Protein AF-A0A932TRL7-F1 (afdb_monomer)

pLDDT: mean 71.89, std 29.0, range [21.44, 98.94]

Structure (mmCIF, N/CA/C/O backbone):
data_AF-A0A932TRL7-F1
#
_entry.id   AF-A0A932TRL7-F1
#
loop_
_atom_site.group_PDB
_atom_site.id
_atom_site.type_symbol
_atom_site.label_atom_id
_atom_site.label_alt_id
_atom_site.label_comp_id
_atom_site.label_asym_id
_atom_site.label_entity_id
_atom_site.label_seq_id
_atom_site.pdbx_PDB_ins_code
_atom_site.Cartn_x
_atom_site.Cartn_y
_atom_site.Cartn_z
_atom_site.occupancy
_atom_site.B_iso_or_equiv
_atom_site.auth_seq_id
_atom_site.auth_comp_id
_atom_site.auth_asym_id
_atom_site.auth_atom_id
_atom_site.pdbx_PDB_model_num
ATOM 1 N N . MET A 1 1 ? -33.938 57.274 7.417 1.00 30.73 1 MET A N 1
ATOM 2 C CA . MET A 1 1 ? -33.473 57.434 8.813 1.00 30.73 1 MET A CA 1
ATOM 3 C C . MET A 1 1 ? -33.280 56.031 9.369 1.00 30.73 1 MET A C 1
ATOM 5 O O . MET A 1 1 ? -34.254 55.308 9.462 1.00 30.73 1 MET A O 1
ATOM 9 N N . GLN A 1 2 ? -32.063 55.503 9.238 1.00 30.30 2 GLN A N 1
ATOM 10 C CA . GLN A 1 2 ? -31.044 55.371 10.299 1.00 30.30 2 GLN A CA 1
ATOM 11 C C . GLN A 1 2 ? -31.230 54.108 11.165 1.00 30.30 2 GLN A C 1
ATOM 13 O O . GLN A 1 2 ? -32.074 54.063 12.046 1.00 30.30 2 GLN A O 1
ATOM 18 N N . THR A 1 3 ? -30.426 53.094 10.817 1.00 34.62 3 THR A N 1
ATOM 19 C CA . THR A 1 3 ? -29.593 52.228 11.679 1.00 34.62 3 THR A CA 1
ATOM 20 C C . THR A 1 3 ? -29.908 52.125 13.173 1.00 34.62 3 THR A C 1
ATOM 22 O O . THR A 1 3 ? -29.768 53.127 13.872 1.00 34.62 3 THR A O 1
ATOM 25 N N . THR A 1 4 ? -30.021 50.888 13.682 1.00 28.42 4 THR A N 1
ATOM 26 C CA . THR A 1 4 ? -29.417 50.544 14.983 1.00 28.42 4 THR A CA 1
ATOM 27 C C . THR A 1 4 ? -29.050 49.063 15.128 1.00 28.42 4 THR A C 1
ATOM 29 O O . THR A 1 4 ? -29.818 48.155 14.828 1.00 28.42 4 THR A O 1
ATOM 32 N N . THR A 1 5 ? -27.819 48.895 15.594 1.00 33.25 5 THR A N 1
ATOM 33 C CA . THR A 1 5 ? -27.057 47.745 16.085 1.00 33.25 5 THR A CA 1
ATOM 34 C C . THR A 1 5 ? -27.666 47.091 17.332 1.00 33.25 5 THR A C 1
ATOM 36 O O . THR A 1 5 ? -28.274 47.778 18.148 1.00 33.25 5 THR A O 1
ATOM 39 N N . VAL A 1 6 ? -27.403 45.792 17.548 1.00 26.81 6 VAL A N 1
ATOM 40 C CA . VAL A 1 6 ? -27.584 45.130 18.854 1.00 26.81 6 VAL A CA 1
ATOM 41 C C . VAL A 1 6 ? -26.344 44.305 19.214 1.00 26.81 6 VAL A C 1
ATOM 43 O O . VAL A 1 6 ? -25.974 43.371 18.510 1.00 26.81 6 VAL A O 1
ATOM 46 N N . LEU A 1 7 ? -25.737 44.674 20.342 1.00 28.42 7 LEU A N 1
ATOM 47 C CA . LEU A 1 7 ? -24.857 43.890 21.218 1.00 28.42 7 LEU A CA 1
ATOM 48 C C . LEU A 1 7 ? -25.116 44.427 22.641 1.00 28.42 7 LEU A C 1
ATOM 50 O O . LEU A 1 7 ? -25.249 45.645 22.793 1.00 28.42 7 LEU A O 1
ATOM 54 N N . PRO A 1 8 ? -25.311 43.559 23.650 1.00 35.09 8 PRO A N 1
ATOM 55 C CA . PRO A 1 8 ? -24.258 43.296 24.655 1.00 35.09 8 PRO A CA 1
ATOM 56 C C . PRO A 1 8 ? -24.202 41.793 25.046 1.00 35.09 8 PRO A C 1
ATOM 58 O O . PRO A 1 8 ? -25.208 41.100 24.970 1.00 35.09 8 PRO A O 1
ATOM 61 N N . ALA A 1 9 ? -23.056 41.138 25.269 1.00 24.73 9 ALA A N 1
ATOM 62 C CA . ALA A 1 9 ? -22.009 41.271 26.300 1.00 24.73 9 ALA A CA 1
ATOM 63 C C . ALA A 1 9 ? -22.390 40.759 27.716 1.00 24.73 9 ALA A C 1
ATOM 65 O O . ALA A 1 9 ? -23.182 41.374 28.420 1.00 24.73 9 ALA A O 1
ATOM 66 N N . LEU A 1 10 ? -21.758 39.625 28.067 1.00 26.05 10 LEU A N 1
ATOM 67 C CA . LEU A 1 10 ? -21.290 39.092 29.363 1.00 26.05 10 LEU A CA 1
ATOM 68 C C . LEU A 1 10 ? -21.799 39.703 30.691 1.00 26.05 10 LEU A C 1
ATOM 70 O O . LEU A 1 10 ? -21.555 40.874 30.954 1.00 26.05 10 LEU A O 1
ATOM 74 N N . ALA A 1 11 ? -22.271 38.836 31.606 1.00 25.22 11 ALA A N 1
ATOM 75 C CA . ALA A 1 11 ? -21.645 38.526 32.915 1.00 25.22 11 ALA A CA 1
ATOM 76 C C . ALA A 1 11 ? -22.672 38.026 33.957 1.00 25.22 11 ALA A C 1
ATOM 78 O O . ALA A 1 11 ? -23.485 38.806 34.439 1.00 25.22 11 ALA A O 1
ATOM 79 N N . ALA A 1 12 ? -22.576 36.752 34.357 1.00 24.92 12 ALA A N 1
ATOM 80 C CA . ALA A 1 12 ? -22.817 36.281 35.730 1.00 24.92 12 ALA A CA 1
ATOM 81 C C . ALA A 1 12 ? -22.413 34.801 35.831 1.00 24.92 12 ALA A C 1
ATOM 83 O O . ALA A 1 12 ? -23.185 33.894 35.531 1.00 24.92 12 ALA A O 1
ATOM 84 N N . ALA A 1 13 ? -21.163 34.578 36.224 1.00 27.69 13 ALA A N 1
ATOM 85 C CA . ALA A 1 13 ? -20.660 33.290 36.666 1.00 27.69 13 ALA A CA 1
ATOM 86 C C . ALA A 1 13 ? -20.788 33.172 38.197 1.00 27.69 13 ALA A C 1
ATOM 88 O O . ALA A 1 13 ? -20.785 34.178 38.903 1.00 27.69 13 ALA A O 1
ATOM 89 N N . VAL A 1 14 ? -20.739 31.921 38.664 1.00 29.89 14 VAL A N 1
ATOM 90 C CA . VAL A 1 14 ? -20.375 31.466 40.020 1.00 29.89 14 VAL A CA 1
ATOM 91 C C . VAL A 1 14 ? -21.495 31.435 41.068 1.00 29.89 14 VAL A C 1
ATOM 93 O O . VAL A 1 14 ? -21.736 32.408 41.769 1.00 29.89 14 VAL A O 1
ATOM 96 N N . ALA A 1 15 ? -22.076 30.245 41.262 1.00 26.02 15 ALA A N 1
ATOM 97 C CA . ALA A 1 15 ? -22.073 29.551 42.559 1.00 26.02 15 ALA A CA 1
ATOM 98 C C . ALA A 1 15 ? -22.788 28.193 42.449 1.00 26.02 15 ALA A C 1
ATOM 100 O O . ALA A 1 15 ? -23.992 28.118 42.658 1.00 26.02 15 ALA A O 1
ATOM 101 N N . TRP A 1 16 ? -22.043 27.123 42.156 1.00 26.50 16 TRP A N 1
ATOM 102 C CA . TRP A 1 16 ? -22.193 25.829 42.839 1.00 26.50 16 TRP A CA 1
ATOM 103 C C . TRP A 1 16 ? -21.044 24.899 42.436 1.00 26.50 16 TRP A C 1
ATOM 105 O O . TRP A 1 16 ? -21.096 24.179 41.445 1.00 26.50 16 TRP A O 1
ATOM 115 N N . ALA A 1 17 ? -19.974 24.951 43.224 1.00 28.16 17 ALA A N 1
ATOM 116 C CA . ALA A 1 17 ? -18.974 23.903 43.292 1.00 28.16 17 ALA A CA 1
ATOM 117 C C . ALA A 1 17 ? -18.887 23.465 44.754 1.00 28.16 17 ALA A C 1
ATOM 119 O O . ALA A 1 17 ? -18.582 24.294 45.609 1.00 28.16 17 ALA A O 1
ATOM 120 N N . ALA A 1 18 ? -19.194 22.186 44.994 1.00 29.36 18 ALA A N 1
ATOM 121 C CA . ALA A 1 18 ? -18.591 21.279 45.981 1.00 29.36 18 ALA A CA 1
ATOM 122 C C . ALA A 1 18 ? -19.631 20.343 46.623 1.00 29.36 18 ALA A C 1
ATOM 124 O O . ALA A 1 18 ? -20.198 20.662 47.662 1.00 29.36 18 ALA A O 1
ATOM 125 N N . ALA A 1 19 ? -19.832 19.170 46.010 1.00 26.98 19 ALA A N 1
ATOM 126 C CA . ALA A 1 19 ? -19.824 17.856 46.673 1.00 26.98 19 ALA A CA 1
ATOM 127 C C . ALA A 1 19 ? -20.256 16.771 45.667 1.00 26.98 19 ALA A C 1
ATOM 129 O O . ALA A 1 19 ? -21.414 16.730 45.265 1.00 26.98 19 ALA A O 1
ATOM 130 N N . GLY A 1 20 ? -19.331 15.891 45.264 1.00 25.39 20 GLY A N 1
ATOM 131 C CA . GLY A 1 20 ? -19.653 14.724 44.431 1.00 25.39 20 GLY A CA 1
ATOM 132 C C . GLY A 1 20 ? -18.555 14.309 43.454 1.00 25.39 20 GLY A C 1
ATOM 133 O O . GLY A 1 20 ? -18.782 14.241 42.253 1.00 25.39 20 GLY A O 1
ATOM 134 N N . SER A 1 21 ? -17.350 14.054 43.957 1.00 36.38 21 SER A N 1
ATOM 135 C CA . SER A 1 21 ? -16.234 13.470 43.211 1.00 36.38 21 SER A CA 1
ATOM 136 C C . SER A 1 21 ? -16.500 11.997 42.865 1.00 36.38 21 SER A C 1
ATOM 138 O O . SER A 1 21 ? -16.324 11.132 43.720 1.00 36.38 21 SER A O 1
ATOM 140 N N . ALA A 1 22 ? -16.907 11.734 41.621 1.00 31.02 22 ALA A N 1
ATOM 141 C CA . ALA A 1 22 ? -16.668 10.498 40.856 1.00 31.02 22 ALA A CA 1
ATOM 142 C C . ALA A 1 22 ? -17.102 10.704 39.386 1.00 31.02 22 ALA A C 1
ATOM 144 O O . ALA A 1 22 ? -17.832 9.898 38.817 1.00 31.02 22 ALA A O 1
ATOM 145 N N . GLY A 1 23 ? -16.719 11.829 38.778 1.00 25.33 23 GLY A N 1
ATOM 146 C CA . GLY A 1 23 ? -16.928 12.072 37.351 1.00 25.33 23 GLY A CA 1
ATOM 147 C C . GLY A 1 23 ? -15.676 11.652 36.600 1.00 25.33 23 GLY A C 1
ATOM 148 O O . GLY A 1 23 ? -14.663 12.342 36.692 1.00 25.33 23 GLY A O 1
ATOM 149 N N . GLY A 1 24 ? -15.726 10.505 35.918 1.00 27.38 24 GLY A N 1
ATOM 150 C CA . GLY A 1 24 ? -14.697 10.128 34.953 1.00 27.38 24 GLY A CA 1
ATOM 151 C C . GLY A 1 24 ? -14.478 11.269 33.962 1.00 27.38 24 GLY A C 1
ATOM 152 O O . GLY A 1 24 ? -15.427 11.973 33.615 1.00 27.38 24 GLY A O 1
ATOM 153 N N . ALA A 1 25 ? -13.223 11.476 33.566 1.00 26.30 25 ALA A N 1
ATOM 154 C CA . ALA A 1 25 ? -12.869 12.431 32.529 1.00 26.30 25 ALA A CA 1
ATOM 155 C C . ALA A 1 25 ? -13.834 12.298 31.338 1.00 26.30 25 ALA A C 1
ATOM 157 O O . ALA A 1 25 ? -14.188 11.181 30.948 1.00 26.30 25 ALA A O 1
ATOM 158 N N . VAL A 1 26 ? -14.264 13.437 30.788 1.00 29.66 26 VAL A N 1
ATOM 159 C CA . VAL A 1 26 ? -14.889 13.496 29.460 1.00 29.66 26 VAL A CA 1
ATOM 160 C C . VAL A 1 26 ? -14.015 12.640 28.535 1.00 29.66 26 VAL A C 1
ATOM 162 O O . VAL A 1 26 ? -12.804 12.864 28.543 1.00 29.66 26 VAL A O 1
ATOM 165 N N . PRO A 1 27 ? -14.547 11.628 27.824 1.00 39.59 27 PRO A N 1
ATOM 166 C CA . PRO A 1 27 ? -13.707 10.798 26.975 1.00 39.59 27 PRO A CA 1
ATOM 167 C C . PRO A 1 27 ? -13.008 11.707 25.966 1.00 39.59 27 PRO A C 1
ATOM 169 O O . PRO A 1 27 ? -13.685 12.464 25.267 1.00 39.59 27 PRO A O 1
ATOM 172 N N . ASP A 1 28 ? -11.676 11.655 25.913 1.00 54.72 28 ASP A N 1
ATOM 173 C CA . ASP A 1 28 ? -10.918 12.274 24.829 1.00 54.72 28 ASP A CA 1
ATOM 174 C C . ASP A 1 28 ? -11.554 11.864 23.493 1.00 54.72 28 ASP A C 1
ATOM 176 O O . ASP A 1 28 ? -11.983 10.714 23.330 1.00 54.72 28 ASP A O 1
ATOM 180 N N . ALA A 1 29 ? -11.650 12.804 22.547 1.00 62.97 29 ALA A N 1
ATOM 181 C CA . ALA A 1 29 ? -12.170 12.517 21.215 1.00 62.97 29 ALA A CA 1
ATOM 182 C C . ALA A 1 29 ? -11.501 11.240 20.658 1.00 62.97 29 ALA A C 1
ATOM 184 O O . ALA A 1 29 ? -10.281 11.084 20.785 1.00 62.97 29 ALA A O 1
ATOM 185 N N . PRO A 1 30 ? -12.263 10.297 20.075 1.00 78.62 30 PRO A N 1
ATOM 186 C CA . PRO A 1 30 ? -11.721 8.997 19.714 1.00 78.62 30 PRO A CA 1
ATOM 187 C C . PRO A 1 30 ? -10.586 9.142 18.696 1.00 78.62 30 PRO A C 1
ATOM 189 O O . PRO A 1 30 ? -10.756 9.712 17.619 1.00 78.62 30 PRO A O 1
ATOM 192 N N . ALA A 1 31 ? -9.417 8.596 19.035 1.00 90.25 31 ALA A N 1
ATOM 193 C CA . ALA A 1 31 ? -8.215 8.654 18.209 1.00 90.25 31 ALA A CA 1
ATOM 194 C C . ALA A 1 31 ? -8.301 7.681 17.018 1.00 90.25 31 ALA A C 1
ATOM 196 O O . ALA A 1 31 ? -7.695 6.603 17.020 1.00 90.25 31 ALA A O 1
ATOM 197 N N . ILE A 1 32 ? -9.108 8.037 16.020 1.00 95.75 32 ILE A N 1
ATOM 198 C CA . ILE A 1 32 ? -9.323 7.264 14.791 1.00 95.75 32 ILE A CA 1
ATOM 199 C C . ILE A 1 32 ? -8.395 7.796 13.691 1.00 95.75 32 ILE A C 1
ATOM 201 O O . ILE A 1 32 ? -8.345 9.000 13.461 1.00 95.75 32 ILE A O 1
ATOM 205 N N . ILE A 1 33 ? -7.685 6.902 13.002 1.00 96.94 33 ILE A N 1
ATOM 206 C CA . ILE A 1 33 ? -6.854 7.195 11.830 1.00 96.94 33 ILE A CA 1
ATOM 207 C C . ILE A 1 33 ? -7.262 6.273 10.665 1.00 96.94 33 ILE A C 1
ATOM 209 O O . ILE A 1 33 ? -7.223 5.052 10.816 1.00 96.94 33 ILE A O 1
ATOM 213 N N . PRO A 1 34 ? -7.599 6.809 9.482 1.00 97.75 34 PRO A N 1
ATOM 214 C CA . PRO A 1 34 ? -7.787 8.232 9.215 1.00 97.75 34 PRO A CA 1
ATOM 215 C C . PRO A 1 34 ? -8.975 8.802 10.001 1.00 97.75 34 PRO A C 1
ATOM 217 O O . PRO A 1 34 ? -9.942 8.073 10.248 1.00 97.75 34 PRO A O 1
ATOM 220 N N . ALA A 1 35 ? -8.898 10.079 10.389 1.00 96.44 35 ALA A N 1
ATOM 221 C CA . ALA A 1 35 ? -10.012 10.749 11.052 1.00 96.44 35 ALA A CA 1
ATOM 222 C C . ALA A 1 35 ? -11.270 10.724 10.155 1.00 96.44 35 ALA A C 1
ATOM 224 O O . ALA A 1 35 ? -11.157 10.961 8.947 1.00 96.44 35 ALA A O 1
ATOM 225 N N . PRO A 1 36 ? -12.460 10.417 10.706 1.00 95.62 36 PRO A N 1
ATOM 226 C CA . PRO A 1 36 ? -13.683 10.395 9.916 1.00 95.62 36 PRO A CA 1
ATOM 227 C C . PRO A 1 36 ? -14.066 11.783 9.404 1.00 95.62 36 PRO A C 1
ATOM 229 O O . PRO A 1 36 ? -13.836 12.778 10.088 1.00 95.62 36 PRO A O 1
ATOM 232 N N . VAL A 1 37 ? -14.740 11.843 8.250 1.00 94.50 37 VAL A N 1
ATOM 233 C CA . VAL A 1 37 ? -15.301 13.099 7.712 1.00 94.50 37 VAL A CA 1
ATOM 234 C C . VAL A 1 37 ? -16.244 13.773 8.712 1.00 94.50 37 VAL A C 1
ATOM 236 O O . VAL A 1 37 ? -16.227 14.994 8.856 1.00 94.50 37 VAL A O 1
ATOM 239 N N . HIS A 1 38 ? -17.074 12.986 9.395 1.00 94.12 38 HIS A N 1
ATOM 240 C CA . HIS A 1 38 ? -17.946 13.474 10.451 1.00 94.12 38 HIS A CA 1
ATOM 241 C C . HIS A 1 38 ? -18.111 12.430 11.554 1.00 94.12 38 HIS A C 1
ATOM 243 O O . HIS A 1 38 ? -18.336 11.246 11.281 1.00 94.12 38 HIS A O 1
ATOM 249 N N . SER A 1 39 ? -18.043 12.882 12.804 1.00 94.75 39 SER A N 1
ATOM 250 C CA . SER A 1 39 ? -18.351 12.079 13.979 1.00 94.75 39 SER A CA 1
ATOM 251 C C . SER A 1 39 ? -19.042 12.912 15.058 1.00 94.75 39 SER A C 1
ATOM 253 O O . SER A 1 39 ? -18.732 14.086 15.253 1.00 94.75 39 SER A O 1
ATOM 255 N N . GLU A 1 40 ? -19.983 12.289 15.763 1.00 95.62 40 GLU A N 1
ATOM 256 C CA . GLU A 1 40 ? -20.735 12.887 16.864 1.00 95.62 40 GLU A CA 1
ATOM 257 C C . GLU A 1 40 ? -20.808 11.891 18.023 1.00 95.62 40 GLU A C 1
ATOM 259 O O . GLU A 1 40 ? -21.257 10.754 17.854 1.00 95.62 40 GLU A O 1
ATOM 264 N N . ALA A 1 41 ? -20.340 12.302 19.203 1.00 94.56 41 ALA A N 1
ATOM 265 C CA . ALA A 1 41 ? -20.396 11.470 20.399 1.00 94.56 41 ALA A CA 1
ATOM 266 C C . ALA A 1 41 ? -21.850 11.271 20.855 1.00 94.56 41 ALA A C 1
ATOM 268 O O . ALA A 1 41 ? -22.627 12.221 20.915 1.00 94.56 41 ALA A O 1
ATOM 269 N N . GLY A 1 42 ? -22.199 10.036 21.204 1.00 93.62 42 GLY A N 1
ATOM 270 C CA . GLY A 1 42 ? -23.476 9.683 21.816 1.00 93.62 42 GLY A CA 1
ATOM 271 C C . GLY A 1 42 ? -23.335 9.377 23.307 1.00 93.62 42 GLY A C 1
ATOM 272 O O . GLY A 1 42 ? -22.242 9.401 23.875 1.00 93.62 42 GLY A O 1
ATOM 273 N N . GLU A 1 43 ? -24.452 9.035 23.947 1.00 94.12 43 GLU A N 1
ATOM 274 C CA . GLU A 1 43 ? -24.473 8.655 25.361 1.00 94.12 43 GLU A CA 1
ATOM 275 C C . GLU A 1 43 ? -24.425 7.135 25.567 1.00 94.12 43 GLU A C 1
ATOM 277 O O . GLU A 1 43 ? -25.142 6.358 24.931 1.00 94.12 43 GLU A O 1
ATOM 282 N N . GLY A 1 44 ? -23.604 6.714 26.530 1.00 96.25 44 GLY A N 1
ATOM 283 C CA . GLY A 1 44 ? -23.481 5.323 26.950 1.00 96.25 44 GLY A CA 1
ATOM 284 C C . GLY A 1 44 ? -22.439 4.522 26.167 1.00 96.25 44 GLY A C 1
ATOM 285 O O . GLY A 1 44 ? -21.569 5.065 25.488 1.00 96.25 44 GLY A O 1
ATOM 286 N N . VAL A 1 45 ? -22.472 3.203 26.352 1.00 96.81 45 VAL A N 1
ATOM 287 C CA . VAL A 1 45 ? -21.428 2.280 25.894 1.00 96.81 45 VAL A CA 1
ATOM 288 C C . VAL A 1 45 ? -22.069 0.968 25.458 1.00 96.81 45 VAL A C 1
ATOM 290 O O . VAL A 1 45 ? -22.900 0.422 26.181 1.00 96.81 45 VAL A O 1
ATOM 293 N N . PHE A 1 46 ? -21.644 0.444 24.311 1.00 98.25 46 PHE A N 1
ATOM 294 C CA . PHE A 1 46 ? -21.903 -0.936 23.911 1.00 98.25 46 PHE A CA 1
ATOM 295 C C . PHE A 1 46 ? -20.817 -1.854 24.483 1.00 98.25 46 PHE A C 1
ATOM 297 O O . PHE A 1 46 ? -19.628 -1.560 24.340 1.00 98.25 46 PHE A O 1
ATOM 304 N N . GLU A 1 47 ? -21.191 -2.978 25.098 1.00 97.75 47 GLU A N 1
ATOM 305 C CA . GLU A 1 47 ? -20.240 -3.970 25.618 1.00 97.75 47 GLU A CA 1
ATOM 306 C C . GLU A 1 47 ? -20.407 -5.319 24.908 1.00 97.75 47 GLU A C 1
ATOM 308 O O . GLU A 1 47 ? -21.435 -5.989 25.045 1.00 97.75 47 GLU A O 1
ATOM 313 N N . PHE A 1 48 ? -19.368 -5.739 24.180 1.00 98.19 48 PHE A N 1
ATOM 314 C CA . PHE A 1 48 ? -19.319 -7.067 23.573 1.00 98.19 48 PHE A CA 1
ATOM 315 C C . PHE A 1 48 ? -19.263 -8.148 24.655 1.00 98.19 48 PHE A C 1
ATOM 317 O O . PHE A 1 48 ? -18.428 -8.113 25.559 1.00 98.19 48 PHE A O 1
ATOM 324 N N . ASN A 1 49 ? -20.122 -9.155 24.523 1.00 96.44 49 ASN A N 1
ATOM 325 C CA . ASN A 1 49 ? -20.245 -10.267 25.456 1.00 96.44 49 ASN A CA 1
ATOM 326 C C . ASN A 1 49 ? -20.529 -11.587 24.715 1.00 96.44 49 ASN A C 1
ATOM 328 O O . ASN A 1 49 ? -20.610 -11.641 23.489 1.00 96.44 49 ASN A O 1
ATOM 332 N N . ALA A 1 50 ? -20.668 -12.684 25.463 1.00 95.69 50 ALA A N 1
ATOM 333 C CA . ALA A 1 50 ? -20.835 -14.020 24.886 1.00 95.69 50 ALA A CA 1
ATOM 334 C C . ALA A 1 50 ? -22.146 -14.208 24.097 1.00 95.69 50 ALA A C 1
ATOM 336 O O . ALA A 1 50 ? -22.225 -15.122 23.279 1.00 95.69 50 ALA A O 1
ATOM 337 N N . ALA A 1 51 ? -23.154 -13.363 24.331 1.00 96.44 51 ALA A N 1
ATOM 338 C CA . ALA A 1 51 ? -24.417 -13.377 23.599 1.00 96.44 51 ALA A CA 1
ATOM 339 C C . ALA A 1 51 ? -24.420 -12.426 22.389 1.00 96.44 51 ALA A C 1
ATOM 341 O O . ALA A 1 51 ? -25.396 -12.419 21.639 1.00 96.44 51 ALA A O 1
ATOM 342 N N . THR A 1 52 ? -23.360 -11.632 22.188 1.00 98.12 52 THR A N 1
ATOM 343 C CA . THR A 1 52 ? -23.285 -10.708 21.056 1.00 98.12 52 THR A CA 1
ATOM 344 C C . THR A 1 52 ? -23.233 -11.477 19.736 1.00 98.12 52 THR A C 1
ATOM 346 O O . THR A 1 52 ? -22.487 -12.449 19.599 1.00 98.12 52 THR A O 1
ATOM 349 N N . ARG A 1 53 ? -24.021 -11.039 18.751 1.00 97.69 53 ARG A N 1
ATOM 350 C CA . ARG A 1 53 ? -24.094 -11.649 17.411 1.00 97.69 53 ARG A CA 1
ATOM 351 C C . ARG A 1 53 ? -23.564 -10.700 16.341 1.00 97.69 53 ARG A C 1
ATOM 353 O O . ARG A 1 53 ? -23.611 -9.486 16.512 1.00 97.69 53 ARG A O 1
ATOM 360 N N . ILE A 1 54 ? -23.115 -11.254 15.220 1.00 98.38 54 ILE A N 1
ATOM 361 C CA . ILE A 1 54 ? -22.820 -10.503 13.998 1.00 98.38 54 ILE A CA 1
ATOM 362 C C . ILE A 1 54 ? -23.894 -10.856 12.976 1.00 98.38 54 ILE A C 1
ATOM 364 O O . ILE A 1 54 ? -24.041 -12.012 12.587 1.00 98.38 54 ILE A O 1
ATOM 368 N N . VAL A 1 55 ? -24.671 -9.867 12.561 1.00 98.06 55 VAL A N 1
ATOM 369 C CA . VAL A 1 55 ? -25.803 -10.030 11.651 1.00 98.06 55 VAL A CA 1
ATOM 370 C C . VAL A 1 55 ? -25.468 -9.355 10.329 1.00 98.06 55 VAL A C 1
ATOM 372 O O . VAL A 1 55 ? -25.024 -8.213 10.332 1.00 98.06 55 VAL A O 1
ATOM 375 N N . TYR A 1 56 ? -25.696 -10.021 9.199 1.00 97.44 56 TYR A N 1
ATOM 376 C CA . TYR A 1 56 ? -25.479 -9.425 7.878 1.00 97.44 56 TYR A CA 1
ATOM 377 C C . TYR A 1 56 ? -26.715 -9.507 6.984 1.00 97.44 56 TYR A C 1
ATOM 379 O O . TYR A 1 56 ? -27.477 -10.478 7.014 1.00 97.44 56 TYR A O 1
ATOM 387 N N . ASN A 1 57 ? -26.897 -8.478 6.158 1.00 95.56 57 ASN A N 1
ATOM 388 C CA . ASN A 1 57 ? -27.928 -8.452 5.130 1.00 95.56 57 ASN A CA 1
ATOM 389 C C . ASN A 1 57 ? -27.591 -9.430 3.989 1.00 95.56 57 ASN A C 1
ATOM 391 O O . ASN A 1 57 ? -26.571 -9.272 3.321 1.00 95.56 57 ASN A O 1
ATOM 395 N N . VAL A 1 58 ? -28.475 -10.392 3.703 1.00 95.88 58 VAL A N 1
ATOM 396 C CA . VAL A 1 58 ? -28.290 -11.376 2.615 1.00 95.88 58 VAL A CA 1
ATOM 397 C C . VAL A 1 58 ? -28.261 -10.768 1.212 1.00 95.88 58 VAL A C 1
ATOM 399 O O . VAL A 1 58 ? -27.772 -11.409 0.288 1.00 95.88 58 VAL A O 1
ATOM 402 N N . ALA A 1 59 ? -28.788 -9.555 1.032 1.00 95.00 59 ALA A N 1
ATOM 403 C CA . ALA A 1 59 ? -28.728 -8.842 -0.241 1.00 95.00 59 ALA A CA 1
ATOM 404 C C . ALA A 1 59 ? -27.341 -8.230 -0.513 1.00 95.00 59 ALA A C 1
ATOM 406 O O . ALA A 1 59 ? -27.043 -7.858 -1.647 1.00 95.00 59 ALA A O 1
ATOM 407 N N . MET A 1 60 ? -26.483 -8.119 0.507 1.00 95.25 60 MET A N 1
ATOM 408 C CA . MET A 1 60 ? -25.128 -7.603 0.351 1.00 95.25 60 MET A CA 1
ATOM 409 C C . MET A 1 60 ? -24.238 -8.664 -0.300 1.00 95.25 60 MET A C 1
ATOM 411 O O . MET A 1 60 ? -23.978 -9.722 0.277 1.00 95.25 60 MET A O 1
ATOM 415 N N . LYS A 1 61 ? -23.722 -8.367 -1.495 1.00 94.44 61 LYS A N 1
ATOM 416 C CA . LYS A 1 61 ? -22.724 -9.216 -2.155 1.00 94.44 61 LYS A CA 1
ATOM 417 C C . LYS A 1 61 ? -21.487 -9.345 -1.258 1.00 94.44 61 LYS A C 1
ATOM 419 O O . LYS A 1 61 ? -20.908 -8.333 -0.878 1.00 94.44 61 LYS A O 1
ATOM 424 N N . GLY A 1 62 ? -21.089 -10.577 -0.941 1.00 95.31 62 GLY A N 1
ATOM 425 C CA . GLY A 1 62 ? -19.967 -10.843 -0.034 1.00 95.31 62 GLY A CA 1
ATOM 426 C C . GLY A 1 62 ? -20.278 -10.611 1.455 1.00 95.31 62 GLY A C 1
ATOM 427 O O . GLY A 1 62 ? -19.361 -10.562 2.273 1.00 95.31 62 GLY A O 1
ATOM 428 N N . GLY A 1 63 ? -21.550 -10.401 1.826 1.00 96.31 63 GLY A N 1
ATOM 429 C CA . GLY A 1 63 ? -21.931 -10.033 3.194 1.00 96.31 63 GLY A CA 1
ATOM 430 C C . GLY A 1 63 ? -21.614 -11.111 4.233 1.00 96.31 63 GLY A C 1
ATOM 431 O O . GLY A 1 63 ? -21.262 -10.782 5.365 1.00 96.31 63 GLY A O 1
ATOM 432 N N . ARG A 1 64 ? -21.681 -12.391 3.846 1.00 97.38 64 ARG A N 1
ATOM 433 C CA . ARG A 1 64 ? -21.326 -13.511 4.725 1.00 97.38 64 ARG A CA 1
ATOM 434 C C . ARG A 1 64 ? -19.829 -13.531 5.006 1.00 97.38 64 ARG A C 1
ATOM 436 O O . ARG A 1 64 ? -19.430 -13.607 6.161 1.00 97.38 64 ARG A O 1
ATOM 443 N N . GLU A 1 65 ? -19.028 -13.433 3.956 1.00 98.00 65 GLU A N 1
ATOM 444 C CA . GLU A 1 65 ? -17.571 -13.440 4.008 1.00 98.00 65 GLU A CA 1
ATOM 445 C C . GLU A 1 65 ? -17.057 -12.261 4.845 1.00 98.00 65 GLU A C 1
ATOM 447 O O . GLU A 1 65 ? -16.164 -12.429 5.673 1.00 98.00 65 GLU A O 1
ATOM 452 N N . LEU A 1 66 ? -17.674 -11.081 4.702 1.00 98.50 66 LEU A N 1
ATOM 453 C CA . LEU A 1 66 ? -17.371 -9.927 5.548 1.00 98.50 66 LEU A CA 1
ATOM 454 C C . LEU A 1 66 ? -17.756 -10.167 7.017 1.00 98.50 66 LEU A C 1
ATOM 456 O O . LEU A 1 66 ? -16.975 -9.846 7.908 1.00 98.50 66 LEU A O 1
ATOM 460 N N . ALA A 1 67 ? -18.928 -10.745 7.295 1.00 98.38 67 ALA A N 1
ATOM 461 C CA . ALA A 1 67 ? -19.343 -11.052 8.664 1.00 98.38 67 ALA A CA 1
ATOM 462 C C . ALA A 1 67 ? -18.425 -12.085 9.340 1.00 98.38 67 ALA A C 1
ATOM 464 O O . ALA A 1 67 ? -18.090 -11.933 10.515 1.00 98.38 67 ALA A O 1
ATOM 465 N N . GLU A 1 68 ? -17.984 -13.103 8.598 1.00 98.31 68 GLU A N 1
ATOM 466 C CA . GLU A 1 68 ? -17.012 -14.105 9.051 1.00 98.31 68 GLU A CA 1
ATOM 467 C C . GLU A 1 68 ? -15.621 -13.479 9.270 1.00 98.31 68 GLU A C 1
ATOM 469 O O . GLU A 1 68 ? -14.964 -13.783 10.266 1.00 98.31 68 GLU A O 1
ATOM 474 N N . TYR A 1 69 ? -15.199 -12.528 8.426 1.00 98.12 69 TYR A N 1
ATOM 475 C CA . TYR A 1 69 ? -13.996 -11.724 8.673 1.00 98.12 69 TYR A CA 1
ATOM 476 C C . TYR A 1 69 ? -14.114 -10.909 9.971 1.00 98.12 69 TYR A C 1
ATOM 478 O O . TYR A 1 69 ? -13.222 -10.966 10.821 1.00 98.12 69 TYR A O 1
ATOM 486 N N . CYS A 1 70 ? -15.229 -10.197 10.173 1.00 98.56 70 CYS A N 1
ATOM 487 C CA . CYS A 1 70 ? -15.480 -9.443 11.403 1.00 98.56 70 CYS A CA 1
ATOM 488 C C . CYS A 1 70 ? -15.467 -10.355 12.636 1.00 98.56 70 CYS A C 1
ATOM 490 O O . CYS A 1 70 ? -14.864 -10.009 13.654 1.00 98.56 70 CYS A O 1
ATOM 492 N N . GLN A 1 71 ? -16.093 -11.532 12.536 1.00 98.50 71 GLN A N 1
ATOM 493 C CA . GLN A 1 71 ? -16.070 -12.544 13.586 1.00 98.50 71 GLN A CA 1
ATOM 494 C C . GLN A 1 71 ? -14.636 -12.952 13.913 1.00 98.50 71 GLN A C 1
ATOM 496 O O . GLN A 1 71 ? -14.263 -12.921 15.085 1.00 98.50 71 GLN A O 1
ATOM 501 N N . ALA A 1 72 ? -13.839 -13.325 12.911 1.00 97.62 72 ALA A N 1
ATOM 502 C CA . ALA A 1 72 ? -12.474 -13.794 13.112 1.00 97.62 72 ALA A CA 1
ATOM 503 C C . ALA A 1 72 ? -11.598 -12.723 13.780 1.00 97.62 72 ALA A C 1
ATOM 505 O O . ALA A 1 72 ? -10.904 -13.016 14.756 1.00 97.62 72 ALA A O 1
ATOM 506 N N . GLU A 1 73 ? -11.673 -11.474 13.313 1.00 96.88 73 GLU A N 1
ATOM 507 C CA . GLU A 1 73 ? -10.882 -10.369 13.861 1.00 96.88 73 GLU A CA 1
ATOM 508 C C . GLU A 1 73 ? -11.272 -10.018 15.302 1.00 96.88 73 GLU A C 1
ATOM 510 O O . GLU A 1 73 ? -10.395 -9.822 16.143 1.00 96.88 73 GLU A O 1
ATOM 515 N N . LEU A 1 74 ? -12.570 -9.984 15.623 1.00 98.06 74 LEU A N 1
ATOM 516 C CA . LEU A 1 74 ? -13.027 -9.703 16.986 1.00 98.06 74 LEU A CA 1
ATOM 517 C C . LEU A 1 74 ? -12.759 -10.883 17.933 1.00 98.06 74 LEU A C 1
ATOM 519 O O . LEU A 1 74 ? -12.285 -10.696 19.057 1.00 98.06 74 LEU A O 1
ATOM 523 N N . SER A 1 75 ? -13.035 -12.113 17.498 1.00 97.69 75 SER A N 1
ATOM 524 C CA . SER A 1 75 ? -12.920 -13.316 18.338 1.00 97.69 75 SER A CA 1
ATOM 525 C C . SER A 1 75 ? -11.470 -13.636 18.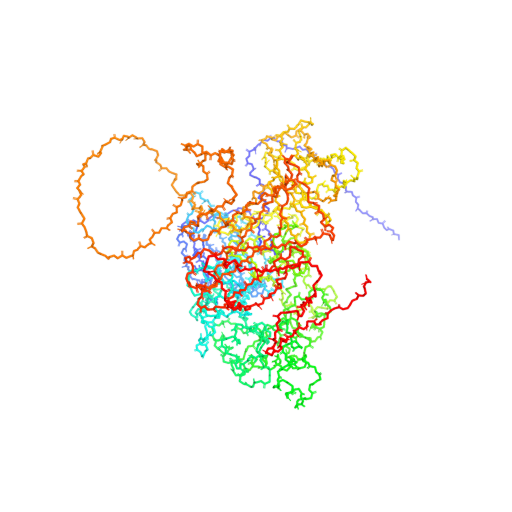694 1.00 97.69 75 SER A C 1
ATOM 527 O O . SER A 1 75 ? -11.216 -14.145 19.785 1.00 97.69 75 SER A O 1
ATOM 529 N N . ARG A 1 76 ? -10.508 -13.293 17.823 1.00 96.56 76 ARG A N 1
ATOM 530 C CA . ARG A 1 76 ? -9.069 -13.533 18.034 1.00 96.56 76 ARG A CA 1
ATOM 531 C C . ARG A 1 76 ? -8.572 -12.988 19.375 1.00 96.56 76 ARG A C 1
ATOM 533 O O . ARG A 1 76 ? -7.940 -13.721 20.136 1.00 96.56 76 ARG A O 1
ATOM 540 N N . SER A 1 77 ? -8.888 -11.730 19.673 1.00 95.69 77 SER A N 1
ATOM 541 C CA . SER A 1 77 ? -8.435 -11.043 20.891 1.00 95.69 77 SER A CA 1
ATOM 542 C C . SER A 1 77 ? -9.437 -11.159 22.036 1.00 95.69 77 SER A C 1
ATOM 544 O O . SER A 1 77 ? -9.039 -11.263 23.196 1.00 95.69 77 SER A O 1
ATOM 546 N N . THR A 1 78 ? -10.737 -11.180 21.730 1.00 97.56 78 THR A N 1
ATOM 547 C CA . THR A 1 78 ? -11.788 -11.211 22.760 1.00 97.56 78 THR A CA 1
ATOM 548 C C . THR A 1 78 ? -12.020 -12.613 23.327 1.00 97.56 78 THR A C 1
ATOM 550 O O . THR A 1 78 ? -12.370 -12.769 24.498 1.00 97.56 78 THR A O 1
ATOM 553 N N . GLY A 1 79 ? -11.825 -13.653 22.510 1.00 96.75 79 GLY A N 1
ATOM 554 C CA . GLY A 1 79 ? -12.228 -15.025 22.813 1.00 96.75 79 GLY A CA 1
ATOM 555 C C . GLY A 1 79 ? -13.746 -15.232 22.885 1.00 96.75 79 GLY A C 1
ATOM 556 O O . GLY A 1 79 ? -14.178 -16.247 23.431 1.00 96.75 79 GLY A O 1
ATOM 557 N N . LEU A 1 80 ? -14.548 -14.278 22.400 1.00 97.00 80 LEU A N 1
ATOM 558 C CA . LEU A 1 80 ? -16.006 -14.384 22.354 1.00 97.00 80 LEU A CA 1
ATOM 559 C C . LEU A 1 80 ? -16.444 -15.226 21.141 1.00 97.00 80 LEU A C 1
ATOM 561 O O . LEU A 1 80 ? -15.819 -15.129 20.091 1.00 97.00 80 LEU A O 1
ATOM 565 N N . PRO A 1 81 ? -17.520 -16.028 21.244 1.00 94.19 81 PRO A N 1
ATOM 566 C CA . PRO A 1 81 ? -17.956 -16.925 20.168 1.00 94.19 81 PRO A CA 1
ATOM 567 C C . PRO A 1 81 ? -18.731 -16.228 19.030 1.00 94.19 81 PRO A C 1
ATOM 569 O O . PRO A 1 81 ? -19.062 -16.892 18.051 1.00 94.19 81 PRO A O 1
ATOM 572 N N . LEU A 1 82 ? -19.045 -14.930 19.186 1.00 97.44 82 LEU A N 1
ATOM 573 C CA . LEU A 1 82 ? -19.706 -14.003 18.246 1.00 97.44 82 LEU A CA 1
ATOM 574 C C . LEU A 1 82 ? -20.408 -14.680 17.057 1.00 97.44 82 LEU A C 1
ATOM 576 O O . LEU A 1 82 ? -19.871 -14.736 15.952 1.00 97.44 82 LEU A O 1
ATOM 580 N N . ALA A 1 83 ? -21.604 -15.228 17.276 1.00 97.00 83 ALA A N 1
ATOM 581 C CA . ALA A 1 83 ? -22.290 -16.019 16.254 1.00 97.00 83 ALA A CA 1
ATOM 582 C C . ALA A 1 83 ? -22.659 -15.171 15.023 1.00 97.00 83 ALA A C 1
ATOM 584 O O . ALA A 1 83 ? -23.226 -14.087 15.167 1.00 97.00 83 ALA A O 1
ATOM 585 N N . VAL A 1 84 ? -22.386 -15.693 13.822 1.00 98.06 84 VAL A N 1
ATOM 586 C CA . VAL A 1 84 ? -22.749 -15.057 12.546 1.00 98.06 84 VAL A CA 1
ATOM 587 C C . VAL A 1 84 ? -24.152 -15.495 12.120 1.00 98.06 84 VAL A C 1
ATOM 589 O O . VAL A 1 84 ? -24.448 -16.689 12.073 1.00 98.06 84 VAL A O 1
ATOM 592 N N . ALA A 1 85 ? -25.015 -14.537 11.785 1.00 96.69 85 ALA A N 1
ATOM 593 C CA . ALA A 1 85 ? -26.388 -14.777 11.357 1.00 96.69 85 ALA A CA 1
ATOM 594 C C . ALA A 1 85 ? -26.765 -13.937 10.129 1.00 96.69 85 ALA A C 1
ATOM 596 O O . ALA A 1 85 ? -26.339 -12.797 9.963 1.00 96.69 85 ALA A O 1
ATOM 597 N N . ALA A 1 86 ? -27.604 -14.509 9.272 1.00 96.25 86 ALA A N 1
ATOM 598 C CA . ALA A 1 86 ? -28.112 -13.866 8.069 1.00 96.25 86 ALA A CA 1
ATOM 599 C C . ALA A 1 86 ? -29.497 -13.248 8.319 1.00 96.25 86 ALA A C 1
ATOM 601 O O . ALA A 1 86 ? -30.328 -13.858 8.993 1.00 96.25 86 ALA A O 1
ATOM 602 N N . THR A 1 87 ? -29.785 -12.088 7.726 1.00 94.69 87 THR A N 1
ATOM 603 C CA . THR A 1 87 ? -31.125 -11.477 7.748 1.00 94.69 87 THR A CA 1
ATOM 604 C C . THR A 1 87 ? -31.515 -10.888 6.394 1.00 94.69 87 THR A C 1
ATOM 606 O O . THR A 1 87 ? -30.668 -10.433 5.628 1.00 94.69 87 THR A O 1
ATOM 609 N N . LYS A 1 88 ? -32.820 -10.890 6.099 1.00 91.12 88 LYS A N 1
ATOM 610 C CA . LYS A 1 88 ? -33.416 -10.169 4.959 1.00 91.12 88 LYS A CA 1
ATOM 611 C C . LYS A 1 88 ? -33.838 -8.743 5.316 1.00 91.12 88 LYS A C 1
ATOM 613 O O . LYS A 1 88 ? -33.994 -7.925 4.421 1.00 91.12 88 LYS A O 1
ATOM 618 N N . ASP A 1 89 ? -34.036 -8.472 6.602 1.00 87.62 89 ASP A N 1
ATOM 619 C CA . ASP A 1 89 ? -34.517 -7.196 7.130 1.00 87.62 89 ASP A CA 1
ATOM 620 C C . ASP A 1 89 ? -33.590 -6.773 8.284 1.00 87.62 89 ASP A C 1
ATOM 622 O O . ASP A 1 89 ? -33.838 -7.129 9.440 1.00 87.62 89 ASP A O 1
ATOM 626 N N . PRO A 1 90 ? -32.436 -6.149 7.980 1.00 82.81 90 PRO A N 1
ATOM 627 C CA . PRO A 1 90 ? -31.461 -5.754 8.990 1.00 82.81 90 PRO A CA 1
ATOM 628 C C . PRO A 1 90 ? -31.980 -4.574 9.818 1.00 82.81 90 PRO A C 1
ATOM 630 O O . PRO A 1 90 ? -32.037 -3.435 9.345 1.00 82.81 90 PRO A O 1
ATOM 633 N N . ARG A 1 91 ? -32.309 -4.852 11.080 1.00 83.25 91 ARG A N 1
ATOM 634 C CA . ARG A 1 91 ? -32.724 -3.870 12.089 1.00 83.25 91 ARG A CA 1
ATOM 635 C C . ARG A 1 91 ? -31.640 -3.712 13.146 1.00 83.25 91 ARG A C 1
ATOM 637 O O . ARG A 1 91 ? -30.678 -4.476 13.160 1.00 83.25 91 ARG A O 1
ATOM 644 N N . ASP A 1 92 ? -31.818 -2.746 14.039 1.00 79.38 92 ASP A N 1
ATOM 645 C CA . ASP A 1 92 ? -30.985 -2.582 15.232 1.00 79.38 92 ASP A CA 1
ATOM 646 C C . ASP A 1 92 ? -31.292 -3.690 16.248 1.00 79.38 92 ASP A C 1
ATOM 648 O O . ASP A 1 92 ? -31.956 -3.489 17.269 1.00 79.38 92 ASP A O 1
ATOM 652 N N . ASP A 1 93 ? -30.841 -4.896 15.910 1.00 80.00 93 ASP A N 1
ATOM 653 C CA . ASP A 1 93 ? -30.965 -6.091 16.726 1.00 80.00 93 ASP A CA 1
ATOM 654 C C . ASP A 1 93 ? -30.256 -5.884 18.067 1.00 80.00 93 ASP A C 1
ATOM 656 O O . ASP A 1 93 ? -29.110 -5.436 18.136 1.00 80.00 93 ASP A O 1
ATOM 660 N N . GLU A 1 94 ? -30.936 -6.249 19.150 1.00 88.81 94 GLU A N 1
ATOM 661 C CA . GLU A 1 94 ? -30.369 -6.156 20.489 1.00 88.81 94 GLU A CA 1
ATOM 662 C C . GLU A 1 94 ? -29.125 -7.042 20.623 1.00 88.81 94 GLU A C 1
ATOM 664 O O . GLU A 1 94 ? -29.124 -8.208 20.212 1.00 88.81 94 GLU A O 1
ATOM 669 N N . ASN A 1 95 ? -28.070 -6.469 21.207 1.00 95.81 95 ASN A N 1
ATOM 670 C CA . ASN A 1 95 ? -26.775 -7.110 21.404 1.00 95.81 95 ASN A CA 1
ATOM 671 C C . ASN A 1 95 ? -26.184 -7.663 20.092 1.00 95.81 95 ASN A C 1
ATOM 673 O O . ASN A 1 95 ? -25.752 -8.817 20.017 1.00 95.81 95 ASN A O 1
ATOM 677 N N . ALA A 1 96 ? -26.189 -6.853 19.031 1.00 97.50 96 ALA A N 1
ATOM 678 C CA . ALA A 1 96 ? -25.656 -7.245 17.733 1.00 97.50 96 ALA A CA 1
ATOM 679 C C . ALA A 1 96 ? -24.776 -6.169 17.084 1.00 97.50 96 ALA A C 1
ATOM 681 O O . ALA A 1 96 ? -25.013 -4.972 17.239 1.00 97.50 96 ALA A O 1
ATOM 682 N N . LEU A 1 97 ? -23.792 -6.636 16.310 1.00 98.50 97 LEU A N 1
ATOM 683 C CA . LEU A 1 97 ? -23.148 -5.892 15.231 1.00 98.50 97 LEU A CA 1
ATOM 684 C C . LEU A 1 97 ? -23.891 -6.202 13.929 1.00 98.50 97 LEU A C 1
ATOM 686 O O . LEU A 1 97 ? -23.889 -7.344 13.477 1.00 98.50 97 LEU A O 1
ATOM 690 N N . VAL A 1 98 ? -24.509 -5.197 13.322 1.00 98.25 98 VAL A N 1
ATOM 691 C CA . VAL A 1 98 ? -25.362 -5.341 12.140 1.00 98.25 98 VAL A CA 1
ATOM 692 C C . VAL A 1 98 ? -24.676 -4.719 10.929 1.00 98.25 98 VAL A C 1
ATOM 694 O O . VAL A 1 98 ? -24.463 -3.511 10.881 1.00 98.25 98 VAL A O 1
ATOM 697 N N . LEU A 1 99 ? -24.358 -5.542 9.933 1.00 98.12 99 LEU A N 1
ATOM 698 C CA . LEU A 1 99 ? -23.828 -5.139 8.633 1.00 98.12 99 LEU A CA 1
ATOM 699 C C . LEU A 1 99 ? -24.979 -5.058 7.628 1.00 98.12 99 LEU A C 1
ATOM 701 O O . LEU A 1 99 ? -25.635 -6.058 7.319 1.00 98.12 99 LEU A O 1
ATOM 705 N N . SER A 1 100 ? -25.247 -3.862 7.117 1.00 95.44 100 SER A N 1
ATOM 706 C CA . SER A 1 100 ? -26.444 -3.585 6.325 1.00 95.44 100 SER A CA 1
ATOM 707 C C . SER A 1 100 ? -26.140 -2.794 5.059 1.00 95.44 100 SER A C 1
ATOM 709 O O . SER A 1 100 ? -25.145 -2.079 4.972 1.00 95.44 100 SER A O 1
ATOM 711 N N . LEU A 1 101 ? -27.015 -2.939 4.062 1.00 93.69 101 LEU A N 1
ATOM 712 C CA . LEU A 1 101 ? -27.026 -2.021 2.929 1.00 93.69 101 LEU A CA 1
ATOM 713 C C . LEU A 1 101 ? -27.606 -0.679 3.388 1.00 93.69 101 LEU A C 1
ATOM 715 O O . LEU A 1 101 ? -28.586 -0.667 4.137 1.00 93.69 101 LEU A O 1
ATOM 719 N N . ALA A 1 102 ? -26.997 0.417 2.942 1.00 87.88 102 ALA A N 1
ATOM 720 C CA . ALA A 1 102 ? -27.438 1.776 3.240 1.00 87.88 102 ALA A CA 1
ATOM 721 C C . ALA A 1 102 ? -28.874 2.016 2.757 1.00 87.88 102 ALA A C 1
ATOM 723 O O . ALA A 1 102 ? -29.253 1.601 1.656 1.00 87.88 102 ALA A O 1
ATOM 724 N N . ALA A 1 103 ? -29.672 2.699 3.579 1.00 83.25 103 ALA A N 1
ATOM 725 C CA . ALA A 1 103 ? -30.974 3.196 3.154 1.00 83.25 103 ALA A CA 1
ATOM 726 C C . ALA A 1 103 ? -30.822 4.400 2.203 1.00 83.25 103 ALA A C 1
ATOM 728 O O . ALA A 1 103 ? -29.759 5.019 2.104 1.00 83.25 103 ALA A O 1
ATOM 729 N N . ALA A 1 104 ? -31.903 4.771 1.510 1.00 71.25 104 ALA A N 1
ATOM 730 C CA . ALA A 1 104 ? -31.925 6.000 0.720 1.00 71.25 104 ALA A CA 1
ATOM 731 C C . ALA A 1 104 ? -31.629 7.215 1.625 1.00 71.25 104 ALA A C 1
ATOM 733 O O . ALA A 1 104 ? -32.344 7.441 2.598 1.00 71.25 104 ALA A O 1
ATOM 734 N N . GLY A 1 105 ? -30.577 7.978 1.305 1.00 69.25 105 GLY A N 1
ATOM 735 C CA . GLY A 1 105 ? -30.086 9.104 2.118 1.00 69.25 105 GLY A CA 1
ATOM 736 C C . GLY A 1 105 ? -28.874 8.790 3.008 1.00 69.25 105 GLY A C 1
ATOM 737 O O . GLY A 1 105 ? -28.217 9.720 3.462 1.00 69.25 105 GLY A O 1
ATOM 738 N N . GLU A 1 106 ? -28.528 7.512 3.199 1.00 76.19 106 GLU A N 1
ATOM 739 C CA . GLU A 1 106 ? -27.311 7.068 3.907 1.00 76.19 106 GLU A CA 1
ATOM 740 C C . GLU A 1 106 ? -26.163 6.699 2.945 1.00 76.19 106 GLU A C 1
ATOM 742 O O . GLU A 1 106 ? -25.067 6.363 3.388 1.00 76.19 106 GLU A O 1
ATOM 747 N N . ASP A 1 107 ? -26.394 6.740 1.627 1.00 82.94 107 ASP A N 1
ATOM 748 C CA . ASP A 1 107 ? -25.391 6.372 0.623 1.00 82.94 107 ASP A CA 1
ATOM 749 C C . ASP A 1 107 ? -24.278 7.424 0.529 1.00 82.94 107 ASP A C 1
ATOM 751 O O . ASP A 1 107 ? -24.498 8.570 0.134 1.00 82.94 107 ASP A O 1
ATOM 755 N N . GLN A 1 108 ? -23.068 7.003 0.886 1.00 87.06 108 GLN A N 1
ATOM 756 C CA . GLN A 1 108 ? -21.846 7.805 0.849 1.00 87.06 108 GLN A CA 1
ATOM 757 C C . GLN A 1 108 ? -20.911 7.372 -0.298 1.00 87.06 108 GLN A C 1
ATOM 759 O O . GLN A 1 108 ? -19.729 7.726 -0.318 1.00 87.06 108 GLN A O 1
ATOM 764 N N . GLY A 1 109 ? -21.433 6.602 -1.259 1.00 91.50 109 GLY A N 1
ATOM 765 C CA . GLY A 1 109 ? -20.664 5.942 -2.307 1.00 91.50 109 GLY A CA 1
ATOM 766 C C . GLY A 1 109 ? -20.180 4.544 -1.896 1.00 91.50 109 GLY A C 1
ATOM 767 O O . GLY A 1 109 ? -20.312 4.149 -0.738 1.00 91.50 109 GLY A O 1
ATOM 768 N N . PRO A 1 110 ? -19.583 3.783 -2.832 1.00 92.88 110 PRO A N 1
ATOM 769 C CA . PRO A 1 110 ? -19.308 2.349 -2.664 1.00 92.88 110 PRO A CA 1
ATOM 770 C C . PRO A 1 110 ? -18.338 2.007 -1.519 1.00 92.88 110 PRO A C 1
ATOM 772 O O . PRO A 1 110 ? -18.369 0.897 -0.988 1.00 92.88 110 PRO A O 1
ATOM 775 N N . GLU A 1 111 ? -17.478 2.951 -1.137 1.00 97.31 111 GLU A N 1
ATOM 776 C CA . GLU A 1 111 ? -16.521 2.823 -0.029 1.00 97.31 111 GLU A CA 1
ATOM 777 C C . GLU A 1 111 ? -16.904 3.682 1.191 1.00 97.31 111 GLU A C 1
ATOM 779 O O . GLU A 1 111 ? -16.205 3.667 2.202 1.00 97.31 111 GLU A O 1
ATOM 784 N N . GLY A 1 112 ? -17.998 4.443 1.111 1.00 97.31 112 GLY A N 1
ATOM 785 C CA . GLY A 1 112 ? -18.494 5.248 2.220 1.00 97.31 112 GLY A CA 1
ATOM 786 C C . GLY A 1 112 ? -19.425 4.454 3.137 1.00 97.31 112 GLY A C 1
ATOM 787 O O . GLY A 1 112 ? -20.023 3.457 2.727 1.00 97.31 112 GLY A O 1
ATOM 788 N N . TYR A 1 113 ? -19.540 4.881 4.393 1.00 98.12 113 TYR A N 1
ATOM 789 C CA . TYR A 1 113 ? -20.339 4.190 5.402 1.00 98.12 113 TYR A CA 1
ATOM 790 C C . TYR A 1 113 ? -20.929 5.132 6.453 1.00 98.12 113 TYR A C 1
ATOM 792 O O . TYR A 1 113 ? -20.415 6.221 6.716 1.00 98.12 113 TYR A O 1
ATOM 800 N N . SER A 1 114 ? -21.990 4.653 7.097 1.00 97.38 114 SER A N 1
ATOM 801 C CA . SER A 1 114 ? -22.478 5.142 8.381 1.00 97.38 114 SER A CA 1
ATOM 802 C C . SER A 1 114 ? -22.228 4.080 9.453 1.00 97.38 114 SER A C 1
ATOM 804 O O . SER A 1 114 ? -22.508 2.899 9.238 1.00 97.38 114 SER A O 1
ATOM 806 N N . LEU A 1 115 ? -21.671 4.485 10.592 1.00 97.94 115 LEU A N 1
ATOM 807 C CA . LEU A 1 115 ? -21.505 3.653 11.783 1.00 97.94 115 LEU A CA 1
ATOM 808 C C . LEU A 1 115 ? -22.269 4.313 12.931 1.00 97.94 115 LEU A C 1
ATOM 810 O O . LEU A 1 115 ? -21.965 5.441 13.303 1.00 97.94 115 LEU A O 1
ATOM 814 N N . VAL A 1 116 ? -23.221 3.590 13.511 1.00 97.50 116 VAL A N 1
ATOM 815 C CA . VAL A 1 116 ? -23.981 4.023 14.686 1.00 97.50 116 VAL A CA 1
ATOM 816 C C . VAL A 1 116 ? -23.741 3.024 15.807 1.00 97.50 116 VAL A C 1
ATOM 818 O O . VAL A 1 116 ? -24.056 1.841 15.679 1.00 97.50 116 VAL A O 1
ATOM 821 N N . VAL A 1 117 ? -23.179 3.500 16.912 1.00 98.25 117 VAL A N 1
ATOM 822 C CA . VAL A 1 117 ? -22.992 2.738 18.146 1.00 98.25 117 VAL A CA 1
ATOM 823 C C . VAL A 1 117 ? -23.954 3.281 19.191 1.00 98.25 117 VAL A C 1
ATOM 825 O O . VAL A 1 117 ? -23.911 4.462 19.530 1.00 98.25 117 VAL A O 1
ATOM 828 N N . SER A 1 118 ? -24.791 2.406 19.739 1.00 97.56 118 SER A N 1
ATOM 829 C CA . SER A 1 118 ? -25.652 2.686 20.888 1.00 97.56 118 SER A CA 1
ATOM 830 C C . SER A 1 118 ? -25.392 1.659 21.993 1.00 97.56 118 SER A C 1
ATOM 832 O O . SER A 1 118 ? -24.836 0.597 21.712 1.00 97.56 118 SER A O 1
ATOM 834 N N . PRO A 1 119 ? -25.859 1.875 23.235 1.00 97.19 119 PRO A N 1
ATOM 835 C CA . PRO A 1 119 ? -25.770 0.847 24.277 1.00 97.19 119 PRO A CA 1
ATOM 836 C C . PRO A 1 119 ? -26.466 -0.477 23.922 1.00 97.19 119 PRO A C 1
ATOM 838 O O . PRO A 1 119 ? -26.176 -1.508 24.523 1.00 97.19 119 PRO A O 1
ATOM 841 N N . ARG A 1 120 ? -27.393 -0.460 22.953 1.00 96.56 120 ARG A N 1
ATOM 842 C CA . ARG A 1 120 ? -28.194 -1.621 22.549 1.00 96.56 120 ARG A CA 1
ATOM 843 C C . ARG A 1 120 ? -27.561 -2.426 21.415 1.00 96.56 120 ARG A C 1
ATOM 845 O O . ARG A 1 120 ? -27.683 -3.651 21.407 1.00 96.56 120 ARG A O 1
ATOM 852 N N . SER A 1 121 ? -26.949 -1.756 20.445 1.00 97.44 121 SER A N 1
ATOM 853 C CA . SER A 1 121 ? -26.492 -2.356 19.186 1.00 97.44 121 SER A CA 1
ATOM 854 C C . SER A 1 121 ? -25.442 -1.492 18.489 1.00 97.44 121 SER A C 1
ATOM 856 O O . SER A 1 121 ? -25.311 -0.295 18.761 1.00 97.44 121 SER A O 1
ATOM 858 N N . ILE A 1 122 ? -24.727 -2.108 17.547 1.00 98.62 122 ILE A N 1
ATOM 859 C CA . ILE A 1 122 ? -23.854 -1.431 16.590 1.00 98.62 122 ILE A CA 1
ATOM 860 C C . ILE A 1 122 ? -24.394 -1.693 15.186 1.00 98.62 122 ILE A C 1
ATOM 862 O O . ILE A 1 122 ? -24.571 -2.848 14.803 1.00 98.62 122 ILE A O 1
ATOM 866 N N . ARG A 1 123 ? -24.596 -0.645 14.388 1.00 97.81 123 ARG A N 1
ATOM 867 C CA . ARG A 1 123 ? -24.986 -0.746 12.978 1.00 97.81 123 ARG A CA 1
ATOM 868 C C . ARG A 1 123 ? -23.912 -0.134 12.092 1.00 97.81 123 ARG A C 1
ATOM 870 O O . ARG A 1 123 ? -23.487 0.991 12.326 1.00 97.81 123 ARG A O 1
ATOM 877 N N . ILE A 1 124 ? -23.517 -0.864 11.054 1.00 98.12 124 ILE A N 1
ATOM 878 C CA . ILE A 1 124 ? -22.692 -0.368 9.954 1.00 98.12 124 ILE A CA 1
ATOM 879 C C . ILE A 1 124 ? -23.506 -0.494 8.667 1.00 98.12 124 ILE A C 1
ATOM 881 O O . ILE A 1 124 ? -23.922 -1.594 8.288 1.00 98.12 124 ILE A O 1
ATOM 885 N N . ALA A 1 125 ? -23.736 0.628 7.997 1.00 96.75 125 ALA A N 1
ATOM 886 C CA . ALA A 1 125 ? -24.518 0.713 6.772 1.00 96.75 125 ALA A CA 1
ATOM 887 C C . ALA A 1 125 ? -23.678 1.308 5.634 1.00 96.75 125 ALA A C 1
ATOM 889 O O . ALA A 1 125 ? -23.010 2.321 5.828 1.00 96.75 125 ALA A O 1
ATOM 890 N N . ALA A 1 126 ? -23.698 0.680 4.458 1.00 96.62 126 ALA A N 1
ATOM 891 C CA . ALA A 1 126 ? -22.993 1.157 3.263 1.00 96.62 126 ALA A CA 1
ATOM 892 C C . ALA A 1 126 ? -23.674 0.671 1.977 1.00 96.62 126 ALA A C 1
ATOM 894 O O . ALA A 1 126 ? -24.409 -0.315 1.996 1.00 96.62 126 ALA A O 1
ATOM 895 N N . SER A 1 127 ? -23.427 1.318 0.836 1.00 94.62 127 SER A N 1
ATOM 896 C CA . SER A 1 127 ? -23.991 0.869 -0.450 1.00 94.62 127 SER A CA 1
ATOM 897 C C . SER A 1 127 ? -23.318 -0.393 -1.004 1.00 94.62 127 SER A C 1
ATOM 899 O O . SER A 1 127 ? -23.912 -1.098 -1.821 1.00 94.62 127 SER A O 1
ATOM 901 N N . ALA A 1 128 ? -22.119 -0.733 -0.524 1.00 94.25 128 ALA A N 1
ATOM 902 C CA . ALA A 1 128 ? -21.420 -1.971 -0.852 1.00 94.25 128 ALA A CA 1
ATOM 903 C C . ALA A 1 128 ? -20.602 -2.505 0.337 1.00 94.25 128 ALA A C 1
ATOM 905 O O . ALA A 1 128 ? -20.357 -1.806 1.320 1.00 94.25 128 ALA A O 1
ATOM 906 N N . GLY A 1 129 ? -20.140 -3.755 0.224 1.00 96.12 129 GLY A N 1
ATOM 907 C CA . GLY A 1 129 ? -19.357 -4.416 1.273 1.00 96.12 129 GLY A CA 1
ATOM 908 C C . GLY A 1 129 ? -18.068 -3.676 1.657 1.00 96.12 129 GLY A C 1
ATOM 909 O O . GLY A 1 129 ? -17.684 -3.721 2.822 1.00 96.12 129 GLY A O 1
ATOM 910 N N . ALA A 1 130 ? -17.445 -2.939 0.727 1.00 97.19 130 ALA A N 1
ATOM 911 C CA . ALA A 1 130 ? -16.233 -2.159 0.995 1.00 97.19 130 ALA A CA 1
ATOM 912 C C . ALA A 1 130 ? -16.476 -1.053 2.036 1.00 97.19 130 ALA A C 1
ATOM 914 O O . ALA A 1 130 ? -15.708 -0.922 2.987 1.00 97.19 130 ALA A O 1
ATOM 915 N N . GLY A 1 131 ? -17.586 -0.315 1.925 1.00 98.06 131 GLY A N 1
ATOM 916 C CA . GLY A 1 131 ? -17.969 0.663 2.943 1.00 98.06 131 GLY A CA 1
ATOM 917 C C . GLY A 1 131 ? -18.204 0.013 4.310 1.00 98.06 131 GLY A C 1
ATOM 918 O O . GLY A 1 131 ? -17.657 0.473 5.311 1.00 98.06 131 GLY A O 1
ATOM 919 N N . CYS A 1 132 ? -18.916 -1.121 4.373 1.00 98.38 132 CYS A N 1
ATOM 920 C CA . CYS A 1 132 ? -19.094 -1.843 5.640 1.00 98.38 132 CYS A CA 1
ATOM 921 C C . CYS A 1 132 ? -17.765 -2.333 6.232 1.00 98.38 132 CYS A C 1
ATOM 923 O O . CYS A 1 132 ? -17.574 -2.281 7.447 1.00 98.38 132 CYS A O 1
ATOM 925 N N . PHE A 1 133 ? -16.834 -2.772 5.387 1.00 98.75 133 PHE A N 1
ATOM 926 C CA . PHE A 1 133 ? -15.490 -3.141 5.807 1.00 98.75 133 PHE A CA 1
ATOM 927 C C . PHE A 1 133 ? -14.735 -1.954 6.413 1.00 98.75 133 PHE A C 1
ATOM 929 O O . PHE A 1 133 ? -14.178 -2.086 7.502 1.00 98.75 133 PHE A O 1
ATOM 936 N N . TYR A 1 134 ? -14.761 -0.777 5.785 1.00 98.75 134 TYR A N 1
ATOM 937 C CA . TYR A 1 134 ? -14.116 0.416 6.340 1.00 98.75 134 TYR A CA 1
ATOM 938 C C . TYR A 1 134 ? -14.787 0.925 7.618 1.00 98.75 134 TYR A C 1
ATOM 940 O O . TYR A 1 134 ? -14.085 1.330 8.548 1.00 98.75 134 TYR A O 1
ATOM 948 N N . GLY A 1 135 ? -16.113 0.810 7.723 1.00 98.56 135 GLY A N 1
ATOM 949 C CA . GLY A 1 135 ? -16.827 1.055 8.975 1.00 98.56 135 GLY A CA 1
ATOM 950 C C . GLY A 1 135 ? -16.411 0.097 10.086 1.00 98.56 135 GLY A C 1
ATOM 951 O O . GLY A 1 135 ? -16.252 0.508 11.237 1.00 98.56 135 GLY A O 1
ATOM 952 N N . PHE A 1 136 ? -16.131 -1.162 9.745 1.00 98.81 136 PHE A N 1
ATOM 953 C CA . PHE A 1 136 ? -15.602 -2.131 10.698 1.00 98.81 136 PHE A CA 1
ATOM 954 C C . PHE A 1 136 ? -14.175 -1.782 11.146 1.00 98.81 136 PHE A C 1
ATOM 956 O O . PHE A 1 136 ? -13.870 -1.908 12.331 1.00 98.81 136 PHE A O 1
ATOM 963 N N . GLN A 1 137 ? -13.314 -1.271 10.258 1.00 98.75 137 GLN A N 1
ATOM 964 C CA . GLN A 1 137 ? -11.985 -0.786 10.662 1.00 98.75 137 GLN A CA 1
ATOM 965 C C . GLN A 1 137 ? -12.087 0.378 11.660 1.00 98.75 137 GLN A C 1
ATOM 967 O O . GLN A 1 137 ? -11.361 0.403 12.653 1.00 98.75 137 GLN A O 1
ATOM 972 N N . THR A 1 138 ? -13.039 1.297 11.470 1.00 98.75 138 THR A N 1
ATOM 973 C CA . THR A 1 138 ? -13.322 2.360 12.450 1.00 98.75 138 THR A CA 1
ATOM 974 C C . THR A 1 138 ? -13.819 1.795 13.780 1.00 98.75 138 THR A C 1
ATOM 976 O O . THR A 1 138 ? -13.299 2.169 14.831 1.00 98.75 138 THR A O 1
ATOM 979 N N . LEU A 1 139 ? -14.749 0.834 13.755 1.00 98.69 139 LEU A N 1
ATOM 980 C CA . LEU A 1 139 ? -15.224 0.152 14.964 1.00 98.69 139 LEU A CA 1
ATOM 981 C C . LEU A 1 139 ? -14.075 -0.494 15.754 1.00 98.69 139 LEU A C 1
ATOM 983 O O . LEU A 1 139 ? -14.017 -0.372 16.977 1.00 98.69 139 LEU A O 1
ATOM 987 N N . ARG A 1 140 ? -13.127 -1.146 15.073 1.00 97.88 140 ARG A N 1
ATOM 988 C CA . ARG A 1 140 ? -11.951 -1.737 15.728 1.00 97.88 140 ARG A CA 1
ATOM 989 C C . ARG A 1 140 ? -11.073 -0.698 16.415 1.00 97.88 140 ARG A C 1
ATOM 991 O O . ARG A 1 140 ? -10.502 -0.991 17.456 1.00 97.88 140 ARG A O 1
ATOM 998 N N . GLN A 1 141 ? -10.946 0.503 15.859 1.00 97.62 141 GLN A N 1
ATOM 999 C CA . GLN A 1 141 ? -10.170 1.578 16.484 1.00 97.62 141 GLN A CA 1
ATOM 1000 C C . GLN A 1 141 ? -10.871 2.207 17.696 1.00 97.62 141 GLN A C 1
ATOM 1002 O O . GLN A 1 141 ? -10.187 2.766 18.555 1.00 97.62 141 GLN A O 1
ATOM 1007 N N . LEU A 1 142 ? -12.200 2.089 17.788 1.00 97.38 142 LEU A N 1
ATOM 1008 C CA . LEU A 1 142 ? -12.988 2.513 18.950 1.00 97.38 142 LEU A CA 1
ATOM 1009 C C . LEU A 1 142 ? -12.939 1.514 20.120 1.00 97.38 142 LEU A C 1
ATOM 1011 O O . LEU A 1 142 ? -13.245 1.885 21.252 1.00 97.38 142 LEU A O 1
ATOM 1015 N N . LEU A 1 143 ? -12.561 0.259 19.864 1.00 97.06 143 LEU A N 1
ATOM 1016 C CA . LEU A 1 143 ? -12.314 -0.745 20.902 1.00 97.06 143 LEU A CA 1
ATOM 1017 C C . LEU A 1 143 ? -10.971 -0.494 21.621 1.00 97.06 143 LEU A C 1
ATOM 1019 O O . LEU A 1 143 ? -10.093 0.189 21.088 1.00 97.06 143 LEU A O 1
ATOM 1023 N N . PRO A 1 144 ? -10.756 -1.085 22.815 1.00 95.00 144 PRO A N 1
ATOM 1024 C CA . PRO A 1 144 ? -9.444 -1.076 23.460 1.00 95.00 144 PRO A CA 1
ATOM 1025 C C . PRO A 1 144 ? -8.353 -1.632 22.532 1.00 95.00 144 PRO A C 1
ATOM 1027 O O . PRO A 1 144 ? -8.576 -2.657 21.890 1.00 95.00 144 PRO A O 1
ATOM 1030 N N . ASP A 1 145 ? -7.150 -1.037 22.528 1.00 93.38 145 ASP A N 1
ATOM 1031 C CA . ASP A 1 145 ? -6.048 -1.416 21.612 1.00 93.38 145 ASP A CA 1
ATOM 1032 C C . ASP A 1 145 ? -5.703 -2.913 21.649 1.00 93.38 145 ASP A C 1
ATOM 1034 O O . ASP A 1 145 ? -5.233 -3.478 20.664 1.00 93.38 145 ASP A O 1
ATOM 1038 N N . ALA A 1 146 ? -5.983 -3.576 22.777 1.00 94.31 146 ALA A N 1
ATOM 1039 C CA . ALA A 1 146 ? -5.876 -5.021 22.946 1.00 94.31 146 ALA A CA 1
ATOM 1040 C C . ALA A 1 146 ? -6.619 -5.831 21.865 1.00 94.31 146 ALA A C 1
ATOM 1042 O O . ALA A 1 146 ? -6.278 -6.995 21.664 1.00 94.31 146 ALA A O 1
ATOM 1043 N N . ILE A 1 147 ? -7.582 -5.240 21.146 1.00 97.19 147 ILE A N 1
ATOM 1044 C CA . ILE A 1 147 ? -8.291 -5.875 20.029 1.00 97.19 147 ILE A CA 1
ATOM 1045 C C . ILE A 1 147 ? -7.354 -6.254 18.876 1.00 97.19 147 ILE A C 1
ATOM 1047 O O . ILE A 1 147 ? -7.641 -7.197 18.142 1.00 97.19 147 ILE A O 1
ATOM 1051 N N . TYR A 1 148 ? -6.216 -5.570 18.744 1.00 95.44 148 TYR A N 1
ATOM 1052 C CA . TYR A 1 148 ? -5.205 -5.836 17.720 1.00 95.44 148 TYR A CA 1
ATOM 1053 C C . TYR A 1 148 ? -4.191 -6.919 18.115 1.00 95.44 148 TYR A C 1
ATOM 1055 O O . TYR A 1 148 ? -3.275 -7.202 17.347 1.00 95.44 148 TYR A O 1
ATOM 1063 N N . SER A 1 149 ? -4.337 -7.536 19.291 1.00 92.12 149 SER A N 1
ATOM 1064 C CA . SER A 1 149 ? -3.439 -8.608 19.731 1.00 92.12 149 SER A CA 1
ATOM 1065 C C . SER A 1 149 ? -3.552 -9.846 18.837 1.00 92.12 149 SER A C 1
ATOM 1067 O O . SER A 1 149 ? -4.614 -10.195 18.325 1.00 92.12 149 SER A O 1
ATOM 1069 N N . SER A 1 150 ? -2.456 -10.587 18.701 1.00 88.69 150 SER A N 1
ATOM 1070 C CA . SER A 1 150 ? -2.431 -11.839 17.933 1.00 88.69 150 SER A CA 1
ATOM 1071 C C . SER A 1 150 ? -3.156 -13.014 18.611 1.00 88.69 150 SER A C 1
ATOM 1073 O O . SER A 1 150 ? -3.314 -14.068 17.996 1.00 88.69 150 SER A O 1
ATOM 1075 N N . GLY A 1 151 ? -3.630 -12.850 19.849 1.00 91.31 151 GLY A N 1
ATOM 1076 C CA . GLY A 1 151 ? -4.380 -13.867 20.582 1.00 91.31 151 GLY A CA 1
ATOM 1077 C C . GLY A 1 151 ? -5.190 -13.300 21.746 1.00 91.31 151 GLY A C 1
ATOM 1078 O O . GLY A 1 151 ? -5.149 -12.102 22.027 1.00 91.31 151 GLY A O 1
ATOM 1079 N N . LYS A 1 152 ? -5.921 -14.190 22.428 1.00 95.38 152 LYS A N 1
ATOM 1080 C CA . LYS A 1 152 ? -6.880 -13.839 23.482 1.00 95.38 152 LYS A CA 1
ATOM 1081 C C . LYS A 1 152 ? -6.238 -13.034 24.615 1.00 95.38 152 LYS A C 1
ATOM 1083 O O . LYS A 1 152 ? -5.239 -13.461 25.194 1.00 95.38 152 LYS A O 1
ATOM 1088 N N . VAL A 1 153 ? -6.888 -11.938 25.000 1.00 94.88 153 VAL A N 1
ATOM 1089 C CA . VAL A 1 153 ? -6.492 -11.082 26.126 1.00 94.88 153 VAL A CA 1
ATOM 1090 C C . VAL A 1 153 ? -7.535 -11.181 27.240 1.00 94.88 153 VAL A C 1
ATOM 1092 O O . VAL A 1 153 ? -8.725 -10.967 27.015 1.00 94.88 153 VAL A O 1
ATOM 1095 N N . ALA A 1 154 ? -7.102 -11.538 28.450 1.00 92.25 154 ALA A N 1
ATOM 1096 C CA . ALA A 1 154 ? -7.971 -11.645 29.622 1.00 92.25 154 ALA A CA 1
ATOM 1097 C C . ALA A 1 154 ? -8.092 -10.306 30.370 1.00 92.25 154 ALA A C 1
ATOM 1099 O O . ALA A 1 154 ? -7.197 -9.469 30.299 1.00 92.25 154 ALA A O 1
ATOM 1100 N N . GLY A 1 155 ? -9.187 -10.121 31.115 1.00 90.12 155 GLY A N 1
ATOM 1101 C CA . GLY A 1 155 ? -9.378 -8.955 31.991 1.00 90.12 155 GLY A CA 1
ATOM 1102 C C . GLY A 1 155 ? -9.687 -7.636 31.273 1.00 90.12 155 GLY A C 1
ATOM 1103 O O . GLY A 1 155 ? -9.664 -6.588 31.909 1.00 90.12 155 GLY A O 1
ATOM 1104 N N . VAL A 1 156 ? -9.984 -7.673 29.971 1.00 94.31 156 VAL A N 1
ATOM 1105 C CA . VAL A 1 156 ? -10.360 -6.494 29.179 1.00 94.31 156 VAL A CA 1
ATOM 1106 C C . VAL A 1 156 ? -11.876 -6.447 29.020 1.00 94.31 156 VAL A C 1
ATOM 1108 O O . VAL A 1 156 ? -12.481 -7.408 28.547 1.00 94.31 156 VAL A O 1
ATOM 1111 N N . ALA A 1 157 ? -12.485 -5.319 29.385 1.00 93.69 157 ALA A N 1
ATOM 1112 C CA . ALA A 1 157 ? -13.870 -5.025 29.033 1.00 93.69 157 ALA A CA 1
ATOM 1113 C C . ALA A 1 157 ? -13.922 -4.499 27.590 1.00 93.69 157 ALA A C 1
ATOM 1115 O O . ALA A 1 157 ? -13.363 -3.444 27.285 1.00 93.69 157 ALA A O 1
ATOM 1116 N N . TRP A 1 158 ? -14.583 -5.234 26.697 1.00 97.25 158 TRP A N 1
ATOM 1117 C CA . TRP A 1 158 ? -14.666 -4.915 25.269 1.00 97.25 158 TRP A CA 1
ATOM 1118 C C . TRP A 1 158 ? -15.779 -3.905 25.001 1.00 97.25 158 TRP A C 1
ATOM 1120 O O . TRP A 1 158 ? -16.882 -4.251 24.580 1.00 97.25 158 TRP A O 1
ATOM 1130 N N . ARG A 1 159 ? -15.476 -2.647 25.314 1.00 96.94 159 ARG A N 1
ATOM 1131 C CA . ARG A 1 159 ? -16.419 -1.530 25.312 1.00 96.94 159 ARG A CA 1
ATOM 1132 C C . ARG A 1 159 ? -16.186 -0.593 24.138 1.00 96.94 159 ARG A C 1
ATOM 1134 O O . ARG A 1 159 ? -15.041 -0.285 23.822 1.00 96.94 159 ARG A O 1
ATOM 1141 N N . VAL A 1 160 ? -17.277 -0.121 23.546 1.00 97.12 160 VAL A N 1
ATOM 1142 C CA . VAL A 1 160 ? -17.285 0.884 22.479 1.00 97.12 160 VAL A CA 1
ATOM 1143 C C . VAL A 1 160 ? -18.174 2.043 22.926 1.00 97.12 160 VAL A C 1
ATOM 1145 O O . VAL A 1 160 ? -19.337 1.798 23.258 1.00 97.12 160 VAL A O 1
ATOM 1148 N N . PRO A 1 161 ? -17.665 3.286 22.985 1.00 96.38 161 PRO A N 1
ATOM 1149 C CA . PRO A 1 161 ? -18.495 4.437 23.323 1.00 96.38 161 PRO A CA 1
ATOM 1150 C C . PRO A 1 161 ? -19.581 4.639 22.263 1.00 96.38 161 PRO A C 1
ATOM 1152 O O . PRO A 1 161 ? -19.350 4.379 21.081 1.00 96.38 161 PRO A O 1
ATOM 1155 N N . ALA A 1 162 ? -20.758 5.101 22.683 1.00 97.25 162 ALA A N 1
ATOM 1156 C CA . ALA A 1 162 ? -21.804 5.490 21.751 1.00 97.25 162 ALA A CA 1
ATOM 1157 C C . ALA A 1 162 ? -21.313 6.640 20.858 1.00 97.25 162 ALA A C 1
ATOM 1159 O O . ALA A 1 162 ? -20.721 7.608 21.337 1.00 97.25 162 ALA A O 1
ATOM 1160 N N . ILE A 1 163 ? -21.518 6.506 19.552 1.00 97.56 163 ILE A N 1
ATOM 1161 C CA . ILE A 1 163 ? -21.014 7.435 18.541 1.00 97.56 163 ILE A CA 1
ATOM 1162 C C . ILE A 1 163 ? -21.756 7.223 17.227 1.00 97.56 163 ILE A C 1
ATOM 1164 O O . ILE A 1 163 ? -22.069 6.089 16.858 1.00 97.56 163 ILE A O 1
ATOM 1168 N N . THR A 1 164 ? -21.977 8.310 16.502 1.00 97.38 164 THR A N 1
ATOM 1169 C CA . THR A 1 164 ? -22.404 8.289 15.105 1.00 97.38 164 THR A CA 1
ATOM 1170 C C . THR A 1 164 ? -21.249 8.764 14.236 1.00 97.38 164 THR A C 1
ATOM 1172 O O . THR A 1 164 ? -20.649 9.799 14.506 1.00 97.38 164 THR A O 1
ATOM 1175 N N . VAL A 1 165 ? -20.923 8.012 13.189 1.00 97.00 165 VAL A N 1
ATOM 1176 C CA . VAL A 1 165 ? -19.885 8.339 12.209 1.00 97.00 165 VAL A CA 1
ATOM 1177 C C . VAL A 1 165 ? -20.497 8.284 10.818 1.00 97.00 165 VAL A C 1
ATOM 1179 O O . VAL A 1 165 ? -21.161 7.310 10.473 1.00 97.00 165 VAL A O 1
ATOM 1182 N N . THR A 1 166 ? -20.254 9.315 10.013 1.00 96.44 166 THR A N 1
ATOM 1183 C CA . THR A 1 166 ? -20.552 9.324 8.573 1.00 96.44 166 THR A CA 1
ATOM 1184 C C . THR A 1 166 ? -19.266 9.630 7.835 1.00 96.44 166 THR A C 1
ATOM 1186 O O . THR A 1 166 ? -18.617 10.639 8.114 1.00 96.44 166 THR A O 1
ATOM 1189 N N . ASP A 1 167 ? -18.866 8.746 6.928 1.00 97.44 167 ASP A N 1
ATOM 1190 C CA . ASP A 1 167 ? -17.500 8.760 6.428 1.00 97.44 167 ASP A CA 1
ATOM 1191 C C . ASP A 1 167 ? -17.387 8.236 4.995 1.00 97.44 167 ASP A C 1
ATOM 1193 O O . ASP A 1 167 ? -18.176 7.396 4.557 1.00 97.44 167 ASP A O 1
ATOM 1197 N N . ARG A 1 168 ? -16.401 8.749 4.254 1.00 97.38 168 ARG A N 1
ATOM 1198 C CA . ARG A 1 168 ? -16.096 8.348 2.873 1.00 97.38 168 ARG A CA 1
ATOM 1199 C C . ARG A 1 168 ? -14.693 8.798 2.471 1.00 97.38 168 ARG A C 1
ATOM 1201 O O . ARG A 1 168 ? -14.264 9.860 2.919 1.00 97.38 168 ARG A O 1
ATOM 1208 N N . PRO A 1 169 ? -14.010 8.060 1.582 1.00 98.00 169 PRO A N 1
ATOM 1209 C CA . PRO A 1 169 ? -12.696 8.466 1.114 1.00 98.00 169 PRO A CA 1
ATOM 1210 C C . PRO A 1 169 ? -12.769 9.693 0.197 1.00 98.00 169 PRO A C 1
ATOM 1212 O O . PRO A 1 169 ? -13.678 9.835 -0.624 1.00 98.00 169 PRO A O 1
ATOM 1215 N N . ARG A 1 170 ? -11.749 10.548 0.286 1.00 97.25 170 ARG A N 1
ATOM 1216 C CA . ARG A 1 170 ? -11.476 11.630 -0.667 1.00 97.25 170 ARG A CA 1
ATOM 1217 C C . ARG A 1 170 ? -11.081 11.094 -2.043 1.00 97.25 170 ARG A C 1
ATOM 1219 O O . ARG A 1 170 ? -11.546 11.624 -3.049 1.00 97.25 170 ARG A O 1
ATOM 1226 N N . PHE A 1 171 ? -10.216 10.082 -2.083 1.00 98.44 171 PHE A N 1
ATOM 1227 C CA . PHE A 1 171 ? -9.674 9.516 -3.317 1.00 98.44 171 PHE A CA 1
ATOM 1228 C C . PHE A 1 171 ? -10.048 8.046 -3.494 1.00 98.44 171 PHE A C 1
ATOM 1230 O O . PHE A 1 171 ? -10.090 7.290 -2.524 1.00 98.44 171 PHE A O 1
ATOM 1237 N N . GLY A 1 172 ? -10.260 7.634 -4.746 1.00 97.94 172 GLY A N 1
ATOM 1238 C CA . GLY A 1 172 ? -10.535 6.238 -5.095 1.00 97.94 172 GLY A CA 1
ATOM 1239 C C . GLY A 1 172 ? -9.284 5.355 -5.101 1.00 97.94 172 GLY A C 1
ATOM 1240 O O . GLY A 1 172 ? -9.401 4.157 -4.870 1.00 97.94 172 GLY A O 1
ATOM 1241 N N . TRP A 1 173 ? -8.096 5.931 -5.324 1.00 98.75 173 TRP A N 1
ATOM 1242 C CA . TRP A 1 173 ? -6.809 5.236 -5.210 1.00 98.75 173 TRP A CA 1
ATOM 1243 C C . TRP A 1 173 ? -6.084 5.636 -3.925 1.00 98.75 173 TRP A C 1
ATOM 1245 O O . TRP A 1 173 ? -5.754 6.805 -3.723 1.00 98.75 173 TRP A O 1
ATOM 1255 N N . ARG A 1 174 ? -5.823 4.673 -3.043 1.00 98.81 174 ARG A N 1
ATOM 1256 C CA . ARG A 1 174 ? -5.135 4.903 -1.767 1.00 98.81 174 ARG A CA 1
ATOM 1257 C C . ARG A 1 174 ? -4.070 3.825 -1.616 1.00 98.81 174 ARG A C 1
ATOM 1259 O O . ARG A 1 174 ? -4.336 2.755 -1.065 1.00 98.81 174 ARG A O 1
ATOM 1266 N N . GLY A 1 175 ? -2.917 4.089 -2.222 1.00 98.56 175 GLY A N 1
ATOM 1267 C CA . GLY A 1 175 ? -1.930 3.077 -2.570 1.00 98.56 175 GLY A CA 1
ATOM 1268 C C . GLY A 1 175 ? -0.708 3.023 -1.667 1.00 98.56 175 GLY A C 1
ATOM 1269 O O . GLY A 1 175 ? -0.320 4.008 -1.039 1.00 98.56 175 GLY A O 1
ATOM 1270 N N . PHE A 1 176 ? -0.070 1.860 -1.651 1.00 98.81 176 PHE A N 1
ATOM 1271 C CA . PHE A 1 176 ? 1.265 1.657 -1.108 1.00 98.81 176 PHE A CA 1
ATOM 1272 C C . PHE A 1 176 ? 2.043 0.737 -2.049 1.00 98.81 176 PHE A C 1
ATOM 1274 O O . PHE A 1 176 ? 1.569 -0.360 -2.348 1.00 98.81 176 PHE A O 1
ATOM 1281 N N . MET A 1 177 ? 3.229 1.157 -2.484 1.00 98.81 177 MET A N 1
ATOM 1282 C CA . MET A 1 177 ? 4.124 0.342 -3.299 1.00 98.81 177 MET A CA 1
ATOM 1283 C C . MET A 1 177 ? 5.192 -0.330 -2.438 1.00 98.81 177 MET A C 1
ATOM 1285 O O . MET A 1 177 ? 5.885 0.330 -1.659 1.00 98.81 177 MET A O 1
ATOM 1289 N N . LEU A 1 178 ? 5.350 -1.642 -2.615 1.00 98.25 178 LEU A N 1
ATOM 1290 C CA . LEU A 1 178 ? 6.410 -2.441 -2.010 1.00 98.25 178 LEU A CA 1
ATOM 1291 C C . LEU A 1 178 ? 7.363 -2.976 -3.087 1.00 98.25 178 LEU A C 1
ATOM 1293 O O . LEU A 1 178 ? 6.972 -3.787 -3.926 1.00 98.25 178 LEU A O 1
ATOM 1297 N N . ASP A 1 179 ? 8.632 -2.579 -2.995 1.00 97.19 179 ASP A N 1
ATOM 1298 C CA . ASP A 1 179 ? 9.727 -3.156 -3.774 1.00 97.19 179 ASP A CA 1
ATOM 1299 C C . ASP A 1 179 ? 10.176 -4.492 -3.185 1.00 97.19 179 ASP A C 1
ATOM 1301 O O . ASP A 1 179 ? 10.853 -4.536 -2.153 1.00 97.19 179 ASP A O 1
ATOM 1305 N N . VAL A 1 180 ? 9.820 -5.581 -3.868 1.00 94.81 180 VAL A N 1
ATOM 1306 C CA . VAL A 1 180 ? 10.301 -6.934 -3.551 1.00 94.81 180 VAL A CA 1
ATOM 1307 C C . VAL A 1 180 ? 11.460 -7.371 -4.454 1.00 94.81 180 VAL A C 1
ATOM 1309 O O . VAL A 1 180 ? 12.076 -8.415 -4.216 1.00 94.81 180 VAL A O 1
ATOM 1312 N N . ALA A 1 181 ? 11.776 -6.595 -5.495 1.00 93.19 181 ALA A N 1
ATOM 1313 C CA . ALA A 1 181 ? 12.820 -6.908 -6.461 1.00 93.19 181 ALA A CA 1
ATOM 1314 C C . ALA A 1 181 ? 14.214 -6.704 -5.860 1.00 93.19 181 ALA A C 1
ATOM 1316 O O . ALA A 1 181 ? 15.026 -7.628 -5.884 1.00 93.19 181 ALA A O 1
ATOM 1317 N N . ARG A 1 182 ? 14.488 -5.556 -5.233 1.00 90.00 182 ARG A N 1
ATOM 1318 C CA . ARG A 1 182 ? 15.818 -5.249 -4.662 1.00 90.00 182 ARG A CA 1
ATOM 1319 C C . ARG A 1 182 ? 16.071 -6.018 -3.365 1.00 90.00 182 ARG A C 1
ATOM 1321 O O . ARG A 1 182 ? 17.186 -6.472 -3.090 1.00 90.00 182 ARG A O 1
ATOM 1328 N N . ARG A 1 183 ? 15.019 -6.208 -2.572 1.00 88.06 183 ARG A N 1
ATOM 1329 C CA . ARG A 1 183 ? 15.020 -7.045 -1.375 1.00 88.06 183 ARG A CA 1
ATOM 1330 C C . ARG A 1 183 ? 13.728 -7.844 -1.323 1.00 88.06 183 ARG A C 1
ATOM 1332 O O . ARG A 1 183 ? 12.652 -7.277 -1.195 1.00 88.06 183 ARG A O 1
ATOM 1339 N N . PHE A 1 184 ? 13.846 -9.165 -1.345 1.00 91.06 184 PHE A N 1
ATOM 1340 C CA . PHE A 1 184 ? 12.671 -10.018 -1.263 1.00 91.06 184 PHE A CA 1
ATOM 1341 C C . PHE A 1 184 ? 12.014 -9.942 0.124 1.00 91.06 184 PHE A C 1
ATOM 1343 O O . PHE A 1 184 ? 12.671 -10.162 1.146 1.00 91.06 184 PHE A O 1
ATOM 1350 N N . SER A 1 185 ? 10.714 -9.653 0.138 1.00 90.38 185 SER A N 1
ATOM 1351 C CA . SER A 1 185 ? 9.827 -9.842 1.284 1.00 90.38 185 SER A CA 1
ATOM 1352 C C . SER A 1 185 ? 8.928 -11.029 0.984 1.00 90.38 185 SER A C 1
ATOM 1354 O O . SER A 1 185 ? 8.274 -11.064 -0.057 1.00 90.38 185 SER A O 1
ATOM 1356 N N . ASP A 1 186 ? 8.912 -12.009 1.882 1.00 91.38 186 ASP A N 1
ATOM 1357 C CA . ASP A 1 186 ? 8.136 -13.223 1.668 1.00 91.38 186 ASP A CA 1
ATOM 1358 C C . ASP A 1 186 ? 6.619 -12.971 1.749 1.00 91.38 186 ASP A C 1
ATOM 1360 O O . ASP A 1 186 ? 6.135 -11.898 2.129 1.00 91.38 186 ASP A O 1
ATOM 1364 N N . LYS A 1 187 ? 5.845 -14.002 1.403 1.00 94.81 187 LYS A N 1
ATOM 1365 C CA . LYS A 1 187 ? 4.379 -13.966 1.433 1.00 94.81 187 LYS A CA 1
ATOM 1366 C C . LYS A 1 187 ? 3.821 -13.566 2.802 1.00 94.81 187 LYS A C 1
ATOM 1368 O O . LYS A 1 187 ? 2.800 -12.880 2.857 1.00 94.81 187 LYS A O 1
ATOM 1373 N N . ALA A 1 188 ? 4.440 -13.999 3.901 1.00 93.69 188 ALA A N 1
ATOM 1374 C CA . ALA A 1 188 ? 3.958 -13.683 5.241 1.00 93.69 188 ALA A CA 1
ATOM 1375 C C . ALA A 1 188 ? 4.149 -12.191 5.548 1.00 93.69 188 ALA A C 1
ATOM 1377 O O . ALA A 1 188 ? 3.223 -11.552 6.053 1.00 93.69 188 ALA A O 1
ATOM 1378 N N . THR A 1 189 ? 5.291 -11.619 5.167 1.00 92.88 189 THR A N 1
ATOM 1379 C CA . THR A 1 189 ? 5.562 -10.182 5.286 1.00 92.88 189 THR A CA 1
ATOM 1380 C C . THR A 1 189 ? 4.621 -9.357 4.403 1.00 92.88 189 THR A C 1
ATOM 1382 O O . THR A 1 189 ? 4.034 -8.388 4.886 1.00 92.88 189 THR A O 1
ATOM 1385 N N . VAL A 1 190 ? 4.365 -9.773 3.156 1.00 97.62 190 VAL A N 1
ATOM 1386 C CA . VAL A 1 190 ? 3.386 -9.099 2.277 1.00 97.62 190 VAL A CA 1
ATOM 1387 C C . VAL A 1 190 ? 1.977 -9.124 2.885 1.00 97.62 190 VAL A C 1
ATOM 1389 O O . VAL A 1 190 ? 1.292 -8.103 2.918 1.00 97.62 190 VAL A O 1
ATOM 1392 N N . LYS A 1 191 ? 1.540 -10.260 3.440 1.00 98.19 191 LYS A N 1
ATOM 1393 C CA . LYS A 1 191 ? 0.236 -10.369 4.118 1.00 98.19 191 LYS A CA 1
ATOM 1394 C C . LYS A 1 191 ? 0.138 -9.500 5.369 1.00 98.19 191 LYS A C 1
ATOM 1396 O O . LYS A 1 191 ? -0.895 -8.866 5.577 1.00 98.19 191 LYS A O 1
ATOM 1401 N N . ARG A 1 192 ? 1.208 -9.419 6.165 1.00 96.06 192 ARG A N 1
ATOM 1402 C CA . ARG A 1 192 ? 1.283 -8.499 7.311 1.00 96.06 192 ARG A CA 1
ATOM 1403 C C . ARG A 1 192 ? 1.147 -7.042 6.873 1.00 96.06 192 ARG A C 1
ATOM 1405 O O . ARG A 1 192 ? 0.423 -6.285 7.514 1.00 96.06 192 ARG A O 1
ATOM 1412 N N . LEU A 1 193 ? 1.782 -6.653 5.766 1.00 97.56 193 LEU A N 1
ATOM 1413 C CA . LEU A 1 193 ? 1.607 -5.317 5.196 1.00 97.56 193 LEU A CA 1
ATOM 1414 C C . LEU A 1 193 ? 0.152 -5.081 4.765 1.00 97.56 193 LEU A C 1
ATOM 1416 O O . LEU A 1 193 ? -0.410 -4.047 5.105 1.00 97.56 193 LEU A O 1
ATOM 1420 N N . ILE A 1 194 ? -0.495 -6.044 4.101 1.00 98.75 194 ILE A N 1
ATOM 1421 C CA . ILE A 1 194 ? -1.918 -5.954 3.723 1.00 98.75 194 ILE A CA 1
ATOM 1422 C C . ILE A 1 194 ? -2.817 -5.726 4.953 1.00 98.75 194 ILE A C 1
ATOM 1424 O O . ILE A 1 194 ? -3.743 -4.916 4.892 1.00 98.75 194 ILE A O 1
ATOM 1428 N N . ASP A 1 195 ? -2.549 -6.393 6.081 1.00 97.81 195 ASP A N 1
ATOM 1429 C CA . ASP A 1 195 ? -3.270 -6.135 7.336 1.00 97.81 195 ASP A CA 1
ATOM 1430 C C . ASP A 1 195 ? -3.072 -4.687 7.822 1.00 97.81 195 ASP A C 1
ATOM 1432 O O . ASP A 1 195 ? -4.026 -4.052 8.274 1.00 97.81 195 ASP A O 1
ATOM 1436 N N . ALA A 1 196 ? -1.867 -4.127 7.680 1.00 96.81 196 ALA A N 1
ATOM 1437 C CA . ALA A 1 196 ? -1.611 -2.724 7.995 1.00 96.81 196 ALA A CA 1
ATOM 1438 C C . ALA A 1 196 ? -2.346 -1.761 7.052 1.00 96.81 196 ALA A C 1
ATOM 1440 O O . ALA A 1 196 ? -2.939 -0.792 7.525 1.00 96.81 196 ALA A O 1
ATOM 1441 N N . LEU A 1 197 ? -2.347 -2.024 5.741 1.00 98.81 197 LEU A N 1
ATOM 1442 C CA . LEU A 1 197 ? -3.084 -1.226 4.753 1.00 98.81 197 LEU A CA 1
ATOM 1443 C C . LEU A 1 197 ? -4.584 -1.188 5.087 1.00 98.81 197 LEU A C 1
ATOM 1445 O O . LEU A 1 197 ? -5.194 -0.118 5.087 1.00 98.81 197 LEU A O 1
ATOM 1449 N N . ALA A 1 198 ? -5.151 -2.339 5.462 1.00 98.44 198 ALA A N 1
ATOM 1450 C CA . ALA A 1 198 ? -6.555 -2.478 5.829 1.00 98.44 198 ALA A CA 1
ATOM 1451 C C . ALA A 1 198 ? -6.938 -1.605 7.033 1.00 98.44 198 ALA A C 1
ATOM 1453 O O . ALA A 1 198 ? -7.935 -0.886 6.969 1.00 98.44 198 ALA A O 1
ATOM 1454 N N . VAL A 1 199 ? -6.132 -1.611 8.104 1.00 96.62 199 VAL A N 1
ATOM 1455 C CA . VAL A 1 199 ? -6.367 -0.773 9.301 1.00 96.62 199 VAL A CA 1
ATOM 1456 C C . VAL A 1 199 ? -6.424 0.716 8.948 1.00 96.62 199 VAL A C 1
ATOM 1458 O O . VAL A 1 199 ? -7.197 1.463 9.547 1.00 96.62 199 VAL A O 1
ATOM 1461 N N . HIS A 1 200 ? -5.657 1.127 7.940 1.00 98.62 200 HIS A N 1
ATOM 1462 C CA . HIS A 1 200 ? -5.570 2.502 7.450 1.00 98.62 200 HIS A CA 1
ATOM 1463 C C . HIS A 1 200 ? -6.535 2.826 6.308 1.00 98.62 200 HIS A C 1
ATOM 1465 O O . HIS A 1 200 ? -6.481 3.923 5.755 1.00 98.62 200 HIS A O 1
ATOM 1471 N N . LYS A 1 201 ? -7.423 1.894 5.948 1.00 98.75 201 LYS A N 1
ATOM 1472 C CA . LYS A 1 201 ? -8.374 2.042 4.838 1.00 98.75 201 LYS A CA 1
ATOM 1473 C C . LYS A 1 201 ? -7.709 2.315 3.474 1.00 98.75 201 LYS A C 1
ATOM 1475 O O . LYS A 1 201 ? -8.333 2.892 2.579 1.00 98.75 201 LYS A O 1
ATOM 1480 N N . LEU A 1 202 ? -6.456 1.892 3.301 1.00 98.88 202 LEU A N 1
ATOM 1481 C CA . LEU A 1 202 ? -5.766 1.878 2.009 1.00 98.88 202 LEU A CA 1
ATOM 1482 C C . LEU A 1 202 ? -6.283 0.694 1.182 1.00 98.88 202 LEU A C 1
ATOM 1484 O O . LEU A 1 202 ? -6.632 -0.342 1.747 1.00 98.88 202 LEU A O 1
ATOM 1488 N N . ASN A 1 203 ? -6.389 0.859 -0.136 1.00 98.75 203 ASN A N 1
ATOM 1489 C CA . ASN A 1 203 ? -7.105 -0.080 -1.011 1.00 98.75 203 ASN A CA 1
ATOM 1490 C C . ASN A 1 203 ? -6.296 -0.577 -2.213 1.00 98.75 203 ASN A C 1
ATOM 1492 O O . ASN A 1 203 ? -6.802 -1.408 -2.966 1.00 98.75 203 ASN A O 1
ATOM 1496 N N . SER A 1 204 ? -5.050 -0.132 -2.361 1.00 98.81 204 SER A N 1
ATOM 1497 C CA . SER A 1 204 ? -4.153 -0.599 -3.416 1.00 98.81 204 SER A CA 1
ATOM 1498 C C . SER A 1 204 ? -2.797 -0.989 -2.833 1.00 98.81 204 SER A C 1
ATOM 1500 O O . SER A 1 204 ? -2.176 -0.218 -2.103 1.00 98.81 204 SER A O 1
ATOM 1502 N N . LEU A 1 205 ? -2.335 -2.190 -3.168 1.00 98.88 205 LEU A N 1
ATOM 1503 C CA . LEU A 1 205 ? -0.962 -2.637 -2.963 1.00 98.88 205 LEU A CA 1
ATOM 1504 C C . LEU A 1 205 ? -0.304 -2.766 -4.334 1.00 98.88 205 LEU A C 1
ATOM 1506 O O . LEU A 1 205 ? -0.642 -3.665 -5.101 1.00 98.88 205 LEU A O 1
ATOM 1510 N N . HIS A 1 206 ? 0.637 -1.885 -4.626 1.00 98.88 206 HIS A N 1
ATOM 1511 C CA . HIS A 1 206 ? 1.456 -1.945 -5.825 1.00 98.88 206 HIS A CA 1
ATOM 1512 C C . HIS A 1 206 ? 2.686 -2.824 -5.535 1.00 98.88 206 HIS A C 1
ATOM 1514 O O . HIS A 1 206 ? 3.488 -2.526 -4.651 1.00 98.88 206 HIS A O 1
ATOM 1520 N N . LEU A 1 207 ? 2.803 -3.968 -6.214 1.00 98.75 207 LEU A N 1
ATOM 1521 C CA . LEU A 1 207 ? 3.938 -4.879 -6.062 1.00 98.75 207 LEU A CA 1
ATOM 1522 C C . LEU A 1 207 ? 4.928 -4.687 -7.205 1.00 98.75 207 LEU A C 1
ATOM 1524 O O . LEU A 1 207 ? 4.683 -5.144 -8.321 1.00 98.75 207 LEU A O 1
ATOM 1528 N N . HIS A 1 208 ? 6.072 -4.092 -6.877 1.00 98.69 208 HIS A N 1
ATOM 1529 C CA . HIS A 1 208 ? 7.210 -3.961 -7.777 1.00 98.69 208 HIS A CA 1
ATOM 1530 C C . HIS A 1 208 ? 7.994 -5.282 -7.814 1.00 98.69 208 HIS A C 1
ATOM 1532 O O . HIS A 1 208 ? 8.804 -5.576 -6.925 1.00 98.69 208 HIS A O 1
ATOM 1538 N N . LEU A 1 209 ? 7.664 -6.138 -8.793 1.00 98.19 209 LEU A N 1
ATOM 1539 C CA . LEU A 1 209 ? 8.064 -7.555 -8.839 1.00 98.19 209 LEU A CA 1
ATOM 1540 C C . LEU A 1 209 ? 9.384 -7.805 -9.574 1.00 98.19 209 LEU A C 1
ATOM 1542 O O . LEU A 1 209 ? 9.967 -8.884 -9.429 1.00 98.19 209 LEU A O 1
ATOM 1546 N N . THR A 1 210 ? 9.843 -6.863 -10.389 1.00 97.31 210 THR A N 1
ATOM 1547 C CA . THR A 1 210 ? 10.964 -7.079 -11.308 1.00 97.31 210 THR A CA 1
ATOM 1548 C C . THR A 1 210 ? 11.843 -5.846 -11.366 1.00 97.31 210 THR A C 1
ATOM 1550 O O . THR A 1 210 ? 11.313 -4.751 -11.451 1.00 97.31 210 THR A O 1
ATOM 1553 N N . ASP A 1 211 ? 13.160 -6.026 -11.370 1.00 95.25 211 ASP A N 1
ATOM 1554 C CA . ASP A 1 211 ? 14.123 -4.945 -11.573 1.00 95.25 211 ASP A CA 1
ATOM 1555 C C . ASP A 1 211 ? 15.465 -5.497 -12.090 1.00 95.25 211 ASP A C 1
ATOM 1557 O O . ASP A 1 211 ? 15.635 -6.697 -12.319 1.00 95.25 211 ASP A O 1
ATOM 1561 N N . ASN A 1 212 ? 16.484 -4.644 -12.185 1.00 92.75 212 ASN A N 1
ATOM 1562 C CA . ASN A 1 212 ? 17.857 -5.007 -12.473 1.00 92.75 212 ASN A CA 1
ATOM 1563 C C . ASN A 1 212 ? 18.431 -6.057 -11.518 1.00 92.75 212 ASN A C 1
ATOM 1565 O O . ASN A 1 212 ? 19.351 -6.790 -11.899 1.00 92.75 212 ASN A O 1
ATOM 1569 N N . ASP A 1 213 ? 17.981 -6.065 -10.265 1.00 90.31 213 ASP A N 1
ATOM 1570 C CA . ASP A 1 213 ? 18.500 -6.956 -9.230 1.00 90.31 213 ASP A CA 1
ATOM 1571 C C . ASP A 1 213 ? 17.818 -8.321 -9.218 1.00 90.31 213 ASP A C 1
ATOM 1573 O O . ASP A 1 213 ? 18.476 -9.297 -8.875 1.00 90.31 213 ASP A O 1
ATOM 1577 N N . ALA A 1 214 ? 16.545 -8.433 -9.606 1.00 93.00 214 ALA A N 1
ATOM 1578 C CA . ALA A 1 214 ? 15.876 -9.729 -9.662 1.00 93.00 214 ALA A CA 1
ATOM 1579 C C . ALA A 1 214 ? 14.521 -9.693 -10.365 1.00 93.00 214 ALA A C 1
ATOM 1581 O O . ALA A 1 214 ? 13.878 -8.655 -10.481 1.00 93.00 214 ALA A O 1
ATOM 1582 N N . TRP A 1 215 ? 14.047 -10.887 -10.710 1.00 95.81 215 TRP A N 1
ATOM 1583 C CA . TRP A 1 215 ? 12.677 -11.163 -11.116 1.00 95.81 215 TRP A CA 1
ATOM 1584 C C . TRP A 1 215 ? 12.005 -12.058 -10.065 1.00 95.81 215 TRP A C 1
ATOM 1586 O O . TRP A 1 215 ? 12.539 -13.110 -9.709 1.00 95.81 215 TRP A O 1
ATOM 1596 N N . ARG A 1 216 ? 10.856 -11.640 -9.519 1.00 95.81 216 ARG A N 1
ATOM 1597 C CA . ARG A 1 216 ? 10.281 -12.239 -8.298 1.00 95.81 216 ARG A CA 1
ATOM 1598 C C . ARG A 1 216 ? 8.989 -13.024 -8.508 1.00 95.81 216 ARG A C 1
ATOM 1600 O O . ARG A 1 216 ? 8.369 -13.387 -7.517 1.00 95.81 216 ARG A O 1
ATOM 1607 N N . VAL A 1 217 ? 8.571 -13.320 -9.736 1.00 97.38 217 VAL A N 1
ATOM 1608 C CA . VAL A 1 217 ? 7.341 -14.091 -9.999 1.00 97.38 217 VAL A CA 1
ATOM 1609 C C . VAL A 1 217 ? 7.587 -15.210 -11.007 1.00 97.38 217 VAL A C 1
ATOM 1611 O O . VAL A 1 217 ? 8.251 -15.009 -12.013 1.00 97.38 217 VAL A O 1
ATOM 1614 N N . VAL A 1 218 ? 7.079 -16.414 -10.758 1.00 97.56 218 VAL A N 1
ATOM 1615 C CA . VAL A 1 218 ? 7.235 -17.522 -11.716 1.00 97.56 218 VAL A CA 1
ATOM 1616 C C . VAL A 1 218 ? 6.447 -17.255 -13.001 1.00 97.56 218 VAL A C 1
ATOM 1618 O O . VAL A 1 218 ? 5.251 -16.975 -12.942 1.00 97.56 218 VAL A O 1
ATOM 1621 N N . ILE A 1 219 ? 7.120 -17.426 -14.141 1.00 98.44 219 ILE A N 1
ATOM 1622 C CA . ILE A 1 219 ? 6.530 -17.493 -15.483 1.00 98.44 219 ILE A CA 1
ATOM 1623 C C . ILE A 1 219 ? 6.844 -18.883 -16.037 1.00 98.44 219 ILE A C 1
ATOM 1625 O O . ILE A 1 219 ? 8.014 -19.218 -16.233 1.00 98.44 219 ILE A O 1
ATOM 1629 N N . ASP A 1 220 ? 5.822 -19.710 -16.250 1.00 98.25 220 ASP A N 1
ATOM 1630 C CA . ASP A 1 220 ? 5.983 -21.129 -16.592 1.00 98.25 220 ASP A CA 1
ATOM 1631 C C . ASP A 1 220 ? 6.693 -21.296 -17.939 1.00 98.25 220 ASP A C 1
ATOM 1633 O O . ASP A 1 220 ? 7.525 -22.192 -18.096 1.00 98.25 220 ASP A O 1
ATOM 1637 N N . LYS A 1 221 ? 6.409 -20.408 -18.902 1.00 98.19 221 LYS A N 1
ATOM 1638 C CA . LYS A 1 221 ? 7.079 -20.405 -20.208 1.00 98.19 221 LYS A CA 1
ATOM 1639 C C . LYS A 1 221 ? 8.560 -20.023 -20.120 1.00 98.19 221 LYS A C 1
ATOM 1641 O O . LYS A 1 221 ? 9.341 -20.431 -20.980 1.00 98.19 221 LYS A O 1
ATOM 1646 N N . TYR A 1 222 ? 8.950 -19.277 -19.084 1.00 98.25 222 TYR A N 1
ATOM 1647 C CA . TYR A 1 222 ? 10.289 -18.709 -18.927 1.00 98.25 222 TYR A CA 1
ATOM 1648 C C . TYR A 1 222 ? 10.904 -19.004 -17.547 1.00 98.25 222 TYR A C 1
ATOM 1650 O O . TYR A 1 222 ? 11.229 -18.079 -16.797 1.00 98.25 222 TYR A O 1
ATOM 1658 N N . PRO A 1 223 ? 11.167 -20.282 -17.214 1.00 96.44 223 PRO A N 1
ATOM 1659 C CA . PRO A 1 223 ? 11.574 -20.697 -15.868 1.00 96.44 223 PRO A CA 1
ATOM 1660 C C . PRO A 1 223 ? 12.901 -20.082 -15.393 1.00 96.44 223 PRO A C 1
ATOM 1662 O O . PRO A 1 223 ? 13.075 -19.847 -14.193 1.00 96.44 223 PRO A O 1
ATOM 1665 N N . GLU A 1 224 ? 13.822 -19.764 -16.314 1.00 95.69 224 GLU A N 1
ATOM 1666 C CA . GLU A 1 224 ? 15.111 -19.139 -15.978 1.00 95.69 224 GLU A CA 1
ATOM 1667 C C . GLU A 1 224 ? 14.978 -17.764 -15.304 1.00 95.69 224 GLU A C 1
ATOM 1669 O O . GLU A 1 224 ? 15.896 -17.373 -14.577 1.00 95.69 224 GLU A O 1
ATOM 1674 N N . LEU A 1 225 ? 13.839 -17.065 -15.452 1.00 96.50 225 LEU A N 1
ATOM 1675 C CA . LEU A 1 225 ? 13.571 -15.796 -14.756 1.00 96.50 225 LEU A CA 1
ATOM 1676 C C . LEU A 1 225 ? 13.617 -15.950 -13.231 1.00 96.50 225 LEU A C 1
ATOM 1678 O O . LEU A 1 225 ? 14.019 -15.033 -12.526 1.00 96.50 225 LEU A O 1
ATOM 1682 N N . THR A 1 226 ? 13.270 -17.128 -12.713 1.00 94.38 226 THR A N 1
ATOM 1683 C CA . THR A 1 226 ? 13.320 -17.441 -11.275 1.00 94.38 226 THR A CA 1
ATOM 1684 C C . THR A 1 226 ? 14.458 -18.398 -10.907 1.00 94.38 226 THR A C 1
ATOM 1686 O O . THR A 1 226 ? 14.433 -19.038 -9.855 1.00 94.38 226 THR A O 1
ATOM 1689 N N . SER A 1 227 ? 15.475 -18.521 -11.766 1.00 91.31 227 SER A N 1
ATOM 1690 C CA . SER A 1 227 ? 16.666 -19.319 -11.462 1.00 91.31 227 SER A CA 1
ATOM 1691 C C . SER A 1 227 ? 17.470 -18.702 -10.305 1.00 91.31 227 SER A C 1
ATOM 1693 O O . SER A 1 227 ? 17.500 -17.475 -10.156 1.00 91.31 227 SER A O 1
ATOM 1695 N N . PRO A 1 228 ? 18.227 -19.504 -9.528 1.00 86.62 228 PRO A N 1
ATOM 1696 C CA . PRO A 1 228 ? 19.094 -18.973 -8.477 1.00 86.62 228 PRO A CA 1
ATOM 1697 C C . PRO A 1 228 ? 20.060 -17.891 -8.971 1.00 86.62 228 PRO A C 1
ATOM 1699 O O . PRO A 1 228 ? 20.377 -16.974 -8.226 1.00 86.62 228 PRO A O 1
ATOM 1702 N N . ARG A 1 229 ? 20.504 -17.951 -10.235 1.00 84.44 229 ARG A N 1
ATOM 1703 C CA . ARG A 1 229 ? 21.381 -16.933 -10.830 1.00 84.44 229 ARG A CA 1
ATOM 1704 C C . ARG A 1 229 ? 20.704 -15.563 -10.920 1.00 84.44 229 ARG A C 1
ATOM 1706 O O . ARG A 1 229 ? 21.370 -14.559 -10.688 1.00 84.44 229 ARG A O 1
ATOM 1713 N N . VAL A 1 230 ? 19.424 -15.529 -11.280 1.00 86.00 230 VAL A N 1
ATOM 1714 C CA . VAL A 1 230 ? 18.658 -14.290 -11.483 1.00 86.00 230 VAL A CA 1
ATOM 1715 C C . VAL A 1 230 ? 18.145 -13.740 -10.158 1.00 86.00 230 VAL A C 1
ATOM 1717 O O . VAL A 1 230 ? 18.104 -12.530 -9.967 1.00 86.00 230 VAL A O 1
ATOM 1720 N N . THR A 1 231 ? 17.800 -14.613 -9.212 1.00 82.75 231 THR A N 1
ATOM 1721 C CA . THR A 1 231 ? 17.150 -14.198 -7.964 1.00 82.75 231 THR A CA 1
ATOM 1722 C C . THR A 1 231 ? 18.108 -14.044 -6.780 1.00 82.75 231 THR A C 1
ATOM 1724 O O . THR A 1 231 ? 17.674 -13.589 -5.721 1.00 82.75 231 THR A O 1
ATOM 1727 N N . ALA A 1 232 ? 19.385 -14.429 -6.922 1.00 68.25 232 ALA A N 1
ATOM 1728 C CA . ALA A 1 232 ? 20.403 -14.322 -5.867 1.00 68.25 232 ALA A CA 1
ATOM 1729 C C . ALA A 1 232 ? 20.892 -12.891 -5.603 1.00 68.25 232 ALA A C 1
ATOM 1731 O O . ALA A 1 232 ? 21.536 -12.659 -4.580 1.00 68.25 232 ALA A O 1
ATOM 1732 N N . ALA A 1 233 ? 20.629 -11.943 -6.506 1.00 57.94 233 ALA A N 1
ATOM 1733 C CA . ALA A 1 233 ? 20.954 -10.544 -6.267 1.00 57.94 233 ALA A CA 1
ATOM 1734 C C . ALA A 1 233 ? 19.938 -9.895 -5.298 1.00 57.94 233 ALA A C 1
ATOM 1736 O O . ALA A 1 233 ? 18.748 -10.234 -5.265 1.00 57.94 233 ALA A O 1
ATOM 1737 N N . GLY A 1 234 ? 20.459 -9.006 -4.443 1.00 53.94 234 GLY A N 1
ATOM 1738 C CA . GLY A 1 234 ? 19.739 -8.364 -3.337 1.00 53.94 234 GLY A CA 1
ATOM 1739 C C . GLY A 1 234 ? 20.244 -8.762 -1.941 1.00 53.94 234 GLY A C 1
ATOM 1740 O O . GLY A 1 234 ? 20.915 -9.774 -1.751 1.00 53.94 234 GLY A O 1
ATOM 1741 N N . SER A 1 235 ? 19.914 -7.961 -0.923 1.00 52.12 235 SER A N 1
ATOM 1742 C CA . SER A 1 235 ? 20.371 -8.150 0.473 1.00 52.12 235 SER A CA 1
ATOM 1743 C C . SER A 1 235 ? 19.648 -9.281 1.237 1.00 52.12 235 SER A C 1
ATOM 1745 O O . SER A 1 235 ? 19.687 -9.319 2.469 1.00 52.12 235 SER A O 1
ATOM 1747 N N . TYR A 1 236 ? 18.958 -10.194 0.546 1.00 56.25 236 TYR A N 1
ATOM 1748 C CA . TYR A 1 236 ? 18.140 -11.233 1.175 1.00 56.25 236 TYR A CA 1
ATOM 1749 C C . TYR A 1 236 ? 18.997 -12.407 1.674 1.00 56.25 236 TYR A C 1
ATOM 1751 O O . TYR A 1 236 ? 19.724 -13.034 0.910 1.00 56.25 236 TYR A O 1
ATOM 1759 N N . LYS A 1 237 ? 18.895 -12.712 2.973 1.00 54.22 237 LYS A N 1
ATOM 1760 C CA . LYS A 1 237 ? 19.561 -13.850 3.641 1.00 54.22 237 LYS A CA 1
ATOM 1761 C C . LYS A 1 237 ? 18.560 -14.865 4.219 1.00 54.22 237 LYS A C 1
ATOM 1763 O O . LYS A 1 237 ? 18.896 -15.572 5.165 1.00 54.22 237 LYS A O 1
ATOM 1768 N N . GLY A 1 238 ? 17.318 -14.874 3.729 1.00 56.03 238 GLY A N 1
ATOM 1769 C CA . GLY A 1 238 ? 16.283 -15.787 4.219 1.00 56.03 238 GLY A CA 1
ATOM 1770 C C . GLY A 1 238 ? 16.371 -17.187 3.592 1.00 56.03 238 GLY A C 1
ATOM 1771 O O . GLY A 1 238 ? 17.039 -17.359 2.568 1.00 56.03 238 GLY A O 1
ATOM 1772 N N . PRO A 1 239 ? 15.737 -18.191 4.222 1.00 48.47 239 PRO A N 1
ATOM 1773 C CA . PRO A 1 239 ? 15.813 -19.578 3.790 1.00 48.47 239 PRO A CA 1
ATOM 1774 C C . PRO A 1 239 ? 14.861 -19.818 2.609 1.00 48.47 239 PRO A C 1
ATOM 1776 O O . PRO A 1 239 ? 13.650 -19.728 2.755 1.00 48.47 239 PRO A O 1
ATOM 1779 N N . ASP A 1 240 ? 15.447 -20.148 1.460 1.00 65.44 240 ASP A N 1
ATOM 1780 C CA . ASP A 1 240 ? 14.816 -20.710 0.261 1.00 65.44 240 ASP A CA 1
ATOM 1781 C C . ASP A 1 240 ? 13.857 -19.819 -0.563 1.00 65.44 240 ASP A C 1
ATOM 1783 O O . ASP A 1 240 ? 12.834 -19.327 -0.105 1.00 65.44 240 ASP A O 1
ATOM 1787 N N . LYS A 1 241 ? 14.177 -19.713 -1.865 1.00 75.38 241 LYS A N 1
ATOM 1788 C CA . LYS A 1 241 ? 13.358 -19.161 -2.969 1.00 75.38 241 LYS A CA 1
ATOM 1789 C C . LYS A 1 241 ? 12.942 -17.687 -2.818 1.00 75.38 241 LYS A C 1
ATOM 1791 O O . LYS A 1 241 ? 11.810 -17.392 -2.446 1.00 75.38 241 LYS A O 1
ATOM 1796 N N . PRO A 1 242 ? 13.811 -16.735 -3.206 1.00 88.00 242 PRO A N 1
ATOM 1797 C CA . PRO A 1 242 ? 13.488 -15.314 -3.179 1.00 88.00 242 PRO A CA 1
ATOM 1798 C C . PRO A 1 242 ? 12.647 -14.890 -4.401 1.00 88.00 242 PRO A C 1
ATOM 1800 O O . PRO A 1 242 ? 13.068 -14.052 -5.199 1.00 88.00 242 PRO A O 1
ATOM 1803 N N . PHE A 1 243 ? 11.490 -15.529 -4.580 1.00 93.31 243 PHE A N 1
ATOM 1804 C CA . PHE A 1 243 ? 10.469 -15.253 -5.591 1.00 93.31 243 PHE A CA 1
ATOM 1805 C C . PHE A 1 243 ? 9.137 -15.897 -5.170 1.00 93.31 243 PHE A C 1
ATOM 1807 O O . PHE A 1 243 ? 9.108 -16.855 -4.399 1.00 93.31 243 PHE A O 1
ATOM 1814 N N . PHE A 1 244 ? 8.026 -15.400 -5.700 1.00 96.25 244 PHE A N 1
ATOM 1815 C CA . PHE A 1 244 ? 6.692 -15.948 -5.500 1.00 96.25 244 PHE A CA 1
ATOM 1816 C C . PHE A 1 244 ? 6.375 -17.016 -6.543 1.00 96.25 244 PHE A C 1
ATOM 1818 O O . PHE A 1 244 ? 6.507 -16.795 -7.751 1.00 96.25 244 PHE A O 1
ATOM 1825 N N . SER A 1 245 ? 5.893 -18.168 -6.081 1.00 97.06 245 SER A N 1
ATOM 1826 C CA . SER A 1 245 ? 5.195 -19.104 -6.959 1.00 97.06 245 SER A CA 1
ATOM 1827 C C . SER A 1 245 ? 3.836 -18.534 -7.386 1.00 97.06 245 SER A C 1
ATOM 1829 O O . SER A 1 245 ? 3.294 -17.630 -6.746 1.00 97.06 245 SER A O 1
ATOM 1831 N N . LYS A 1 246 ? 3.227 -19.108 -8.431 1.00 97.81 246 LYS A N 1
ATOM 1832 C CA . LYS A 1 246 ? 1.851 -18.762 -8.827 1.00 97.81 246 LYS A CA 1
ATOM 1833 C C . LYS A 1 246 ? 0.850 -18.943 -7.680 1.00 97.81 246 LYS A C 1
ATOM 1835 O O . LYS A 1 246 ? -0.083 -18.158 -7.556 1.00 97.81 246 LYS A O 1
ATOM 1840 N N . GLU A 1 247 ? 1.054 -19.953 -6.833 1.00 98.00 247 GLU A N 1
ATOM 1841 C CA . GLU A 1 247 ? 0.203 -20.187 -5.663 1.00 98.00 247 GLU A CA 1
ATOM 1842 C C . GLU A 1 247 ? 0.394 -19.110 -4.594 1.00 98.00 247 GLU A C 1
ATOM 1844 O O . GLU A 1 247 ? -0.588 -18.613 -4.049 1.00 98.00 247 GLU A O 1
ATOM 1849 N N . ASP A 1 248 ? 1.634 -18.671 -4.353 1.00 97.75 248 ASP A N 1
ATOM 1850 C CA . ASP A 1 248 ? 1.889 -17.561 -3.432 1.00 97.75 248 ASP A CA 1
ATOM 1851 C C . ASP A 1 248 ? 1.184 -16.285 -3.892 1.00 97.75 248 ASP A C 1
ATOM 1853 O O . ASP A 1 248 ? 0.541 -15.620 -3.080 1.00 97.75 248 ASP A O 1
ATOM 1857 N N . VAL A 1 249 ? 1.247 -15.969 -5.192 1.00 98.62 249 VAL A N 1
ATOM 1858 C CA . VAL A 1 249 ? 0.552 -14.807 -5.765 1.00 98.62 249 VAL A CA 1
ATOM 1859 C C . VAL A 1 249 ? -0.960 -14.932 -5.590 1.00 98.62 249 VAL A C 1
ATOM 1861 O O . VAL A 1 249 ? -1.582 -14.002 -5.078 1.00 98.62 249 VAL A O 1
ATOM 1864 N N . ARG A 1 250 ? -1.562 -16.080 -5.935 1.00 98.62 250 ARG A N 1
ATOM 1865 C CA . ARG A 1 250 ? -3.009 -16.301 -5.743 1.00 98.62 250 ARG A CA 1
ATOM 1866 C C . ARG A 1 250 ? -3.418 -16.148 -4.284 1.00 98.62 250 ARG A C 1
ATOM 1868 O O . ARG A 1 250 ? -4.444 -15.536 -3.993 1.00 98.62 250 ARG A O 1
ATOM 1875 N N . GLU A 1 251 ? -2.610 -16.659 -3.362 1.00 98.69 251 GLU A N 1
ATOM 1876 C CA . GLU A 1 251 ? -2.869 -16.556 -1.931 1.00 98.69 251 GLU A CA 1
ATOM 1877 C C . GLU A 1 251 ? -2.751 -15.106 -1.427 1.00 98.69 251 GLU A C 1
ATOM 1879 O O . GLU A 1 251 ? -3.555 -14.682 -0.594 1.00 98.69 251 GLU A O 1
ATOM 1884 N N . ILE A 1 252 ? -1.785 -14.329 -1.933 1.00 98.81 252 ILE A N 1
ATOM 1885 C CA . ILE A 1 252 ? -1.641 -12.890 -1.648 1.00 98.81 252 ILE A CA 1
ATOM 1886 C C . ILE A 1 252 ? -2.856 -12.119 -2.177 1.00 98.81 252 ILE A C 1
ATOM 1888 O O . ILE A 1 252 ? -3.483 -11.378 -1.418 1.00 98.81 252 ILE A O 1
ATOM 1892 N N . VAL A 1 253 ? -3.226 -12.329 -3.443 1.00 98.81 253 VAL A N 1
ATOM 1893 C CA . VAL A 1 253 ? -4.360 -11.663 -4.103 1.00 98.81 253 VAL A CA 1
ATOM 1894 C C . VAL A 1 253 ? -5.672 -11.981 -3.383 1.00 98.81 253 VAL A C 1
ATOM 1896 O O . VAL A 1 253 ? -6.431 -11.070 -3.056 1.00 98.81 253 VAL A O 1
ATOM 1899 N N . ALA A 1 254 ? -5.926 -13.249 -3.048 1.00 98.56 254 ALA A N 1
ATOM 1900 C CA . ALA A 1 254 ? -7.117 -13.644 -2.298 1.00 98.56 254 ALA A CA 1
ATOM 1901 C C . ALA A 1 254 ? -7.148 -13.026 -0.888 1.00 98.56 254 ALA A C 1
ATOM 1903 O O . ALA A 1 254 ? -8.198 -12.566 -0.429 1.00 98.56 254 ALA A O 1
ATOM 1904 N N . TYR A 1 255 ? -5.998 -12.968 -0.207 1.00 98.75 255 TYR A N 1
ATOM 1905 C CA . TYR A 1 255 ? -5.884 -12.373 1.126 1.00 98.75 255 TYR A CA 1
ATOM 1906 C C . TYR A 1 255 ? -6.134 -10.858 1.123 1.00 98.75 255 TYR A C 1
ATOM 1908 O O . TYR A 1 255 ? -6.806 -10.350 2.028 1.00 98.75 255 TYR A O 1
ATOM 1916 N N . ALA A 1 256 ? -5.630 -10.157 0.103 1.00 98.81 256 ALA A N 1
ATOM 1917 C CA . ALA A 1 256 ? -5.866 -8.734 -0.134 1.00 98.81 256 ALA A CA 1
ATOM 1918 C C . ALA A 1 256 ? -7.332 -8.453 -0.488 1.00 98.81 256 ALA A C 1
ATOM 1920 O O . ALA A 1 256 ? -7.957 -7.579 0.115 1.00 98.81 256 ALA A O 1
ATOM 1921 N N . LYS A 1 257 ? -7.929 -9.260 -1.373 1.00 98.25 257 LYS A N 1
ATOM 1922 C CA . LYS A 1 257 ? -9.336 -9.138 -1.774 1.00 98.25 257 LYS A CA 1
ATOM 1923 C C . LYS A 1 257 ? -10.301 -9.281 -0.600 1.00 98.25 257 LYS A C 1
ATOM 1925 O O . LYS A 1 257 ? -11.256 -8.515 -0.502 1.00 98.25 257 LYS A O 1
ATOM 1930 N N . ALA A 1 258 ? -10.029 -10.199 0.330 1.00 97.62 258 ALA A N 1
ATOM 1931 C CA . ALA A 1 258 ? -10.808 -10.342 1.566 1.00 97.62 258 ALA A CA 1
ATOM 1932 C C . ALA A 1 258 ? -10.776 -9.083 2.462 1.00 97.62 258 ALA A C 1
ATOM 1934 O O . ALA A 1 258 ? -11.592 -8.946 3.370 1.00 97.62 258 ALA A O 1
ATOM 1935 N N . ARG A 1 259 ? -9.842 -8.162 2.200 1.00 98.38 259 ARG A N 1
ATOM 1936 C CA . ARG A 1 259 ? -9.676 -6.864 2.867 1.00 98.38 259 ARG A CA 1
ATOM 1937 C C . ARG A 1 259 ? -9.959 -5.680 1.945 1.00 98.38 259 ARG A C 1
ATOM 1939 O O . ARG A 1 259 ? -9.581 -4.560 2.270 1.00 98.38 259 ARG A O 1
ATOM 1946 N N . TYR A 1 260 ? -10.612 -5.925 0.807 1.00 98.06 260 TYR A N 1
ATOM 1947 C CA . TYR A 1 260 ? -10.928 -4.903 -0.193 1.00 98.06 260 TYR A CA 1
ATOM 1948 C C . TYR A 1 260 ? -9.686 -4.134 -0.680 1.00 98.06 260 TYR A C 1
ATOM 1950 O O . TYR A 1 260 ? -9.761 -2.944 -0.975 1.00 98.06 260 TYR A O 1
ATOM 1958 N N . ILE A 1 261 ? -8.543 -4.823 -0.760 1.00 98.88 261 ILE A N 1
ATOM 1959 C CA . ILE A 1 261 ? -7.292 -4.297 -1.309 1.00 98.88 261 ILE A CA 1
ATOM 1960 C C . ILE A 1 261 ? -7.038 -4.949 -2.667 1.00 98.88 261 ILE A C 1
ATOM 1962 O O . ILE A 1 261 ? -7.030 -6.175 -2.791 1.00 98.88 261 ILE A O 1
ATOM 1966 N N . THR A 1 262 ? -6.813 -4.116 -3.676 1.00 98.81 262 THR A N 1
ATOM 1967 C CA . THR A 1 262 ? -6.406 -4.520 -5.023 1.00 98.81 262 THR A CA 1
ATOM 1968 C C . THR A 1 262 ? -4.890 -4.667 -5.058 1.00 98.81 262 THR A C 1
ATOM 1970 O O . THR A 1 262 ? -4.180 -3.767 -4.617 1.00 98.81 262 THR A O 1
ATOM 1973 N N . VAL A 1 263 ? -4.381 -5.781 -5.585 1.00 98.94 263 VAL A N 1
ATOM 1974 C CA . VAL A 1 263 ? -2.937 -5.968 -5.792 1.00 98.94 263 VAL A CA 1
ATOM 1975 C C . VAL A 1 263 ? -2.615 -5.662 -7.247 1.00 98.94 263 VAL A C 1
ATOM 1977 O O . VAL A 1 263 ? -3.153 -6.318 -8.134 1.00 98.94 263 VAL A O 1
ATOM 1980 N N . VAL A 1 264 ? -1.763 -4.669 -7.482 1.00 98.88 264 VAL A N 1
ATOM 1981 C CA . VAL A 1 264 ? -1.370 -4.192 -8.812 1.00 98.88 264 VAL A CA 1
ATOM 1982 C C . VAL A 1 264 ? 0.036 -4.714 -9.108 1.00 98.88 264 VAL A C 1
ATOM 1984 O O . VAL A 1 264 ? 0.966 -4.327 -8.396 1.00 98.88 264 VAL A O 1
ATOM 1987 N N . PRO A 1 265 ? 0.208 -5.617 -10.088 1.00 98.81 265 PRO A N 1
ATOM 1988 C CA . PRO A 1 265 ? 1.525 -6.106 -10.462 1.00 98.81 265 PRO A CA 1
ATOM 1989 C C . PRO A 1 265 ? 2.277 -5.073 -11.297 1.00 98.81 265 PRO A C 1
ATOM 1991 O O . PRO A 1 265 ? 1.694 -4.441 -12.181 1.00 98.81 265 PRO A O 1
ATOM 1994 N N . GLU A 1 266 ? 3.582 -4.985 -11.066 1.00 98.88 266 GLU A N 1
ATOM 1995 C CA . GLU A 1 266 ? 4.508 -4.278 -11.940 1.00 98.88 266 GLU A CA 1
ATOM 1996 C C . GLU A 1 266 ? 5.520 -5.227 -12.571 1.00 98.88 266 GLU A C 1
ATOM 1998 O O . GLU A 1 266 ? 6.212 -5.965 -11.863 1.00 98.88 266 GLU A O 1
ATOM 2003 N N . ILE A 1 267 ? 5.601 -5.175 -13.901 1.00 98.38 267 ILE A N 1
ATOM 2004 C CA . ILE A 1 267 ? 6.658 -5.792 -14.701 1.00 98.38 267 ILE A CA 1
ATOM 2005 C C . ILE A 1 267 ? 7.397 -4.659 -15.416 1.00 98.38 267 ILE A C 1
ATOM 2007 O O . ILE A 1 267 ? 6.887 -4.096 -16.381 1.00 98.38 267 ILE A O 1
ATOM 2011 N N . GLU A 1 268 ? 8.581 -4.330 -14.915 1.00 95.56 268 GLU A N 1
ATOM 2012 C CA . GLU A 1 268 ? 9.437 -3.241 -15.389 1.00 95.56 268 GLU A CA 1
ATOM 2013 C C . GLU A 1 268 ? 9.895 -3.446 -16.836 1.00 95.56 268 GLU A C 1
ATOM 2015 O O . GLU A 1 268 ? 10.418 -4.508 -17.201 1.00 95.56 268 GLU A O 1
ATOM 2020 N N . MET A 1 269 ? 9.699 -2.419 -17.664 1.00 95.44 269 MET A N 1
ATOM 2021 C CA . MET A 1 269 ? 10.124 -2.370 -19.063 1.00 95.44 269 MET A CA 1
ATOM 2022 C C . MET A 1 269 ? 10.107 -0.925 -19.606 1.00 95.44 269 MET A C 1
ATOM 2024 O O . MET A 1 269 ? 9.423 -0.075 -19.053 1.00 95.44 269 MET A O 1
ATOM 2028 N N . PRO A 1 270 ? 10.820 -0.617 -20.708 1.00 94.88 270 PRO A N 1
ATOM 2029 C CA . PRO A 1 270 ? 11.952 -1.366 -21.250 1.00 94.88 270 PRO A CA 1
ATOM 2030 C C . PRO A 1 270 ? 13.208 -1.246 -20.374 1.00 94.88 270 PRO A C 1
ATOM 2032 O O . PRO A 1 270 ? 14.151 -2.013 -20.575 1.00 94.88 270 PRO A O 1
ATOM 2035 N N . GLY A 1 271 ? 13.232 -0.274 -19.453 1.00 92.88 271 GLY A N 1
ATOM 2036 C CA . GLY A 1 271 ? 14.264 -0.080 -18.439 1.00 92.88 271 GLY A CA 1
ATOM 2037 C C . GLY A 1 271 ? 14.282 -1.194 -17.395 1.00 92.88 271 GLY A C 1
ATOM 2038 O O . GLY A 1 271 ? 13.507 -2.143 -17.470 1.00 92.88 271 GLY A O 1
ATOM 2039 N N . HIS A 1 272 ? 15.212 -1.093 -16.442 1.00 93.75 272 HIS A N 1
ATOM 2040 C CA . HIS A 1 272 ? 15.237 -1.952 -15.252 1.00 93.75 272 HIS A CA 1
ATOM 2041 C C . HIS A 1 272 ? 15.189 -3.473 -15.521 1.00 93.75 272 HIS A C 1
ATOM 2043 O O . HIS A 1 272 ? 14.788 -4.271 -14.679 1.00 93.75 272 HIS A O 1
ATOM 2049 N N . ALA A 1 273 ? 15.684 -3.909 -16.681 1.00 94.81 273 ALA A N 1
ATOM 2050 C CA . ALA A 1 273 ? 15.461 -5.256 -17.198 1.00 94.81 273 ALA A CA 1
ATOM 2051 C C . ALA A 1 273 ? 16.648 -6.211 -16.994 1.00 94.81 273 ALA A C 1
ATOM 2053 O O . ALA A 1 273 ? 16.606 -7.345 -17.479 1.00 94.81 273 ALA A O 1
ATOM 2054 N N . ARG A 1 274 ? 17.729 -5.799 -16.303 1.00 92.81 274 ARG A N 1
ATOM 2055 C CA . ARG A 1 274 ? 18.980 -6.592 -16.213 1.00 92.81 274 ARG A CA 1
ATOM 2056 C C . ARG A 1 274 ? 18.748 -8.031 -15.738 1.00 92.81 274 ARG A C 1
ATOM 2058 O O . ARG A 1 274 ? 19.408 -8.933 -16.253 1.00 92.81 274 ARG A O 1
ATOM 2065 N N . ALA A 1 275 ? 17.831 -8.267 -14.798 1.00 93.44 275 ALA A N 1
ATOM 2066 C CA . ALA A 1 275 ? 17.499 -9.617 -14.341 1.00 93.44 275 ALA A CA 1
ATOM 2067 C C . ALA A 1 275 ? 16.913 -10.476 -15.474 1.00 93.44 275 ALA A C 1
ATOM 2069 O O . ALA A 1 275 ? 17.416 -11.570 -15.741 1.00 93.44 275 ALA A O 1
ATOM 2070 N N . ALA A 1 276 ? 15.913 -9.950 -16.187 1.00 95.50 276 ALA A N 1
ATOM 2071 C CA . ALA A 1 276 ? 15.259 -10.638 -17.295 1.00 95.50 276 ALA A CA 1
ATOM 2072 C C . ALA A 1 276 ? 16.228 -10.913 -18.454 1.00 95.50 276 ALA A C 1
ATOM 2074 O O . ALA A 1 276 ? 16.343 -12.050 -18.909 1.00 95.50 276 ALA A O 1
ATOM 2075 N N . VAL A 1 277 ? 17.005 -9.912 -18.879 1.00 94.00 277 VAL A N 1
ATOM 2076 C CA . VAL A 1 277 ? 17.951 -10.073 -20.001 1.00 94.00 277 VAL A CA 1
ATOM 2077 C C . VAL A 1 277 ? 19.208 -10.860 -19.617 1.00 94.00 277 VAL A C 1
ATOM 2079 O O . VAL A 1 277 ? 19.924 -11.350 -20.481 1.00 94.00 277 VAL A O 1
ATOM 2082 N N . SER A 1 278 ? 19.491 -11.045 -18.324 1.00 92.69 278 SER A N 1
ATOM 2083 C CA . SER A 1 278 ? 20.518 -12.002 -17.882 1.00 92.69 278 SER A CA 1
ATOM 2084 C C . SER A 1 278 ? 20.046 -13.453 -17.992 1.00 92.69 278 SER A C 1
ATOM 2086 O O . SER A 1 278 ? 20.885 -14.346 -18.155 1.00 92.69 278 SER A O 1
ATOM 2088 N N . ALA A 1 279 ? 18.732 -13.677 -17.879 1.00 94.75 279 ALA A N 1
ATOM 2089 C CA . ALA A 1 279 ? 18.086 -14.973 -18.068 1.00 94.75 279 ALA A CA 1
ATOM 2090 C C . ALA A 1 279 ? 17.932 -15.306 -19.560 1.00 94.75 279 ALA A C 1
ATOM 2092 O O . ALA A 1 279 ? 18.302 -16.401 -19.974 1.00 94.75 279 ALA A O 1
ATOM 2093 N N . TYR A 1 280 ? 17.468 -14.334 -20.355 1.00 96.75 280 TYR A N 1
ATOM 2094 C CA . TYR A 1 280 ? 17.241 -14.449 -21.801 1.00 96.75 280 TYR A CA 1
ATOM 2095 C C . TYR A 1 280 ? 17.925 -13.296 -22.561 1.00 96.75 280 TYR A C 1
ATOM 2097 O O . TYR A 1 280 ? 17.281 -12.295 -22.900 1.00 96.75 280 TYR A O 1
ATOM 2105 N N . PRO A 1 281 ? 19.246 -13.389 -22.808 1.00 95.19 281 PRO A N 1
ATOM 2106 C CA . PRO A 1 281 ? 20.026 -12.323 -23.442 1.00 95.19 281 PRO A CA 1
ATOM 2107 C C . PRO A 1 281 ? 19.567 -11.935 -24.848 1.00 95.19 281 PRO A C 1
ATOM 2109 O O . PRO A 1 281 ? 19.810 -10.809 -25.275 1.00 95.19 281 PRO A O 1
ATOM 2112 N N . GLU A 1 282 ? 18.901 -12.837 -25.568 1.00 95.31 282 GLU A N 1
ATOM 2113 C CA . GLU A 1 282 ? 18.372 -12.607 -26.913 1.00 95.31 282 GLU A CA 1
ATOM 2114 C C . GLU A 1 282 ? 17.306 -11.501 -26.988 1.00 95.31 282 GLU A C 1
ATOM 2116 O O . GLU A 1 282 ? 17.104 -10.932 -28.061 1.00 95.31 282 GLU A O 1
ATOM 2121 N N . PHE A 1 283 ? 16.657 -11.166 -25.867 1.00 96.00 283 PHE A N 1
ATOM 2122 C CA . PHE A 1 283 ? 15.645 -10.104 -25.786 1.00 96.00 283 PHE A CA 1
ATOM 2123 C C . PHE A 1 283 ? 16.206 -8.772 -25.269 1.00 96.00 283 PHE A C 1
ATOM 2125 O O . PHE A 1 283 ? 15.475 -7.787 -25.175 1.00 96.00 283 PHE A O 1
ATOM 2132 N N . GLY A 1 284 ? 17.492 -8.723 -24.913 1.00 92.19 284 GLY A N 1
ATOM 2133 C CA . GLY A 1 284 ? 18.128 -7.558 -24.303 1.00 92.19 284 GLY A CA 1
ATOM 2134 C C . GLY A 1 284 ? 19.040 -6.758 -25.227 1.00 92.19 284 GLY A C 1
ATOM 2135 O O . GLY A 1 284 ? 19.429 -7.184 -26.315 1.00 92.19 284 GLY A O 1
ATOM 2136 N N . ASP A 1 285 ? 19.427 -5.580 -24.750 1.00 85.62 285 ASP A N 1
ATOM 2137 C CA . ASP A 1 285 ? 20.470 -4.724 -25.330 1.00 85.62 285 ASP A CA 1
ATOM 2138 C C . ASP A 1 285 ? 21.906 -5.170 -24.969 1.00 85.62 285 ASP A C 1
ATOM 2140 O O . ASP A 1 285 ? 22.887 -4.581 -25.426 1.00 85.62 285 ASP A O 1
ATOM 2144 N N . GLY A 1 286 ? 22.042 -6.200 -24.125 1.00 80.88 286 GLY A N 1
ATOM 2145 C CA . GLY A 1 286 ? 23.314 -6.654 -23.556 1.00 80.88 286 GLY A CA 1
ATOM 2146 C C . GLY A 1 286 ? 23.760 -5.895 -22.297 1.00 80.88 286 GLY A C 1
ATOM 2147 O O . GLY A 1 286 ? 24.896 -6.069 -21.851 1.00 80.88 286 GLY A O 1
ATOM 2148 N N . ARG A 1 287 ? 22.895 -5.053 -21.721 1.00 82.88 287 ARG A N 1
ATOM 2149 C CA . ARG A 1 287 ? 23.106 -4.297 -20.481 1.00 82.88 287 ARG A CA 1
ATOM 2150 C C . ARG A 1 287 ? 21.925 -4.477 -19.525 1.00 82.88 287 ARG A C 1
ATOM 2152 O O . ARG A 1 287 ? 21.931 -5.410 -18.727 1.00 82.88 287 ARG A O 1
ATOM 2159 N N . ASN A 1 288 ? 20.972 -3.552 -19.543 1.00 87.94 288 ASN A N 1
ATOM 2160 C CA . ASN A 1 288 ? 19.904 -3.435 -18.555 1.00 87.94 288 ASN A CA 1
ATOM 2161 C C . ASN A 1 288 ? 18.564 -3.016 -19.168 1.00 87.94 288 ASN A C 1
ATOM 2163 O O . ASN A 1 288 ? 17.660 -2.662 -18.416 1.00 87.94 288 ASN A O 1
ATOM 2167 N N . THR A 1 289 ? 18.430 -3.056 -20.497 1.00 93.50 289 THR A N 1
ATOM 2168 C CA . THR A 1 289 ? 17.161 -2.754 -21.163 1.00 93.50 289 THR A CA 1
ATOM 2169 C C . THR A 1 289 ? 16.748 -3.869 -22.112 1.00 93.50 289 THR A C 1
ATOM 2171 O O . THR A 1 289 ? 17.581 -4.602 -22.656 1.00 93.50 289 THR A O 1
ATOM 2174 N N . PHE A 1 290 ? 15.443 -3.998 -22.323 1.00 96.19 290 PHE A N 1
ATOM 2175 C CA . PHE A 1 290 ? 14.909 -4.801 -23.415 1.00 96.19 290 PHE A CA 1
ATOM 2176 C C . PHE A 1 290 ? 15.272 -4.183 -24.771 1.00 96.19 290 PHE A C 1
ATOM 2178 O O . PHE A 1 290 ? 15.405 -2.966 -24.899 1.00 96.19 290 PHE A O 1
ATOM 2185 N N . ASN A 1 291 ? 15.444 -5.021 -25.794 1.00 95.19 291 ASN A N 1
ATOM 2186 C CA . ASN A 1 291 ? 15.790 -4.573 -27.139 1.00 95.19 291 ASN A CA 1
ATOM 2187 C C . ASN A 1 291 ? 14.522 -4.287 -27.964 1.00 95.19 291 ASN A C 1
ATOM 2189 O O . ASN A 1 291 ? 13.851 -5.239 -28.380 1.00 95.19 291 ASN A O 1
ATOM 2193 N N . PRO A 1 292 ? 14.213 -3.010 -28.258 1.00 95.25 292 PRO A N 1
ATOM 2194 C CA . PRO A 1 292 ? 12.990 -2.617 -28.960 1.00 95.25 292 PRO A CA 1
ATOM 2195 C C . PRO A 1 292 ? 12.999 -2.975 -30.454 1.00 95.25 292 PRO A C 1
ATOM 2197 O O . PRO A 1 292 ? 11.957 -2.957 -31.102 1.00 95.25 292 PRO A O 1
ATOM 2200 N N . ALA A 1 293 ? 14.159 -3.317 -31.021 1.00 95.62 293 ALA A N 1
ATOM 2201 C CA . ALA A 1 293 ? 14.276 -3.698 -32.427 1.00 95.62 293 ALA A CA 1
ATOM 2202 C C . ALA A 1 293 ? 14.043 -5.197 -32.681 1.00 95.62 293 ALA A C 1
ATOM 2204 O O . ALA A 1 293 ? 14.085 -5.641 -33.829 1.00 95.62 293 ALA A O 1
ATOM 2205 N N . VAL A 1 294 ? 13.825 -5.993 -31.630 1.00 94.88 294 VAL A N 1
ATOM 2206 C CA . VAL A 1 294 ? 13.650 -7.446 -31.727 1.00 94.88 294 VAL A CA 1
ATOM 2207 C C . VAL A 1 294 ? 12.185 -7.799 -31.486 1.00 94.88 294 VAL A C 1
ATOM 2209 O O . VAL A 1 294 ? 11.674 -7.671 -30.381 1.00 94.88 294 VAL A O 1
ATOM 2212 N N . GLU A 1 295 ? 11.505 -8.313 -32.514 1.00 95.12 295 GLU A N 1
ATOM 2213 C CA . GLU A 1 295 ? 10.095 -8.737 -32.417 1.00 95.12 295 GLU A CA 1
ATOM 2214 C C . GLU A 1 295 ? 9.865 -9.807 -31.337 1.00 95.12 295 GLU A C 1
ATOM 2216 O O . GLU A 1 295 ? 8.845 -9.799 -30.649 1.00 95.12 295 GLU A O 1
ATOM 2221 N N . GLY A 1 296 ? 10.851 -10.689 -31.139 1.00 97.50 296 GLY A N 1
ATOM 2222 C CA . GLY A 1 296 ? 10.832 -11.695 -30.078 1.00 97.50 296 GLY A CA 1
ATOM 2223 C C . GLY A 1 296 ? 10.738 -11.104 -28.668 1.00 97.50 296 GLY A C 1
ATOM 2224 O O . GLY A 1 296 ? 10.134 -11.733 -27.809 1.00 97.50 296 GLY A O 1
ATOM 2225 N N . THR A 1 297 ? 11.250 -9.889 -28.441 1.00 97.69 297 THR A N 1
ATOM 2226 C CA . THR A 1 297 ? 11.140 -9.181 -27.156 1.00 97.69 297 THR A CA 1
ATOM 2227 C C . THR A 1 297 ? 9.682 -8.890 -26.813 1.00 97.69 297 THR A C 1
ATOM 2229 O O . THR A 1 297 ? 9.249 -9.136 -25.691 1.00 97.69 297 THR A O 1
ATOM 2232 N N . TYR A 1 298 ? 8.901 -8.418 -27.788 1.00 98.50 298 TYR A N 1
ATOM 2233 C CA . TYR A 1 298 ? 7.479 -8.143 -27.587 1.00 98.50 298 TYR A CA 1
ATOM 2234 C C . TYR A 1 298 ? 6.692 -9.427 -27.346 1.00 98.50 298 TYR A C 1
ATOM 2236 O O . TYR A 1 298 ? 5.833 -9.440 -26.478 1.00 98.50 298 TYR A O 1
ATOM 2244 N N . ALA A 1 299 ? 7.003 -10.512 -28.064 1.00 98.25 299 ALA A N 1
ATOM 2245 C CA . ALA A 1 299 ? 6.379 -11.812 -27.816 1.00 98.25 299 ALA A CA 1
ATOM 2246 C C . ALA A 1 299 ? 6.702 -12.340 -26.406 1.00 98.25 299 ALA A C 1
ATOM 2248 O O . ALA A 1 299 ? 5.797 -12.748 -25.688 1.00 98.25 299 ALA A O 1
ATOM 2249 N N . PHE A 1 300 ? 7.968 -12.250 -25.985 1.00 98.62 300 PHE A N 1
ATOM 2250 C CA . PHE A 1 300 ? 8.413 -12.629 -24.644 1.00 98.62 300 PHE A CA 1
ATOM 2251 C C . PHE A 1 300 ? 7.666 -11.860 -23.546 1.00 98.62 300 PHE A C 1
ATOM 2253 O O . PHE A 1 300 ? 7.165 -12.463 -22.596 1.00 98.62 300 PHE A O 1
ATOM 2260 N N . LEU A 1 301 ? 7.550 -10.537 -23.685 1.00 98.56 301 LEU A N 1
ATOM 2261 C CA . LEU A 1 301 ? 6.828 -9.709 -22.720 1.00 98.56 301 LEU A CA 1
ATOM 2262 C C . LEU A 1 301 ? 5.319 -9.947 -22.773 1.00 98.56 301 LEU A C 1
ATOM 2264 O O . LEU A 1 301 ? 4.684 -9.972 -21.725 1.00 98.56 301 LEU A O 1
ATOM 2268 N N . ASP A 1 302 ? 4.745 -10.168 -23.956 1.00 98.50 302 ASP A N 1
ATOM 2269 C CA . ASP A 1 302 ? 3.327 -10.499 -24.122 1.00 98.50 302 ASP A CA 1
ATOM 2270 C C . ASP A 1 302 ? 2.958 -11.810 -23.413 1.00 98.50 302 ASP A C 1
ATOM 2272 O O . ASP A 1 302 ? 1.938 -11.888 -22.725 1.00 98.50 302 ASP A O 1
ATOM 2276 N N . ASP A 1 303 ? 3.816 -12.823 -23.530 1.00 98.56 303 ASP A N 1
ATOM 2277 C CA . ASP A 1 303 ? 3.699 -14.092 -22.816 1.00 98.56 303 ASP A CA 1
ATOM 2278 C C . ASP A 1 303 ? 3.806 -13.891 -21.291 1.00 98.56 303 ASP A C 1
ATOM 2280 O O . ASP A 1 303 ? 2.944 -14.362 -20.547 1.00 98.56 303 ASP A O 1
ATOM 2284 N N . CYS A 1 304 ? 4.810 -13.137 -20.818 1.00 98.56 304 CYS A N 1
ATOM 2285 C CA . CYS A 1 304 ? 4.962 -12.814 -19.392 1.00 98.56 304 CYS A CA 1
ATOM 2286 C C . CYS A 1 304 ? 3.732 -12.082 -18.837 1.00 98.56 304 CYS A C 1
ATOM 2288 O O . CYS A 1 304 ? 3.196 -12.463 -17.797 1.00 98.56 304 CYS A O 1
ATOM 2290 N N . LEU A 1 305 ? 3.264 -11.048 -19.542 1.00 98.50 305 LEU A N 1
ATOM 2291 C CA . LEU A 1 305 ? 2.087 -10.270 -19.164 1.00 98.50 305 LEU A CA 1
ATOM 2292 C C . LEU A 1 305 ? 0.824 -11.127 -19.167 1.00 98.50 305 LEU A C 1
ATOM 2294 O O . LEU A 1 305 ? -0.005 -10.959 -18.282 1.00 98.50 305 LEU A O 1
ATOM 2298 N N . THR A 1 306 ? 0.685 -12.064 -20.107 1.00 98.44 306 THR A N 1
ATOM 2299 C CA . THR A 1 306 ? -0.455 -12.993 -20.136 1.00 98.44 306 THR A CA 1
ATOM 2300 C C . THR A 1 306 ? -0.507 -13.821 -18.854 1.00 98.44 306 THR A C 1
ATOM 2302 O O . THR A 1 306 ? -1.527 -13.817 -18.168 1.00 98.44 306 THR A O 1
ATOM 2305 N N . GLU A 1 307 ? 0.603 -14.460 -18.473 1.00 98.62 307 GLU A N 1
ATOM 2306 C CA . GLU A 1 307 ? 0.647 -15.266 -17.248 1.00 98.62 307 GLU A CA 1
ATOM 2307 C C . GLU A 1 307 ? 0.465 -14.418 -15.980 1.00 98.62 307 GLU A C 1
ATOM 2309 O O . GLU A 1 307 ? -0.199 -14.853 -15.042 1.00 98.62 307 GLU A O 1
ATOM 2314 N N . VAL A 1 308 ? 1.022 -13.203 -15.937 1.00 98.38 308 VAL A N 1
ATOM 2315 C CA . VAL A 1 308 ? 0.844 -12.282 -14.804 1.00 98.38 308 VAL A CA 1
ATOM 2316 C C . VAL A 1 308 ? -0.615 -11.837 -14.702 1.00 98.38 308 VAL A C 1
ATOM 2318 O O . VAL A 1 308 ? -1.218 -11.979 -13.645 1.00 98.38 308 VAL A O 1
ATOM 2321 N N . MET A 1 309 ? -1.230 -11.364 -15.783 1.00 98.19 309 MET A N 1
ATOM 2322 C CA . MET A 1 309 ? -2.620 -10.891 -15.775 1.00 98.19 309 MET A CA 1
ATOM 2323 C C . MET A 1 309 ? -3.623 -11.985 -15.381 1.00 98.19 309 MET A C 1
ATOM 2325 O O . MET A 1 309 ? -4.657 -11.677 -14.798 1.00 98.19 309 MET A O 1
ATOM 2329 N N . GLU A 1 310 ? -3.320 -13.262 -15.629 1.00 97.75 310 GLU A N 1
ATOM 2330 C CA . GLU A 1 310 ? -4.137 -14.387 -15.153 1.00 97.75 310 GLU A CA 1
ATOM 2331 C C . GLU A 1 310 ? -4.073 -14.602 -13.628 1.00 97.75 310 GLU A C 1
ATOM 2333 O O . GLU A 1 310 ? -4.986 -15.193 -13.045 1.00 97.75 310 GLU A O 1
ATOM 2338 N N . LEU A 1 311 ? -2.996 -14.165 -12.966 1.00 98.06 311 LEU A N 1
ATOM 2339 C CA . LEU A 1 311 ? -2.779 -14.368 -11.528 1.00 98.06 311 LEU A CA 1
ATOM 2340 C C . LEU A 1 311 ? -3.358 -13.248 -10.663 1.00 98.06 311 LEU A C 1
ATOM 2342 O O . LEU A 1 311 ? -3.728 -13.500 -9.513 1.00 98.06 311 LEU A O 1
ATOM 2346 N N . PHE A 1 312 ? -3.410 -12.025 -11.188 1.00 98.12 312 PHE A N 1
ATOM 2347 C CA . PHE A 1 312 ? -3.838 -10.847 -10.441 1.00 98.12 312 PHE A CA 1
ATOM 2348 C C . PHE A 1 312 ? -5.288 -10.482 -10.782 1.00 98.12 312 PHE A C 1
ATOM 2350 O O . PHE A 1 312 ? -5.632 -10.224 -11.929 1.00 98.12 312 PHE A O 1
ATOM 2357 N N . ASP A 1 313 ? -6.148 -10.419 -9.763 1.00 95.69 313 ASP A N 1
ATOM 2358 C CA . ASP A 1 313 ? -7.565 -10.043 -9.895 1.00 95.69 313 ASP A CA 1
ATOM 2359 C C . ASP A 1 313 ? -7.722 -8.514 -9.980 1.00 95.69 313 ASP A C 1
ATOM 2361 O O . ASP A 1 313 ? -8.258 -7.863 -9.083 1.00 95.69 313 ASP A O 1
ATOM 2365 N N . THR A 1 314 ? -7.162 -7.924 -11.035 1.00 98.19 314 THR A N 1
ATOM 2366 C CA . THR A 1 314 ? -7.170 -6.482 -11.295 1.00 98.19 314 THR A CA 1
ATOM 2367 C C . THR A 1 314 ? -7.069 -6.215 -12.796 1.00 98.19 314 THR A C 1
ATOM 2369 O O . THR A 1 314 ? -6.376 -6.945 -13.502 1.00 98.19 314 THR A O 1
ATOM 2372 N N . PRO A 1 315 ? -7.707 -5.154 -13.318 1.00 97.62 315 PRO A N 1
ATOM 2373 C CA . PRO A 1 315 ? -7.434 -4.712 -14.677 1.00 97.62 315 PRO A CA 1
ATOM 2374 C C . PRO A 1 315 ? -6.105 -3.949 -14.786 1.00 97.62 315 PRO A C 1
ATOM 2376 O O . PRO A 1 315 ? -5.600 -3.794 -15.889 1.00 97.62 315 PRO A O 1
ATOM 2379 N N . TYR A 1 316 ? -5.554 -3.424 -13.687 1.00 98.75 316 TYR A N 1
ATOM 2380 C CA . TYR A 1 316 ? -4.372 -2.558 -13.712 1.00 98.75 316 TYR A CA 1
ATOM 2381 C C . TYR A 1 316 ? -3.079 -3.366 -13.819 1.00 98.75 316 TYR A C 1
ATOM 2383 O O . TYR A 1 316 ? -2.855 -4.261 -13.008 1.00 98.75 316 TYR A O 1
ATOM 2391 N N . VAL A 1 317 ? -2.206 -3.001 -14.758 1.00 98.62 317 VAL A N 1
ATOM 2392 C CA . VAL A 1 317 ? -0.868 -3.591 -14.898 1.00 98.62 317 VAL A CA 1
ATOM 2393 C C . VAL A 1 317 ? 0.141 -2.467 -15.051 1.00 98.62 317 VAL A C 1
ATOM 2395 O O . VAL A 1 317 ? 0.048 -1.690 -16.002 1.00 98.62 317 VAL A O 1
ATOM 2398 N N . HIS A 1 318 ? 1.082 -2.366 -14.115 1.00 98.81 318 HIS A N 1
ATOM 2399 C CA . HIS A 1 318 ? 2.156 -1.387 -14.192 1.00 98.81 318 HIS A CA 1
ATOM 2400 C C . HIS A 1 318 ? 3.282 -1.938 -15.072 1.00 98.81 318 HIS A C 1
ATOM 2402 O O . HIS A 1 318 ? 3.745 -3.061 -14.876 1.00 98.81 318 HIS A O 1
ATOM 2408 N N . MET A 1 319 ? 3.675 -1.176 -16.086 1.00 97.75 319 MET A N 1
ATOM 2409 C CA . MET A 1 319 ? 4.730 -1.548 -17.033 1.00 97.75 319 MET A CA 1
ATOM 2410 C C . MET A 1 319 ? 6.035 -0.782 -16.790 1.00 97.75 319 MET A C 1
ATOM 2412 O O . MET A 1 319 ? 6.928 -0.840 -17.625 1.00 97.75 319 MET A O 1
ATOM 2416 N N . GLY A 1 320 ? 6.144 -0.046 -15.681 1.00 96.44 320 GLY A N 1
ATOM 2417 C CA . GLY A 1 320 ? 7.339 0.733 -15.370 1.00 96.44 320 GLY A CA 1
ATOM 2418 C C . GLY A 1 320 ? 7.462 1.968 -16.256 1.00 96.44 320 GLY A C 1
ATOM 2419 O O . GLY A 1 320 ? 6.677 2.908 -16.105 1.00 96.44 320 GLY A O 1
ATOM 2420 N N . ALA A 1 321 ? 8.396 1.921 -17.209 1.00 94.44 321 ALA A N 1
ATOM 2421 C CA . ALA A 1 321 ? 8.794 2.981 -18.141 1.00 94.44 321 ALA A CA 1
ATOM 2422 C C . ALA A 1 321 ? 9.617 4.134 -17.532 1.00 94.44 321 ALA A C 1
ATOM 2424 O O . ALA A 1 321 ? 9.745 5.191 -18.151 1.00 94.44 321 ALA A O 1
ATOM 2425 N N . ASP A 1 322 ? 10.209 3.954 -16.351 1.00 92.44 322 ASP A N 1
ATOM 2426 C CA . ASP A 1 322 ? 11.119 4.928 -15.744 1.00 92.44 322 ASP A CA 1
ATOM 2427 C C . ASP A 1 322 ? 12.585 4.731 -16.155 1.00 92.44 322 ASP A C 1
ATOM 2429 O O . ASP A 1 322 ? 13.021 3.678 -16.626 1.00 92.44 322 ASP A O 1
ATOM 2433 N N . GLU A 1 323 ? 13.352 5.816 -15.996 1.00 87.06 323 GLU A N 1
ATOM 2434 C CA . GLU A 1 323 ? 14.821 5.856 -16.058 1.00 87.06 323 GLU A CA 1
ATOM 2435 C C . GLU A 1 323 ? 15.468 5.129 -17.258 1.00 87.06 323 GLU A C 1
ATOM 2437 O O . GLU A 1 323 ? 16.618 4.672 -17.199 1.00 87.06 323 GLU A O 1
ATOM 2442 N N . VAL A 1 324 ? 14.768 5.065 -18.395 1.00 86.19 324 VAL A N 1
ATOM 2443 C CA . VAL A 1 324 ? 15.249 4.366 -19.587 1.00 86.19 324 VAL A CA 1
ATOM 2444 C C . VAL A 1 324 ? 16.500 5.060 -20.124 1.00 86.19 324 VAL A C 1
ATOM 2446 O O . VAL A 1 324 ? 16.487 6.154 -20.691 1.00 86.19 324 VAL A O 1
ATOM 2449 N N . GLN A 1 325 ? 17.645 4.390 -19.996 1.00 75.81 325 GLN A N 1
ATOM 2450 C CA . GLN A 1 325 ? 18.923 4.909 -20.479 1.00 75.81 325 GLN A CA 1
ATOM 2451 C C . GLN A 1 325 ? 19.120 4.632 -21.975 1.00 75.81 325 GLN A C 1
ATOM 2453 O O . GLN A 1 325 ? 20.226 4.291 -22.392 1.00 75.81 325 GLN A O 1
ATOM 2458 N N . GLY A 1 326 ? 18.083 4.808 -22.804 1.00 72.12 326 GLY A N 1
ATOM 2459 C CA . GLY A 1 326 ? 18.072 4.399 -24.216 1.00 72.12 326 GLY A CA 1
ATOM 2460 C C . GLY A 1 326 ? 19.274 4.919 -25.012 1.00 72.12 326 GLY A C 1
ATOM 2461 O O . GLY A 1 326 ? 19.893 4.186 -25.776 1.00 72.12 326 GLY A O 1
ATOM 2462 N N . ARG A 1 327 ? 19.723 6.152 -24.740 1.00 67.50 327 ARG A N 1
ATOM 2463 C CA . ARG A 1 327 ? 20.935 6.721 -25.358 1.00 67.50 327 ARG A CA 1
ATOM 2464 C C . ARG A 1 327 ? 22.239 6.008 -24.975 1.00 67.50 327 ARG A C 1
ATOM 2466 O O . ARG A 1 327 ? 23.178 6.018 -25.757 1.00 67.50 327 ARG A O 1
ATOM 2473 N N . HIS A 1 328 ? 22.342 5.436 -23.782 1.00 72.12 328 HIS A N 1
ATOM 2474 C CA . HIS A 1 328 ? 23.531 4.687 -23.353 1.00 72.12 328 HIS A CA 1
ATOM 2475 C C . HIS A 1 328 ? 23.432 3.202 -23.715 1.00 72.12 328 HIS A C 1
ATOM 2477 O O . HIS A 1 328 ? 24.453 2.555 -23.969 1.00 72.12 328 HIS A O 1
ATOM 2483 N N . SER A 1 329 ? 22.207 2.687 -23.731 1.00 78.19 329 SER A N 1
ATOM 2484 C CA . SER A 1 329 ? 21.865 1.292 -23.966 1.00 78.19 329 SER A CA 1
ATOM 2485 C C . SER A 1 329 ? 21.834 0.917 -25.441 1.00 78.19 329 SER A C 1
ATOM 2487 O O . SER A 1 329 ? 22.444 -0.077 -25.828 1.00 78.19 329 SER A O 1
ATOM 2489 N N . TRP A 1 330 ? 21.191 1.727 -26.283 1.00 88.12 330 TRP A N 1
ATOM 2490 C CA . TRP A 1 330 ? 20.869 1.356 -27.662 1.00 88.12 330 TRP A CA 1
ATOM 2491 C C . TRP A 1 330 ? 21.799 1.946 -28.723 1.00 88.12 330 TRP A C 1
ATOM 2493 O O . TRP A 1 330 ? 21.904 1.368 -29.798 1.00 88.12 330 TRP A O 1
ATOM 2503 N N . ASP A 1 331 ? 22.568 2.991 -28.397 1.00 80.06 331 ASP A N 1
ATOM 2504 C CA . ASP A 1 331 ? 23.516 3.680 -29.306 1.00 80.06 331 ASP A CA 1
ATOM 2505 C C . ASP A 1 331 ? 24.621 2.769 -29.878 1.00 80.06 331 ASP A C 1
ATOM 2507 O O . ASP A 1 331 ? 25.398 3.155 -30.746 1.00 80.06 331 ASP A O 1
ATOM 2511 N N . LYS A 1 332 ? 24.740 1.542 -29.360 1.00 79.69 332 LYS A N 1
ATOM 2512 C CA . LYS A 1 332 ? 25.696 0.528 -29.829 1.00 79.69 332 LYS A CA 1
ATOM 2513 C C . LYS A 1 332 ? 25.031 -0.795 -30.194 1.00 79.69 332 LYS A C 1
ATOM 2515 O O . LYS A 1 332 ? 25.724 -1.808 -30.279 1.00 79.69 332 LYS A O 1
ATOM 2520 N N . VAL A 1 333 ? 23.713 -0.803 -30.380 1.00 88.25 333 VAL A N 1
ATOM 2521 C CA . VAL A 1 333 ? 22.933 -1.994 -30.724 1.00 88.25 333 VAL A CA 1
ATOM 2522 C C . VAL A 1 333 ? 22.576 -1.917 -32.213 1.00 88.25 333 VAL A C 1
ATOM 2524 O O . VAL A 1 333 ? 21.645 -1.199 -32.575 1.00 88.25 333 VAL A O 1
ATOM 2527 N N . PRO A 1 334 ? 23.249 -2.682 -33.102 1.00 91.56 334 PRO A N 1
ATOM 2528 C CA . PRO A 1 334 ? 23.071 -2.544 -34.553 1.00 91.56 334 PRO A CA 1
ATOM 2529 C C . PRO A 1 334 ? 21.630 -2.741 -35.044 1.00 91.56 334 PRO A C 1
ATOM 2531 O O . PRO A 1 334 ? 21.237 -2.177 -36.065 1.00 91.56 334 PRO A O 1
ATOM 2534 N N . ALA A 1 335 ? 20.839 -3.545 -34.326 1.00 92.56 335 ALA A N 1
ATOM 2535 C CA . ALA A 1 335 ? 19.423 -3.741 -34.622 1.00 92.56 335 ALA A CA 1
ATOM 2536 C C . ALA A 1 335 ? 18.599 -2.465 -34.372 1.00 92.56 335 ALA A C 1
ATOM 2538 O O . ALA A 1 335 ? 17.729 -2.144 -35.179 1.00 92.56 335 ALA A O 1
ATOM 2539 N N . VAL A 1 336 ? 18.903 -1.703 -33.314 1.00 93.56 336 VAL A N 1
ATOM 2540 C CA . VAL A 1 336 ? 18.221 -0.432 -33.027 1.00 93.56 336 VAL A CA 1
ATOM 2541 C C . VAL A 1 336 ? 18.613 0.627 -34.054 1.00 93.56 336 VAL A C 1
ATOM 2543 O O . VAL A 1 336 ? 17.730 1.285 -34.593 1.00 93.56 336 VAL A O 1
ATOM 2546 N N . ASP A 1 337 ? 19.884 0.704 -34.456 1.00 92.69 337 ASP A N 1
ATOM 2547 C CA . ASP A 1 337 ? 20.309 1.588 -35.555 1.00 92.69 337 ASP A CA 1
ATOM 2548 C C . ASP A 1 337 ? 19.584 1.273 -36.877 1.00 92.69 337 ASP A C 1
ATOM 2550 O O . ASP A 1 337 ? 19.242 2.164 -37.662 1.00 92.69 337 ASP A O 1
ATOM 2554 N N . ALA A 1 338 ? 19.370 -0.014 -37.169 1.00 94.56 338 ALA A N 1
ATOM 2555 C CA . ALA A 1 338 ? 18.603 -0.442 -38.335 1.00 94.56 338 ALA A CA 1
ATOM 2556 C C . ALA A 1 338 ? 17.133 -0.013 -38.225 1.00 94.56 338 ALA A C 1
ATOM 2558 O O . ALA A 1 338 ? 16.622 0.604 -39.158 1.00 94.56 338 ALA A O 1
ATOM 2559 N N . MET A 1 339 ? 16.500 -0.251 -37.075 1.00 95.81 339 MET A N 1
ATOM 2560 C CA . MET A 1 339 ? 15.126 0.161 -36.787 1.00 95.81 339 MET A CA 1
ATOM 2561 C C . MET A 1 339 ? 14.944 1.679 -36.894 1.00 95.81 339 MET A C 1
ATOM 2563 O O . MET A 1 339 ? 13.983 2.133 -37.513 1.00 95.81 339 MET A O 1
ATOM 2567 N N . MET A 1 340 ? 15.867 2.470 -36.339 1.00 95.81 340 MET A N 1
ATOM 2568 C CA . MET A 1 340 ? 15.822 3.930 -36.428 1.00 95.81 340 MET A CA 1
ATOM 2569 C C . MET A 1 340 ? 15.879 4.400 -37.884 1.00 95.81 340 MET A C 1
ATOM 2571 O O . MET A 1 340 ? 15.084 5.251 -38.278 1.00 95.81 340 MET A O 1
ATOM 2575 N N . ARG A 1 341 ? 16.746 3.805 -38.719 1.00 96.19 341 ARG A N 1
ATOM 2576 C CA . ARG A 1 341 ? 16.809 4.117 -40.160 1.00 96.19 341 ARG A CA 1
ATOM 2577 C C . ARG A 1 341 ? 15.554 3.691 -40.916 1.00 96.19 341 ARG A C 1
ATOM 2579 O O . ARG A 1 341 ? 15.072 4.456 -41.743 1.00 96.19 341 ARG A O 1
ATOM 2586 N N . GLU A 1 342 ? 15.041 2.493 -40.650 1.00 96.81 342 GLU A N 1
ATOM 2587 C CA . GLU A 1 342 ? 13.849 1.951 -41.315 1.00 96.81 342 GLU A CA 1
ATOM 2588 C C . GLU A 1 342 ? 12.596 2.772 -40.994 1.00 96.81 342 GLU A C 1
ATOM 2590 O O . GLU A 1 342 ? 11.801 3.076 -41.881 1.00 96.81 342 GLU A O 1
ATOM 2595 N N . ARG A 1 343 ? 12.434 3.158 -39.724 1.00 95.81 343 ARG A N 1
ATOM 2596 C CA . ARG A 1 343 ? 11.255 3.878 -39.223 1.00 95.81 343 ARG A CA 1
ATOM 2597 C C . ARG A 1 343 ? 11.409 5.398 -39.251 1.00 95.81 343 ARG A C 1
ATOM 2599 O O . ARG A 1 343 ? 10.454 6.108 -38.956 1.00 95.81 343 ARG A O 1
ATOM 2606 N N . GLY A 1 344 ? 12.590 5.898 -39.614 1.00 96.88 344 GLY A N 1
ATOM 2607 C CA . GLY A 1 344 ? 12.888 7.327 -39.673 1.00 96.88 344 GLY A CA 1
ATOM 2608 C C . GLY A 1 344 ? 12.967 8.012 -38.305 1.00 96.88 344 GLY A C 1
ATOM 2609 O O . GLY A 1 344 ? 12.785 9.228 -38.240 1.00 96.88 344 GLY A O 1
ATOM 2610 N N . PHE A 1 345 ? 13.238 7.269 -37.227 1.00 95.81 345 PHE A N 1
ATOM 2611 C CA . PHE A 1 345 ? 13.427 7.849 -35.896 1.00 95.81 345 PHE A CA 1
ATOM 2612 C C . PHE A 1 345 ? 14.721 8.662 -35.839 1.00 95.81 345 PHE A C 1
ATOM 2614 O O . PHE A 1 345 ? 15.785 8.217 -36.270 1.00 95.81 345 PHE A O 1
ATOM 2621 N N . GLN A 1 346 ? 14.616 9.864 -35.291 1.00 93.88 346 GLN A N 1
ATOM 2622 C CA . GLN A 1 346 ? 15.706 10.813 -35.102 1.00 93.88 346 GLN A CA 1
ATOM 2623 C C . GLN A 1 346 ? 16.366 10.654 -33.730 1.00 93.88 346 GLN A C 1
ATOM 2625 O O . GLN A 1 346 ? 17.525 11.031 -33.557 1.00 93.88 346 GLN A O 1
ATOM 2630 N N . THR A 1 347 ? 15.640 10.118 -32.744 1.00 92.50 347 THR A N 1
ATOM 2631 C CA . THR A 1 347 ? 16.116 10.012 -31.358 1.00 92.50 347 THR A CA 1
ATOM 2632 C C . THR A 1 347 ? 15.797 8.658 -30.729 1.00 92.50 347 THR A C 1
ATOM 2634 O O . THR A 1 347 ? 14.835 7.994 -31.107 1.00 92.50 347 THR A O 1
ATOM 2637 N N . HIS A 1 348 ? 16.578 8.252 -29.724 1.00 91.62 348 HIS A N 1
ATOM 2638 C CA . HIS A 1 348 ? 16.278 7.050 -28.939 1.00 91.62 348 HIS A CA 1
ATOM 2639 C C . HIS A 1 348 ? 14.993 7.201 -28.110 1.00 91.62 348 HIS A C 1
ATOM 2641 O O . HIS A 1 348 ? 14.329 6.208 -27.852 1.00 91.62 348 HIS A O 1
ATOM 2647 N N . GLN A 1 349 ? 14.589 8.425 -27.760 1.00 91.31 349 GLN A N 1
ATOM 2648 C CA . GLN A 1 349 ? 13.298 8.683 -27.117 1.00 91.31 349 GLN A CA 1
ATOM 2649 C C . GLN A 1 349 ? 12.117 8.297 -28.019 1.00 91.31 349 GLN A C 1
ATOM 2651 O O . GLN A 1 349 ? 11.104 7.822 -27.529 1.00 91.31 349 GLN A O 1
ATOM 2656 N N . GLU A 1 350 ? 12.230 8.448 -29.342 1.00 93.62 350 GLU A N 1
ATOM 2657 C CA . GLU A 1 350 ? 11.190 7.966 -30.266 1.00 93.62 350 GLU A CA 1
ATOM 2658 C C . GLU A 1 350 ? 11.150 6.432 -30.343 1.00 93.62 350 GLU A C 1
ATOM 2660 O O . GLU A 1 350 ? 10.084 5.854 -30.551 1.00 93.62 350 GLU A O 1
ATOM 2665 N N . VAL A 1 351 ? 12.293 5.768 -30.132 1.00 95.06 351 VAL A N 1
ATOM 2666 C CA . VAL A 1 351 ? 12.369 4.304 -30.011 1.00 95.06 351 VAL A CA 1
ATOM 2667 C C . VAL A 1 351 ? 11.691 3.834 -28.719 1.00 95.06 351 VAL A C 1
ATOM 2669 O O . VAL A 1 351 ? 10.910 2.886 -28.750 1.00 95.06 351 VAL A O 1
ATOM 2672 N N . GLU A 1 352 ? 11.945 4.518 -27.604 1.00 94.62 352 GLU A N 1
ATOM 2673 C CA . GLU A 1 352 ? 11.285 4.278 -26.315 1.00 94.62 352 GLU A CA 1
ATOM 2674 C C . GLU A 1 352 ? 9.772 4.500 -26.419 1.00 94.62 352 GLU A C 1
ATOM 2676 O O . GLU A 1 352 ? 8.996 3.593 -26.140 1.00 94.62 352 GLU A O 1
ATOM 2681 N N . ALA A 1 353 ? 9.347 5.633 -26.988 1.00 94.56 353 ALA A N 1
ATOM 2682 C CA . ALA A 1 353 ? 7.942 5.939 -27.245 1.00 94.56 353 ALA A CA 1
ATOM 2683 C C . ALA A 1 353 ? 7.239 4.874 -28.102 1.00 94.56 353 ALA A C 1
ATOM 2685 O O . ALA A 1 353 ? 6.045 4.613 -27.932 1.00 94.56 353 ALA A O 1
ATOM 2686 N N . TYR A 1 354 ? 7.955 4.290 -29.069 1.00 96.31 354 TYR A N 1
ATOM 2687 C CA . TYR A 1 354 ? 7.445 3.187 -29.878 1.00 96.31 354 TYR A CA 1
ATOM 2688 C C . TYR A 1 354 ? 7.262 1.917 -29.042 1.00 96.31 354 TYR A C 1
ATOM 2690 O O . TYR A 1 354 ? 6.227 1.256 -29.160 1.00 96.31 354 TYR A O 1
ATOM 2698 N N . PHE A 1 355 ? 8.244 1.581 -28.204 1.00 96.81 355 PHE A N 1
ATOM 2699 C CA . PHE A 1 355 ? 8.170 0.431 -27.312 1.00 96.81 355 PHE A CA 1
ATOM 2700 C C . PHE A 1 355 ? 7.013 0.574 -26.320 1.00 96.81 355 PHE A C 1
ATOM 2702 O O . PHE A 1 355 ? 6.163 -0.316 -26.258 1.00 96.81 355 PHE A O 1
ATOM 2709 N N . ASP A 1 356 ? 6.926 1.709 -25.627 1.00 96.62 356 ASP A N 1
ATOM 2710 C CA . ASP A 1 356 ? 5.937 1.922 -24.572 1.00 96.62 356 ASP A CA 1
ATOM 2711 C C . ASP A 1 356 ? 4.513 1.890 -25.112 1.00 96.62 356 ASP A C 1
ATOM 2713 O O . ASP A 1 356 ? 3.636 1.235 -24.551 1.00 96.62 356 ASP A O 1
ATOM 2717 N N . ARG A 1 357 ? 4.289 2.531 -26.265 1.00 96.81 357 ARG A N 1
ATOM 2718 C CA . ARG A 1 357 ? 2.992 2.497 -26.948 1.00 96.81 357 ARG A CA 1
ATOM 2719 C C . ARG A 1 357 ? 2.588 1.081 -27.301 1.00 96.81 357 ARG A C 1
ATOM 2721 O O . ARG A 1 357 ? 1.457 0.684 -27.043 1.00 96.81 357 ARG A O 1
ATOM 2728 N N . ARG A 1 358 ? 3.521 0.307 -27.849 1.00 97.00 358 ARG A N 1
ATOM 2729 C CA . ARG A 1 358 ? 3.250 -1.070 -28.241 1.00 97.00 358 ARG A CA 1
ATOM 2730 C C . ARG A 1 358 ? 2.927 -1.950 -27.033 1.00 97.00 358 ARG A C 1
ATOM 2732 O O . ARG A 1 358 ? 1.999 -2.748 -27.118 1.00 97.00 358 ARG A O 1
ATOM 2739 N N . MET A 1 359 ? 3.633 -1.794 -25.915 1.00 97.88 359 MET A N 1
ATOM 2740 C CA . MET A 1 359 ? 3.342 -2.550 -24.691 1.00 97.88 359 MET A CA 1
ATOM 2741 C C . MET A 1 359 ? 2.016 -2.128 -24.046 1.00 97.88 359 MET A C 1
ATOM 2743 O O . MET A 1 359 ? 1.223 -2.992 -23.668 1.00 97.88 359 MET A O 1
ATOM 2747 N N . ALA A 1 360 ? 1.718 -0.827 -24.002 1.00 97.94 360 ALA A N 1
ATOM 2748 C CA . ALA A 1 360 ? 0.428 -0.324 -23.539 1.00 97.94 360 ALA A CA 1
ATOM 2749 C C . ALA A 1 360 ? -0.735 -0.861 -24.396 1.00 97.94 360 ALA A C 1
ATOM 2751 O O . ALA A 1 360 ? -1.741 -1.317 -23.847 1.00 97.94 360 ALA A O 1
ATOM 2752 N N . ASP A 1 361 ? -0.579 -0.877 -25.725 1.00 97.69 361 ASP A N 1
ATOM 2753 C CA . ASP A 1 361 ? -1.561 -1.425 -26.667 1.00 97.69 361 ASP A CA 1
ATOM 2754 C C . ASP A 1 361 ? -1.773 -2.936 -26.470 1.00 97.69 361 ASP A C 1
ATOM 2756 O O . ASP A 1 361 ? -2.907 -3.412 -26.558 1.00 97.69 361 ASP A O 1
ATOM 2760 N N . LEU A 1 362 ? -0.718 -3.697 -26.152 1.00 97.69 362 LEU A N 1
ATOM 2761 C CA . LEU A 1 362 ? -0.822 -5.127 -25.835 1.00 97.69 362 LEU A CA 1
ATOM 2762 C C . LEU A 1 362 ? -1.604 -5.371 -24.537 1.00 97.69 362 LEU A C 1
ATOM 2764 O O . LEU A 1 362 ? -2.517 -6.199 -24.523 1.00 97.69 362 LEU A O 1
ATOM 2768 N N . ILE A 1 363 ? -1.313 -4.616 -23.471 1.00 98.50 363 ILE A N 1
ATOM 2769 C CA . ILE A 1 363 ? -2.064 -4.688 -22.204 1.00 98.50 363 ILE A CA 1
ATOM 2770 C C . ILE A 1 363 ? -3.546 -4.383 -22.457 1.00 98.50 363 ILE A C 1
ATOM 2772 O O . ILE A 1 363 ? -4.432 -5.125 -22.027 1.00 98.50 363 ILE A O 1
ATOM 2776 N N . ILE A 1 364 ? -3.817 -3.328 -23.225 1.00 98.31 364 ILE A N 1
ATOM 2777 C CA . ILE A 1 364 ? -5.156 -2.931 -23.662 1.00 98.31 364 ILE A CA 1
ATOM 2778 C C . ILE A 1 364 ? -5.863 -4.045 -24.443 1.00 98.31 364 ILE A C 1
ATOM 2780 O O . ILE A 1 364 ? -7.042 -4.312 -24.200 1.00 98.31 364 ILE A O 1
ATOM 2784 N N . ALA A 1 365 ? -5.170 -4.687 -25.384 1.00 97.75 365 ALA A N 1
ATOM 2785 C CA . ALA A 1 365 ? -5.738 -5.733 -26.229 1.00 97.75 365 ALA A CA 1
ATOM 2786 C C . ALA A 1 365 ? -6.147 -6.972 -25.416 1.00 97.75 365 ALA A C 1
ATOM 2788 O O . ALA A 1 365 ? -7.094 -7.664 -25.789 1.00 97.75 365 ALA A O 1
ATOM 2789 N N . LYS A 1 366 ? -5.489 -7.208 -24.275 1.00 96.44 366 LYS A N 1
ATOM 2790 C CA . LYS A 1 366 ? -5.846 -8.249 -23.297 1.00 96.44 366 LYS A CA 1
ATOM 2791 C C . LYS A 1 366 ? -6.928 -7.815 -22.298 1.00 96.44 366 LYS A C 1
ATOM 2793 O O . LYS A 1 366 ? -7.271 -8.577 -21.401 1.00 96.44 366 LYS A O 1
ATOM 2798 N N . GLY A 1 367 ? -7.484 -6.610 -22.444 1.00 96.81 367 GLY A N 1
ATOM 2799 C CA . GLY A 1 367 ? -8.510 -6.061 -21.551 1.00 96.81 367 GLY A CA 1
ATOM 2800 C C . GLY A 1 367 ? -7.962 -5.403 -20.280 1.00 96.81 367 GLY A C 1
ATOM 2801 O O . GLY A 1 367 ? -8.747 -5.063 -19.395 1.00 96.81 367 GLY A O 1
ATOM 2802 N N . GLY A 1 368 ? -6.645 -5.212 -20.188 1.00 97.94 368 GLY A N 1
ATOM 2803 C CA . GLY A 1 368 ? -5.995 -4.508 -19.090 1.00 97.94 368 GLY A CA 1
ATOM 2804 C C . GLY A 1 368 ? -6.026 -2.983 -19.237 1.00 97.94 368 GLY A C 1
ATOM 2805 O O . GLY A 1 368 ? -6.369 -2.416 -20.277 1.00 97.94 368 GLY A O 1
ATOM 2806 N N . VAL A 1 369 ? -5.633 -2.312 -18.162 1.00 98.62 369 VAL A N 1
ATOM 2807 C CA . VAL A 1 369 ? -5.417 -0.872 -18.057 1.00 98.62 369 VAL A CA 1
ATOM 2808 C C . VAL A 1 369 ? -3.926 -0.665 -17.788 1.00 98.62 369 VAL A C 1
ATOM 2810 O O . VAL A 1 369 ? -3.469 -1.013 -16.697 1.00 98.62 369 VAL A O 1
ATOM 2813 N N . PRO A 1 370 ? -3.165 -0.131 -18.756 1.00 98.44 370 PRO A N 1
ATOM 2814 C CA . PRO A 1 370 ? -1.738 0.069 -18.577 1.00 98.44 370 PRO A CA 1
ATOM 2815 C C . PRO A 1 370 ? -1.490 1.214 -17.591 1.00 98.44 370 PRO A C 1
ATOM 2817 O O . PRO A 1 370 ? -2.124 2.270 -17.665 1.00 98.44 370 PRO A O 1
ATOM 2820 N N . CYS A 1 371 ? -0.566 0.985 -16.670 1.00 98.69 371 CYS A N 1
ATOM 2821 C CA . CYS A 1 371 ? -0.058 1.962 -15.719 1.00 98.69 371 CYS A CA 1
ATOM 2822 C C . CYS A 1 371 ? 1.455 2.115 -15.917 1.00 98.69 371 CYS A C 1
ATOM 2824 O O . CYS A 1 371 ? 2.107 1.167 -16.340 1.00 98.69 371 CYS A O 1
ATOM 2826 N N . GLY A 1 372 ? 2.027 3.268 -15.601 1.00 98.19 372 GLY A N 1
ATOM 2827 C CA . GLY A 1 372 ? 3.476 3.464 -15.674 1.00 98.19 372 GLY A CA 1
ATOM 2828 C C . GLY A 1 372 ? 3.912 4.765 -15.015 1.00 98.19 372 GLY A C 1
ATOM 2829 O O . GLY A 1 372 ? 3.079 5.641 -14.758 1.00 98.19 372 GLY A O 1
ATOM 2830 N N . TRP A 1 373 ? 5.210 4.907 -14.777 1.00 98.38 373 TRP A N 1
ATOM 2831 C CA . TRP A 1 373 ? 5.828 6.125 -14.263 1.00 98.38 373 TRP A CA 1
ATOM 2832 C C . TRP A 1 373 ? 5.652 7.296 -15.248 1.00 98.38 373 TRP A C 1
ATOM 2834 O O . TRP A 1 373 ? 5.352 7.116 -16.434 1.00 98.38 373 TRP A O 1
ATOM 2844 N N . ASP A 1 374 ? 5.738 8.538 -14.760 1.00 96.50 374 ASP A N 1
ATOM 2845 C CA . ASP A 1 374 ? 5.290 9.702 -15.532 1.00 96.50 374 ASP A CA 1
ATOM 2846 C C . ASP A 1 374 ? 6.162 10.059 -16.742 1.00 96.50 374 ASP A C 1
ATOM 2848 O O . ASP A 1 374 ? 5.724 10.850 -17.579 1.00 96.50 374 ASP A O 1
ATOM 2852 N N . GLU A 1 375 ? 7.347 9.473 -16.887 1.00 95.50 375 GLU A N 1
ATOM 2853 C CA . GLU A 1 375 ? 8.145 9.471 -18.118 1.00 95.50 375 GLU A CA 1
ATOM 2854 C C . GLU A 1 375 ? 7.302 9.103 -19.343 1.00 95.50 375 GLU A C 1
ATOM 2856 O O . GLU A 1 375 ? 7.299 9.834 -20.336 1.00 95.50 375 GLU A O 1
ATOM 2861 N N . ALA A 1 376 ? 6.492 8.049 -19.233 1.00 94.19 376 ALA A N 1
ATOM 2862 C CA . ALA A 1 376 ? 5.652 7.551 -20.317 1.00 94.19 376 ALA A CA 1
ATOM 2863 C C . ALA A 1 376 ? 4.632 8.596 -20.817 1.00 94.19 376 ALA A C 1
ATOM 2865 O O . ALA A 1 376 ? 4.211 8.577 -21.976 1.00 94.19 376 ALA A O 1
ATOM 2866 N N . THR A 1 377 ? 4.260 9.571 -19.975 1.00 93.38 377 THR A N 1
ATOM 2867 C CA . THR A 1 377 ? 3.335 10.658 -20.355 1.00 93.38 377 THR A CA 1
ATOM 2868 C C . THR A 1 377 ? 3.946 11.666 -21.320 1.00 93.38 377 THR A C 1
ATOM 2870 O O . THR A 1 377 ? 3.239 12.516 -21.869 1.00 93.38 377 THR A O 1
ATOM 2873 N N . GLU A 1 378 ? 5.258 11.616 -21.543 1.00 91.25 378 GLU A N 1
ATOM 2874 C CA . GLU A 1 378 ? 5.936 12.444 -22.537 1.00 91.25 378 GLU A CA 1
ATOM 2875 C C . GLU A 1 378 ? 5.570 12.003 -23.958 1.00 91.25 378 GLU A C 1
ATOM 2877 O O . GLU A 1 378 ? 5.505 12.837 -24.868 1.00 91.25 378 GLU A O 1
ATOM 2882 N N . TYR A 1 379 ? 5.186 10.737 -24.108 1.00 90.88 379 TYR A N 1
ATOM 2883 C CA . TYR A 1 379 ? 4.780 10.112 -25.356 1.00 90.88 379 TYR A CA 1
ATOM 2884 C C . TYR A 1 379 ? 3.272 10.257 -25.618 1.00 90.88 379 TYR A C 1
ATOM 2886 O O . TYR A 1 379 ? 2.522 10.834 -24.826 1.00 90.88 379 TYR A O 1
ATOM 2894 N N . ASP A 1 380 ? 2.840 9.812 -26.799 1.00 89.06 380 ASP A N 1
ATOM 2895 C CA . ASP A 1 380 ? 1.433 9.790 -27.213 1.00 89.06 380 ASP A CA 1
ATOM 2896 C C . ASP A 1 380 ? 0.871 8.380 -26.984 1.00 89.06 380 ASP A C 1
ATOM 2898 O O . ASP A 1 380 ? 0.934 7.520 -27.867 1.00 89.06 380 ASP A O 1
ATOM 2902 N N . LEU A 1 381 ? 0.428 8.132 -25.748 1.00 91.25 381 LEU A N 1
ATOM 2903 C CA . LEU A 1 381 ? -0.187 6.879 -25.302 1.00 91.25 381 LEU A CA 1
ATOM 2904 C C . LEU A 1 381 ? -1.711 7.013 -25.239 1.00 91.25 381 LEU A C 1
ATOM 2906 O O . LEU A 1 381 ? -2.253 8.100 -25.028 1.00 91.25 381 LEU A O 1
ATOM 2910 N N . ASP A 1 382 ? -2.413 5.885 -25.362 1.00 94.25 382 ASP A N 1
ATOM 2911 C CA . ASP A 1 382 ? -3.867 5.826 -25.195 1.00 94.25 382 ASP A CA 1
ATOM 2912 C C . ASP A 1 382 ? -4.297 6.432 -23.843 1.00 94.25 382 ASP A C 1
ATOM 2914 O O . ASP A 1 382 ? -3.671 6.216 -22.804 1.00 94.25 382 ASP A O 1
ATOM 2918 N N . ARG A 1 383 ? -5.411 7.174 -23.829 1.00 92.94 383 ARG A N 1
ATOM 2919 C CA . ARG A 1 383 ? -5.921 7.868 -22.628 1.00 92.94 383 ARG A CA 1
ATOM 2920 C C . ARG A 1 383 ? -6.344 6.926 -21.496 1.00 92.94 383 ARG A C 1
ATOM 2922 O O . ARG A 1 383 ? -6.579 7.382 -20.376 1.00 92.94 383 ARG A O 1
ATOM 2929 N N . ARG A 1 384 ? -6.464 5.622 -21.763 1.00 95.88 384 ARG A N 1
ATOM 2930 C CA . ARG A 1 384 ? -6.626 4.591 -20.731 1.00 95.88 384 ARG A CA 1
ATOM 2931 C C . ARG A 1 384 ? -5.385 4.455 -19.856 1.00 95.88 384 ARG A C 1
ATOM 2933 O O . ARG A 1 384 ? -5.558 4.042 -18.713 1.00 95.88 384 ARG A O 1
ATOM 2940 N N . PHE A 1 385 ? -4.202 4.839 -20.330 1.00 97.88 385 PHE A N 1
ATOM 2941 C CA . PHE A 1 385 ? -2.981 4.833 -19.534 1.00 97.88 385 PHE A CA 1
ATOM 2942 C C . PHE A 1 385 ? -3.126 5.679 -18.259 1.00 97.88 385 PHE A C 1
ATOM 2944 O O . PHE A 1 385 ? -3.620 6.815 -18.308 1.00 97.88 385 PHE A O 1
ATOM 2951 N N . ILE A 1 386 ? -2.715 5.115 -17.122 1.00 98.62 386 ILE A N 1
ATOM 2952 C CA . ILE A 1 386 ? -2.666 5.796 -15.823 1.00 98.62 386 ILE A CA 1
ATOM 2953 C C . ILE A 1 386 ? -1.208 6.081 -15.473 1.00 98.62 386 ILE A C 1
ATOM 2955 O O . ILE A 1 386 ? -0.404 5.160 -15.370 1.00 98.62 386 ILE A O 1
ATOM 2959 N N . ALA A 1 387 ? -0.880 7.349 -15.249 1.00 98.38 387 ALA A N 1
ATOM 2960 C CA . ALA A 1 387 ? 0.476 7.754 -14.908 1.00 98.38 387 ALA A CA 1
ATOM 2961 C C . ALA A 1 387 ? 0.693 7.821 -13.394 1.00 98.38 387 ALA A C 1
ATOM 2963 O O . ALA A 1 387 ? -0.143 8.361 -12.667 1.00 98.38 387 ALA A O 1
ATOM 2964 N N . PHE A 1 388 ? 1.842 7.343 -12.937 1.00 98.69 388 PHE A N 1
ATOM 2965 C CA . PHE A 1 388 ? 2.310 7.435 -11.561 1.00 98.69 388 PHE A CA 1
ATOM 2966 C C . PHE A 1 388 ? 3.318 8.582 -11.486 1.00 98.69 388 PHE A C 1
ATOM 2968 O O . PHE A 1 388 ? 4.459 8.479 -11.936 1.00 98.69 388 PHE A O 1
ATOM 2975 N N . TRP A 1 389 ? 2.861 9.736 -10.993 1.00 98.19 389 TRP A N 1
ATOM 2976 C CA . TRP A 1 389 ? 3.664 10.955 -10.980 1.00 98.19 389 TRP A CA 1
ATOM 2977 C C . TRP A 1 389 ? 4.588 11.002 -9.773 1.00 98.19 389 TRP A C 1
ATOM 2979 O O . TRP A 1 389 ? 4.147 11.258 -8.648 1.00 98.19 389 TRP A O 1
ATOM 2989 N N . TRP A 1 390 ? 5.879 10.800 -10.037 1.00 96.12 390 TRP A N 1
ATOM 2990 C CA . TRP A 1 390 ? 6.915 10.718 -9.014 1.00 96.12 390 TRP A CA 1
ATOM 2991 C C . TRP A 1 390 ? 7.929 11.874 -9.076 1.00 96.12 390 TRP A C 1
ATOM 2993 O O . TRP A 1 390 ? 8.464 12.291 -8.044 1.00 96.12 390 TRP A O 1
ATOM 3003 N N . ARG A 1 391 ? 8.153 12.470 -10.257 1.00 93.81 391 ARG A N 1
ATOM 3004 C CA . ARG A 1 391 ? 9.181 13.504 -10.497 1.00 93.81 391 ARG A CA 1
ATOM 3005 C C . ARG A 1 391 ? 8.764 14.890 -10.009 1.00 93.81 391 ARG A C 1
ATOM 3007 O O . ARG A 1 391 ? 8.576 15.829 -10.785 1.00 93.81 391 ARG A O 1
ATOM 3014 N N . ASN A 1 392 ? 8.662 15.060 -8.693 1.00 90.81 392 ASN A N 1
ATOM 3015 C CA . ASN A 1 392 ? 8.195 16.301 -8.066 1.00 90.81 392 ASN A CA 1
ATOM 3016 C C . ASN A 1 392 ? 9.103 17.523 -8.295 1.00 90.81 392 ASN A C 1
ATOM 3018 O O . ASN A 1 392 ? 8.654 18.655 -8.136 1.00 90.81 392 ASN A O 1
ATOM 3022 N N . TRP A 1 393 ? 10.360 17.317 -8.695 1.00 89.50 393 TRP A N 1
ATOM 3023 C CA . TRP A 1 393 ? 11.263 18.388 -9.141 1.00 89.50 393 TRP A CA 1
ATOM 3024 C C . TRP A 1 393 ? 10.917 18.925 -10.538 1.00 89.50 393 TRP A C 1
ATOM 3026 O O . TRP A 1 393 ? 11.441 19.960 -10.942 1.00 89.50 393 TRP A O 1
ATOM 3036 N N . SER A 1 394 ? 10.036 18.241 -11.272 1.00 90.69 394 SER A N 1
ATOM 3037 C CA . SER A 1 394 ? 9.538 18.636 -12.592 1.00 90.69 394 SER A CA 1
ATOM 3038 C C . SER A 1 394 ? 8.005 18.772 -12.582 1.00 90.69 394 SER A C 1
ATOM 3040 O O . SER A 1 394 ? 7.320 18.059 -13.316 1.00 90.69 394 SER A O 1
ATOM 3042 N N . PRO A 1 395 ? 7.424 19.696 -11.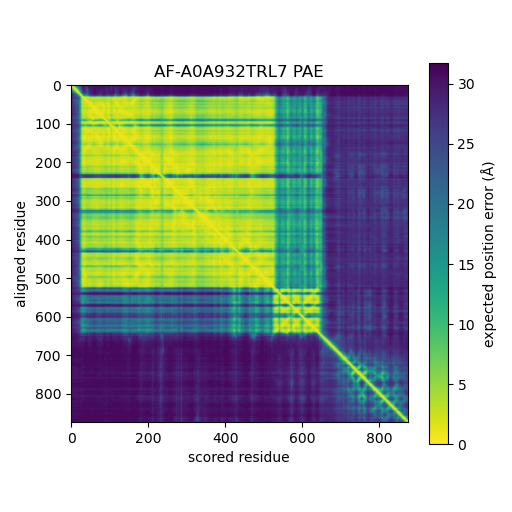790 1.00 88.50 395 PRO A N 1
ATOM 3043 C CA . PRO A 1 395 ? 5.969 19.812 -11.618 1.00 88.50 395 PRO A CA 1
ATOM 3044 C C . PRO A 1 395 ? 5.205 20.077 -12.924 1.00 88.50 395 PRO A C 1
ATOM 3046 O O . PRO A 1 395 ? 4.067 19.640 -13.068 1.00 88.50 395 PRO A O 1
ATOM 3049 N N . GLY A 1 396 ? 5.846 20.691 -13.924 1.00 93.81 396 GLY A N 1
ATOM 3050 C CA . GLY A 1 396 ? 5.255 20.867 -15.254 1.00 93.81 396 GLY A CA 1
ATOM 3051 C C . GLY A 1 396 ? 4.911 19.552 -15.972 1.00 93.81 396 GLY A C 1
ATOM 3052 O O . GLY A 1 396 ? 4.063 19.564 -16.861 1.00 93.81 396 GLY A O 1
ATOM 3053 N N . LYS A 1 397 ? 5.515 18.414 -15.586 1.00 94.06 397 LYS A N 1
ATOM 3054 C CA . LYS A 1 397 ? 5.180 17.085 -16.131 1.00 94.06 397 LYS A CA 1
ATOM 3055 C C . LYS A 1 397 ? 3.794 16.627 -15.681 1.00 94.06 397 LYS A C 1
ATOM 3057 O O . LYS A 1 397 ? 3.024 16.160 -16.515 1.00 94.06 397 LYS A O 1
ATOM 3062 N N . LEU A 1 398 ? 3.432 16.873 -14.418 1.00 96.25 398 LEU A N 1
ATOM 3063 C CA . LEU A 1 398 ? 2.079 16.625 -13.913 1.00 96.25 398 LEU A CA 1
ATOM 3064 C C . LEU A 1 398 ? 1.046 17.441 -14.694 1.00 96.25 398 LEU A C 1
ATOM 3066 O O . LEU A 1 398 ? 0.067 16.890 -15.195 1.00 96.25 398 LEU A O 1
ATOM 3070 N N . GLU A 1 399 ? 1.281 18.748 -14.842 1.00 95.50 399 GLU A N 1
ATOM 3071 C CA . GLU A 1 399 ? 0.368 19.623 -15.584 1.00 95.50 399 GLU A CA 1
ATOM 3072 C C . GLU A 1 399 ? 0.216 19.188 -17.045 1.00 95.50 399 GLU A C 1
ATOM 3074 O O . GLU A 1 399 ? -0.891 19.189 -17.584 1.00 95.50 399 GLU A O 1
ATOM 3079 N N . ALA A 1 400 ? 1.319 18.817 -17.699 1.00 95.31 400 ALA A N 1
ATOM 3080 C CA . ALA A 1 400 ? 1.304 18.356 -19.080 1.00 95.31 400 ALA A CA 1
ATOM 3081 C C . ALA A 1 400 ? 0.527 17.039 -19.233 1.00 95.31 400 ALA A C 1
ATOM 3083 O O . ALA A 1 400 ? -0.301 16.932 -20.139 1.00 95.31 400 ALA A O 1
ATOM 3084 N N . ALA A 1 401 ? 0.739 16.069 -18.339 1.00 95.88 401 ALA A N 1
ATOM 3085 C CA . ALA A 1 401 ? 0.028 14.791 -18.354 1.00 95.88 401 ALA A CA 1
ATOM 3086 C C . ALA A 1 401 ? -1.486 14.977 -18.156 1.00 95.88 401 ALA A C 1
ATOM 3088 O O . ALA A 1 401 ? -2.294 14.408 -18.896 1.00 95.88 401 ALA A O 1
ATOM 3089 N N . VAL A 1 402 ? -1.878 15.839 -17.214 1.00 96.38 402 VAL A N 1
ATOM 3090 C CA . VAL A 1 402 ? -3.284 16.192 -16.972 1.00 96.38 402 VAL A CA 1
ATOM 3091 C C . VAL A 1 402 ? -3.895 16.884 -18.194 1.00 96.38 402 VAL A C 1
ATOM 3093 O O . VAL A 1 402 ? -4.958 16.466 -18.652 1.00 96.38 402 VAL A O 1
ATOM 3096 N N . LYS A 1 403 ? -3.203 17.856 -18.806 1.00 94.50 403 LYS A N 1
ATOM 3097 C CA . LYS A 1 403 ? -3.660 18.543 -20.033 1.00 94.50 403 LYS A CA 1
ATOM 3098 C C . LYS A 1 403 ? -3.800 17.604 -21.235 1.00 94.50 403 LYS A C 1
ATOM 3100 O O . LYS A 1 403 ? -4.706 17.787 -22.045 1.00 94.50 403 LYS A O 1
ATOM 3105 N N . LYS A 1 404 ? -2.949 16.577 -21.337 1.00 94.00 404 LYS A N 1
ATOM 3106 C CA . LYS A 1 404 ? -3.078 15.487 -22.325 1.00 94.00 404 LYS A CA 1
ATOM 3107 C C . LYS A 1 404 ? -4.263 14.551 -22.037 1.00 94.00 404 LYS A C 1
ATOM 3109 O O . LYS A 1 404 ? -4.627 13.727 -22.871 1.00 94.00 404 LYS A O 1
ATOM 3114 N N . GLY A 1 405 ? -4.912 14.697 -20.883 1.00 94.50 405 GLY A N 1
ATOM 3115 C CA . GLY A 1 405 ? -6.103 13.944 -20.520 1.00 94.50 405 GLY A CA 1
ATOM 3116 C C . GLY A 1 405 ? -5.815 12.606 -19.842 1.00 94.50 405 GLY A C 1
ATOM 3117 O O . GLY A 1 405 ? -6.727 11.775 -19.819 1.00 94.50 405 GLY A O 1
ATOM 3118 N N . HIS A 1 406 ? -4.596 12.390 -19.328 1.00 96.38 406 HIS A N 1
ATOM 3119 C CA . HIS A 1 406 ? -4.243 11.198 -18.552 1.00 96.38 406 HIS A CA 1
ATOM 3120 C C . HIS A 1 406 ? -4.834 11.252 -17.145 1.00 96.38 406 HIS A C 1
ATOM 3122 O O . HIS A 1 406 ? -5.055 12.323 -16.576 1.00 96.38 406 HIS A O 1
ATOM 3128 N N . ARG A 1 407 ? -5.077 10.071 -16.579 1.00 98.19 407 ARG A N 1
ATOM 3129 C CA . ARG A 1 407 ? -5.408 9.902 -15.162 1.00 98.19 407 ARG A CA 1
ATOM 3130 C C . ARG A 1 407 ? -4.119 9.674 -14.386 1.00 98.19 407 ARG A C 1
ATOM 3132 O O . ARG A 1 407 ? -3.220 9.020 -14.905 1.00 98.19 407 ARG A O 1
ATOM 3139 N N . ILE A 1 408 ? -4.042 10.197 -13.169 1.00 98.56 408 ILE A N 1
ATOM 3140 C CA . ILE A 1 408 ? -2.803 10.270 -12.398 1.00 98.56 408 ILE A CA 1
ATOM 3141 C C . ILE A 1 408 ? -2.985 9.643 -11.015 1.00 98.56 408 ILE A C 1
ATOM 3143 O O . ILE A 1 408 ? -3.958 9.942 -10.319 1.00 98.56 408 ILE A O 1
ATOM 3147 N N . VAL A 1 409 ? -2.017 8.836 -10.594 1.00 98.81 409 VAL A N 1
ATOM 3148 C CA . VAL A 1 409 ? -1.747 8.516 -9.188 1.00 98.81 409 VAL A CA 1
ATOM 3149 C C . VAL A 1 409 ? -0.554 9.366 -8.754 1.00 98.81 409 VAL A C 1
ATOM 3151 O O . VAL A 1 409 ? 0.493 9.347 -9.394 1.00 98.81 409 VAL A O 1
ATOM 3154 N N . ALA A 1 410 ? -0.716 10.174 -7.707 1.00 98.62 410 ALA A N 1
ATOM 3155 C CA . ALA A 1 410 ? 0.340 11.064 -7.235 1.00 98.62 410 ALA A CA 1
ATOM 3156 C C . ALA A 1 410 ? 1.205 10.365 -6.173 1.00 98.62 410 ALA A C 1
ATOM 3158 O O . ALA A 1 410 ? 0.745 10.088 -5.064 1.00 98.62 410 ALA A O 1
ATOM 3159 N N . CYS A 1 411 ? 2.470 10.126 -6.503 1.00 97.81 411 CYS A N 1
ATOM 3160 C CA . CYS A 1 411 ? 3.453 9.448 -5.657 1.00 97.81 411 CYS A CA 1
ATOM 3161 C C . CYS A 1 411 ? 4.818 10.165 -5.701 1.00 97.81 411 CYS A C 1
ATOM 3163 O O . CYS A 1 411 ? 5.845 9.543 -5.979 1.00 97.81 411 CYS A O 1
ATOM 3165 N N . PRO A 1 412 ? 4.855 11.491 -5.464 1.00 96.12 412 PRO A N 1
ATOM 3166 C CA . PRO A 1 412 ? 6.062 12.289 -5.639 1.00 96.12 412 PRO A CA 1
ATOM 3167 C C . PRO A 1 412 ? 7.206 11.800 -4.747 1.00 96.12 412 PRO A C 1
ATOM 3169 O O . PRO A 1 412 ? 7.000 11.573 -3.555 1.00 96.12 412 PRO A O 1
ATOM 3172 N N . ALA A 1 413 ? 8.433 11.743 -5.273 1.00 93.06 413 ALA A N 1
ATOM 3173 C CA . ALA A 1 413 ? 9.605 11.316 -4.510 1.00 93.06 413 ALA A CA 1
ATOM 3174 C C . ALA A 1 413 ? 9.724 12.047 -3.162 1.00 93.06 413 ALA A C 1
ATOM 3176 O O . ALA A 1 413 ? 10.004 11.429 -2.137 1.00 93.06 413 ALA A O 1
ATOM 3177 N N . ASN A 1 414 ? 9.399 13.342 -3.129 1.00 90.12 414 ASN A N 1
ATOM 3178 C CA . ASN A 1 414 ? 9.126 14.073 -1.894 1.00 90.12 414 ASN A CA 1
ATOM 3179 C C . ASN A 1 414 ? 7.636 14.473 -1.806 1.00 90.12 414 ASN A C 1
ATOM 3181 O O . ASN A 1 414 ? 7.187 15.218 -2.678 1.00 90.12 414 ASN A O 1
ATOM 3185 N N . PRO A 1 415 ? 6.873 14.102 -0.758 1.00 92.75 415 PRO A N 1
ATOM 3186 C CA . PRO A 1 415 ? 7.294 13.377 0.441 1.00 92.75 415 PRO A CA 1
ATOM 3187 C C . PRO A 1 415 ? 7.007 11.859 0.425 1.00 92.75 415 PRO A C 1
ATOM 3189 O O . PRO A 1 415 ? 7.050 11.241 1.485 1.00 92.75 415 PRO A O 1
ATOM 3192 N N . MET A 1 416 ? 6.672 11.249 -0.720 1.00 95.50 416 MET A N 1
ATOM 3193 C CA . MET A 1 416 ? 6.087 9.900 -0.761 1.00 95.50 416 MET A CA 1
ATOM 3194 C C . MET A 1 416 ? 7.078 8.744 -0.940 1.00 95.50 416 MET A C 1
ATOM 3196 O O . MET A 1 416 ? 6.666 7.589 -0.836 1.00 95.50 416 MET A O 1
ATOM 3200 N N . TYR A 1 417 ? 8.381 8.990 -1.131 1.00 94.38 417 TYR A N 1
ATOM 3201 C CA . TYR A 1 417 ? 9.379 7.910 -1.087 1.00 94.38 417 TYR A CA 1
ATOM 3202 C C . TYR A 1 417 ? 9.835 7.683 0.350 1.00 94.38 417 TYR A C 1
ATOM 3204 O O . TYR A 1 417 ? 10.739 8.342 0.866 1.00 94.38 417 TYR A O 1
ATOM 3212 N N . ILE A 1 418 ? 9.200 6.736 1.027 1.00 92.06 418 ILE A N 1
ATOM 3213 C CA . ILE A 1 418 ? 9.351 6.559 2.478 1.00 92.06 418 ILE A CA 1
ATOM 3214 C C . ILE A 1 418 ? 10.619 5.790 2.877 1.00 92.06 418 ILE A C 1
ATOM 3216 O O . ILE A 1 418 ? 10.945 5.707 4.059 1.00 92.06 418 ILE A O 1
ATOM 3220 N N . ALA A 1 419 ? 11.379 5.292 1.894 1.00 88.62 419 ALA A N 1
ATOM 3221 C CA . ALA A 1 419 ? 12.741 4.786 2.077 1.00 88.62 419 ALA A CA 1
ATOM 3222 C C . ALA A 1 419 ? 13.755 5.897 2.423 1.00 88.62 419 ALA A C 1
ATOM 3224 O O . ALA A 1 419 ? 14.837 5.622 2.963 1.00 88.62 419 ALA A O 1
ATOM 3225 N N . SER A 1 420 ? 13.414 7.155 2.128 1.00 86.50 420 SER A N 1
ATOM 3226 C CA . SER A 1 420 ? 14.204 8.315 2.531 1.00 86.50 420 SER A CA 1
ATOM 3227 C C . SER A 1 420 ? 14.266 8.464 4.059 1.00 86.50 420 SER A C 1
ATOM 3229 O O . SER A 1 420 ? 13.497 7.838 4.797 1.00 86.50 420 SER A O 1
ATOM 3231 N N . PRO A 1 421 ? 15.234 9.226 4.592 1.00 81.12 421 PRO A N 1
ATOM 3232 C CA . PRO A 1 421 ? 15.232 9.611 6.003 1.00 81.12 421 PRO A CA 1
ATOM 3233 C C . PRO A 1 421 ? 13.891 10.241 6.392 1.00 81.12 421 PRO A C 1
ATOM 3235 O O . PRO A 1 421 ? 13.327 10.988 5.603 1.00 81.12 421 PRO A O 1
ATOM 3238 N N . GLN A 1 422 ? 13.393 9.982 7.595 1.00 81.19 422 GLN A N 1
ATOM 3239 C CA . GLN A 1 422 ? 12.166 10.575 8.147 1.00 81.19 422 GLN A CA 1
ATOM 3240 C C . GLN A 1 422 ? 12.450 11.511 9.322 1.00 81.19 422 GLN A C 1
ATOM 3242 O O . GLN A 1 422 ? 11.548 12.149 9.864 1.00 81.19 422 GLN A O 1
ATOM 3247 N N . GLU A 1 423 ? 13.718 11.636 9.691 1.00 73.75 423 GLU A N 1
ATOM 3248 C CA . GLU A 1 423 ? 14.263 12.725 10.479 1.00 73.75 423 GLU A CA 1
ATOM 3249 C C . GLU A 1 423 ? 15.646 13.124 9.962 1.00 73.75 423 GLU A C 1
ATOM 3251 O O . GLU A 1 423 ? 16.307 12.403 9.208 1.00 73.75 423 GLU A O 1
ATOM 3256 N N . ARG A 1 424 ? 16.104 14.306 10.378 1.00 62.56 424 ARG A N 1
ATOM 3257 C CA . ARG A 1 424 ? 17.457 14.768 10.069 1.00 62.56 424 ARG A CA 1
ATOM 3258 C C . ARG A 1 424 ? 18.479 13.785 10.656 1.00 62.56 424 ARG A C 1
ATOM 3260 O O . ARG A 1 424 ? 18.414 13.461 11.835 1.00 62.56 424 ARG A O 1
ATOM 3267 N N . GLY A 1 425 ? 19.427 13.337 9.832 1.00 58.12 425 GLY A N 1
ATOM 3268 C CA . GLY A 1 425 ? 20.513 12.426 10.224 1.00 58.12 425 GLY A CA 1
ATOM 3269 C C . GLY A 1 425 ? 20.138 10.954 10.386 1.00 58.12 425 GLY A C 1
ATOM 3270 O O . GLY A 1 425 ? 20.999 10.178 10.789 1.00 58.12 425 GLY A O 1
ATOM 3271 N N . GLU A 1 426 ? 18.902 10.565 10.077 1.00 68.00 426 GLU A N 1
ATOM 3272 C CA . GLU A 1 426 ? 18.527 9.155 9.986 1.00 68.00 426 GLU A CA 1
ATOM 3273 C C . GLU A 1 426 ? 19.155 8.507 8.748 1.00 68.00 426 GLU A C 1
ATOM 3275 O O . GLU A 1 426 ? 19.199 9.114 7.675 1.00 68.00 426 GLU A O 1
ATOM 3280 N N . HIS A 1 427 ? 19.587 7.250 8.874 1.00 62.91 427 HIS A N 1
ATOM 3281 C CA . HIS A 1 427 ? 19.992 6.460 7.717 1.00 62.91 427 HIS A CA 1
ATOM 3282 C C . HIS A 1 427 ? 18.793 6.224 6.782 1.00 62.91 427 HIS A C 1
ATOM 3284 O O . HIS A 1 427 ? 17.710 5.784 7.181 1.00 62.91 427 HIS A O 1
ATOM 3290 N N . GLY A 1 428 ? 18.980 6.479 5.497 1.00 63.69 428 GLY A N 1
ATOM 3291 C CA . GLY A 1 428 ? 17.948 6.320 4.485 1.00 63.69 428 GLY A CA 1
ATOM 3292 C C . GLY A 1 428 ? 18.502 6.673 3.120 1.00 63.69 428 GLY A C 1
ATOM 3293 O O . GLY A 1 428 ? 19.659 7.079 3.005 1.00 63.69 428 GLY A O 1
ATOM 3294 N N . SER A 1 429 ? 17.678 6.532 2.087 1.00 66.88 429 SER A N 1
ATOM 3295 C CA . SER A 1 429 ? 18.116 6.978 0.775 1.00 66.88 429 SER A CA 1
ATOM 3296 C C . SER A 1 429 ? 17.956 8.490 0.608 1.00 66.88 429 SER A C 1
ATOM 3298 O O . SER A 1 429 ? 16.854 9.029 0.722 1.00 66.88 429 SER A O 1
ATOM 3300 N N . HIS A 1 430 ? 19.059 9.171 0.308 1.00 63.38 430 HIS A N 1
ATOM 3301 C CA . HIS A 1 430 ? 19.109 10.622 0.123 1.00 63.38 430 HIS A CA 1
ATOM 3302 C C . HIS A 1 430 ? 18.927 11.063 -1.340 1.00 63.38 430 HIS A C 1
ATOM 3304 O O . HIS A 1 430 ? 19.165 12.233 -1.635 1.00 63.38 430 HIS A O 1
ATOM 3310 N N . TRP A 1 431 ? 18.503 10.163 -2.244 1.00 66.12 431 TRP A N 1
ATOM 3311 C CA . TRP A 1 431 ? 18.433 10.411 -3.697 1.00 66.12 431 TRP A CA 1
ATOM 3312 C C . TRP A 1 431 ? 17.769 11.747 -4.073 1.00 66.12 431 TRP A C 1
ATOM 3314 O O . TRP A 1 431 ? 18.236 12.422 -4.984 1.00 66.12 431 TRP A O 1
ATOM 3324 N N . TYR A 1 432 ? 16.722 12.154 -3.343 1.00 63.59 432 TYR A N 1
ATOM 3325 C CA . TYR A 1 432 ? 15.881 13.306 -3.692 1.00 63.59 432 TYR A CA 1
ATOM 3326 C C . TYR A 1 432 ? 15.845 14.417 -2.628 1.00 63.59 432 TYR A C 1
ATOM 3328 O O . TYR A 1 432 ? 14.955 15.266 -2.660 1.00 63.59 432 TYR A O 1
ATOM 3336 N N . GLY A 1 433 ? 16.829 14.458 -1.719 1.00 65.31 433 GLY A N 1
ATOM 3337 C CA . GLY A 1 433 ? 17.039 15.590 -0.808 1.00 65.31 433 GLY A CA 1
ATOM 3338 C C . GLY A 1 433 ? 16.559 15.382 0.635 1.00 65.31 433 GLY A C 1
ATOM 3339 O O . GLY A 1 433 ? 17.159 14.613 1.388 1.00 65.31 433 GLY A O 1
ATOM 3340 N N . GLU A 1 434 ? 15.576 16.182 1.060 1.00 67.81 434 GLU A N 1
ATOM 3341 C CA . GLU A 1 434 ? 15.143 16.333 2.460 1.00 67.81 434 GLU A CA 1
ATOM 3342 C C . GLU A 1 434 ? 14.481 15.077 3.057 1.00 67.81 434 GLU A C 1
ATOM 3344 O O . GLU A 1 434 ? 14.110 14.140 2.360 1.00 67.81 434 GLU A O 1
ATOM 3349 N N . ALA A 1 435 ? 14.294 15.072 4.381 1.00 79.75 435 ALA A N 1
ATOM 3350 C CA . ALA A 1 435 ? 13.624 13.974 5.067 1.00 79.75 435 ALA A CA 1
ATOM 3351 C C . ALA A 1 435 ? 12.126 13.908 4.713 1.00 79.75 435 ALA A C 1
ATOM 3353 O O . ALA A 1 435 ? 11.414 14.908 4.825 1.00 79.75 435 ALA A O 1
ATOM 3354 N N . ASN A 1 436 ? 11.626 12.730 4.354 1.00 88.75 436 ASN A N 1
ATOM 3355 C CA . ASN A 1 436 ? 10.220 12.440 4.078 1.00 88.75 436 ASN A CA 1
ATOM 3356 C C . ASN A 1 436 ? 9.502 12.039 5.367 1.00 88.75 436 ASN A C 1
ATOM 3358 O O . ASN A 1 436 ? 9.268 10.869 5.656 1.00 88.75 436 ASN A O 1
ATOM 3362 N N . THR A 1 437 ? 9.215 13.041 6.195 1.00 87.69 437 THR A N 1
ATOM 3363 C CA . THR A 1 437 ? 8.615 12.846 7.518 1.00 87.69 437 THR A CA 1
ATOM 3364 C C . THR A 1 437 ? 7.101 12.627 7.424 1.00 87.69 437 THR A C 1
ATOM 3366 O O . THR A 1 437 ? 6.449 13.117 6.498 1.00 87.69 437 THR A O 1
ATOM 3369 N N . ALA A 1 438 ? 6.508 11.985 8.439 1.00 90.75 438 ALA A N 1
ATOM 3370 C CA . ALA A 1 438 ? 5.049 11.880 8.559 1.00 90.75 438 ALA A CA 1
ATOM 3371 C C . ALA A 1 438 ? 4.361 13.258 8.522 1.00 90.75 438 ALA A C 1
ATOM 3373 O O . ALA A 1 438 ? 3.277 13.386 7.964 1.00 90.75 438 ALA A O 1
ATOM 3374 N N . ARG A 1 439 ? 5.020 14.304 9.043 1.00 91.69 439 ARG A N 1
ATOM 3375 C CA . ARG A 1 439 ? 4.550 15.690 8.961 1.00 91.69 439 ARG A CA 1
ATOM 3376 C C . ARG A 1 439 ? 4.460 16.204 7.535 1.00 91.69 439 ARG A C 1
ATOM 3378 O O . ARG A 1 439 ? 3.422 16.725 7.156 1.00 91.69 439 ARG A O 1
ATOM 3385 N N . ARG A 1 440 ? 5.518 16.039 6.738 1.00 91.94 440 ARG A N 1
ATOM 3386 C CA . ARG A 1 440 ? 5.515 16.508 5.343 1.00 91.94 440 ARG A CA 1
ATOM 3387 C C . ARG A 1 440 ? 4.471 15.772 4.517 1.00 91.94 440 ARG A C 1
ATOM 3389 O O . ARG A 1 440 ? 3.799 16.402 3.712 1.00 91.94 440 ARG A O 1
ATOM 3396 N N . VAL A 1 441 ? 4.310 14.468 4.749 1.00 95.25 441 VAL A N 1
ATOM 3397 C CA . VAL A 1 441 ? 3.223 13.692 4.143 1.00 95.25 441 VAL A CA 1
ATOM 3398 C C . VAL A 1 441 ? 1.868 14.264 4.561 1.00 95.25 441 VAL A C 1
ATOM 3400 O O . VAL A 1 441 ? 1.056 14.575 3.699 1.00 95.25 441 VAL A O 1
ATOM 3403 N N . TYR A 1 442 ? 1.648 14.475 5.861 1.00 96.31 442 TYR A N 1
ATOM 3404 C CA . TYR A 1 442 ? 0.387 14.991 6.394 1.00 96.31 442 TYR A CA 1
ATOM 3405 C C . TYR A 1 442 ? 0.042 16.403 5.904 1.00 96.31 442 TYR A C 1
ATOM 3407 O O . TYR A 1 442 ? -1.123 16.688 5.654 1.00 96.31 442 TYR A O 1
ATOM 3415 N N . GLU A 1 443 ? 1.027 17.289 5.764 1.00 94.44 443 GLU A N 1
ATOM 3416 C CA . GLU A 1 443 ? 0.832 18.680 5.333 1.00 94.44 443 GLU A CA 1
ATOM 3417 C C . GLU A 1 443 ? 0.736 18.820 3.802 1.00 94.44 443 GLU A C 1
ATOM 3419 O O . GLU A 1 443 ? 0.280 19.849 3.303 1.00 94.44 443 GLU A O 1
ATOM 3424 N N . TRP A 1 444 ? 1.126 17.795 3.038 1.00 95.31 444 TRP A N 1
ATOM 3425 C CA . TRP A 1 444 ? 1.081 17.839 1.580 1.00 95.31 444 TRP A CA 1
ATOM 3426 C C . TRP A 1 444 ? -0.357 17.839 1.043 1.00 95.31 444 TRP A C 1
ATOM 3428 O O . TRP A 1 444 ? -1.254 17.153 1.550 1.00 95.31 444 TRP A O 1
ATOM 3438 N N . GLU A 1 445 ? -0.583 18.634 -0.002 1.00 96.12 445 GLU A N 1
ATOM 3439 C CA . GLU A 1 445 ? -1.836 18.713 -0.746 1.00 96.12 445 GLU A CA 1
ATOM 3440 C C . GLU A 1 445 ? -1.624 18.128 -2.158 1.00 96.12 445 GLU A C 1
ATOM 3442 O O . GLU A 1 445 ? -0.914 18.741 -2.959 1.00 96.12 445 GLU A O 1
ATOM 3447 N N . PRO A 1 446 ? -2.208 16.951 -2.468 1.00 96.06 446 PRO A N 1
ATOM 3448 C CA . PRO A 1 446 ? -1.949 16.245 -3.725 1.00 96.06 446 PRO A CA 1
ATOM 3449 C C . PRO A 1 446 ? -2.513 16.910 -4.981 1.00 96.06 446 PRO A C 1
ATOM 3451 O O . PRO A 1 446 ? -2.052 16.612 -6.080 1.00 96.06 446 PRO A O 1
ATOM 3454 N N . VAL A 1 447 ? -3.536 17.759 -4.843 1.00 96.62 447 VAL A N 1
ATOM 3455 C CA . VAL A 1 447 ? -4.222 18.399 -5.971 1.00 96.62 447 VAL A CA 1
ATOM 3456 C C . VAL A 1 447 ? -3.843 19.882 -6.016 1.00 96.62 447 VAL A C 1
ATOM 3458 O O . VAL A 1 447 ? -4.300 20.647 -5.153 1.00 96.62 447 VAL A O 1
ATOM 3461 N N . PRO A 1 448 ? -3.049 20.309 -7.019 1.00 94.44 448 PRO A N 1
ATOM 3462 C CA . PRO A 1 448 ? -2.681 21.709 -7.200 1.00 94.44 448 PRO A CA 1
ATOM 3463 C C . PRO A 1 448 ? -3.901 22.634 -7.269 1.00 94.44 448 PRO A C 1
ATOM 3465 O O . PRO A 1 448 ? -4.871 22.338 -7.964 1.00 94.44 448 PRO A O 1
ATOM 3468 N N . ASP A 1 449 ? -3.831 23.795 -6.610 1.00 93.75 449 ASP A N 1
ATOM 3469 C CA . ASP A 1 449 ? -4.905 24.808 -6.639 1.00 93.75 449 ASP A CA 1
ATOM 3470 C C . ASP A 1 449 ? -5.176 25.365 -8.043 1.00 93.75 449 ASP A C 1
ATOM 3472 O O . ASP A 1 449 ? -6.263 25.865 -8.316 1.00 93.75 449 ASP A O 1
ATOM 3476 N N . ALA A 1 450 ? -4.189 25.274 -8.937 1.00 94.00 450 ALA A N 1
ATOM 3477 C CA . ALA A 1 450 ? -4.306 25.731 -10.316 1.00 94.00 450 ALA A CA 1
ATOM 3478 C C . ALA A 1 450 ? -5.214 24.839 -11.183 1.00 94.00 450 ALA A C 1
ATOM 3480 O O . ALA A 1 450 ? -5.582 25.252 -12.281 1.00 94.00 450 ALA A O 1
ATOM 3481 N N . PHE A 1 451 ? -5.558 23.630 -10.729 1.00 96.75 451 PHE A N 1
ATOM 3482 C CA . PHE A 1 451 ? -6.393 22.709 -11.497 1.00 96.75 451 PHE A CA 1
ATOM 3483 C C . PHE A 1 451 ? -7.871 23.079 -11.407 1.00 96.75 451 PHE A C 1
ATOM 3485 O O . PHE A 1 451 ? -8.424 23.302 -10.330 1.00 96.75 451 PHE A O 1
ATOM 3492 N N . SER A 1 452 ? -8.533 23.081 -12.561 1.00 96.75 452 SER A N 1
ATOM 3493 C CA . SER A 1 452 ? -9.991 23.101 -12.654 1.00 96.75 452 SER A CA 1
ATOM 3494 C C . SER A 1 452 ? -10.609 21.859 -12.003 1.00 96.75 452 SER A C 1
ATOM 3496 O O . SER A 1 452 ? -9.946 20.848 -11.773 1.00 96.75 452 SER A O 1
ATOM 3498 N N . GLU A 1 453 ? -11.920 21.881 -11.756 1.00 94.88 453 GLU A N 1
ATOM 3499 C CA . GLU A 1 453 ? -12.627 20.734 -11.171 1.00 94.88 453 GLU A CA 1
ATOM 3500 C C . GLU A 1 453 ? -12.492 19.456 -12.025 1.00 94.88 453 GLU A C 1
ATOM 3502 O O . GLU A 1 453 ? -12.371 18.354 -11.490 1.00 94.88 453 GLU A O 1
ATOM 3507 N N . SER A 1 454 ? -12.486 19.586 -13.356 1.00 95.69 454 SER A N 1
ATOM 3508 C CA . SER A 1 454 ? -12.267 18.456 -14.266 1.00 95.69 454 SER A CA 1
ATOM 3509 C C . SER A 1 454 ? -10.843 17.914 -14.197 1.00 95.69 454 SER A C 1
ATOM 3511 O O . SER A 1 454 ? -10.666 16.699 -14.172 1.00 95.69 454 SER A O 1
ATOM 3513 N N . GLU A 1 455 ? -9.844 18.794 -14.127 1.00 97.19 455 GLU A N 1
ATOM 3514 C CA . GLU A 1 455 ? -8.433 18.405 -14.017 1.00 97.19 455 GLU A CA 1
ATOM 3515 C C . GLU A 1 455 ? -8.153 17.753 -12.658 1.00 97.19 455 GLU A C 1
ATOM 3517 O O . GLU A 1 455 ? -7.487 16.724 -12.580 1.00 97.19 455 GLU A O 1
ATOM 3522 N N . ALA A 1 456 ? -8.754 18.271 -11.585 1.00 96.69 456 ALA A N 1
ATOM 3523 C CA . ALA A 1 456 ? -8.674 17.682 -10.253 1.00 96.69 456 ALA A CA 1
ATOM 3524 C C . ALA A 1 456 ? -9.225 16.244 -10.211 1.00 96.69 456 ALA A C 1
ATOM 3526 O O . ALA A 1 456 ? -8.642 15.388 -9.549 1.00 96.69 456 ALA A O 1
ATOM 3527 N N . LYS A 1 457 ? -10.302 15.945 -10.956 1.00 96.69 457 LYS A N 1
ATOM 3528 C CA . LYS A 1 457 ? -10.875 14.586 -11.067 1.00 96.69 457 LYS A CA 1
ATOM 3529 C C . LYS A 1 457 ? -9.967 13.596 -11.803 1.00 96.69 457 LYS A C 1
ATOM 3531 O O . LYS A 1 457 ? -10.192 12.392 -11.705 1.00 96.69 457 LYS A O 1
ATOM 3536 N N . GLN A 1 458 ? -8.960 14.073 -12.538 1.00 97.81 458 GLN A N 1
ATOM 3537 C CA . GLN A 1 458 ? -7.960 13.201 -13.156 1.00 97.81 458 GLN A CA 1
ATOM 3538 C C . GLN A 1 458 ? -6.948 12.670 -12.135 1.00 97.81 458 GLN A C 1
ATOM 3540 O O . GLN A 1 458 ? -6.313 11.655 -12.411 1.00 97.81 458 GLN A O 1
ATOM 3545 N N . ILE A 1 459 ? -6.823 13.296 -10.959 1.00 98.38 459 ILE A N 1
ATOM 3546 C CA . ILE A 1 459 ? -6.032 12.766 -9.846 1.00 98.38 459 ILE A CA 1
ATOM 3547 C C . ILE A 1 459 ? -6.859 11.690 -9.136 1.00 98.38 459 ILE A C 1
ATOM 3549 O O . ILE A 1 459 ? -7.751 11.985 -8.341 1.00 98.38 459 ILE A O 1
ATOM 3553 N N . LEU A 1 460 ? -6.572 10.425 -9.441 1.00 98.62 460 LEU A N 1
ATOM 3554 C CA . LEU A 1 460 ? -7.283 9.268 -8.888 1.00 98.62 460 LEU A CA 1
ATOM 3555 C C . LEU A 1 460 ? -7.010 9.088 -7.395 1.00 98.62 460 LEU A C 1
ATOM 3557 O O . LEU A 1 460 ? -7.867 8.577 -6.667 1.00 98.62 460 LEU A O 1
ATOM 3561 N N . GLY A 1 461 ? -5.822 9.508 -6.956 1.00 98.56 461 GLY A N 1
ATOM 3562 C CA . GLY A 1 461 ? -5.410 9.487 -5.566 1.00 98.56 461 GLY A CA 1
ATOM 3563 C C . GLY A 1 461 ? -3.907 9.514 -5.370 1.00 98.56 461 GLY A C 1
ATOM 3564 O O . GLY A 1 461 ? -3.184 10.091 -6.183 1.00 98.56 461 GLY A O 1
ATOM 3565 N N . VAL A 1 462 ? -3.460 8.930 -4.261 1.00 98.81 462 VAL A N 1
ATOM 3566 C CA . VAL A 1 462 ? -2.078 9.030 -3.778 1.00 98.81 462 VAL A CA 1
ATOM 3567 C C . VAL A 1 462 ? -1.489 7.669 -3.454 1.00 98.81 462 VAL A C 1
ATOM 3569 O O . VAL A 1 462 ? -2.222 6.738 -3.111 1.00 98.81 462 VAL A O 1
ATOM 3572 N N . GLU A 1 463 ? -0.166 7.576 -3.519 1.00 98.75 463 GLU A N 1
ATOM 3573 C CA . GLU A 1 463 ? 0.578 6.371 -3.169 1.00 98.75 463 GLU A CA 1
ATOM 3574 C C . GLU A 1 463 ? 1.919 6.709 -2.509 1.00 98.75 463 GLU A C 1
ATOM 3576 O O . GLU A 1 463 ? 2.599 7.647 -2.927 1.00 98.75 463 GLU A O 1
ATOM 3581 N N . ALA A 1 464 ? 2.287 5.955 -1.467 1.00 98.31 464 ALA A N 1
ATOM 3582 C CA . ALA A 1 464 ? 3.639 5.974 -0.908 1.00 98.31 464 ALA A CA 1
ATOM 3583 C C . ALA A 1 464 ? 4.468 4.824 -1.480 1.00 98.31 464 ALA A C 1
ATOM 3585 O O . ALA A 1 464 ? 3.992 3.690 -1.513 1.00 98.31 464 ALA A O 1
ATOM 3586 N N . CYS A 1 465 ? 5.718 5.099 -1.854 1.00 97.69 465 CYS A N 1
ATOM 3587 C CA . CYS A 1 465 ? 6.616 4.109 -2.438 1.00 97.69 465 CYS A CA 1
ATOM 3588 C C . CYS A 1 465 ? 7.744 3.738 -1.479 1.00 97.69 465 CYS A C 1
ATOM 3590 O O . CYS A 1 465 ? 8.505 4.592 -1.006 1.00 97.69 465 CYS A O 1
ATOM 3592 N N . LEU A 1 466 ? 7.877 2.441 -1.214 1.00 95.94 466 LEU A N 1
ATOM 3593 C CA . LEU A 1 466 ? 8.960 1.881 -0.424 1.00 95.94 466 LEU A CA 1
ATOM 3594 C C . LEU A 1 466 ? 9.924 1.094 -1.317 1.00 95.94 466 LEU A C 1
ATOM 3596 O O . LEU A 1 466 ? 9.775 -0.111 -1.506 1.00 95.94 466 LEU A O 1
ATOM 3600 N N . TRP A 1 467 ? 10.951 1.783 -1.809 1.00 94.25 467 TRP A N 1
ATOM 3601 C CA . TRP A 1 467 ? 12.104 1.179 -2.482 1.00 94.25 467 TRP A CA 1
ATOM 3602 C C . TRP A 1 467 ? 13.046 0.523 -1.467 1.00 94.25 467 TRP A C 1
ATOM 3604 O O . TRP A 1 467 ? 13.417 1.151 -0.470 1.00 94.25 467 TRP A O 1
ATOM 3614 N N . THR A 1 468 ? 13.475 -0.719 -1.694 1.00 90.88 468 THR A N 1
ATOM 3615 C CA . THR A 1 468 ? 14.118 -1.534 -0.643 1.00 90.88 468 THR A CA 1
ATOM 3616 C C . THR A 1 468 ? 15.618 -1.765 -0.836 1.00 90.88 468 THR A C 1
ATOM 3618 O O . THR A 1 468 ? 16.224 -2.491 -0.049 1.00 90.88 468 THR A O 1
ATOM 3621 N N . ALA A 1 469 ? 16.253 -1.082 -1.798 1.00 84.50 469 ALA A N 1
ATOM 3622 C CA . ALA A 1 469 ? 17.674 -1.229 -2.158 1.00 84.50 469 ALA A CA 1
ATOM 3623 C C . ALA A 1 469 ? 18.662 -1.249 -0.974 1.00 84.50 469 ALA A C 1
ATOM 3625 O O . ALA A 1 469 ? 19.614 -2.027 -0.966 1.00 84.50 469 ALA A O 1
ATOM 3626 N N . ILE A 1 470 ? 18.435 -0.413 0.044 1.00 77.19 470 ILE A N 1
ATOM 3627 C CA . ILE A 1 470 ? 19.322 -0.299 1.216 1.00 77.19 470 ILE A CA 1
ATOM 3628 C C . ILE A 1 470 ? 18.849 -1.108 2.431 1.00 77.19 470 ILE A C 1
ATOM 3630 O O . ILE A 1 470 ? 19.557 -1.187 3.435 1.00 77.19 470 ILE A O 1
ATOM 3634 N N . MET A 1 471 ? 17.646 -1.682 2.375 1.00 79.19 471 MET A N 1
ATOM 3635 C CA . MET A 1 471 ? 17.022 -2.334 3.522 1.00 79.19 471 MET A CA 1
ATOM 3636 C C . MET A 1 471 ? 17.508 -3.776 3.641 1.00 79.19 471 MET A C 1
ATOM 3638 O O . MET A 1 471 ? 17.511 -4.539 2.679 1.00 79.19 471 MET A O 1
ATOM 3642 N N . LYS A 1 472 ? 17.911 -4.169 4.851 1.00 75.12 472 LYS A N 1
ATOM 3643 C CA . LYS A 1 472 ? 18.434 -5.518 5.125 1.00 75.12 472 LYS A CA 1
ATOM 3644 C C . LYS A 1 472 ? 17.417 -6.426 5.826 1.00 75.12 472 LYS A C 1
ATOM 3646 O O . LYS A 1 472 ? 17.486 -7.641 5.663 1.00 75.12 472 LYS A O 1
ATOM 3651 N N . THR A 1 473 ? 16.470 -5.866 6.583 1.00 77.56 473 THR A N 1
ATOM 3652 C CA . THR A 1 473 ? 15.552 -6.620 7.460 1.00 77.56 473 THR A CA 1
ATOM 3653 C C . THR A 1 473 ? 14.116 -6.100 7.391 1.00 77.56 473 THR A C 1
ATOM 3655 O O . THR A 1 473 ? 13.892 -4.932 7.073 1.00 77.56 473 THR A O 1
ATOM 3658 N N . ASP A 1 474 ? 13.142 -6.965 7.704 1.00 81.81 474 ASP A N 1
ATOM 3659 C CA . ASP A 1 474 ? 11.716 -6.601 7.699 1.00 81.81 474 ASP A CA 1
ATOM 3660 C C . ASP A 1 474 ? 11.411 -5.572 8.780 1.00 81.81 474 ASP A C 1
ATOM 3662 O O . ASP A 1 474 ? 10.647 -4.649 8.540 1.00 81.81 474 ASP A O 1
ATOM 3666 N N . ALA A 1 475 ? 12.120 -5.637 9.909 1.00 79.50 475 ALA A N 1
ATOM 3667 C CA . ALA A 1 475 ? 12.074 -4.594 10.923 1.00 79.50 475 ALA A CA 1
ATOM 3668 C C . ALA A 1 475 ? 12.425 -3.215 10.338 1.00 79.50 475 ALA A C 1
ATOM 3670 O O . ALA A 1 475 ? 11.734 -2.244 10.611 1.00 79.50 475 ALA A O 1
ATOM 3671 N N . TRP A 1 476 ? 13.441 -3.099 9.475 1.00 81.25 476 TRP A N 1
ATOM 3672 C CA . TRP A 1 476 ? 13.758 -1.803 8.865 1.00 81.25 476 TRP A CA 1
ATOM 3673 C C . TRP A 1 476 ? 12.657 -1.318 7.913 1.00 81.25 476 TRP A C 1
ATOM 3675 O O . TRP A 1 476 ? 12.306 -0.139 7.905 1.00 81.25 476 TRP A O 1
ATOM 3685 N N . LEU A 1 477 ? 12.083 -2.232 7.133 1.00 87.81 477 LEU A N 1
ATOM 3686 C CA . LEU A 1 477 ? 10.932 -1.934 6.283 1.00 87.81 477 LEU A CA 1
ATOM 3687 C C . LEU A 1 477 ? 9.755 -1.403 7.111 1.00 87.81 477 LEU A C 1
ATOM 3689 O O . LEU A 1 477 ? 9.181 -0.363 6.781 1.00 87.81 477 LEU A O 1
ATOM 3693 N N . GLU A 1 478 ? 9.425 -2.079 8.211 1.00 86.50 478 GLU A N 1
ATOM 3694 C CA . GLU A 1 478 ? 8.345 -1.670 9.107 1.00 86.50 478 GLU A CA 1
ATOM 3695 C C . GLU A 1 478 ? 8.676 -0.316 9.767 1.00 86.50 478 GLU A C 1
ATOM 3697 O O . GLU A 1 478 ? 7.836 0.584 9.768 1.00 86.50 478 GLU A O 1
ATOM 3702 N N . TYR A 1 479 ? 9.929 -0.098 10.187 1.00 85.31 479 TYR A N 1
ATOM 3703 C CA . TYR A 1 479 ? 10.402 1.171 10.754 1.00 85.31 479 TYR A CA 1
ATOM 3704 C C . TYR A 1 479 ? 10.178 2.360 9.812 1.00 85.31 479 TYR A C 1
ATOM 3706 O O . TYR A 1 479 ? 9.788 3.438 10.252 1.00 85.31 479 TYR A O 1
ATOM 3714 N N . LYS A 1 480 ? 10.413 2.167 8.508 1.00 88.25 480 LYS A N 1
ATOM 3715 C CA . LYS A 1 480 ? 10.158 3.182 7.474 1.00 88.25 480 LYS A CA 1
ATOM 3716 C C . LYS A 1 480 ? 8.672 3.312 7.132 1.00 88.25 480 LYS A C 1
ATOM 3718 O O . LYS A 1 480 ? 8.229 4.353 6.663 1.00 88.25 480 LYS A O 1
ATOM 3723 N N . THR A 1 481 ? 7.874 2.285 7.370 1.00 93.50 481 THR A N 1
ATOM 3724 C CA . THR A 1 481 ? 6.440 2.315 7.056 1.00 93.50 481 THR A CA 1
ATOM 3725 C C . THR A 1 481 ? 5.641 3.030 8.146 1.00 93.50 481 THR A C 1
ATOM 3727 O O . THR A 1 481 ? 4.767 3.853 7.856 1.00 93.50 481 THR A O 1
ATOM 3730 N N . PHE A 1 482 ? 5.957 2.762 9.413 1.00 89.75 482 PHE A N 1
ATOM 3731 C CA . PHE A 1 482 ? 5.204 3.254 10.562 1.00 89.75 482 PHE A CA 1
ATOM 3732 C C . PHE A 1 482 ? 5.971 4.373 11.284 1.00 89.75 482 PHE A C 1
ATOM 3734 O O . PHE A 1 482 ? 7.095 4.133 11.721 1.00 89.75 482 PHE A O 1
ATOM 3741 N N . PRO A 1 483 ? 5.385 5.576 11.473 1.00 90.94 483 PRO A N 1
ATOM 3742 C CA . PRO A 1 483 ? 3.959 5.893 11.361 1.00 90.94 483 PRO A CA 1
ATOM 3743 C C . PRO A 1 483 ? 3.544 6.593 10.052 1.00 90.94 483 PRO A C 1
ATOM 3745 O O . PRO A 1 483 ? 2.413 7.058 9.971 1.00 90.94 483 PRO A O 1
ATOM 3748 N N . VAL A 1 484 ? 4.402 6.705 9.032 1.00 93.88 484 VAL A N 1
ATOM 3749 C CA . VAL A 1 484 ? 4.093 7.486 7.811 1.00 93.88 484 VAL A CA 1
ATOM 3750 C C . VAL A 1 484 ? 2.826 7.011 7.094 1.00 93.88 484 VAL A C 1
ATOM 3752 O O . VAL A 1 484 ? 2.063 7.836 6.595 1.00 93.88 484 VAL A O 1
ATOM 3755 N N . ILE A 1 485 ? 2.537 5.710 7.126 1.00 97.31 485 ILE A N 1
ATOM 3756 C CA . ILE A 1 485 ? 1.289 5.142 6.599 1.00 97.31 485 ILE A CA 1
ATOM 3757 C C . ILE A 1 485 ? 0.019 5.788 7.193 1.00 97.31 485 ILE A C 1
ATOM 3759 O O . ILE A 1 485 ? -0.979 5.930 6.491 1.00 97.31 485 ILE A O 1
ATOM 3763 N N . ALA A 1 486 ? 0.055 6.253 8.448 1.00 97.50 486 ALA A N 1
ATOM 3764 C CA . ALA A 1 486 ? -1.056 6.971 9.074 1.00 97.50 486 ALA A CA 1
ATOM 3765 C C . ALA A 1 486 ? -1.282 8.350 8.435 1.00 97.50 486 ALA A C 1
ATOM 3767 O O . ALA A 1 486 ? -2.421 8.759 8.221 1.00 97.50 486 ALA A O 1
ATOM 3768 N N . ALA A 1 487 ? -0.197 9.052 8.096 1.00 97.50 487 ALA A N 1
ATOM 3769 C CA . ALA A 1 487 ? -0.269 10.344 7.419 1.00 97.50 487 ALA A CA 1
ATOM 3770 C C . ALA A 1 487 ? -0.764 10.182 5.977 1.00 97.50 487 ALA A C 1
ATOM 3772 O O . ALA A 1 487 ? -1.637 10.930 5.541 1.00 97.50 487 ALA A O 1
ATOM 3773 N N . LEU A 1 488 ? -0.261 9.164 5.268 1.00 98.44 488 LEU A N 1
ATOM 3774 C CA . LEU A 1 488 ? -0.751 8.777 3.944 1.00 98.44 488 LEU A CA 1
ATOM 3775 C C . LEU A 1 488 ? -2.263 8.521 3.972 1.00 98.44 488 LEU A C 1
ATOM 3777 O O . LEU A 1 488 ? -2.984 9.035 3.121 1.00 98.44 488 LEU A O 1
ATOM 3781 N N . ALA A 1 489 ? -2.745 7.772 4.967 1.00 98.50 489 ALA A N 1
ATOM 3782 C CA . ALA A 1 489 ? -4.160 7.464 5.123 1.00 98.50 489 ALA A CA 1
ATOM 3783 C C . ALA A 1 489 ? -5.024 8.723 5.277 1.00 98.50 489 ALA A C 1
ATOM 3785 O O . ALA A 1 489 ? -6.048 8.838 4.609 1.00 98.50 489 ALA A O 1
ATOM 3786 N N . GLU A 1 490 ? -4.616 9.690 6.108 1.00 97.88 490 GLU A N 1
ATOM 3787 C CA . GLU A 1 490 ? -5.376 10.937 6.279 1.00 97.88 490 GLU A CA 1
ATOM 3788 C C . GLU A 1 490 ? -5.365 11.810 5.019 1.00 97.88 490 GLU A C 1
ATOM 3790 O O . GLU A 1 490 ? -6.416 12.317 4.632 1.00 97.88 490 GLU A O 1
ATOM 3795 N N . VAL A 1 491 ? -4.230 11.917 4.318 1.00 97.94 491 VAL A N 1
ATOM 3796 C CA . VAL A 1 491 ? -4.148 12.620 3.020 1.00 97.94 491 VAL A CA 1
ATOM 3797 C C . VAL A 1 491 ? -5.082 11.980 1.988 1.00 97.94 491 VAL A C 1
ATOM 3799 O O . VAL A 1 491 ? -5.744 12.677 1.215 1.00 97.94 491 VAL A O 1
ATOM 3802 N N . ALA A 1 492 ? -5.130 10.647 1.974 1.00 98.19 492 ALA A N 1
ATOM 3803 C CA . ALA A 1 492 ? -5.888 9.861 1.014 1.00 98.19 492 ALA A CA 1
ATOM 3804 C C . ALA A 1 492 ? -7.405 9.855 1.295 1.00 98.19 492 ALA A C 1
ATOM 3806 O O . ALA A 1 492 ? -8.218 9.665 0.384 1.00 98.19 492 ALA A O 1
ATOM 3807 N N . TRP A 1 493 ? -7.789 10.042 2.560 1.00 98.25 493 TRP A N 1
ATOM 3808 C CA . TRP A 1 493 ? -9.157 9.860 3.038 1.00 98.25 493 TRP A CA 1
ATOM 3809 C C . TRP A 1 493 ? -9.888 11.176 3.312 1.00 98.25 493 TRP A C 1
ATOM 3811 O O . TRP A 1 493 ? -11.045 11.313 2.926 1.00 98.25 493 TRP A O 1
ATOM 3821 N N . ILE A 1 494 ? -9.234 12.155 3.938 1.00 96.31 494 ILE A N 1
ATOM 3822 C CA . ILE A 1 494 ? -9.901 13.361 4.443 1.00 96.31 494 ILE A CA 1
ATOM 3823 C C . ILE A 1 494 ? -10.028 14.409 3.330 1.00 96.31 494 ILE A C 1
ATOM 3825 O O . ILE A 1 494 ? -9.041 14.691 2.641 1.00 96.31 494 ILE A O 1
ATOM 3829 N N . PRO A 1 495 ? -11.210 15.029 3.144 1.00 94.56 495 PRO A N 1
ATOM 3830 C CA . PRO A 1 495 ? -11.404 16.108 2.184 1.00 94.56 495 PRO A CA 1
ATOM 3831 C C . PRO A 1 495 ? -10.397 17.254 2.344 1.00 94.56 495 PRO A C 1
ATOM 3833 O O . PRO A 1 495 ? -9.962 17.601 3.446 1.00 94.56 495 PRO A O 1
ATOM 3836 N N . LYS A 1 496 ? -10.048 17.883 1.217 1.00 93.62 496 LYS A N 1
ATOM 3837 C CA . LYS A 1 496 ? -9.182 19.066 1.202 1.00 93.62 496 LYS A CA 1
ATOM 3838 C C . LYS A 1 496 ? -9.752 20.150 2.122 1.00 93.62 496 LYS A C 1
ATOM 3840 O O . LYS A 1 496 ? -10.921 20.502 2.012 1.00 93.62 496 LYS A O 1
ATOM 3845 N N . GLY A 1 497 ? -8.909 20.683 3.006 1.00 91.38 497 GLY A N 1
ATOM 3846 C CA . GLY A 1 497 ? -9.288 21.731 3.960 1.00 91.38 497 GLY A CA 1
ATOM 3847 C C . GLY A 1 497 ? -10.021 21.248 5.218 1.00 91.38 497 GLY A C 1
ATOM 3848 O O . GLY A 1 497 ? -10.349 22.081 6.053 1.00 91.38 497 GLY A O 1
ATOM 3849 N N . SER A 1 498 ? -10.258 19.940 5.379 1.00 93.69 498 SER A N 1
ATOM 3850 C CA . SER A 1 498 ? -10.939 19.364 6.555 1.00 93.69 498 SER A CA 1
ATOM 3851 C C . SER A 1 498 ? -10.014 18.586 7.498 1.00 93.69 498 SER A C 1
ATOM 3853 O O . SER A 1 498 ? -10.483 18.034 8.484 1.00 93.69 498 SER A O 1
ATOM 3855 N N . ARG A 1 499 ? -8.712 18.515 7.193 1.00 93.00 499 ARG A N 1
ATOM 3856 C CA . ARG A 1 499 ? -7.700 17.935 8.087 1.00 93.00 499 ARG A CA 1
ATOM 3857 C C . ARG A 1 499 ? -7.483 18.851 9.290 1.00 93.00 499 ARG A C 1
ATOM 3859 O O . ARG A 1 499 ? -7.415 20.068 9.121 1.00 93.00 499 ARG A O 1
ATOM 3866 N N . ASP A 1 500 ? -7.314 18.258 10.466 1.00 91.44 500 ASP A N 1
ATOM 3867 C CA . ASP A 1 500 ? -6.902 18.993 11.662 1.00 91.44 500 ASP A CA 1
ATOM 3868 C C . ASP A 1 500 ? -5.478 19.543 11.515 1.00 91.44 500 ASP A C 1
ATOM 3870 O O . ASP A 1 500 ? -4.738 19.199 10.584 1.00 91.44 500 ASP A O 1
ATOM 3874 N N . ASP A 1 501 ? -5.046 20.353 12.478 1.00 90.19 501 ASP A N 1
ATOM 3875 C CA . ASP A 1 501 ? -3.635 20.696 12.575 1.00 90.19 501 ASP A CA 1
ATOM 3876 C C . ASP A 1 501 ? -2.758 19.465 12.883 1.00 90.19 501 ASP A C 1
ATOM 3878 O O . ASP A 1 501 ? -3.203 18.409 13.348 1.00 90.19 501 ASP A O 1
ATOM 3882 N N . TYR A 1 502 ? -1.469 19.589 12.575 1.00 89.75 502 TYR A N 1
ATOM 3883 C CA . TYR A 1 502 ? -0.528 18.491 12.765 1.00 89.75 502 TYR A CA 1
ATOM 3884 C C . TYR A 1 502 ? -0.390 18.037 14.238 1.00 89.75 502 TYR A C 1
ATOM 3886 O O . TYR A 1 502 ? -0.302 16.829 14.466 1.00 89.75 502 TYR A O 1
ATOM 3894 N N . PRO A 1 503 ? -0.391 18.924 15.259 1.00 88.25 503 PRO A N 1
ATOM 3895 C CA . PRO A 1 503 ? -0.444 18.504 16.661 1.00 88.25 503 PRO A CA 1
ATOM 3896 C C . PRO A 1 503 ? -1.618 17.578 17.011 1.00 88.25 503 PRO A C 1
ATOM 3898 O O . PRO A 1 503 ? -1.396 16.584 17.707 1.00 88.25 503 PRO A O 1
ATOM 3901 N N . ALA A 1 504 ? -2.830 17.857 16.522 1.00 90.19 504 ALA A N 1
ATOM 3902 C CA . ALA A 1 504 ? -3.996 17.002 16.738 1.00 90.19 504 ALA A CA 1
ATOM 3903 C C . ALA A 1 504 ? -3.843 15.639 16.045 1.00 90.19 504 ALA A C 1
ATOM 3905 O O . ALA A 1 504 ? -4.087 14.596 16.659 1.00 90.19 504 ALA A O 1
ATOM 3906 N N . PHE A 1 505 ? -3.353 15.626 14.801 1.00 93.44 505 PHE A N 1
ATOM 3907 C CA . PHE A 1 505 ? -3.004 14.384 14.106 1.00 93.44 505 PHE A CA 1
ATOM 3908 C C . PHE A 1 505 ? -1.960 13.567 14.879 1.00 93.44 505 PHE A C 1
ATOM 3910 O O . PHE A 1 505 ? -2.137 12.368 15.096 1.00 93.44 505 PHE A O 1
ATOM 3917 N N . ARG A 1 506 ? -0.893 14.208 15.368 1.00 88.88 506 ARG A N 1
ATOM 3918 C CA . ARG A 1 506 ? 0.160 13.549 16.152 1.00 88.88 506 ARG A CA 1
ATOM 3919 C C . ARG A 1 506 ? -0.395 12.893 17.417 1.00 88.88 506 ARG A C 1
ATOM 3921 O O . ARG A 1 506 ? -0.029 11.756 17.698 1.00 88.88 506 ARG A O 1
ATOM 3928 N N . ALA A 1 507 ? -1.304 13.555 18.134 1.00 87.50 507 ALA A N 1
ATOM 3929 C CA . ALA A 1 507 ? -1.950 12.972 19.311 1.00 87.50 507 ALA A CA 1
ATOM 3930 C C . ALA A 1 507 ? -2.720 11.681 18.963 1.00 87.50 507 ALA A C 1
ATOM 3932 O O . ALA A 1 507 ? -2.656 10.691 19.695 1.00 87.50 507 ALA A O 1
ATOM 3933 N N . ARG A 1 508 ? -3.382 11.628 17.796 1.00 93.25 508 ARG A N 1
ATOM 3934 C CA . ARG A 1 508 ? -3.994 10.379 17.307 1.00 93.25 508 ARG A CA 1
ATOM 3935 C C . ARG A 1 508 ? -2.948 9.322 16.947 1.00 93.25 508 ARG A C 1
ATOM 3937 O O . ARG A 1 508 ? -3.155 8.140 17.225 1.00 93.25 508 ARG A O 1
ATOM 3944 N N . VAL A 1 509 ? -1.821 9.728 16.357 1.00 91.75 509 VAL A N 1
ATOM 3945 C CA . VAL A 1 509 ? -0.717 8.820 16.004 1.00 91.75 509 VAL A CA 1
ATOM 3946 C C . VAL A 1 509 ? -0.101 8.177 17.246 1.00 91.75 509 VAL A C 1
ATOM 3948 O O . VAL A 1 509 ? 0.226 6.995 17.200 1.00 91.75 509 VAL A O 1
ATOM 3951 N N . GLU A 1 510 ? 0.009 8.892 18.367 1.00 85.69 510 GLU A N 1
ATOM 3952 C CA . GLU A 1 510 ? 0.487 8.322 19.636 1.00 85.69 510 GLU A CA 1
ATOM 3953 C C . GLU A 1 510 ? -0.379 7.137 20.090 1.00 85.69 510 GLU A C 1
ATOM 3955 O O . GLU A 1 510 ? 0.145 6.090 20.479 1.00 85.69 510 GLU A O 1
ATOM 3960 N N . ARG A 1 511 ? -1.707 7.234 19.941 1.00 88.94 511 ARG A N 1
ATOM 3961 C CA . ARG A 1 511 ? -2.608 6.100 20.190 1.00 88.94 511 ARG A CA 1
ATOM 3962 C C . ARG A 1 511 ? -2.459 4.998 19.142 1.00 88.94 511 ARG A C 1
ATOM 3964 O O . ARG A 1 511 ? -2.479 3.817 19.481 1.00 88.94 511 ARG A O 1
ATOM 3971 N N . GLN A 1 512 ? -2.295 5.364 17.873 1.00 93.31 512 GLN A N 1
ATOM 3972 C CA . GLN A 1 512 ? -2.097 4.398 16.790 1.00 93.31 512 GLN A CA 1
ATOM 3973 C C . GLN A 1 512 ? -0.807 3.582 16.970 1.00 93.31 512 GLN A C 1
ATOM 3975 O O . GLN A 1 512 ? -0.782 2.391 16.667 1.00 93.31 512 GLN A O 1
ATOM 3980 N N . VAL A 1 513 ? 0.237 4.181 17.537 1.00 86.94 513 VAL A N 1
ATOM 3981 C CA . VAL A 1 513 ? 1.483 3.498 17.896 1.00 86.94 513 VAL A CA 1
ATOM 3982 C C . VAL A 1 513 ? 1.251 2.371 18.906 1.00 86.94 513 VAL A C 1
ATOM 3984 O O . VAL A 1 513 ? 1.775 1.274 18.717 1.00 86.94 513 VAL A O 1
ATOM 3987 N N . ALA A 1 514 ? 0.399 2.579 19.915 1.00 85.38 514 ALA A N 1
ATOM 3988 C CA . ALA A 1 514 ? 0.025 1.511 20.846 1.00 85.38 514 ALA A CA 1
ATOM 3989 C C . ALA A 1 514 ? -0.683 0.342 20.133 1.00 85.38 514 ALA A C 1
ATOM 3991 O O . ALA A 1 514 ? -0.526 -0.817 20.516 1.00 85.38 514 ALA A O 1
ATOM 3992 N N . ARG A 1 515 ? -1.430 0.614 19.054 1.00 92.75 515 ARG A N 1
ATOM 3993 C CA . ARG A 1 515 ? -2.035 -0.435 18.215 1.00 92.75 515 ARG A CA 1
ATOM 3994 C C . ARG A 1 515 ? -0.973 -1.173 17.400 1.00 92.75 515 ARG A C 1
ATOM 3996 O O . ARG A 1 515 ? -1.012 -2.397 17.366 1.00 92.75 515 ARG A O 1
ATOM 4003 N N . TYR A 1 516 ? 0.005 -0.475 16.819 1.00 90.31 516 TYR A N 1
ATOM 4004 C CA . TYR A 1 516 ? 1.132 -1.116 16.121 1.00 90.31 516 TYR A CA 1
ATOM 4005 C C . TYR A 1 516 ? 1.914 -2.068 17.020 1.00 90.31 516 TYR A C 1
ATOM 4007 O O . TYR A 1 516 ? 2.237 -3.178 16.597 1.00 90.31 516 TYR A O 1
ATOM 4015 N N . GLU A 1 517 ? 2.148 -1.676 18.272 1.00 85.38 517 GLU A N 1
ATOM 4016 C CA . GLU A 1 517 ? 2.785 -2.536 19.268 1.00 85.38 517 GLU A CA 1
ATOM 4017 C C . GLU A 1 517 ? 1.976 -3.824 19.500 1.00 85.38 517 GLU A C 1
ATOM 4019 O O . GLU A 1 517 ? 2.533 -4.921 19.502 1.00 85.38 517 GLU A O 1
ATOM 4024 N N . ARG A 1 518 ? 0.642 -3.726 19.605 1.00 88.38 518 ARG A N 1
ATOM 4025 C CA . ARG A 1 518 ? -0.248 -4.899 19.735 1.00 88.38 518 ARG A CA 1
ATOM 4026 C C . ARG A 1 518 ? -0.254 -5.790 18.495 1.00 88.38 518 ARG A C 1
ATOM 4028 O O . ARG A 1 518 ? -0.347 -7.008 18.637 1.00 88.38 518 ARG A O 1
ATOM 4035 N N . MET A 1 519 ? -0.122 -5.190 17.313 1.00 88.75 519 MET A N 1
ATOM 4036 C CA . MET A 1 519 ? 0.014 -5.896 16.034 1.00 88.75 519 MET A CA 1
ATOM 4037 C C . MET A 1 519 ? 1.402 -6.535 15.858 1.00 88.75 519 MET A C 1
ATOM 4039 O O . MET A 1 519 ? 1.575 -7.376 14.978 1.00 88.75 519 MET A O 1
ATOM 4043 N N . GLY A 1 520 ? 2.382 -6.174 16.694 1.00 83.19 520 GLY A N 1
ATOM 4044 C CA . GLY A 1 520 ? 3.751 -6.680 16.611 1.00 83.19 520 GLY A CA 1
ATOM 4045 C C . GLY A 1 520 ? 4.552 -6.085 15.451 1.00 83.19 520 GLY A C 1
ATOM 4046 O O . GLY A 1 520 ? 5.430 -6.767 14.916 1.00 83.19 520 GLY A O 1
ATOM 4047 N N . PHE A 1 521 ? 4.227 -4.857 15.035 1.00 83.62 521 PHE A N 1
ATOM 4048 C CA . PHE A 1 521 ? 5.033 -4.105 14.074 1.00 83.62 521 PHE A CA 1
ATOM 4049 C C . PHE A 1 521 ? 6.205 -3.421 14.764 1.00 83.62 521 PHE A C 1
ATOM 4051 O O . PHE A 1 521 ? 6.069 -2.876 15.860 1.00 83.62 521 PHE A O 1
ATOM 4058 N N . TYR A 1 522 ? 7.340 -3.391 14.080 1.00 80.25 522 TYR A N 1
ATOM 4059 C CA . TYR A 1 522 ? 8.464 -2.551 14.438 1.00 80.25 522 TYR A CA 1
ATOM 4060 C C . TYR A 1 522 ? 8.269 -1.161 13.821 1.00 80.25 522 TYR A C 1
ATOM 4062 O O . TYR A 1 522 ? 8.157 -1.023 12.610 1.00 80.25 522 TYR A O 1
ATOM 4070 N N . TYR A 1 523 ? 8.177 -0.114 14.636 1.00 79.75 523 TYR A N 1
ATOM 4071 C CA . TYR A 1 523 ? 7.802 1.224 14.168 1.00 79.75 523 TYR A CA 1
ATOM 4072 C C . TYR A 1 523 ? 8.805 2.285 14.610 1.00 79.75 523 TYR A C 1
ATOM 4074 O O . TYR A 1 523 ? 9.411 2.198 15.681 1.00 79.75 523 TYR A O 1
ATOM 4082 N N . ARG A 1 524 ? 8.928 3.355 13.819 1.00 77.62 524 ARG A N 1
ATOM 4083 C CA . ARG A 1 524 ? 9.608 4.567 14.267 1.00 77.62 524 ARG A CA 1
ATOM 4084 C C . ARG A 1 524 ? 8.764 5.214 15.359 1.00 77.62 524 ARG A C 1
ATOM 4086 O O . ARG A 1 524 ? 7.621 5.611 15.128 1.00 77.62 524 ARG A O 1
ATOM 4093 N N . ARG A 1 525 ? 9.324 5.366 16.563 1.00 69.75 525 ARG A N 1
ATOM 4094 C CA . ARG A 1 525 ? 8.666 6.166 17.607 1.00 69.75 525 ARG A CA 1
ATOM 4095 C C . ARG A 1 525 ? 8.451 7.588 17.072 1.00 69.75 525 ARG A C 1
ATOM 4097 O O . ARG A 1 525 ? 9.392 8.148 16.504 1.00 69.75 525 ARG A O 1
ATOM 4104 N N . PRO A 1 526 ? 7.262 8.189 17.240 1.00 62.97 526 PRO A N 1
ATOM 4105 C CA . PRO A 1 526 ? 6.979 9.557 16.820 1.00 62.97 526 PRO A CA 1
ATOM 4106 C C . PRO A 1 526 ? 7.677 10.545 17.765 1.00 62.97 526 PRO A C 1
ATOM 4108 O O . PRO A 1 526 ? 7.050 11.289 18.504 1.00 62.97 526 PRO A O 1
ATOM 4111 N N . VAL A 1 527 ? 9.007 10.526 17.777 1.00 58.72 527 VAL A N 1
ATOM 4112 C CA . VAL A 1 527 ? 9.828 11.529 18.443 1.00 58.72 527 VAL A CA 1
ATOM 4113 C C . VAL A 1 527 ? 10.145 12.612 17.426 1.00 58.72 527 VAL A C 1
ATOM 4115 O O . VAL A 1 527 ? 10.762 12.353 16.389 1.00 58.72 527 VAL A O 1
ATOM 4118 N N . GLU A 1 528 ? 9.669 13.825 17.694 1.00 57.91 528 GLU A N 1
ATOM 4119 C CA . GLU A 1 528 ? 10.154 15.014 17.008 1.00 57.91 528 GLU A CA 1
ATOM 4120 C C . GLU A 1 528 ? 11.397 15.516 17.735 1.00 57.91 528 GLU A C 1
ATOM 4122 O O . GLU A 1 528 ? 11.406 15.708 18.951 1.00 57.91 528 GLU A O 1
ATOM 4127 N N . ASN A 1 529 ? 12.454 15.737 16.963 1.00 65.31 529 ASN A N 1
ATOM 4128 C CA . ASN A 1 529 ? 13.584 16.522 17.415 1.00 65.31 529 ASN A CA 1
ATOM 4129 C C . ASN A 1 529 ? 13.090 17.973 17.553 1.00 65.31 529 ASN A C 1
ATOM 4131 O O . ASN A 1 529 ? 12.798 18.628 16.552 1.00 65.31 529 ASN A O 1
ATOM 4135 N N . VAL A 1 530 ? 12.989 18.484 18.776 1.00 72.94 530 VAL A N 1
ATOM 4136 C CA . VAL A 1 530 ? 12.676 19.889 19.056 1.00 72.94 530 VAL A CA 1
ATOM 4137 C C . VAL A 1 530 ? 13.962 20.685 18.915 1.00 72.94 530 VAL A C 1
ATOM 4139 O O . VAL A 1 530 ? 14.906 20.442 19.660 1.00 72.94 530 VAL A O 1
ATOM 4142 N N . GLN A 1 531 ? 14.041 21.617 17.965 1.00 82.75 531 GLN A N 1
ATOM 4143 C CA . GLN A 1 531 ? 15.209 22.493 17.875 1.00 82.75 531 GLN A CA 1
ATOM 4144 C C . GLN A 1 531 ? 15.225 23.412 19.095 1.00 82.75 531 GLN A C 1
ATOM 4146 O O . GLN A 1 531 ? 14.304 24.200 19.283 1.00 82.75 531 GLN A O 1
ATOM 4151 N N . VAL A 1 532 ? 16.276 23.319 19.905 1.00 85.94 532 VAL A N 1
ATOM 4152 C CA . VAL A 1 532 ? 16.413 24.107 21.137 1.00 85.94 532 VAL A CA 1
ATOM 4153 C C . VAL A 1 532 ? 17.485 25.188 21.019 1.00 85.94 532 VAL A C 1
ATOM 4155 O O . VAL A 1 532 ? 17.434 26.169 21.752 1.00 85.94 532 VAL A O 1
ATOM 4158 N N . ALA A 1 533 ? 18.434 25.056 20.082 1.00 88.12 533 ALA A N 1
ATOM 4159 C CA . ALA A 1 533 ? 19.425 26.099 19.814 1.00 88.12 533 ALA A CA 1
ATOM 4160 C C . ALA A 1 533 ? 20.081 25.983 18.427 1.00 88.12 533 ALA A C 1
ATOM 4162 O O . ALA A 1 533 ? 20.075 24.928 17.793 1.00 88.12 533 ALA A O 1
ATOM 4163 N N . GLN A 1 534 ? 20.712 27.075 17.993 1.00 88.00 534 GLN A N 1
ATOM 4164 C CA . GLN A 1 534 ? 21.807 27.078 17.020 1.00 88.00 534 GLN A CA 1
ATOM 4165 C C . GLN A 1 534 ? 23.081 27.509 17.751 1.00 88.00 534 GLN A C 1
ATOM 4167 O O . GLN A 1 534 ? 23.028 28.381 18.618 1.00 88.00 534 GLN A O 1
ATOM 4172 N N . TRP A 1 535 ? 24.212 26.883 17.442 1.00 87.88 535 TRP A N 1
ATOM 4173 C CA . TRP A 1 535 ? 25.462 27.084 18.161 1.00 87.88 535 TRP A CA 1
ATOM 4174 C C . TRP A 1 535 ? 26.649 27.197 17.211 1.00 87.88 535 TRP A C 1
ATOM 4176 O O . TRP A 1 535 ? 27.002 26.234 16.536 1.00 87.88 535 TRP A O 1
ATOM 4186 N N . SER A 1 536 ? 27.284 28.367 17.213 1.00 85.69 536 SER A N 1
ATOM 4187 C CA . SER A 1 536 ? 28.481 28.669 16.428 1.00 85.69 536 SER A CA 1
ATOM 4188 C C . SER A 1 536 ? 29.692 28.833 17.342 1.00 85.69 536 SER A C 1
ATOM 4190 O O . SER A 1 536 ? 29.654 29.580 18.322 1.00 85.69 536 SER A O 1
ATOM 4192 N N . VAL A 1 537 ? 30.786 28.151 17.010 1.00 80.81 537 VAL A N 1
ATOM 4193 C CA . VAL A 1 537 ? 32.045 28.147 17.769 1.00 80.81 537 VAL A CA 1
ATOM 4194 C C . VAL A 1 537 ? 33.180 28.628 16.857 1.00 80.81 537 VAL A C 1
ATOM 4196 O O . VAL A 1 537 ? 33.517 27.959 15.878 1.00 80.81 537 VAL A O 1
ATOM 4199 N N . GLY A 1 538 ? 33.755 29.796 17.178 1.00 71.06 538 GLY A N 1
ATOM 4200 C CA . GLY A 1 538 ? 34.851 30.449 16.439 1.00 71.06 538 GLY A CA 1
ATOM 4201 C C . GLY A 1 538 ? 36.255 30.229 17.034 1.00 71.06 538 GLY A C 1
ATOM 4202 O O . GLY A 1 538 ? 36.411 29.548 18.046 1.00 71.06 538 GLY A O 1
ATOM 4203 N N . GLU A 1 539 ? 37.289 30.809 16.408 1.00 52.31 539 GLU A N 1
ATOM 4204 C CA . GLU A 1 539 ? 38.691 30.686 16.851 1.00 52.31 539 GLU A CA 1
ATOM 4205 C C . GLU A 1 539 ? 38.985 31.453 18.155 1.00 52.31 539 GLU A C 1
ATOM 4207 O O . GLU A 1 539 ? 38.654 32.629 18.297 1.00 52.31 539 GLU A O 1
ATOM 4212 N N . GLY A 1 540 ? 39.671 30.792 19.095 1.00 52.56 540 GLY A N 1
ATOM 4213 C CA . GLY A 1 540 ? 40.206 31.399 20.316 1.00 52.56 540 GLY A CA 1
ATOM 4214 C C . GLY A 1 540 ? 40.894 30.375 21.229 1.00 52.56 540 GLY A C 1
ATOM 4215 O O . GLY A 1 540 ? 40.476 29.219 21.313 1.00 52.56 540 GLY A O 1
ATOM 4216 N N . ALA A 1 541 ? 41.945 30.796 21.942 1.00 43.09 541 ALA A N 1
ATOM 4217 C CA . ALA A 1 541 ? 42.779 29.942 22.804 1.00 43.09 541 ALA A CA 1
ATOM 4218 C C . ALA A 1 541 ? 42.052 29.340 24.034 1.00 43.09 541 ALA A C 1
ATOM 4220 O O . ALA A 1 541 ? 42.650 28.558 24.768 1.00 43.09 541 ALA A O 1
ATOM 4221 N N . GLY A 1 542 ? 40.775 29.678 24.256 1.00 51.88 542 GLY A N 1
ATOM 4222 C CA . GLY A 1 542 ? 39.962 29.202 25.383 1.00 51.88 542 GLY A CA 1
ATOM 4223 C C . GLY A 1 542 ? 38.943 28.103 25.058 1.00 51.88 542 GLY A C 1
ATOM 4224 O O . GLY A 1 542 ? 38.240 27.671 25.965 1.00 51.88 542 GLY A O 1
ATOM 4225 N N . GLY A 1 543 ? 38.828 27.664 23.794 1.00 55.47 543 GLY A N 1
ATOM 4226 C CA . GLY A 1 543 ? 37.607 26.986 23.333 1.00 55.47 543 GLY A CA 1
ATOM 4227 C C . GLY A 1 543 ? 36.438 27.979 23.295 1.00 55.47 543 GLY A C 1
ATOM 4228 O O . GLY A 1 543 ? 36.403 28.933 24.068 1.00 55.47 543 GLY A O 1
ATOM 4229 N N . GLY A 1 544 ? 35.511 27.856 22.344 1.00 65.31 544 GLY A N 1
ATOM 4230 C CA . GLY A 1 544 ? 34.380 28.793 22.303 1.00 65.31 544 GLY A CA 1
ATOM 4231 C C . GLY A 1 544 ? 33.525 28.741 23.576 1.00 65.31 544 GLY A C 1
ATOM 4232 O O . GLY A 1 544 ? 33.630 27.815 24.382 1.00 65.31 544 GLY A O 1
ATOM 4233 N N . ALA A 1 545 ? 32.669 29.748 23.763 1.00 77.62 545 ALA A N 1
ATOM 4234 C CA . ALA A 1 545 ? 31.781 29.809 24.919 1.00 77.62 545 ALA A CA 1
ATOM 4235 C C . ALA A 1 545 ? 30.891 28.547 25.004 1.00 77.62 545 ALA A C 1
ATOM 4237 O O . ALA A 1 545 ? 30.393 28.090 23.965 1.00 77.62 545 ALA A O 1
ATOM 4238 N N . PRO A 1 546 ? 30.669 27.988 26.212 1.00 87.12 546 PRO A N 1
ATOM 4239 C CA . PRO A 1 546 ? 29.694 26.926 26.402 1.00 87.12 546 PRO A CA 1
ATOM 4240 C C . PRO A 1 546 ? 28.317 27.352 25.898 1.00 87.12 546 PRO A C 1
ATOM 4242 O O . PRO A 1 546 ? 27.876 28.477 26.139 1.00 87.12 546 PRO A O 1
ATOM 4245 N N . LEU A 1 547 ? 27.619 26.432 25.245 1.00 90.81 547 LEU A N 1
ATOM 4246 C CA . LEU A 1 547 ? 26.209 26.597 24.946 1.00 90.81 547 LEU A CA 1
ATOM 4247 C C . LEU A 1 547 ? 25.404 26.395 26.230 1.00 90.81 547 LEU A C 1
ATOM 4249 O O . LEU A 1 547 ? 25.538 25.358 26.880 1.00 90.81 547 LEU A O 1
ATOM 4253 N N . LEU A 1 548 ? 24.549 27.363 26.560 1.00 92.44 548 LEU A N 1
ATOM 4254 C CA . LEU A 1 548 ? 23.554 27.261 27.623 1.00 92.44 548 LEU A CA 1
ATOM 4255 C C . LEU A 1 548 ? 22.158 27.403 27.017 1.00 92.44 548 LEU A C 1
ATOM 4257 O O . LEU A 1 548 ? 21.886 28.397 26.349 1.00 92.44 548 LEU A O 1
ATOM 4261 N N . VAL A 1 549 ? 21.283 26.423 27.250 1.00 92.81 549 VAL A N 1
ATOM 4262 C CA . VAL A 1 549 ? 19.909 26.420 26.717 1.00 92.81 549 VAL A CA 1
ATOM 4263 C C . VAL A 1 549 ? 18.924 26.126 27.835 1.00 92.81 549 VAL A C 1
ATOM 4265 O O . VAL A 1 549 ? 19.135 25.182 28.594 1.00 92.81 549 VAL A O 1
ATOM 4268 N N . ASP A 1 550 ? 17.854 26.912 27.939 1.00 92.12 550 ASP A N 1
ATOM 4269 C CA . ASP A 1 550 ? 16.753 26.621 28.858 1.00 92.12 550 ASP A CA 1
ATOM 4270 C C . ASP A 1 550 ? 15.909 25.459 28.322 1.00 92.12 550 ASP A C 1
ATOM 4272 O O . ASP A 1 550 ? 15.313 25.547 27.251 1.00 92.12 550 ASP A O 1
ATOM 4276 N N . LEU A 1 551 ? 15.897 24.355 29.066 1.00 91.62 551 LEU A N 1
ATOM 4277 C CA . LEU A 1 551 ? 15.100 23.165 28.776 1.00 91.62 551 LEU A CA 1
ATOM 4278 C C . LEU A 1 551 ? 13.889 23.032 29.709 1.00 91.62 551 LEU A C 1
ATOM 4280 O O . LEU A 1 551 ? 13.113 22.090 29.550 1.00 91.62 551 LEU A O 1
ATOM 4284 N N . THR A 1 552 ? 13.692 23.965 30.647 1.00 88.81 552 THR A N 1
ATOM 4285 C CA . THR A 1 552 ? 12.583 23.952 31.616 1.00 88.81 552 THR A CA 1
ATOM 4286 C C . THR A 1 552 ? 11.211 23.746 30.958 1.00 88.81 552 THR A C 1
ATOM 4288 O O . THR A 1 552 ? 10.443 22.923 31.454 1.00 88.81 552 THR A O 1
ATOM 4291 N N . PRO A 1 553 ? 10.881 24.374 29.807 1.00 83.56 553 PRO A N 1
ATOM 4292 C CA . PRO A 1 553 ? 9.579 24.165 29.165 1.00 83.56 553 PRO A CA 1
ATOM 4293 C C . PRO A 1 553 ? 9.317 22.722 28.699 1.00 83.56 553 PRO A C 1
ATOM 4295 O O . PRO A 1 553 ? 8.154 22.346 28.506 1.00 83.56 553 PRO A O 1
ATOM 4298 N N . HIS A 1 554 ? 10.383 21.933 28.512 1.00 80.38 554 HIS A N 1
ATOM 4299 C CA . HIS A 1 554 ? 10.369 20.623 27.860 1.00 80.38 554 HIS A CA 1
ATOM 4300 C C . HIS A 1 554 ? 10.521 19.434 28.820 1.00 80.38 554 HIS A C 1
ATOM 4302 O O . HIS A 1 554 ? 10.279 18.297 28.419 1.00 80.38 554 HIS A O 1
ATOM 4308 N N . ILE A 1 555 ? 10.905 19.668 30.076 1.00 82.06 555 ILE A N 1
ATOM 4309 C CA . ILE A 1 555 ? 11.020 18.621 31.095 1.00 82.06 555 ILE A CA 1
ATOM 4310 C C . ILE A 1 555 ? 9.807 18.733 32.016 1.00 82.06 555 ILE A C 1
ATOM 4312 O O . ILE A 1 555 ? 9.632 19.736 32.698 1.00 82.06 555 ILE A O 1
ATOM 4316 N N . ARG A 1 556 ? 8.939 17.717 31.986 1.00 80.75 556 ARG A N 1
ATOM 4317 C CA . ARG A 1 556 ? 7.657 17.689 32.721 1.00 80.75 556 ARG A CA 1
ATOM 4318 C C . ARG A 1 556 ? 7.525 16.494 33.667 1.00 80.75 556 ARG A C 1
ATOM 4320 O O . ARG A 1 556 ? 6.552 16.408 34.406 1.00 80.75 556 ARG A O 1
ATOM 4327 N N . GLU A 1 557 ? 8.476 15.571 33.604 1.00 77.62 557 GLU A N 1
ATOM 4328 C CA . GLU A 1 557 ? 8.481 14.308 34.330 1.00 77.62 557 GLU A CA 1
ATOM 4329 C C . GLU A 1 557 ? 9.899 13.732 34.382 1.00 77.62 557 GLU A C 1
ATOM 4331 O 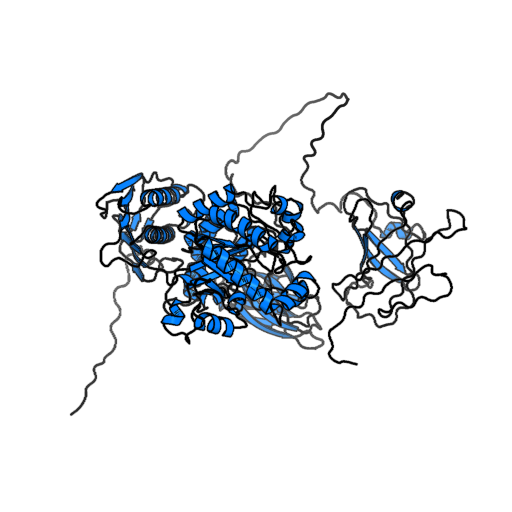O . GLU A 1 557 ? 10.814 14.239 33.720 1.00 77.62 557 GLU A O 1
ATOM 4336 N N . ALA A 1 558 ? 10.082 12.692 35.198 1.00 81.94 558 ALA A N 1
ATOM 4337 C CA . ALA A 1 558 ? 11.312 11.918 35.207 1.00 81.94 558 ALA A CA 1
ATOM 4338 C C . ALA A 1 558 ? 11.409 11.127 33.895 1.00 81.94 558 ALA A C 1
ATOM 4340 O O . ALA A 1 558 ? 10.511 10.357 33.560 1.00 81.94 558 ALA A O 1
ATOM 4341 N N . GLN A 1 559 ? 12.478 11.350 33.138 1.00 74.00 559 GLN A N 1
ATOM 4342 C CA . GLN A 1 559 ? 12.651 10.803 31.795 1.00 74.00 559 GLN A CA 1
ATOM 4343 C C . GLN A 1 559 ? 14.118 10.836 31.374 1.00 74.00 559 GLN A C 1
ATOM 4345 O O . GLN A 1 559 ? 14.903 11.661 31.841 1.00 74.00 559 GLN A O 1
ATOM 4350 N N . GLN A 1 560 ? 14.472 10.008 30.398 1.00 79.50 560 GLN A N 1
ATOM 4351 C CA . GLN A 1 560 ? 15.739 10.146 29.696 1.00 79.50 560 GLN A CA 1
ATOM 4352 C C . GLN A 1 560 ? 15.548 11.041 28.464 1.00 79.50 560 GLN A C 1
ATOM 4354 O O . GLN A 1 560 ? 14.647 10.820 27.654 1.00 79.50 560 GLN A O 1
ATOM 4359 N N . ILE A 1 561 ? 16.408 12.045 28.302 1.00 82.50 561 ILE A N 1
ATOM 4360 C CA . ILE A 1 561 ? 16.390 12.981 27.174 1.00 82.50 561 ILE A CA 1
ATOM 4361 C C . ILE A 1 561 ? 17.632 12.807 26.298 1.00 82.50 561 ILE A C 1
ATOM 4363 O O . ILE A 1 561 ? 18.738 12.569 26.780 1.00 82.50 561 ILE A O 1
ATOM 4367 N N . GLY A 1 562 ? 17.448 12.906 24.988 1.00 82.94 562 GLY A N 1
ATOM 4368 C CA . GLY A 1 562 ? 18.507 12.912 23.992 1.00 82.94 562 GLY A CA 1
ATOM 4369 C C . GLY A 1 562 ? 18.807 14.334 23.536 1.00 82.94 562 GLY A C 1
ATOM 4370 O O . GLY A 1 562 ? 17.894 15.066 23.160 1.00 82.94 562 GLY A O 1
ATOM 4371 N N . ILE A 1 563 ? 20.084 14.708 23.519 1.00 86.00 563 ILE A N 1
ATOM 4372 C CA . ILE A 1 563 ? 20.564 15.954 22.920 1.00 86.00 563 ILE A CA 1
ATOM 4373 C C . ILE A 1 563 ? 21.337 15.610 21.655 1.00 86.00 563 ILE A C 1
ATOM 4375 O O . ILE A 1 563 ? 22.313 14.856 21.696 1.00 86.00 563 ILE A O 1
ATOM 4379 N N . VAL A 1 564 ? 20.887 16.161 20.532 1.00 79.25 564 VAL A N 1
ATOM 4380 C CA . VAL A 1 564 ? 21.439 15.903 19.204 1.00 79.25 564 VAL A CA 1
ATOM 4381 C C . VAL A 1 564 ? 22.079 17.174 18.668 1.00 79.25 564 VAL A C 1
ATOM 4383 O O . VAL A 1 564 ? 21.418 18.203 18.560 1.00 79.25 564 VAL A O 1
ATOM 4386 N N . PHE A 1 565 ? 23.351 17.094 18.291 1.00 81.75 565 PHE A N 1
ATOM 4387 C CA . PHE A 1 565 ? 24.068 18.167 17.608 1.00 81.75 565 PHE A CA 1
ATOM 4388 C C . PHE A 1 565 ? 24.275 17.774 16.147 1.00 81.75 565 PHE A C 1
ATOM 4390 O O . PHE A 1 565 ? 24.973 16.79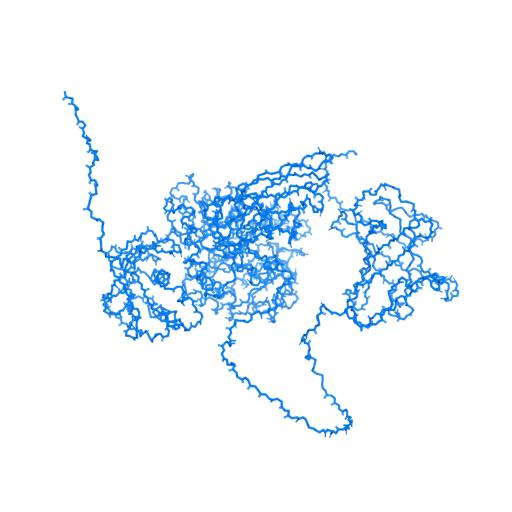6 15.862 1.00 81.75 565 PHE A O 1
ATOM 4397 N N . PHE A 1 566 ? 23.690 18.540 15.226 1.00 76.25 566 PHE A N 1
ATOM 4398 C CA . PHE A 1 566 ? 23.958 18.426 13.793 1.00 76.25 566 PHE A CA 1
ATOM 4399 C C . PHE A 1 566 ? 25.026 19.425 13.390 1.00 76.25 566 PHE A C 1
ATOM 4401 O O . PHE A 1 566 ? 24.753 20.621 13.377 1.00 76.25 566 PHE A O 1
ATOM 4408 N N . LEU A 1 567 ? 26.213 18.926 13.055 1.00 74.75 567 LEU A N 1
ATOM 4409 C CA . LEU A 1 567 ? 27.370 19.733 12.678 1.00 74.75 567 LEU A CA 1
ATOM 4410 C C . LEU A 1 567 ? 27.425 19.915 11.155 1.00 74.75 567 LEU A C 1
ATOM 4412 O O . LEU A 1 567 ? 27.255 18.945 10.410 1.00 74.75 567 LEU A O 1
ATOM 4416 N N . GLU A 1 568 ? 27.689 21.138 10.695 1.00 66.44 568 GLU A N 1
ATOM 4417 C CA . GLU A 1 568 ? 27.789 21.456 9.263 1.00 66.44 568 GLU A CA 1
ATOM 4418 C C . GLU A 1 568 ? 29.105 20.970 8.602 1.00 66.44 568 GLU A C 1
ATOM 4420 O O . GLU A 1 568 ? 30.076 20.594 9.269 1.00 66.44 568 GLU A O 1
ATOM 4425 N N . LYS A 1 569 ? 29.086 20.946 7.259 1.00 54.03 569 LYS A N 1
ATOM 4426 C CA . LYS A 1 569 ? 29.859 20.123 6.297 1.00 54.03 569 LYS A CA 1
ATOM 4427 C C . LYS A 1 569 ? 31.400 20.166 6.394 1.00 54.03 569 LYS A C 1
ATOM 4429 O O . LYS A 1 569 ? 32.050 19.244 5.909 1.00 54.03 569 LYS A O 1
ATOM 4434 N N . ASP A 1 570 ? 31.987 21.126 7.106 1.00 52.34 570 ASP A N 1
ATOM 4435 C CA . ASP A 1 570 ? 33.452 21.303 7.201 1.00 52.34 570 ASP A CA 1
ATOM 4436 C C . ASP A 1 570 ? 34.060 20.732 8.495 1.00 52.34 570 ASP A C 1
ATOM 4438 O O . ASP A 1 570 ? 35.223 20.960 8.848 1.00 52.34 570 ASP A O 1
ATOM 4442 N N . ALA A 1 571 ? 33.270 19.977 9.256 1.00 49.00 571 ALA A N 1
ATOM 4443 C CA . ALA A 1 571 ? 33.729 19.371 10.486 1.00 49.00 571 ALA A CA 1
ATOM 4444 C C . ALA A 1 571 ? 34.620 18.147 10.238 1.00 49.00 571 ALA A C 1
ATOM 4446 O O . ALA A 1 571 ? 34.130 17.088 9.868 1.00 49.00 571 ALA A O 1
ATOM 4447 N N . THR A 1 572 ? 35.925 18.237 10.517 1.00 50.44 572 THR A N 1
ATOM 4448 C CA . THR A 1 572 ? 36.823 17.073 10.671 1.00 50.44 572 THR A CA 1
ATOM 4449 C C . THR A 1 572 ? 36.231 16.013 11.627 1.00 50.44 572 THR A C 1
ATOM 4451 O O . THR A 1 572 ? 35.407 16.355 12.475 1.00 50.44 572 THR A O 1
ATOM 4454 N N . PRO A 1 573 ? 36.588 14.715 11.502 1.00 47.31 573 PRO A N 1
ATOM 4455 C CA . PRO A 1 573 ? 35.881 13.586 12.137 1.00 47.31 573 PRO A CA 1
ATOM 4456 C C . PRO A 1 573 ? 36.018 13.472 13.666 1.00 47.31 573 PRO A C 1
ATOM 4458 O O . PRO A 1 573 ? 35.654 12.451 14.244 1.00 47.31 573 PRO A O 1
ATOM 4461 N N . TYR A 1 574 ? 36.515 14.506 14.338 1.00 55.06 574 TYR A N 1
ATOM 4462 C CA . TYR A 1 574 ? 36.818 14.461 15.761 1.00 55.06 574 TYR A CA 1
ATOM 4463 C C . TYR A 1 574 ? 35.653 14.933 16.629 1.00 55.06 574 TYR A C 1
ATOM 4465 O O . TYR A 1 574 ? 34.798 15.717 16.222 1.00 55.06 574 TYR A O 1
ATOM 4473 N N . ASP A 1 575 ? 35.631 14.436 17.861 1.00 64.44 575 ASP A N 1
ATOM 4474 C CA . ASP A 1 575 ? 34.673 14.808 18.890 1.00 64.44 575 ASP A CA 1
ATOM 4475 C C . ASP A 1 575 ? 34.789 16.277 19.297 1.00 64.44 575 ASP A C 1
ATOM 4477 O O . ASP A 1 575 ? 35.614 16.630 20.130 1.00 64.44 575 ASP A O 1
ATOM 4481 N N . LYS A 1 576 ? 33.979 17.147 18.688 1.00 75.50 576 LYS A N 1
ATOM 4482 C CA . LYS A 1 576 ? 34.061 18.602 18.879 1.00 75.50 576 LYS A CA 1
ATOM 4483 C C . LYS A 1 576 ? 33.499 19.111 20.205 1.00 75.50 576 LYS A C 1
ATOM 4485 O O . LYS A 1 576 ? 33.766 20.253 20.569 1.00 75.50 576 LYS A O 1
ATOM 4490 N N . ILE A 1 577 ? 32.731 18.290 20.914 1.00 80.75 577 ILE A N 1
ATOM 4491 C CA . ILE A 1 577 ? 32.022 18.670 22.137 1.00 80.75 577 ILE A CA 1
ATOM 4492 C C . ILE A 1 577 ? 32.644 17.883 23.289 1.00 80.75 577 ILE A C 1
ATOM 4494 O O . ILE A 1 577 ? 32.707 16.660 23.252 1.00 80.75 577 ILE A O 1
ATOM 4498 N N . GLN A 1 578 ? 33.164 18.595 24.284 1.00 83.38 578 GLN A N 1
ATOM 4499 C CA . GLN A 1 578 ? 33.869 18.028 25.427 1.00 83.38 578 GLN A CA 1
ATOM 4500 C C . GLN A 1 578 ? 32.907 17.377 26.421 1.00 83.38 578 GLN A C 1
ATOM 4502 O O . GLN A 1 578 ? 33.141 16.251 26.853 1.00 83.38 578 GLN A O 1
ATOM 4507 N N . THR A 1 579 ? 31.846 18.093 26.790 1.00 86.44 579 THR A N 1
ATOM 4508 C CA . THR A 1 579 ? 30.833 17.632 27.742 1.00 86.44 579 THR A CA 1
ATOM 4509 C C . THR A 1 579 ? 29.461 18.146 27.348 1.00 86.44 579 THR A C 1
ATOM 4511 O O . THR A 1 579 ? 29.328 19.227 26.768 1.00 86.44 579 THR A O 1
ATOM 4514 N N . VAL A 1 580 ? 28.445 17.359 27.688 1.00 90.81 580 VAL A N 1
ATOM 4515 C CA . VAL A 1 580 ? 27.039 17.747 27.626 1.00 90.81 580 VAL A CA 1
ATOM 4516 C C . VAL A 1 580 ? 26.415 17.382 28.964 1.00 90.81 580 VAL A C 1
ATOM 4518 O O . VAL A 1 580 ? 26.516 16.239 29.416 1.00 90.81 580 VAL A O 1
ATOM 4521 N N . GLU A 1 581 ? 25.824 18.370 29.620 1.00 94.31 581 GLU A N 1
ATOM 4522 C CA . GLU A 1 581 ? 25.344 18.284 30.993 1.00 94.31 581 GLU A CA 1
ATOM 4523 C C . GLU A 1 581 ? 23.942 18.874 31.103 1.00 94.31 581 GLU A C 1
ATOM 4525 O O . GLU A 1 581 ? 23.617 19.864 30.446 1.00 94.31 581 GLU A O 1
ATOM 4530 N N . LEU A 1 582 ? 23.127 18.281 31.971 1.00 93.69 582 LEU A N 1
ATOM 4531 C CA . LEU A 1 582 ? 21.854 18.837 32.401 1.00 93.69 582 LEU A CA 1
ATOM 4532 C C . LEU A 1 582 ? 22.012 19.414 33.805 1.00 93.69 582 LEU A C 1
ATOM 4534 O O . LEU A 1 582 ? 22.500 18.735 34.713 1.00 93.69 582 LEU A O 1
ATOM 4538 N N . LEU A 1 583 ? 21.594 20.662 33.969 1.00 93.88 583 LEU A N 1
ATOM 4539 C CA . LEU A 1 583 ? 21.626 21.400 35.219 1.00 93.88 583 LEU A CA 1
ATOM 4540 C C . LEU A 1 583 ? 20.200 21.563 35.746 1.00 93.88 583 LEU A C 1
ATOM 4542 O O . LEU A 1 583 ? 19.303 21.868 34.970 1.00 93.88 583 LEU A O 1
ATOM 4546 N N . ASP A 1 584 ? 20.026 21.416 37.053 1.00 91.75 584 ASP A N 1
ATOM 4547 C CA . ASP A 1 584 ? 18.842 21.797 37.824 1.00 91.75 584 ASP A CA 1
ATOM 4548 C C . ASP A 1 584 ? 19.268 22.917 38.779 1.00 91.75 584 ASP A C 1
ATOM 4550 O O . ASP A 1 584 ? 20.135 22.701 39.631 1.00 91.75 584 ASP A O 1
ATOM 4554 N N . ASN A 1 585 ? 18.727 24.125 38.594 1.00 89.50 585 ASN A N 1
ATOM 4555 C CA . ASN A 1 585 ? 19.080 25.309 39.387 1.00 89.50 585 ASN A CA 1
ATOM 4556 C C . ASN A 1 585 ? 20.610 25.508 39.500 1.00 89.50 585 ASN A C 1
ATOM 4558 O O . ASN A 1 585 ? 21.163 25.646 40.589 1.00 89.50 585 ASN A O 1
ATOM 4562 N N . ASP A 1 586 ? 21.299 25.455 38.352 1.00 88.06 586 ASP A N 1
ATOM 4563 C CA . ASP A 1 586 ? 22.767 25.525 38.190 1.00 88.06 586 ASP A CA 1
ATOM 4564 C C . ASP A 1 586 ? 23.584 24.337 38.734 1.00 88.06 586 ASP A C 1
ATOM 4566 O O . ASP A 1 586 ? 24.806 24.291 38.561 1.00 88.06 586 ASP A O 1
ATOM 4570 N N . ARG A 1 587 ? 22.945 23.323 39.323 1.00 90.69 587 ARG A N 1
ATOM 4571 C CA . ARG A 1 587 ? 23.617 22.097 39.763 1.00 90.69 587 ARG A CA 1
ATOM 4572 C C . ARG A 1 587 ? 23.537 21.025 38.683 1.00 90.69 587 ARG A C 1
ATOM 4574 O O . ARG A 1 587 ? 22.450 20.656 38.263 1.00 90.69 587 ARG A O 1
ATOM 4581 N N . VAL A 1 588 ? 24.675 20.464 38.279 1.00 92.25 588 VAL A N 1
ATOM 4582 C CA . VAL A 1 588 ? 24.704 19.327 37.342 1.00 92.25 588 VAL A CA 1
ATOM 4583 C C . VAL A 1 588 ? 23.998 18.121 37.971 1.00 92.25 588 VAL A C 1
ATOM 4585 O O . VAL A 1 588 ? 24.402 17.652 39.037 1.00 92.25 588 VAL A O 1
ATOM 4588 N N . ILE A 1 589 ? 22.951 17.631 37.308 1.00 90.31 589 ILE A N 1
ATOM 4589 C CA . ILE A 1 589 ? 22.176 16.444 37.709 1.00 90.31 589 ILE A CA 1
ATOM 4590 C C . ILE A 1 589 ? 22.418 15.245 36.791 1.00 90.31 589 ILE A C 1
ATOM 4592 O O . ILE A 1 589 ? 22.287 14.104 37.228 1.00 90.31 589 ILE A O 1
ATOM 4596 N N . ALA A 1 590 ? 22.830 15.495 35.549 1.00 88.44 590 ALA A N 1
ATOM 4597 C CA . ALA A 1 590 ? 23.254 14.468 34.612 1.00 88.44 590 ALA A CA 1
ATOM 4598 C C . ALA A 1 590 ? 24.397 14.993 33.747 1.00 88.44 590 ALA A C 1
ATOM 4600 O O . ALA A 1 590 ? 24.408 16.155 33.342 1.00 88.44 590 ALA A O 1
ATOM 4601 N N . SER A 1 591 ? 25.340 14.119 33.428 1.00 85.69 591 SER A N 1
ATOM 4602 C CA . SER A 1 591 ? 26.375 14.356 32.432 1.00 85.69 591 SER A CA 1
ATOM 4603 C C . SER A 1 591 ? 26.465 13.130 31.539 1.00 85.69 591 SER A C 1
ATOM 4605 O O . SER A 1 591 ? 26.292 11.999 31.995 1.00 85.69 591 SER A O 1
ATOM 4607 N N . SER A 1 592 ? 26.681 13.354 30.249 1.00 75.56 592 SER A N 1
ATOM 4608 C CA . SER A 1 592 ? 26.767 12.281 29.266 1.00 75.56 592 SER A CA 1
ATOM 4609 C C . SER A 1 592 ? 28.100 12.342 28.549 1.00 75.56 592 SER A C 1
ATOM 4611 O O . SER A 1 592 ? 28.513 13.405 28.077 1.00 75.56 592 SER A O 1
ATOM 4613 N N . SER A 1 593 ? 28.755 11.193 28.423 1.00 59.84 593 SER A N 1
ATOM 4614 C CA . SER A 1 593 ? 29.746 10.985 27.376 1.00 59.84 593 SER A CA 1
ATOM 4615 C C . SER A 1 593 ? 29.029 10.604 26.080 1.00 59.84 593 SER A C 1
ATOM 4617 O O . SER A 1 593 ? 27.947 10.022 26.085 1.00 59.84 593 SER A O 1
ATOM 4619 N N . ARG A 1 594 ? 29.623 10.989 24.951 1.00 62.91 594 ARG A N 1
ATOM 4620 C CA . ARG A 1 594 ? 29.075 10.777 23.609 1.00 62.91 594 ARG A CA 1
ATOM 4621 C C . ARG A 1 594 ? 28.710 9.308 23.382 1.00 62.91 594 ARG A C 1
ATOM 4623 O O . ARG A 1 594 ? 29.560 8.438 23.546 1.00 62.91 594 ARG A O 1
ATOM 4630 N N . ILE A 1 595 ? 27.469 9.054 22.968 1.00 51.69 595 ILE A N 1
ATOM 4631 C CA . ILE A 1 595 ? 26.933 7.689 22.849 1.00 51.69 595 ILE A CA 1
ATOM 4632 C C . ILE A 1 595 ? 27.030 7.171 21.410 1.00 51.69 595 ILE A C 1
ATOM 4634 O O . ILE A 1 595 ? 27.168 5.969 21.204 1.00 51.69 595 ILE A O 1
ATOM 4638 N N . TYR A 1 596 ? 26.974 8.054 20.402 1.00 54.25 596 TYR A N 1
ATOM 4639 C CA . TYR A 1 596 ? 26.878 7.630 19.000 1.00 54.25 596 TYR A CA 1
ATOM 4640 C C . TYR A 1 596 ? 27.469 8.626 17.983 1.00 54.25 596 TYR A C 1
ATOM 4642 O O . TYR A 1 596 ? 27.435 9.845 18.202 1.00 54.25 596 TYR A O 1
ATOM 4650 N N . ASN A 1 597 ? 27.954 8.091 16.849 1.00 48.53 597 ASN A N 1
ATOM 4651 C CA . ASN A 1 597 ? 28.427 8.828 15.668 1.00 48.53 597 ASN A CA 1
ATOM 4652 C C . ASN A 1 597 ? 27.670 8.358 14.432 1.00 48.53 597 ASN A C 1
ATOM 4654 O O . ASN A 1 597 ? 27.757 7.183 14.087 1.00 48.53 597 ASN A O 1
ATOM 4658 N N . TYR A 1 598 ? 27.047 9.287 13.710 1.00 48.31 598 TYR A N 1
ATOM 4659 C CA . TYR A 1 598 ? 26.680 9.053 12.316 1.00 48.31 598 TYR A CA 1
ATOM 4660 C C . TYR A 1 598 ? 27.559 9.913 11.410 1.00 48.31 598 TYR A C 1
ATOM 4662 O O . TYR A 1 598 ? 27.565 11.141 11.537 1.00 48.31 598 TYR A O 1
ATOM 4670 N N . ASN A 1 599 ? 28.305 9.261 10.519 1.00 46.16 599 ASN A N 1
ATOM 4671 C CA . ASN A 1 599 ? 29.109 9.898 9.480 1.00 46.16 599 ASN A CA 1
ATOM 4672 C C . ASN A 1 599 ? 28.396 9.711 8.135 1.00 46.16 599 ASN A C 1
ATOM 4674 O O . ASN A 1 599 ? 28.781 8.854 7.346 1.00 46.16 599 ASN A O 1
ATOM 4678 N N . GLY A 1 600 ? 27.334 10.480 7.890 1.00 42.62 600 GLY A N 1
ATOM 4679 C CA . GLY A 1 600 ? 26.747 10.554 6.553 1.00 42.62 600 GLY A CA 1
ATOM 4680 C C . GLY A 1 600 ? 27.622 11.400 5.624 1.00 42.62 600 GLY A C 1
ATOM 4681 O O . GLY A 1 600 ? 28.360 12.268 6.091 1.00 42.62 600 GLY A O 1
ATOM 4682 N N . GLU A 1 601 ? 27.501 11.204 4.309 1.00 37.12 601 GLU A N 1
ATOM 4683 C CA . GLU A 1 601 ? 28.248 11.974 3.296 1.00 37.12 601 GLU A CA 1
ATOM 4684 C C . GLU A 1 601 ? 27.968 13.492 3.344 1.00 37.12 601 GLU A C 1
ATOM 4686 O O . GLU A 1 601 ? 28.766 14.287 2.851 1.00 37.12 601 GLU A O 1
ATOM 4691 N N . MET A 1 602 ? 26.856 13.917 3.966 1.00 36.09 602 MET A N 1
ATOM 4692 C CA . MET A 1 602 ? 26.424 15.323 4.009 1.00 36.09 602 MET A CA 1
ATOM 4693 C C . MET A 1 602 ? 26.369 15.967 5.410 1.00 36.09 602 MET A C 1
ATOM 4695 O O . MET A 1 602 ? 26.399 17.194 5.487 1.00 36.09 602 MET A O 1
ATOM 4699 N N . LEU A 1 603 ? 26.296 15.201 6.512 1.00 48.50 603 LEU A N 1
ATOM 4700 C CA . LEU A 1 603 ? 26.155 15.724 7.887 1.00 48.50 603 LEU A CA 1
ATOM 4701 C C . LEU A 1 603 ? 26.797 14.792 8.930 1.00 48.50 603 LEU A C 1
ATOM 4703 O O . LEU A 1 603 ? 26.700 13.568 8.818 1.00 48.50 603 LEU A O 1
ATOM 4707 N N . LYS A 1 604 ? 27.382 15.379 9.987 1.00 61.44 604 LYS A N 1
ATOM 4708 C CA . LYS A 1 604 ? 27.877 14.648 11.169 1.00 61.44 604 LYS A CA 1
ATOM 4709 C C . LYS A 1 604 ? 26.954 14.878 12.361 1.00 61.44 604 LYS A C 1
ATOM 4711 O O . LYS A 1 604 ? 26.709 16.024 12.741 1.00 61.44 604 LYS A O 1
ATOM 4716 N N . THR A 1 605 ? 26.477 13.793 12.967 1.00 66.94 605 THR A N 1
ATOM 4717 C CA . THR A 1 605 ? 25.508 13.838 14.076 1.00 66.94 605 THR A CA 1
ATOM 4718 C C . THR A 1 605 ? 26.133 13.298 15.356 1.00 66.94 605 THR A C 1
ATOM 4720 O O . THR A 1 605 ? 26.694 12.198 15.356 1.00 66.94 605 THR A O 1
ATOM 4723 N N . HIS A 1 606 ? 26.055 14.066 16.447 1.00 74.38 606 HIS A N 1
ATOM 4724 C CA . HIS A 1 606 ? 26.491 13.641 17.782 1.00 74.38 606 HIS A CA 1
ATOM 4725 C C . HIS A 1 606 ? 25.279 13.560 18.712 1.00 74.38 606 HIS A C 1
ATOM 4727 O O . HIS A 1 606 ? 24.527 14.529 18.817 1.00 74.38 606 HIS A O 1
ATOM 4733 N N . ILE A 1 607 ? 25.107 12.425 19.395 1.00 74.50 607 ILE A N 1
ATOM 4734 C CA . ILE A 1 607 ? 23.969 12.180 20.294 1.00 74.50 607 ILE A CA 1
ATOM 4735 C C . ILE A 1 607 ? 24.473 11.908 21.716 1.00 74.50 607 ILE A C 1
ATOM 4737 O O . ILE A 1 607 ? 25.388 11.104 21.921 1.00 74.50 607 ILE A O 1
ATOM 4741 N N . TYR A 1 608 ? 23.840 12.566 22.686 1.00 81.81 608 TYR A N 1
ATOM 4742 C CA . TYR A 1 608 ? 24.108 12.457 24.122 1.00 81.81 608 TYR A CA 1
ATOM 4743 C C . TYR A 1 608 ? 22.809 12.110 24.859 1.00 81.81 608 TYR A C 1
ATOM 4745 O O . TYR A 1 608 ? 21.775 12.696 24.548 1.00 81.81 608 TYR A O 1
ATOM 4753 N N . ALA A 1 609 ? 22.849 11.192 25.830 1.00 81.12 609 ALA A N 1
ATOM 4754 C CA . ALA A 1 609 ? 21.701 10.882 26.695 1.00 81.12 609 ALA A CA 1
ATOM 4755 C C . ALA A 1 609 ? 21.890 11.484 28.079 1.00 81.12 609 ALA A C 1
ATOM 4757 O O . ALA A 1 609 ? 22.893 11.207 28.737 1.00 81.12 609 ALA A O 1
ATOM 4758 N N . LEU A 1 610 ? 20.909 12.238 28.550 1.00 86.62 610 LEU A N 1
ATOM 4759 C CA . LEU A 1 610 ? 20.877 12.798 29.895 1.00 86.62 610 LEU A CA 1
ATOM 4760 C C . LEU A 1 610 ? 19.669 12.214 30.623 1.00 86.62 610 LEU A C 1
ATOM 4762 O O . LEU A 1 610 ? 18.591 12.106 30.050 1.00 86.62 610 LEU A O 1
ATOM 4766 N N . ASP A 1 611 ? 19.859 11.808 31.870 1.00 84.88 611 ASP A N 1
ATOM 4767 C CA . ASP A 1 611 ? 18.831 11.139 32.667 1.00 84.88 611 ASP A CA 1
ATOM 4768 C C . ASP A 1 611 ? 18.251 12.102 33.713 1.00 84.88 611 ASP A C 1
ATOM 4770 O O . ASP A 1 611 ? 18.965 12.557 34.610 1.00 84.88 611 ASP A O 1
ATOM 4774 N N . VAL A 1 612 ? 16.962 12.426 33.594 1.00 85.75 612 VAL A N 1
ATOM 4775 C CA . VAL A 1 612 ? 16.193 13.162 34.606 1.00 85.75 612 VAL A CA 1
ATOM 4776 C C . VAL A 1 612 ? 15.582 12.139 35.554 1.00 85.75 612 VAL A C 1
ATOM 4778 O O . VAL A 1 612 ? 14.446 11.710 35.379 1.00 85.75 612 VAL A O 1
ATOM 4781 N N . LYS A 1 613 ? 16.344 11.741 36.574 1.00 86.06 613 LYS A N 1
ATOM 4782 C CA . LYS A 1 613 ? 15.915 10.710 37.536 1.00 86.06 613 LYS A CA 1
ATOM 4783 C C . LYS A 1 613 ? 14.707 11.118 38.375 1.00 86.06 613 LYS A C 1
ATOM 4785 O O . LYS A 1 613 ? 13.897 10.274 38.742 1.00 86.06 613 LYS A O 1
ATOM 4790 N N . GLU A 1 614 ? 14.616 12.402 38.702 1.00 86.44 614 GLU A N 1
ATOM 4791 C CA . GLU A 1 614 ? 13.552 12.976 39.519 1.00 86.44 614 GLU A CA 1
ATOM 4792 C C . GLU A 1 614 ? 13.166 14.338 38.937 1.00 86.44 614 GLU A C 1
ATOM 4794 O O . GLU A 1 614 ? 14.027 15.191 38.705 1.00 86.44 614 GLU A O 1
ATOM 4799 N N . TYR A 1 615 ? 11.872 14.529 38.680 1.00 86.94 615 TYR A N 1
ATOM 4800 C CA . TYR A 1 615 ? 11.340 15.794 38.188 1.00 86.94 615 TYR A CA 1
ATOM 4801 C C . TYR A 1 615 ? 10.847 16.670 39.333 1.00 86.94 615 TYR A C 1
ATOM 4803 O O . TYR A 1 615 ? 10.094 16.218 40.196 1.00 86.94 615 TYR A O 1
ATOM 4811 N N . ARG A 1 616 ? 11.240 17.943 39.294 1.00 88.62 616 ARG A N 1
ATOM 4812 C CA . ARG A 1 616 ? 10.832 18.977 40.236 1.00 88.62 616 ARG A CA 1
ATOM 4813 C C . ARG A 1 616 ? 10.146 20.109 39.474 1.00 88.62 616 ARG A C 1
ATOM 4815 O O . ARG A 1 616 ? 10.795 20.761 38.659 1.00 88.62 616 ARG A O 1
ATOM 4822 N N . PRO A 1 617 ? 8.848 20.353 39.713 1.00 84.00 617 PRO A N 1
ATOM 4823 C CA . PRO A 1 617 ? 8.077 21.332 38.948 1.00 84.00 617 PRO A CA 1
ATOM 4824 C C . PRO A 1 617 ? 8.506 22.789 39.179 1.00 84.00 617 PRO A C 1
ATOM 4826 O O . PRO A 1 617 ? 8.142 23.657 38.392 1.00 84.00 617 PRO A O 1
ATOM 4829 N N . ASP A 1 618 ? 9.260 23.063 40.242 1.00 88.81 618 ASP A N 1
ATOM 4830 C CA . ASP A 1 618 ? 9.808 24.370 40.610 1.00 88.81 618 ASP A CA 1
ATOM 4831 C C . ASP A 1 618 ? 11.281 24.564 40.196 1.00 88.81 618 ASP A C 1
ATOM 4833 O O . ASP A 1 618 ? 11.851 25.633 40.421 1.00 88.81 618 ASP A O 1
ATOM 4837 N N . ALA A 1 619 ? 11.912 23.555 39.584 1.00 89.12 619 ALA A N 1
ATOM 4838 C CA . ALA A 1 619 ? 13.297 23.629 39.132 1.00 89.12 619 ALA A CA 1
ATOM 4839 C C . ALA A 1 619 ? 13.444 24.296 37.756 1.00 89.12 619 ALA A C 1
ATOM 4841 O O . ALA A 1 619 ? 12.622 24.111 36.860 1.00 89.12 619 ALA A O 1
ATOM 4842 N N . SER A 1 620 ? 14.552 25.020 37.558 1.00 91.75 620 SER A N 1
ATOM 4843 C CA . SER A 1 620 ? 15.010 25.442 36.231 1.00 91.75 620 SER A CA 1
ATOM 4844 C C . SER A 1 620 ? 15.973 24.407 35.662 1.00 91.75 620 SER A C 1
ATOM 4846 O O . SER A 1 620 ? 17.055 24.188 36.217 1.00 91.75 620 SER A O 1
ATOM 4848 N N . TYR A 1 621 ? 15.598 23.805 34.535 1.00 93.00 621 TYR A N 1
ATOM 4849 C CA . TYR A 1 621 ? 16.428 22.845 33.823 1.00 93.00 621 TYR A CA 1
ATOM 4850 C C . TYR A 1 621 ? 17.187 23.519 32.681 1.00 93.00 621 TYR A C 1
ATOM 4852 O O . TYR A 1 621 ? 16.577 24.083 31.775 1.00 93.00 621 TYR A O 1
ATOM 4860 N N . ARG A 1 622 ? 18.521 23.429 32.672 1.00 94.62 622 ARG A N 1
ATOM 4861 C CA . ARG A 1 622 ? 19.366 23.988 31.603 1.00 94.62 622 ARG A CA 1
ATOM 4862 C C . ARG A 1 622 ? 20.324 22.965 31.018 1.00 94.62 622 ARG A C 1
ATOM 4864 O O . ARG A 1 622 ? 20.993 22.240 31.745 1.00 94.62 622 ARG A O 1
ATOM 4871 N N . LEU A 1 623 ? 20.444 22.959 29.698 1.00 94.56 623 LEU A N 1
ATOM 4872 C CA . LEU A 1 623 ? 21.521 22.279 28.991 1.00 94.56 623 LEU A CA 1
ATOM 4873 C C . LEU A 1 623 ? 22.798 23.110 29.090 1.00 94.56 623 LEU A C 1
ATOM 4875 O O . LEU A 1 623 ? 22.760 24.307 28.806 1.00 94.56 623 LEU A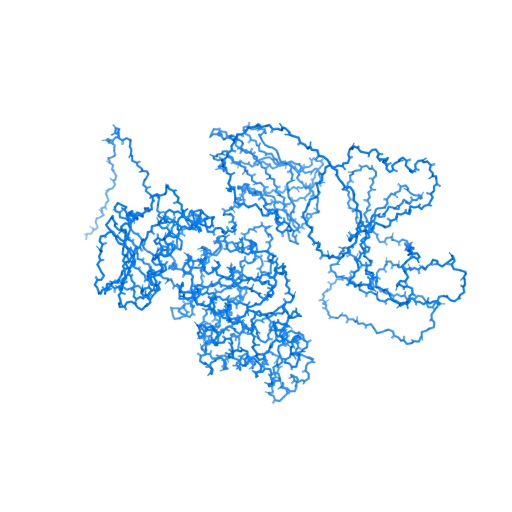 O 1
ATOM 4879 N N . ARG A 1 624 ? 23.928 22.471 29.393 1.00 93.81 624 ARG A N 1
ATOM 4880 C CA . ARG A 1 624 ? 25.268 23.031 29.200 1.00 93.81 624 ARG A CA 1
ATOM 4881 C C . ARG A 1 624 ? 26.079 22.123 28.288 1.00 93.81 624 ARG A C 1
ATOM 4883 O O . ARG A 1 624 ? 26.311 20.968 28.630 1.00 93.81 624 ARG A O 1
ATOM 4890 N N . ALA A 1 625 ? 26.538 22.642 27.153 1.00 91.38 625 ALA A N 1
ATOM 4891 C CA . ALA A 1 625 ? 27.450 21.928 26.263 1.00 91.38 625 ALA A CA 1
ATOM 4892 C C . ALA A 1 625 ? 28.749 22.714 26.079 1.00 91.38 625 ALA A C 1
ATOM 4894 O O . ALA A 1 625 ? 28.726 23.894 25.738 1.00 91.38 625 ALA A O 1
ATOM 4895 N N . VAL A 1 626 ? 29.888 22.067 26.320 1.00 89.19 626 VAL A N 1
ATOM 4896 C CA . VAL A 1 626 ? 31.211 22.706 26.275 1.00 89.19 626 VAL A CA 1
ATOM 4897 C C . VAL A 1 626 ? 31.940 22.243 25.016 1.00 89.19 626 VAL A C 1
ATOM 4899 O O . VAL A 1 626 ? 32.050 21.034 24.806 1.00 89.19 626 VAL A O 1
ATOM 4902 N N . PRO A 1 627 ? 32.444 23.144 24.156 1.00 86.31 627 PRO A N 1
ATOM 4903 C CA . PRO A 1 627 ? 33.202 22.741 22.980 1.00 86.31 627 PRO A CA 1
ATOM 4904 C C . PRO A 1 627 ? 34.619 22.346 23.400 1.00 86.31 627 PRO A C 1
ATOM 4906 O O . PRO A 1 627 ? 35.172 22.894 24.352 1.00 86.31 627 PRO A O 1
ATOM 4909 N N . ARG A 1 628 ? 35.251 21.417 22.678 1.00 81.19 628 ARG A N 1
ATOM 4910 C CA . ARG A 1 628 ? 36.675 21.152 22.912 1.00 81.19 628 ARG A CA 1
ATOM 4911 C C . ARG A 1 628 ? 37.514 22.376 22.515 1.00 81.19 628 ARG A C 1
ATOM 4913 O O . ARG A 1 628 ? 37.190 23.042 21.526 1.00 81.19 628 ARG A O 1
ATOM 4920 N N . PRO A 1 629 ? 38.618 22.654 23.231 1.00 78.44 629 PRO A N 1
ATOM 4921 C CA . PRO A 1 629 ? 39.519 23.748 22.887 1.00 78.44 629 PRO A CA 1
ATOM 4922 C C . PRO A 1 629 ? 40.004 23.676 21.432 1.00 78.44 629 PRO A C 1
ATOM 4924 O O . PRO A 1 629 ? 40.378 22.610 20.944 1.00 78.44 629 PRO A O 1
ATOM 4927 N N . GLY A 1 630 ? 40.000 24.817 20.738 1.00 73.12 630 GLY A N 1
ATOM 4928 C CA . GLY A 1 630 ? 40.485 24.933 19.357 1.00 73.12 630 GLY A CA 1
ATOM 4929 C C . GLY A 1 630 ? 39.579 24.324 18.279 1.00 73.12 630 GLY A C 1
ATOM 4930 O O . GLY A 1 630 ? 40.007 24.213 17.132 1.00 73.12 630 GLY A O 1
ATOM 4931 N N . MET A 1 631 ? 38.352 23.912 18.613 1.00 75.06 631 MET A N 1
ATOM 4932 C CA . MET A 1 631 ? 37.378 23.445 17.622 1.00 75.06 631 MET A CA 1
ATOM 4933 C C . MET A 1 631 ? 36.633 24.611 16.971 1.00 75.06 631 MET A C 1
ATOM 4935 O O . MET A 1 631 ? 36.257 25.560 17.648 1.00 75.06 631 MET A O 1
ATOM 4939 N N . ARG A 1 632 ? 36.347 24.483 15.671 1.00 77.44 632 ARG A N 1
ATOM 4940 C CA . ARG A 1 632 ? 35.463 25.380 14.912 1.00 77.44 632 ARG A CA 1
ATOM 4941 C C . ARG A 1 632 ? 34.291 24.594 14.352 1.00 77.44 632 ARG A C 1
ATOM 4943 O O . ARG A 1 632 ? 34.524 23.558 13.724 1.00 77.44 632 ARG A O 1
ATOM 4950 N N . PHE A 1 633 ? 33.063 25.047 14.570 1.00 79.31 633 PHE A N 1
ATOM 4951 C CA . PHE A 1 633 ? 31.874 24.435 13.976 1.00 79.31 633 PHE A CA 1
ATOM 4952 C C . PHE A 1 633 ? 30.628 25.297 14.140 1.00 79.31 633 PHE A C 1
ATOM 4954 O O . PHE A 1 633 ? 30.522 26.057 15.098 1.00 79.31 633 PHE A O 1
ATOM 4961 N N . ASP A 1 634 ? 29.673 25.057 13.251 1.00 81.94 634 ASP A N 1
ATOM 4962 C CA . ASP A 1 634 ? 28.279 25.438 13.411 1.00 81.94 634 ASP A CA 1
ATOM 4963 C C . ASP A 1 634 ? 27.455 24.176 13.680 1.00 81.94 634 ASP A C 1
ATOM 4965 O O . ASP A 1 634 ? 27.684 23.124 13.068 1.00 81.94 634 ASP A O 1
ATOM 4969 N N . ALA A 1 635 ? 26.545 24.265 14.649 1.00 81.88 635 ALA A N 1
ATOM 4970 C CA . ALA A 1 635 ? 25.670 23.184 15.062 1.00 81.88 635 ALA A CA 1
ATOM 4971 C C . ALA A 1 635 ? 24.219 23.645 15.187 1.00 81.88 635 ALA A C 1
ATOM 4973 O O . ALA A 1 635 ? 23.933 24.678 15.789 1.00 81.88 635 ALA A O 1
ATOM 4974 N N . VAL A 1 636 ? 23.285 22.817 14.725 1.00 81.94 636 VAL A N 1
ATOM 4975 C CA . VAL A 1 636 ? 21.880 22.918 15.136 1.00 81.94 636 VAL A CA 1
ATOM 4976 C C . VAL A 1 636 ? 21.624 21.882 16.225 1.00 81.94 636 VAL A C 1
ATOM 4978 O O . VAL A 1 636 ? 21.945 20.705 16.048 1.00 81.94 636 VAL A O 1
ATOM 4981 N N . VAL A 1 637 ? 21.079 22.325 17.356 1.00 85.19 637 VAL A N 1
ATOM 4982 C CA . VAL A 1 637 ? 20.907 21.514 18.564 1.00 85.19 637 VAL A CA 1
ATOM 4983 C C . VAL A 1 637 ? 19.443 21.180 18.761 1.00 85.19 637 VAL A C 1
ATOM 4985 O O . VAL A 1 637 ? 18.590 22.070 18.786 1.00 85.19 637 VAL A O 1
ATOM 4988 N N . TYR A 1 638 ? 19.169 19.894 18.940 1.00 81.88 638 TYR A N 1
ATOM 4989 C CA . TYR A 1 638 ? 17.830 19.383 19.161 1.00 81.88 638 TYR A CA 1
ATOM 4990 C C . TYR A 1 638 ? 17.727 18.609 20.471 1.00 81.88 638 TYR A C 1
ATOM 4992 O O . TYR A 1 638 ? 18.641 17.875 20.849 1.00 81.88 638 TYR A O 1
ATOM 5000 N N . LEU A 1 639 ? 16.580 18.749 21.124 1.00 81.94 639 LEU A N 1
ATOM 5001 C CA . LEU A 1 639 ? 16.107 17.910 22.212 1.00 81.94 639 LEU A CA 1
ATOM 5002 C C . LEU A 1 639 ? 15.155 16.851 21.646 1.00 81.94 639 LEU A C 1
ATOM 5004 O O . LEU A 1 639 ? 14.288 17.166 20.835 1.00 81.94 639 LEU A O 1
ATOM 5008 N N . ARG A 1 640 ? 15.274 15.609 22.103 1.00 73.44 640 ARG A N 1
ATOM 5009 C CA . ARG A 1 640 ? 14.316 14.529 21.824 1.00 73.44 640 ARG A CA 1
ATOM 5010 C C . ARG A 1 640 ? 14.107 13.678 23.074 1.00 73.44 640 ARG A C 1
ATOM 5012 O O . ARG A 1 640 ? 15.030 13.592 23.883 1.00 73.44 640 ARG A O 1
ATOM 5019 N N . PRO A 1 641 ? 12.975 12.980 23.230 1.00 65.50 641 PRO A N 1
ATOM 5020 C CA . PRO A 1 641 ? 12.905 11.853 24.154 1.00 65.50 641 PRO A CA 1
ATOM 5021 C C . PRO A 1 641 ? 14.005 10.845 23.803 1.00 65.50 641 PRO A C 1
ATOM 5023 O O . PRO A 1 641 ? 14.218 10.530 22.621 1.00 65.50 641 PRO A O 1
ATOM 5026 N N . PHE A 1 642 ? 14.763 10.388 24.802 1.00 55.44 642 PHE A N 1
ATOM 5027 C CA . PHE A 1 642 ? 15.825 9.430 24.540 1.00 55.44 642 PHE A CA 1
ATOM 5028 C C . PHE A 1 642 ? 15.208 8.070 24.248 1.00 55.44 642 PHE A C 1
ATOM 5030 O O . PHE A 1 642 ? 14.600 7.423 25.095 1.00 55.44 642 PHE A O 1
ATOM 5037 N N . VAL A 1 643 ? 15.402 7.637 23.016 1.00 48.41 643 VAL A N 1
ATOM 5038 C CA . VAL A 1 643 ? 15.235 6.253 22.612 1.00 48.41 643 VAL A CA 1
ATOM 5039 C C . VAL A 1 643 ? 16.666 5.797 22.396 1.00 48.41 643 VAL A C 1
ATOM 5041 O O . VAL A 1 643 ? 17.376 6.456 21.627 1.00 48.41 643 VAL A O 1
ATOM 5044 N N . GLN A 1 644 ? 17.123 4.742 23.087 1.00 42.88 644 GLN A N 1
ATOM 5045 C CA . GLN A 1 644 ? 18.370 4.102 22.665 1.00 42.88 644 GLN A CA 1
ATOM 5046 C C . GLN A 1 644 ? 18.228 3.877 21.161 1.00 42.88 644 GLN A C 1
ATOM 5048 O O . GLN A 1 644 ? 17.189 3.356 20.753 1.00 42.88 644 GLN A O 1
ATOM 5053 N N . PRO A 1 645 ? 19.182 4.316 20.322 1.00 42.97 645 PRO A N 1
ATOM 5054 C CA . PRO A 1 645 ? 19.203 3.868 18.948 1.00 42.97 645 PRO A CA 1
ATOM 5055 C C . PRO A 1 645 ? 19.341 2.357 19.064 1.00 42.97 645 PRO A C 1
ATOM 5057 O O . PRO A 1 645 ? 20.423 1.864 19.373 1.00 42.97 645 PRO A O 1
ATOM 5060 N N . GLU A 1 646 ? 18.225 1.640 18.968 1.00 37.72 646 GLU A N 1
ATOM 5061 C CA . GLU A 1 646 ? 18.199 0.201 18.810 1.00 37.72 646 GLU A CA 1
ATOM 5062 C C . GLU A 1 646 ? 19.097 -0.018 17.611 1.00 37.72 646 GLU A C 1
ATOM 5064 O O . GLU A 1 646 ? 18.724 0.391 16.515 1.00 37.72 646 GLU A O 1
ATOM 5069 N N . THR A 1 647 ? 20.334 -0.447 17.889 1.00 37.47 647 THR A N 1
ATOM 5070 C CA . THR A 1 647 ? 21.419 -0.737 16.947 1.00 37.47 647 THR A CA 1
ATOM 5071 C C . THR A 1 647 ? 20.975 -0.480 15.519 1.00 37.47 647 THR A C 1
ATOM 5073 O O . THR A 1 647 ? 20.354 -1.370 14.936 1.00 37.47 647 THR A O 1
ATOM 5076 N N . TYR A 1 648 ? 21.208 0.739 14.995 1.00 41.31 648 TYR A N 1
ATOM 5077 C CA . TYR A 1 648 ? 21.007 1.037 13.573 1.00 41.31 648 TYR A CA 1
ATOM 5078 C C . TYR A 1 648 ? 21.534 -0.179 12.818 1.00 41.31 648 TYR A C 1
ATOM 5080 O O . TYR A 1 648 ? 22.695 -0.533 13.005 1.00 41.31 648 TYR A O 1
ATOM 5088 N N . LEU A 1 649 ? 20.617 -0.877 12.145 1.00 41.09 649 LEU A N 1
ATOM 5089 C CA . LEU A 1 649 ? 20.603 -2.318 11.869 1.00 41.09 649 LEU A CA 1
ATOM 5090 C C . LEU A 1 649 ? 21.806 -2.827 11.055 1.00 41.09 649 LEU A C 1
ATOM 5092 O O . LEU A 1 649 ? 21.671 -3.297 9.925 1.00 41.09 649 LEU A O 1
ATOM 5096 N N . GLU A 1 650 ? 22.993 -2.778 11.646 1.00 33.66 650 GLU A N 1
ATOM 5097 C CA . GLU A 1 650 ? 24.178 -3.496 11.192 1.00 33.66 650 GLU A CA 1
ATOM 5098 C C . GLU A 1 650 ? 24.353 -4.813 11.954 1.00 33.66 650 GLU A C 1
ATOM 5100 O O . GLU A 1 650 ? 24.927 -5.742 11.397 1.00 33.66 650 GLU A O 1
ATOM 5105 N N . ASN A 1 651 ? 23.771 -4.938 13.154 1.00 28.41 651 ASN A N 1
ATOM 5106 C CA . ASN A 1 651 ? 23.569 -6.199 13.874 1.00 28.41 651 ASN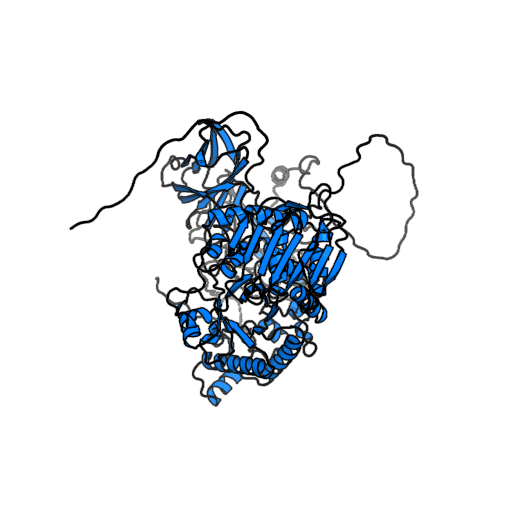 A CA 1
ATOM 5107 C C . ASN A 1 651 ? 22.406 -6.046 14.873 1.00 28.41 651 ASN A C 1
ATOM 5109 O O . ASN A 1 651 ? 22.580 -5.336 15.864 1.00 28.41 651 ASN A O 1
ATOM 5113 N N . PRO A 1 652 ? 21.234 -6.676 14.668 1.00 26.44 652 PRO A N 1
ATOM 5114 C CA . PRO A 1 652 ? 20.236 -6.749 15.728 1.00 26.44 652 PRO A CA 1
ATOM 5115 C C . PRO A 1 652 ? 20.778 -7.612 16.885 1.00 26.44 652 PRO A C 1
ATOM 5117 O O . PRO A 1 652 ? 21.438 -8.625 16.622 1.00 26.44 652 PRO A O 1
ATOM 5120 N N . PRO A 1 653 ? 20.504 -7.277 18.160 1.00 24.19 653 PRO A N 1
ATOM 5121 C CA . PRO A 1 653 ? 20.587 -8.273 19.215 1.00 24.19 653 PRO A CA 1
ATOM 5122 C C . PRO A 1 653 ? 19.662 -9.440 18.844 1.00 24.19 653 PRO A C 1
ATOM 5124 O O . PRO A 1 653 ? 18.567 -9.248 18.312 1.00 24.19 653 PRO A O 1
ATOM 5127 N N . TRP A 1 654 ? 20.150 -10.654 19.081 1.00 23.19 654 TRP A N 1
ATOM 5128 C CA . TRP A 1 654 ? 19.427 -11.915 18.930 1.00 23.19 654 TRP A CA 1
ATOM 5129 C C . TRP A 1 654 ? 17.991 -11.826 19.478 1.00 23.19 654 TRP A C 1
ATOM 5131 O O . TRP A 1 654 ? 17.760 -11.071 20.425 1.00 23.19 654 TRP A O 1
ATOM 5141 N N . PRO A 1 655 ? 17.029 -12.582 18.910 1.00 24.67 655 PRO A N 1
ATOM 5142 C CA . PRO A 1 655 ? 15.607 -12.411 19.184 1.00 24.67 655 PRO A CA 1
ATOM 5143 C C . PRO A 1 655 ? 15.336 -12.470 20.687 1.00 24.67 655 PRO A C 1
ATOM 5145 O O . PRO A 1 655 ? 15.424 -13.530 21.307 1.00 24.67 655 PRO A O 1
ATOM 5148 N N . CYS A 1 656 ? 14.969 -11.333 21.277 1.00 21.98 656 CYS A N 1
ATOM 5149 C CA . CYS A 1 656 ? 14.274 -11.323 22.548 1.00 21.98 656 CYS A CA 1
ATOM 5150 C C . CYS A 1 656 ? 12.878 -11.895 22.287 1.00 21.98 656 CYS A C 1
ATOM 5152 O O . CYS A 1 656 ? 11.969 -11.240 21.781 1.00 21.98 656 CYS A O 1
ATOM 5154 N N . TRP A 1 657 ? 12.739 -13.182 22.588 1.00 21.97 657 TRP A N 1
ATOM 5155 C CA . TRP A 1 657 ? 11.445 -13.820 22.749 1.00 21.97 657 TRP A CA 1
ATOM 5156 C C . TRP A 1 657 ? 10.606 -12.995 23.739 1.00 21.97 657 TRP A C 1
ATOM 5158 O O . TRP A 1 657 ? 11.155 -12.502 24.730 1.00 21.97 657 TRP A O 1
ATOM 5168 N N . PRO A 1 658 ? 9.286 -12.842 23.522 1.00 24.42 658 PRO A N 1
ATOM 5169 C CA . PRO A 1 658 ? 8.425 -12.238 24.526 1.00 24.42 658 PRO A CA 1
ATOM 5170 C C . PRO A 1 658 ? 8.583 -13.013 25.833 1.00 24.42 658 PRO A C 1
ATOM 5172 O O . PRO A 1 658 ? 8.556 -14.245 25.828 1.00 24.42 658 PRO A O 1
ATOM 5175 N N . ALA A 1 659 ? 8.733 -12.283 26.938 1.00 23.70 659 ALA A N 1
ATOM 5176 C CA . ALA A 1 659 ? 8.707 -12.815 28.291 1.00 23.70 659 ALA A CA 1
ATOM 5177 C C . ALA A 1 659 ? 7.402 -13.601 28.524 1.00 23.70 659 ALA A C 1
ATOM 5179 O O . ALA A 1 659 ? 6.386 -13.072 28.969 1.00 23.70 659 ALA A O 1
ATOM 5180 N N . ARG A 1 660 ? 7.420 -14.890 28.187 1.00 26.55 660 ARG A N 1
ATOM 5181 C CA . ARG A 1 660 ? 6.546 -15.921 28.738 1.00 26.55 660 ARG A CA 1
ATOM 5182 C C . ARG A 1 660 ? 7.402 -16.702 29.729 1.00 26.55 660 ARG A C 1
ATOM 5184 O O . ARG A 1 660 ? 8.558 -16.974 29.438 1.00 26.55 660 ARG A O 1
ATOM 5191 N N . TYR A 1 661 ? 6.805 -17.048 30.866 1.00 22.89 661 TYR A N 1
ATOM 5192 C CA . TYR A 1 661 ? 7.412 -17.617 32.080 1.00 22.89 661 TYR A CA 1
ATOM 5193 C C . TYR A 1 661 ? 7.920 -16.600 33.107 1.00 22.89 661 TYR A C 1
ATOM 5195 O O . TYR A 1 661 ? 9.086 -16.566 33.481 1.00 22.89 661 TYR A O 1
ATOM 5203 N N . GLY A 1 662 ? 6.980 -15.841 33.667 1.00 21.44 662 GLY A N 1
ATOM 5204 C CA . GLY A 1 662 ? 7.047 -15.468 35.075 1.00 21.44 662 GLY A CA 1
ATOM 5205 C C . GLY A 1 662 ? 6.017 -16.284 35.850 1.00 21.44 662 GLY A C 1
ATOM 5206 O O . GLY A 1 662 ? 4.849 -15.927 35.809 1.00 21.44 662 GLY A O 1
ATOM 5207 N N . SER A 1 663 ? 6.445 -17.376 36.495 1.00 23.91 663 SER A N 1
ATOM 5208 C CA . SER A 1 663 ? 5.945 -17.868 37.795 1.00 23.91 663 SER A CA 1
ATOM 5209 C C . SER A 1 663 ? 6.337 -19.335 38.003 1.00 23.91 663 SER A C 1
ATOM 5211 O O . SER A 1 663 ? 5.695 -20.220 37.444 1.00 23.91 663 SER A O 1
ATOM 5213 N N . LEU A 1 664 ? 7.375 -19.578 38.808 1.00 22.59 664 LEU A N 1
ATOM 5214 C CA . LEU A 1 664 ? 7.431 -20.606 39.862 1.00 22.59 664 LEU A CA 1
ATOM 5215 C C . LEU A 1 664 ? 8.837 -20.593 40.484 1.00 22.59 664 LEU A C 1
ATOM 5217 O O . LEU A 1 664 ? 9.758 -21.273 40.044 1.00 22.59 664 LEU A O 1
ATOM 5221 N N . LEU A 1 665 ? 8.986 -19.774 41.523 1.00 22.06 665 LEU A N 1
ATOM 5222 C CA . LEU A 1 665 ? 10.004 -19.951 42.553 1.00 22.06 665 LEU A CA 1
ATOM 5223 C C . LEU A 1 665 ? 9.576 -21.128 43.441 1.00 22.06 665 LEU A C 1
ATOM 5225 O O . LEU A 1 665 ? 8.485 -21.074 44.002 1.00 22.06 665 LEU A O 1
ATOM 5229 N N . ASN A 1 666 ? 10.430 -22.148 43.584 1.00 23.05 666 ASN A N 1
ATOM 5230 C CA . ASN A 1 666 ? 10.675 -22.837 44.861 1.00 23.05 666 ASN A CA 1
ATOM 5231 C C . ASN A 1 666 ? 11.901 -23.777 44.792 1.00 23.05 666 ASN A C 1
ATOM 5233 O O . ASN A 1 666 ? 11.835 -24.881 44.272 1.00 23.05 666 ASN A O 1
ATOM 5237 N N . VAL A 1 667 ? 13.028 -23.258 45.290 1.00 22.83 667 VAL A N 1
ATOM 5238 C CA . VAL A 1 667 ? 13.920 -23.786 46.347 1.00 22.83 667 VAL A CA 1
ATOM 5239 C C . VAL A 1 667 ? 14.204 -25.311 46.457 1.00 22.83 667 VAL A C 1
ATOM 5241 O O . VAL A 1 667 ? 13.318 -26.116 46.720 1.00 22.83 667 VAL A O 1
ATOM 5244 N N . THR A 1 668 ? 15.521 -25.599 46.493 1.00 22.66 668 THR A N 1
ATOM 5245 C CA . THR A 1 668 ? 16.318 -26.664 47.175 1.00 22.66 668 THR A CA 1
ATOM 5246 C C . THR A 1 668 ? 16.728 -27.990 46.502 1.00 22.66 668 THR A C 1
ATOM 5248 O O . THR A 1 668 ? 15.897 -28.820 46.163 1.00 22.66 668 THR A O 1
ATOM 5251 N N . ALA A 1 669 ? 18.063 -28.191 46.566 1.00 22.06 669 ALA A N 1
ATOM 5252 C CA . ALA A 1 669 ? 18.851 -29.410 46.842 1.00 22.06 669 ALA A CA 1
ATOM 5253 C C . ALA A 1 669 ? 19.469 -30.218 45.669 1.00 22.06 669 ALA A C 1
ATOM 5255 O O . ALA A 1 669 ? 18.795 -30.967 44.974 1.00 22.06 669 ALA A O 1
ATOM 5256 N N . ASP A 1 670 ? 20.802 -30.112 45.554 1.00 22.39 670 ASP A N 1
ATOM 5257 C CA . ASP A 1 670 ? 21.765 -31.152 45.104 1.00 22.39 670 ASP A CA 1
ATOM 5258 C C . ASP A 1 670 ? 21.749 -32.381 46.057 1.00 22.39 670 ASP A C 1
ATOM 5260 O O . ASP A 1 670 ? 21.242 -32.199 47.173 1.00 22.39 670 ASP A O 1
ATOM 5264 N N . PRO A 1 671 ? 22.376 -33.571 45.793 1.00 33.84 671 PRO A N 1
ATOM 5265 C CA . PRO A 1 671 ? 23.209 -34.099 44.667 1.00 33.84 671 PRO A CA 1
ATOM 5266 C C . PRO A 1 671 ? 22.803 -35.591 44.313 1.00 33.84 671 PRO A C 1
ATOM 5268 O O . PRO A 1 671 ? 21.635 -35.903 44.545 1.00 33.84 671 PRO A O 1
ATOM 5271 N N . PRO A 1 672 ? 23.637 -36.604 43.895 1.00 28.92 672 PRO A N 1
ATOM 5272 C CA . PRO A 1 672 ? 24.969 -36.700 43.244 1.00 28.92 672 PRO A CA 1
ATOM 5273 C C . PRO A 1 672 ? 25.058 -37.641 41.987 1.00 28.92 672 PRO A C 1
ATOM 5275 O O . PRO A 1 672 ? 24.198 -38.480 41.729 1.00 28.92 672 PRO A O 1
ATOM 5278 N N . GLN A 1 673 ? 26.177 -37.561 41.245 1.00 32.12 673 GLN A N 1
ATOM 5279 C CA . GLN A 1 673 ? 26.685 -38.550 40.251 1.00 32.12 673 GLN A CA 1
ATOM 5280 C C . GLN A 1 673 ? 27.136 -39.881 40.902 1.00 32.12 673 GLN A C 1
ATOM 5282 O O . GLN A 1 673 ? 27.437 -39.853 42.100 1.00 32.12 673 GLN A O 1
ATOM 5287 N N . PRO A 1 674 ? 27.236 -41.023 40.161 1.00 26.86 674 PRO A N 1
ATOM 5288 C CA . PRO A 1 674 ? 28.561 -41.649 39.875 1.00 26.86 674 PRO A CA 1
ATOM 5289 C C . PRO A 1 674 ? 28.592 -42.520 38.543 1.00 26.86 674 PRO A C 1
ATOM 5291 O O . PRO A 1 674 ? 27.691 -42.356 37.726 1.00 26.86 674 PRO A O 1
ATOM 5294 N N . PRO A 1 675 ? 29.586 -43.406 38.225 1.00 27.11 675 PRO A N 1
ATOM 5295 C CA . PRO A 1 675 ? 30.589 -43.184 37.157 1.00 27.11 675 PRO A CA 1
ATOM 5296 C C . PRO A 1 675 ? 30.849 -44.357 36.146 1.00 27.11 675 PRO A C 1
ATOM 5298 O O . PRO A 1 675 ? 30.707 -45.530 36.469 1.00 27.11 675 PRO A O 1
ATOM 5301 N N . GLY A 1 676 ? 31.414 -44.044 34.965 1.00 22.92 676 GLY A N 1
ATOM 5302 C CA . GLY A 1 676 ? 32.419 -44.881 34.266 1.00 22.92 676 GLY A CA 1
ATOM 5303 C C . GLY A 1 676 ? 31.988 -45.894 33.180 1.00 22.92 676 GLY A C 1
ATOM 5304 O O . GLY A 1 676 ? 31.386 -46.913 33.486 1.00 22.92 676 GLY A O 1
ATOM 5305 N N . ALA A 1 677 ? 32.454 -45.686 31.934 1.00 24.70 677 ALA A N 1
ATOM 5306 C CA . ALA A 1 677 ? 33.002 -46.723 31.033 1.00 24.70 677 ALA A CA 1
ATOM 5307 C C . ALA A 1 677 ? 33.626 -46.093 29.765 1.00 24.70 677 ALA A C 1
ATOM 5309 O O . ALA A 1 677 ? 32.952 -45.420 28.991 1.00 24.70 677 ALA A O 1
ATOM 5310 N N . ASN A 1 678 ? 34.920 -46.347 29.544 1.00 25.09 678 ASN A N 1
ATOM 5311 C CA . ASN A 1 678 ? 35.619 -46.152 28.268 1.00 25.09 678 ASN A CA 1
ATOM 5312 C C . ASN A 1 678 ? 35.379 -47.369 27.356 1.00 25.09 678 ASN A C 1
ATOM 5314 O O . ASN A 1 678 ? 35.485 -48.485 27.860 1.00 25.09 678 ASN A O 1
ATOM 5318 N N . LEU A 1 679 ? 35.194 -47.174 26.039 1.00 24.06 679 LEU A N 1
ATOM 5319 C CA . LEU A 1 679 ? 35.938 -47.871 24.965 1.00 24.06 679 LEU A CA 1
ATOM 5320 C C . LEU A 1 679 ? 35.520 -47.419 23.544 1.00 24.06 679 LEU A C 1
ATOM 5322 O O . LEU A 1 679 ? 34.353 -47.237 23.223 1.00 24.06 679 LEU A O 1
ATOM 5326 N N . LEU A 1 680 ? 36.553 -47.248 22.720 1.00 22.58 680 LEU A N 1
ATOM 5327 C CA . LEU A 1 680 ? 36.648 -46.782 21.329 1.00 22.58 680 LEU A CA 1
ATOM 5328 C C . LEU A 1 680 ? 36.022 -47.723 20.265 1.00 22.58 680 LEU A C 1
ATOM 5330 O O . LEU A 1 680 ? 36.250 -48.925 20.355 1.00 22.58 680 LEU A O 1
ATOM 5334 N N . ARG A 1 681 ? 35.405 -47.188 19.185 1.00 22.22 681 ARG A N 1
ATOM 5335 C CA . ARG A 1 681 ? 35.935 -47.043 17.785 1.00 22.22 681 ARG A CA 1
ATOM 5336 C C . ARG A 1 681 ? 34.829 -46.977 16.693 1.00 22.22 681 ARG A C 1
ATOM 5338 O O . ARG A 1 681 ? 34.073 -47.920 16.529 1.00 22.22 681 ARG A O 1
ATOM 5345 N N . ASN A 1 682 ? 34.877 -45.893 15.901 1.00 22.20 682 ASN A N 1
ATOM 5346 C CA . ASN A 1 682 ? 34.486 -45.676 14.488 1.00 22.20 682 ASN A CA 1
ATOM 5347 C C . ASN A 1 682 ? 33.211 -46.319 13.896 1.00 22.20 682 ASN A C 1
ATOM 5349 O O . ASN A 1 682 ? 33.196 -47.509 13.602 1.00 22.20 682 ASN A O 1
ATOM 5353 N N . SER A 1 683 ? 32.276 -45.501 13.394 1.00 21.78 683 SER A N 1
ATOM 5354 C CA . SER A 1 683 ? 32.283 -44.975 12.007 1.00 21.78 683 SER A CA 1
ATOM 5355 C C . SER A 1 683 ? 31.006 -44.177 11.681 1.00 21.78 683 SER A C 1
ATOM 5357 O O . SER A 1 683 ? 29.921 -44.554 12.104 1.00 21.78 683 SER A O 1
ATOM 5359 N N . SER A 1 684 ? 31.188 -43.099 10.901 1.00 23.34 684 SER A N 1
ATOM 5360 C CA . SER A 1 684 ? 30.211 -42.366 10.068 1.00 23.34 684 SER A CA 1
ATOM 5361 C C . SER A 1 684 ? 28.918 -41.849 10.716 1.00 23.34 684 SER A C 1
ATOM 5363 O O . SER A 1 684 ? 28.013 -42.628 10.979 1.00 23.34 684 SER A O 1
ATOM 5365 N N . PHE A 1 685 ? 28.796 -40.528 10.860 1.00 23.31 685 PHE A N 1
ATOM 5366 C CA . PHE A 1 685 ? 27.904 -39.666 10.061 1.00 23.31 685 PHE A CA 1
ATOM 5367 C C . PHE A 1 685 ? 28.059 -38.214 10.552 1.00 23.31 685 PHE A C 1
ATOM 5369 O O . PHE A 1 685 ? 28.084 -37.959 11.753 1.00 23.31 685 PHE A O 1
ATOM 5376 N N . GLU A 1 686 ? 28.259 -37.294 9.609 1.00 22.95 686 GLU A N 1
ATOM 5377 C CA . GLU A 1 686 ? 28.408 -35.852 9.825 1.00 22.95 686 GLU A CA 1
ATOM 5378 C C . GLU A 1 686 ? 27.040 -35.214 10.117 1.00 22.95 686 GLU A C 1
ATOM 5380 O O . GLU A 1 686 ? 26.161 -35.213 9.259 1.00 22.95 686 GLU A O 1
ATOM 5385 N N . GLU A 1 68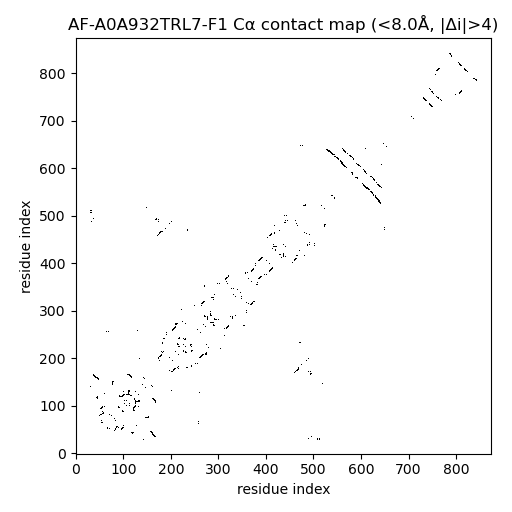7 ? 26.889 -34.633 11.306 1.00 23.36 687 GLU A N 1
ATOM 5386 C CA . GLU A 1 687 ? 25.907 -33.590 11.615 1.00 23.36 687 GLU A CA 1
ATOM 5387 C C . GLU A 1 687 ? 26.646 -32.481 12.375 1.00 23.36 687 GLU A C 1
ATOM 5389 O O . GLU A 1 687 ? 26.876 -32.583 13.580 1.00 23.36 687 GLU A O 1
ATOM 5394 N N . ASP A 1 688 ? 27.044 -31.420 11.668 1.00 23.34 688 ASP A N 1
ATOM 5395 C CA . ASP A 1 688 ? 27.537 -30.187 12.287 1.00 23.34 688 ASP A CA 1
ATOM 5396 C C . ASP A 1 688 ? 26.351 -29.261 12.590 1.00 23.34 688 ASP A C 1
ATOM 5398 O O . ASP A 1 688 ? 25.966 -28.379 11.821 1.00 23.34 688 ASP A O 1
ATOM 5402 N N . LEU A 1 689 ? 25.765 -29.484 13.764 1.00 23.33 689 LEU A N 1
ATOM 5403 C CA . LEU A 1 689 ? 25.054 -28.475 14.538 1.00 23.33 689 LEU A CA 1
ATOM 5404 C C . LEU A 1 689 ? 26.085 -27.727 15.385 1.00 23.33 689 LEU A C 1
ATOM 5406 O O . LEU A 1 689 ? 26.505 -28.268 16.400 1.00 23.33 689 LEU A O 1
ATOM 5410 N N . THR A 1 690 ? 26.448 -26.482 15.063 1.00 23.20 690 THR A N 1
ATOM 5411 C CA . THR A 1 690 ? 26.968 -25.568 16.100 1.00 23.20 690 THR A CA 1
ATOM 5412 C C . THR A 1 690 ? 26.695 -24.087 15.819 1.00 23.20 690 THR A C 1
ATOM 5414 O O . THR A 1 690 ? 27.249 -23.456 14.926 1.00 23.20 690 THR A O 1
ATOM 5417 N N . ALA A 1 691 ? 25.883 -23.507 16.695 1.00 22.06 691 ALA A N 1
ATOM 5418 C CA . ALA A 1 691 ? 26.082 -22.197 17.315 1.00 22.06 691 ALA A CA 1
ATOM 5419 C C . ALA A 1 691 ? 25.477 -22.299 18.740 1.00 22.06 691 ALA A C 1
ATOM 5421 O O . ALA A 1 691 ? 24.649 -23.196 18.931 1.00 22.06 691 ALA A O 1
ATOM 5422 N N . PRO A 1 692 ? 25.752 -21.409 19.726 1.00 32.69 692 PRO A N 1
ATOM 5423 C CA . PRO A 1 692 ? 26.641 -20.230 19.745 1.00 32.69 692 PRO A CA 1
ATOM 5424 C C . PRO A 1 692 ? 27.438 -20.046 21.084 1.00 32.69 692 PRO A C 1
ATOM 5426 O O . PRO A 1 692 ? 27.371 -20.891 21.968 1.00 32.69 692 PRO A O 1
ATOM 5429 N N . TYR A 1 693 ? 28.095 -18.876 21.228 1.00 21.56 693 TYR A N 1
ATOM 5430 C CA . TYR A 1 693 ? 28.677 -18.195 22.421 1.00 21.56 693 TYR A CA 1
ATOM 5431 C C . TYR A 1 693 ? 30.184 -18.319 22.695 1.00 21.56 693 TYR A C 1
ATOM 5433 O O . TYR A 1 693 ? 30.636 -19.382 23.097 1.00 21.56 693 TYR A O 1
ATOM 5441 N N . ILE A 1 694 ? 30.905 -17.178 22.637 1.00 23.72 694 ILE A N 1
ATOM 5442 C CA . ILE A 1 694 ? 31.949 -16.774 23.610 1.00 23.72 694 ILE A CA 1
ATOM 5443 C C . ILE A 1 694 ? 31.946 -15.239 23.794 1.00 23.72 694 ILE A C 1
ATOM 5445 O O . ILE A 1 694 ? 31.946 -14.478 22.827 1.00 23.72 694 ILE A O 1
ATOM 5449 N N . ASP A 1 695 ? 31.973 -14.846 25.070 1.00 23.03 695 ASP A N 1
ATOM 5450 C CA . ASP A 1 695 ? 32.045 -13.512 25.667 1.00 23.03 695 ASP A CA 1
ATOM 5451 C C . ASP A 1 695 ? 33.382 -12.768 25.488 1.00 23.03 695 ASP A C 1
ATOM 5453 O O . ASP A 1 695 ? 34.474 -13.337 25.524 1.00 23.03 695 ASP A O 1
ATOM 5457 N N . TYR A 1 696 ? 33.289 -11.438 25.454 1.00 23.48 696 TYR A N 1
ATOM 5458 C CA . TYR A 1 696 ? 34.387 -10.505 25.717 1.00 23.48 696 TYR A CA 1
ATOM 5459 C C . TYR A 1 696 ? 34.602 -10.371 27.239 1.00 23.48 696 TYR A C 1
ATOM 5461 O O . TYR A 1 696 ? 34.087 -9.421 27.804 1.00 23.48 696 TYR A O 1
ATOM 5469 N N . TRP A 1 697 ? 35.314 -11.278 27.934 1.00 22.92 697 TRP A N 1
ATOM 5470 C CA . TRP A 1 697 ? 35.772 -11.031 29.332 1.00 22.92 697 TRP A CA 1
ATOM 5471 C C . TRP A 1 697 ? 36.904 -11.950 29.869 1.00 22.92 697 TRP A C 1
ATOM 5473 O O . TRP A 1 697 ? 36.942 -12.256 31.055 1.00 22.92 697 TRP A O 1
ATOM 5483 N N . PHE A 1 698 ? 37.892 -12.362 29.061 1.00 23.69 698 PHE A N 1
ATOM 5484 C CA . PHE A 1 698 ? 39.077 -13.082 29.584 1.00 23.69 698 PHE A CA 1
ATOM 5485 C C . PHE A 1 698 ? 40.400 -12.546 29.016 1.00 23.69 698 PHE A C 1
ATOM 5487 O O . PHE A 1 698 ? 40.934 -13.069 28.045 1.00 23.69 698 PHE A O 1
ATOM 5494 N N . MET A 1 699 ? 40.954 -11.509 29.650 1.00 26.55 699 MET A N 1
ATOM 5495 C CA . MET A 1 699 ? 42.328 -11.022 29.407 1.00 26.55 699 MET A CA 1
ATOM 5496 C C . MET A 1 699 ? 43.108 -10.761 30.714 1.00 26.55 699 MET A C 1
ATOM 5498 O O . MET A 1 699 ? 44.083 -10.021 30.699 1.00 26.55 699 MET A O 1
ATOM 5502 N N . ALA A 1 700 ? 42.724 -11.361 31.851 1.00 26.94 700 ALA A N 1
ATOM 5503 C CA . ALA A 1 700 ? 43.399 -11.085 33.130 1.00 26.94 700 ALA A CA 1
ATOM 5504 C C . ALA A 1 700 ? 43.931 -12.296 33.924 1.00 26.94 700 ALA A C 1
ATOM 5506 O O . ALA A 1 700 ? 44.656 -12.073 34.885 1.00 26.94 700 ALA A O 1
ATOM 5507 N N . GLU A 1 701 ? 43.664 -13.559 33.561 1.00 27.83 701 GLU A N 1
ATOM 5508 C CA . GLU A 1 701 ? 43.951 -14.673 34.500 1.00 27.83 701 GLU A CA 1
ATOM 5509 C C . GLU A 1 701 ? 44.790 -15.852 33.986 1.00 27.83 701 GLU A C 1
ATOM 5511 O O . GLU A 1 701 ? 44.915 -16.866 34.671 1.00 27.83 701 GLU A O 1
ATOM 5516 N N . ARG A 1 702 ? 45.469 -15.748 32.840 1.00 26.00 702 ARG A N 1
ATOM 5517 C CA . ARG A 1 702 ? 46.525 -16.720 32.495 1.00 26.00 702 ARG A CA 1
ATOM 5518 C C . ARG A 1 702 ? 47.738 -15.980 31.965 1.00 26.00 702 ARG A C 1
ATOM 5520 O O . ARG A 1 702 ? 47.663 -15.394 30.897 1.00 26.00 702 ARG A O 1
ATOM 5527 N N . GLY A 1 703 ? 48.810 -15.967 32.757 1.00 33.75 703 GLY A N 1
ATOM 5528 C CA . GLY A 1 703 ? 50.021 -15.173 32.545 1.00 33.75 703 GLY A CA 1
ATOM 5529 C C . GLY A 1 703 ? 50.680 -15.372 31.179 1.00 33.75 703 GLY A C 1
ATOM 5530 O O . GLY A 1 703 ? 51.573 -16.203 31.032 1.00 33.75 703 GLY A O 1
ATOM 5531 N N . TYR A 1 704 ? 50.275 -14.553 30.212 1.00 27.08 704 TYR A N 1
ATOM 5532 C CA . TYR A 1 704 ? 50.988 -14.329 28.964 1.00 27.08 704 TYR A CA 1
ATOM 5533 C C . TYR A 1 704 ? 51.722 -12.994 29.078 1.00 27.08 704 TYR A C 1
ATOM 5535 O O . TYR A 1 704 ? 51.113 -11.967 29.370 1.00 27.08 704 TYR A O 1
ATOM 5543 N N . ALA A 1 705 ? 53.043 -13.036 28.903 1.00 27.20 705 ALA A N 1
ATOM 5544 C CA . ALA A 1 705 ? 53.896 -11.857 28.916 1.00 27.20 705 ALA A CA 1
ATOM 5545 C C . ALA A 1 705 ? 53.426 -10.852 27.852 1.00 27.20 705 ALA A C 1
ATOM 5547 O O . ALA A 1 705 ? 53.157 -11.221 26.707 1.00 27.20 705 ALA A O 1
ATOM 5548 N N . THR A 1 706 ? 53.319 -9.586 28.241 1.00 28.02 706 THR A N 1
ATOM 5549 C CA . THR A 1 706 ? 53.099 -8.467 27.325 1.00 28.02 706 THR A CA 1
ATOM 5550 C C . THR A 1 706 ? 54.262 -8.361 26.338 1.00 28.02 706 THR A C 1
ATOM 5552 O O . THR A 1 706 ? 55.408 -8.644 26.684 1.00 28.02 706 THR A O 1
ATOM 5555 N N . LEU A 1 707 ? 53.958 -7.940 25.107 1.00 34.62 707 LEU A N 1
ATOM 5556 C CA . LEU A 1 707 ? 54.885 -7.826 23.970 1.00 34.62 707 LEU A CA 1
ATOM 5557 C C . LEU A 1 707 ? 56.172 -7.028 24.289 1.00 34.62 707 LEU A C 1
ATOM 5559 O O . LEU A 1 707 ? 57.208 -7.272 23.674 1.00 34.62 707 LEU A O 1
ATOM 5563 N N . ASP A 1 708 ? 56.132 -6.151 25.296 1.00 35.69 708 ASP A N 1
ATOM 5564 C CA . ASP A 1 708 ? 57.291 -5.396 25.788 1.00 35.69 708 ASP A CA 1
ATOM 5565 C C . ASP A 1 708 ? 58.413 -6.287 26.363 1.00 35.69 708 ASP A C 1
ATOM 5567 O O . ASP A 1 708 ? 59.591 -5.952 26.236 1.00 35.69 708 ASP A O 1
ATOM 5571 N N . ASP A 1 709 ? 58.095 -7.463 26.920 1.00 31.11 709 ASP A N 1
ATOM 5572 C CA . ASP A 1 709 ? 59.094 -8.336 27.561 1.00 31.11 709 ASP A CA 1
ATOM 5573 C C . ASP A 1 709 ? 59.882 -9.212 26.569 1.00 31.11 709 ASP A C 1
ATOM 5575 O O . ASP A 1 709 ? 60.992 -9.657 26.883 1.00 31.11 709 ASP A O 1
ATOM 5579 N N . GLN A 1 710 ? 59.356 -9.458 25.361 1.00 32.69 710 GLN A N 1
ATOM 5580 C CA . GLN A 1 710 ? 60.065 -10.233 24.330 1.00 32.69 710 GLN A CA 1
ATOM 5581 C C . GLN A 1 710 ? 60.996 -9.377 23.466 1.00 32.69 710 GLN A C 1
ATOM 5583 O O . GLN A 1 710 ? 62.024 -9.875 23.011 1.00 32.69 710 GLN A O 1
ATOM 5588 N N . VAL A 1 711 ? 60.699 -8.088 23.291 1.00 36.22 711 VAL A N 1
ATOM 5589 C CA . VAL A 1 711 ? 61.554 -7.176 22.511 1.00 36.22 711 VAL A CA 1
ATOM 5590 C C . VAL A 1 711 ? 62.835 -6.808 23.276 1.00 36.22 711 VAL A C 1
ATOM 5592 O O . VAL A 1 711 ? 63.864 -6.525 22.666 1.00 36.22 711 VAL A O 1
ATOM 5595 N N . ALA A 1 712 ? 62.829 -6.885 24.611 1.00 34.19 712 ALA A N 1
ATOM 5596 C CA . ALA A 1 712 ? 63.983 -6.521 25.434 1.00 34.19 712 ALA A CA 1
ATOM 5597 C C . ALA A 1 712 ? 65.071 -7.611 25.558 1.00 34.19 712 ALA A C 1
ATOM 5599 O O . ALA A 1 712 ? 66.180 -7.300 25.998 1.00 34.19 712 ALA A O 1
ATOM 5600 N N . LYS A 1 713 ? 64.797 -8.878 25.208 1.00 32.44 713 LYS A N 1
ATOM 5601 C CA . LYS A 1 713 ? 65.717 -9.999 25.508 1.00 32.44 713 LYS A CA 1
ATOM 5602 C C . LYS A 1 713 ? 66.450 -10.609 24.321 1.00 32.44 713 LYS A C 1
ATOM 5604 O O . LYS A 1 713 ? 67.503 -11.205 24.530 1.00 32.44 713 LYS A O 1
ATOM 5609 N N . GLU A 1 714 ? 65.980 -10.421 23.097 1.00 32.03 714 GLU A N 1
ATOM 5610 C CA . GLU A 1 714 ? 66.665 -10.934 21.913 1.00 32.03 714 GLU A CA 1
ATOM 5611 C C . GLU A 1 714 ? 66.711 -9.830 20.863 1.00 32.03 714 GLU A C 1
ATOM 5613 O O . GLU A 1 714 ? 65.691 -9.458 20.295 1.00 32.03 714 GLU A O 1
ATOM 5618 N N . GLY A 1 715 ? 67.900 -9.276 20.612 1.00 33.47 715 GLY A N 1
ATOM 5619 C CA . GLY A 1 715 ? 68.147 -8.285 19.559 1.00 33.47 715 GLY A CA 1
ATOM 5620 C C . GLY A 1 715 ? 68.007 -8.871 18.148 1.00 33.47 715 GLY A C 1
ATOM 5621 O O . GLY A 1 715 ? 68.938 -8.787 17.347 1.00 33.47 715 GLY A O 1
ATOM 5622 N N . ALA A 1 716 ? 66.869 -9.493 17.848 1.00 28.19 716 ALA A N 1
ATOM 5623 C CA . ALA A 1 716 ? 66.570 -10.183 16.610 1.00 28.19 716 ALA A CA 1
ATOM 5624 C C . ALA A 1 716 ? 65.682 -9.316 15.708 1.00 28.19 716 ALA A C 1
ATOM 5626 O O . ALA A 1 716 ? 64.598 -8.859 16.064 1.00 28.19 716 ALA A O 1
ATOM 5627 N N . ARG A 1 717 ? 66.195 -9.094 14.499 1.00 36.34 717 ARG A N 1
ATOM 5628 C CA . ARG A 1 717 ? 65.526 -8.462 13.365 1.00 36.34 717 ARG A CA 1
ATOM 5629 C C . ARG A 1 717 ? 64.600 -9.508 12.732 1.00 36.34 717 ARG A C 1
ATOM 5631 O O . ARG A 1 717 ? 65.080 -10.592 12.416 1.00 36.34 717 ARG A O 1
ATOM 5638 N N . SER A 1 718 ? 63.337 -9.149 12.493 1.00 27.41 718 SER A N 1
ATOM 5639 C CA . SER A 1 718 ? 62.219 -9.943 11.929 1.00 27.41 718 SER A CA 1
ATOM 5640 C C . SER A 1 718 ? 61.254 -10.560 12.954 1.00 27.41 718 SER A C 1
ATOM 5642 O O . SER A 1 718 ? 61.623 -11.378 13.789 1.00 27.41 718 SER A O 1
ATOM 5644 N N . VAL A 1 719 ? 59.981 -10.164 12.853 1.00 27.53 719 VAL A N 1
ATOM 5645 C CA . VAL A 1 719 ? 58.850 -10.778 13.560 1.00 27.53 719 VAL A CA 1
ATOM 5646 C C . VAL A 1 719 ? 58.158 -11.712 12.569 1.00 27.53 719 VAL A C 1
ATOM 5648 O O . VAL A 1 719 ? 57.602 -11.259 11.571 1.00 27.53 719 VAL A O 1
ATOM 5651 N N . CYS A 1 720 ? 58.211 -13.019 12.822 1.00 26.70 720 CYS A N 1
ATOM 5652 C CA . CYS A 1 720 ? 57.486 -14.022 12.045 1.00 26.70 720 CYS A CA 1
ATOM 5653 C C . CYS A 1 720 ? 56.245 -14.453 12.837 1.00 26.70 720 CYS A C 1
ATOM 5655 O O . CYS A 1 720 ? 56.367 -15.117 13.866 1.00 26.70 720 CYS A O 1
ATOM 5657 N N . LEU A 1 721 ? 55.051 -14.067 12.382 1.00 26.67 721 LEU A N 1
ATOM 5658 C CA . LEU A 1 721 ? 53.791 -14.535 12.964 1.00 26.67 721 LEU A CA 1
ATOM 5659 C C . LEU A 1 721 ? 53.282 -15.743 12.170 1.00 26.67 721 LEU A C 1
ATOM 5661 O O . LEU A 1 721 ? 53.141 -15.682 10.949 1.00 26.67 721 LEU A O 1
ATOM 5665 N N . LYS A 1 722 ? 53.003 -16.850 12.868 1.00 23.89 722 LYS A N 1
ATOM 5666 C CA . LYS A 1 722 ? 52.377 -18.040 12.275 1.00 23.89 722 LYS A CA 1
ATOM 5667 C C . LYS A 1 722 ? 50.904 -17.754 11.942 1.00 23.89 722 LYS A C 1
ATOM 5669 O O . LYS A 1 722 ? 50.202 -17.219 12.801 1.00 23.89 722 LYS A O 1
ATOM 5674 N N . PRO A 1 723 ? 50.401 -18.152 10.760 1.00 28.95 723 PRO A N 1
ATOM 5675 C CA . PRO A 1 723 ? 48.982 -18.038 10.445 1.00 28.95 723 PRO A CA 1
ATOM 5676 C C . PRO A 1 723 ? 48.175 -19.008 11.314 1.00 28.95 723 PRO A C 1
ATOM 5678 O O . PRO A 1 723 ? 48.529 -20.182 11.445 1.00 28.95 723 PRO A O 1
ATOM 5681 N N . ASN A 1 724 ? 47.083 -18.526 11.907 1.00 27.38 724 ASN A N 1
ATOM 5682 C CA . ASN A 1 724 ? 46.153 -19.371 12.648 1.00 27.38 724 ASN A CA 1
ATOM 5683 C C . ASN A 1 724 ? 45.143 -19.977 11.659 1.00 27.38 724 ASN A C 1
ATOM 5685 O O . ASN A 1 724 ? 44.530 -19.251 10.878 1.00 27.38 724 ASN A O 1
ATOM 5689 N N . ARG A 1 725 ? 44.986 -21.306 11.658 1.00 30.50 725 ARG A N 1
ATOM 5690 C CA . ARG A 1 725 ? 44.010 -22.017 10.813 1.00 30.50 725 ARG A CA 1
ATOM 5691 C C . ARG A 1 725 ? 42.609 -21.887 11.410 1.00 30.50 725 ARG A C 1
ATOM 5693 O O . ARG A 1 725 ? 42.163 -22.831 12.036 1.00 30.50 725 ARG A O 1
ATOM 5700 N N . TYR A 1 726 ? 41.933 -20.760 11.222 1.00 27.50 726 TYR A N 1
ATOM 5701 C CA . TYR A 1 726 ? 40.466 -20.684 11.215 1.00 27.50 726 TYR A CA 1
ATOM 5702 C C . TYR A 1 726 ? 40.035 -19.487 10.359 1.00 27.50 726 TYR A C 1
ATOM 5704 O O . TYR A 1 726 ? 40.764 -18.505 10.227 1.00 27.50 726 TYR A O 1
ATOM 5712 N N . ASP A 1 727 ? 38.886 -19.641 9.711 1.00 37.19 727 ASP A N 1
ATOM 5713 C CA . ASP A 1 727 ? 38.351 -18.787 8.655 1.00 37.19 727 ASP A CA 1
ATOM 5714 C C . ASP A 1 727 ? 38.356 -17.280 9.002 1.00 37.19 727 ASP A C 1
ATOM 5716 O O . ASP A 1 727 ? 37.926 -16.876 10.080 1.00 37.19 727 ASP A O 1
ATOM 5720 N N . ARG A 1 728 ? 38.792 -16.456 8.033 1.00 39.53 728 ARG A N 1
ATOM 5721 C CA . ARG A 1 728 ? 38.832 -14.971 8.029 1.00 39.53 728 ARG A CA 1
ATOM 5722 C C . ARG A 1 728 ? 39.721 -14.307 9.101 1.00 39.53 728 ARG A C 1
ATOM 5724 O O . ARG A 1 728 ? 39.237 -13.789 10.102 1.00 39.53 728 ARG A O 1
ATOM 5731 N N . GLY A 1 729 ? 41.026 -14.209 8.833 1.00 33.56 729 GLY A N 1
ATOM 5732 C CA . GLY A 1 729 ? 41.981 -13.475 9.677 1.00 33.56 729 GLY A CA 1
ATOM 5733 C C . GLY A 1 729 ? 42.341 -12.076 9.154 1.00 33.56 729 GLY A C 1
ATOM 5734 O O . GLY A 1 729 ? 42.861 -11.939 8.049 1.00 33.56 729 GLY A O 1
ATOM 5735 N N . ILE A 1 730 ? 42.138 -11.043 9.978 1.00 34.12 730 ILE A N 1
ATOM 5736 C CA . ILE A 1 730 ? 42.839 -9.751 9.871 1.00 34.12 730 ILE A CA 1
ATOM 5737 C C . ILE A 1 730 ? 44.262 -9.969 10.400 1.00 34.12 730 ILE A C 1
ATOM 5739 O O . ILE A 1 730 ? 44.426 -10.526 11.484 1.00 34.12 730 ILE A O 1
ATOM 5743 N N . THR A 1 731 ? 45.290 -9.538 9.662 1.00 36.44 731 THR A N 1
ATOM 5744 C CA . THR A 1 731 ? 46.682 -9.589 10.145 1.00 36.44 731 THR A CA 1
ATOM 5745 C C . THR A 1 731 ? 47.201 -8.172 10.357 1.00 36.44 731 THR A C 1
ATOM 5747 O O . THR A 1 731 ? 47.240 -7.375 9.420 1.00 36.44 731 THR A O 1
ATOM 5750 N N . TYR A 1 732 ? 47.617 -7.865 11.585 1.00 32.69 732 TYR A N 1
ATOM 5751 C CA . TYR A 1 732 ? 48.308 -6.620 11.915 1.00 32.69 732 TYR A CA 1
ATOM 5752 C C . TYR A 1 732 ? 49.816 -6.838 11.781 1.00 32.69 732 TYR A C 1
ATOM 5754 O O . TYR A 1 732 ? 50.358 -7.777 12.365 1.00 32.69 732 TYR A O 1
ATOM 5762 N N . GLN A 1 733 ? 50.493 -5.988 11.010 1.00 37.28 733 GLN A N 1
ATOM 5763 C CA . GLN A 1 733 ? 51.955 -5.954 10.958 1.00 37.28 733 GLN A CA 1
ATOM 5764 C C . GLN A 1 733 ? 52.448 -4.618 11.507 1.00 37.28 733 GLN A C 1
ATOM 5766 O O . GLN A 1 733 ? 51.985 -3.550 11.100 1.00 37.28 733 GLN A O 1
ATOM 5771 N N . TYR A 1 734 ? 53.412 -4.697 12.420 1.00 34.22 734 TYR A N 1
ATOM 5772 C CA . TYR A 1 734 ? 54.107 -3.548 12.984 1.00 34.22 734 TYR A CA 1
ATOM 5773 C C . TYR A 1 734 ? 55.530 -3.535 12.433 1.00 34.22 734 TYR A C 1
ATOM 5775 O O . TYR A 1 734 ? 56.235 -4.543 12.502 1.00 34.22 734 TYR A O 1
ATOM 5783 N N . LEU A 1 735 ? 55.947 -2.403 11.869 1.00 35.00 735 LEU A N 1
ATOM 5784 C CA . LEU A 1 735 ? 57.318 -2.190 11.416 1.00 35.00 735 LEU A CA 1
ATOM 5785 C C . LEU A 1 735 ? 57.874 -0.939 12.090 1.00 35.00 735 LEU A C 1
ATOM 5787 O O . LEU A 1 735 ? 57.349 0.166 11.939 1.00 35.00 735 LEU A O 1
ATOM 5791 N N . THR A 1 736 ? 58.969 -1.117 12.820 1.00 33.84 736 THR A N 1
ATOM 5792 C CA . THR A 1 736 ? 59.710 -0.026 13.453 1.00 33.84 736 THR A CA 1
ATOM 5793 C C . THR A 1 736 ? 60.771 0.481 12.479 1.00 33.84 736 THR A C 1
ATOM 5795 O O . THR A 1 736 ? 61.642 -0.279 12.052 1.00 33.84 736 THR A O 1
ATOM 5798 N N . ASN A 1 737 ? 60.731 1.767 12.117 1.00 33.06 737 ASN A N 1
ATOM 5799 C CA . ASN A 1 737 ? 61.812 2.373 11.338 1.00 33.06 737 ASN A CA 1
ATOM 5800 C C . ASN A 1 737 ? 62.964 2.758 12.280 1.00 33.06 737 ASN A C 1
ATOM 5802 O O . ASN A 1 737 ? 62.842 3.682 13.090 1.00 33.06 737 ASN A O 1
ATOM 5806 N N . LEU A 1 738 ? 64.082 2.043 12.152 1.00 34.88 738 LEU A N 1
ATOM 5807 C CA . LEU A 1 738 ? 65.230 2.133 13.055 1.00 34.88 738 LEU A CA 1
ATOM 5808 C C . LEU A 1 738 ? 66.062 3.421 12.915 1.00 34.88 738 LEU A C 1
ATOM 5810 O O . LEU A 1 738 ? 66.869 3.690 13.797 1.00 34.88 738 LEU A O 1
ATOM 5814 N N . GLU A 1 739 ? 65.865 4.249 11.883 1.00 32.41 739 GLU A N 1
ATOM 5815 C CA . GLU A 1 739 ? 66.633 5.500 11.740 1.00 32.41 739 GLU A CA 1
ATOM 5816 C C . GLU A 1 739 ? 65.980 6.720 12.410 1.00 32.41 739 GLU A C 1
ATOM 5818 O O . GLU A 1 739 ? 66.648 7.733 12.611 1.00 32.41 739 GLU A O 1
ATOM 5823 N N . LYS A 1 740 ? 64.686 6.664 12.769 1.00 35.69 740 LYS A N 1
ATOM 5824 C CA . LYS A 1 740 ? 63.955 7.841 13.296 1.00 35.69 740 LYS A CA 1
ATOM 5825 C C . LYS A 1 740 ? 63.070 7.583 14.523 1.00 35.69 740 LYS A C 1
ATOM 5827 O O . LYS A 1 740 ? 62.351 8.493 14.926 1.00 35.69 740 LYS A O 1
ATOM 5832 N N . GLY A 1 741 ? 63.096 6.383 15.113 1.00 34.56 741 GLY A N 1
ATOM 5833 C CA . GLY A 1 741 ? 62.342 6.072 16.339 1.00 34.56 741 GLY A CA 1
ATOM 5834 C C . GLY A 1 741 ? 60.817 6.182 16.192 1.00 34.56 741 GLY A C 1
ATOM 5835 O O . GLY A 1 741 ? 60.131 6.520 17.152 1.00 34.56 741 GLY A O 1
ATOM 5836 N N . ARG A 1 742 ? 60.284 5.950 14.984 1.00 37.88 742 ARG A N 1
ATOM 5837 C CA . ARG A 1 742 ? 58.843 6.010 14.681 1.00 37.88 742 ARG A CA 1
ATOM 5838 C C . ARG A 1 742 ? 58.305 4.609 14.402 1.00 37.88 742 ARG A C 1
ATOM 5840 O O . ARG A 1 742 ? 58.878 3.882 13.584 1.00 37.88 742 ARG A O 1
ATOM 5847 N N . GLU A 1 743 ? 57.201 4.261 15.055 1.00 37.91 743 GLU A N 1
ATOM 5848 C CA . GLU A 1 743 ? 56.432 3.045 14.788 1.00 37.91 743 GLU A CA 1
ATOM 5849 C C . GLU A 1 743 ? 55.374 3.310 13.719 1.00 37.91 743 GLU A C 1
ATOM 5851 O O . GLU A 1 743 ? 54.671 4.322 13.757 1.00 37.91 743 GLU A O 1
ATOM 5856 N N . TYR A 1 744 ? 55.265 2.392 12.762 1.00 39.41 744 TYR A N 1
ATOM 5857 C CA . TYR A 1 744 ? 54.221 2.416 11.746 1.00 39.41 744 TYR A CA 1
ATOM 5858 C C . TYR A 1 744 ? 53.361 1.162 11.899 1.00 39.41 744 TYR A C 1
ATOM 5860 O O . TYR A 1 744 ? 53.882 0.042 11.931 1.00 39.41 744 TYR A O 1
ATOM 5868 N N . ALA A 1 745 ? 52.048 1.361 12.004 1.00 37.72 745 ALA A N 1
ATOM 5869 C CA . ALA A 1 745 ? 51.072 0.283 12.056 1.00 37.72 745 ALA A CA 1
ATOM 5870 C C . ALA A 1 745 ? 50.362 0.188 10.704 1.00 37.72 745 ALA A C 1
ATOM 5872 O O . ALA A 1 745 ? 49.879 1.192 10.176 1.00 37.72 745 ALA A O 1
ATOM 5873 N N . PHE A 1 746 ? 50.291 -1.022 10.152 1.00 38.78 746 PHE A N 1
ATOM 5874 C CA . PHE A 1 746 ? 49.585 -1.277 8.902 1.00 38.78 746 PHE A CA 1
ATOM 5875 C C . PHE A 1 746 ? 48.564 -2.395 9.086 1.00 38.78 746 PHE A C 1
ATOM 5877 O O . PHE A 1 746 ? 48.807 -3.381 9.789 1.00 38.78 746 PHE A O 1
ATOM 5884 N N . SER A 1 747 ? 47.429 -2.240 8.407 1.00 36.88 747 SER A N 1
ATOM 5885 C CA . SER A 1 747 ? 46.390 -3.263 8.316 1.00 36.88 747 SER A CA 1
ATOM 5886 C C . SER A 1 747 ? 46.395 -3.829 6.903 1.00 36.88 747 SER A C 1
ATOM 5888 O O . SER A 1 747 ? 46.113 -3.107 5.946 1.00 36.88 747 SER A O 1
ATOM 5890 N N . VAL A 1 748 ? 46.717 -5.114 6.767 1.00 37.38 748 VAL A N 1
ATOM 5891 C CA . VAL A 1 748 ? 46.647 -5.807 5.479 1.00 37.38 748 VAL A CA 1
ATOM 5892 C C . VAL A 1 748 ? 45.398 -6.670 5.470 1.00 37.38 748 VAL A C 1
ATOM 5894 O O . VAL A 1 748 ? 45.220 -7.543 6.321 1.00 37.38 748 VAL A O 1
ATOM 5897 N N . TRP A 1 749 ? 44.537 -6.428 4.488 1.00 36.75 749 TRP A N 1
ATOM 5898 C CA . TRP A 1 749 ? 43.360 -7.248 4.253 1.00 36.75 749 TRP A CA 1
ATOM 5899 C C . TRP A 1 749 ? 43.694 -8.266 3.174 1.00 36.75 749 TRP A C 1
ATOM 5901 O O . TRP A 1 749 ? 43.994 -7.902 2.037 1.00 36.75 749 TRP A O 1
ATOM 5911 N N . ALA A 1 750 ? 43.642 -9.544 3.536 1.00 36.81 750 ALA A N 1
ATOM 5912 C CA . ALA A 1 750 ? 43.727 -10.633 2.581 1.00 36.81 750 ALA A CA 1
ATOM 5913 C C . ALA A 1 750 ? 42.356 -11.304 2.478 1.00 36.81 750 ALA A C 1
ATOM 5915 O O . ALA A 1 750 ? 41.837 -11.813 3.471 1.00 36.81 750 ALA A O 1
ATOM 5916 N N . ARG A 1 751 ? 41.757 -11.310 1.284 1.00 35.88 751 ARG A N 1
ATOM 5917 C CA . ARG A 1 751 ? 40.521 -12.060 1.024 1.00 35.88 751 ARG A CA 1
ATOM 5918 C C . ARG A 1 751 ? 40.742 -13.014 -0.137 1.00 35.88 751 ARG A C 1
ATOM 5920 O O . ARG A 1 751 ? 41.158 -12.599 -1.215 1.00 35.88 751 ARG A O 1
ATOM 5927 N N . ALA A 1 752 ? 40.433 -14.288 0.070 1.00 35.84 752 ALA A N 1
ATOM 5928 C CA . ALA A 1 752 ? 40.289 -15.215 -1.038 1.00 35.84 752 ALA A CA 1
ATOM 5929 C C . ALA A 1 752 ? 38.908 -14.993 -1.667 1.00 35.84 752 ALA A C 1
ATOM 5931 O O . ALA A 1 752 ? 37.887 -15.237 -1.025 1.00 35.84 752 ALA A O 1
ATOM 5932 N N . GLU A 1 753 ? 38.854 -14.454 -2.885 1.00 32.53 753 GLU A N 1
ATOM 5933 C CA . GLU A 1 753 ? 37.578 -14.305 -3.607 1.00 32.53 753 GLU A CA 1
ATOM 5934 C C . GLU A 1 753 ? 37.171 -15.597 -4.329 1.00 32.53 753 GLU A C 1
ATOM 5936 O O . GLU A 1 753 ? 35.999 -15.781 -4.653 1.00 32.53 753 GLU A O 1
ATOM 5941 N N . LYS A 1 754 ? 38.127 -16.508 -4.552 1.00 34.12 754 LYS A N 1
ATOM 5942 C CA . LYS A 1 754 ? 37.954 -17.868 -5.087 1.00 34.12 754 LYS A CA 1
ATOM 5943 C C . LYS A 1 754 ? 38.973 -18.805 -4.413 1.00 34.12 754 LYS A C 1
ATOM 5945 O O . LYS A 1 754 ? 39.944 -18.295 -3.854 1.00 34.12 754 LYS A O 1
ATOM 5950 N N . PRO A 1 755 ? 38.826 -20.144 -4.509 1.00 31.31 755 PRO A N 1
ATOM 5951 C CA . PRO A 1 755 ? 39.809 -21.098 -3.970 1.00 31.31 755 PRO A CA 1
ATOM 5952 C C . PRO A 1 755 ? 41.249 -20.851 -4.458 1.00 31.31 755 PRO A C 1
ATOM 5954 O O . PRO A 1 755 ? 42.202 -21.190 -3.763 1.00 31.31 755 PRO A O 1
ATOM 5957 N N . ASP A 1 756 ? 41.387 -20.188 -5.615 1.00 33.66 756 ASP A N 1
ATOM 5958 C CA . ASP A 1 756 ? 42.646 -19.985 -6.337 1.00 33.66 756 ASP A CA 1
ATOM 5959 C C . ASP A 1 756 ? 43.014 -18.495 -6.550 1.00 33.66 756 ASP A C 1
ATOM 5961 O O . ASP A 1 756 ? 43.738 -18.164 -7.492 1.00 33.66 756 ASP A O 1
ATOM 5965 N N . SER A 1 757 ? 42.510 -17.561 -5.730 1.00 32.69 757 SER A N 1
ATOM 5966 C CA . SER A 1 757 ? 42.921 -16.145 -5.787 1.00 32.69 757 SER A CA 1
ATOM 5967 C C . SER A 1 757 ? 43.155 -15.549 -4.400 1.00 32.69 757 SER A C 1
ATOM 5969 O O . SER A 1 757 ? 42.399 -15.807 -3.471 1.00 32.69 757 SER A O 1
ATOM 5971 N N . LEU A 1 758 ? 44.193 -14.715 -4.268 1.00 33.56 758 LEU A N 1
ATOM 5972 C CA . LEU A 1 758 ? 44.469 -13.930 -3.064 1.00 33.56 758 LEU A CA 1
ATOM 5973 C C . LEU A 1 758 ? 44.374 -12.443 -3.422 1.00 33.56 758 LEU A C 1
ATOM 5975 O O . LEU A 1 758 ? 45.187 -11.943 -4.200 1.00 33.56 758 LEU A O 1
ATOM 5979 N N . LEU A 1 759 ? 43.379 -11.745 -2.878 1.00 34.12 759 LEU A N 1
ATOM 5980 C CA . LEU A 1 759 ? 43.294 -10.290 -2.937 1.00 34.12 759 LEU A CA 1
ATOM 5981 C C . LEU A 1 759 ? 44.065 -9.728 -1.742 1.00 34.12 759 LEU A C 1
ATOM 5983 O O . LEU A 1 759 ? 43.658 -9.955 -0.606 1.00 34.12 759 LEU A O 1
ATOM 5987 N N . LEU A 1 760 ? 45.158 -9.010 -1.995 1.00 35.22 760 LEU A N 1
ATOM 5988 C CA . LEU A 1 760 ? 45.888 -8.238 -0.988 1.00 35.22 760 LEU A CA 1
ATOM 5989 C C . LEU A 1 760 ? 45.500 -6.768 -1.135 1.00 35.22 760 LEU A C 1
ATOM 5991 O O . LEU A 1 760 ? 45.833 -6.142 -2.140 1.00 35.22 760 LEU A O 1
ATOM 5995 N N . VAL A 1 761 ? 44.804 -6.232 -0.136 1.00 33.81 761 VAL A N 1
ATOM 5996 C CA . VAL A 1 761 ? 44.478 -4.808 -0.035 1.00 33.81 761 VAL A CA 1
ATOM 5997 C C . VAL A 1 761 ? 45.344 -4.214 1.069 1.00 33.81 761 VAL A C 1
ATOM 5999 O O . VAL A 1 761 ? 45.225 -4.580 2.241 1.00 33.81 761 VAL A O 1
ATOM 6002 N N . SER A 1 762 ? 46.240 -3.309 0.683 1.00 36.47 762 SER A N 1
ATOM 6003 C CA . SER A 1 762 ? 46.970 -2.458 1.623 1.00 36.47 762 SER A CA 1
ATOM 6004 C C . SER A 1 762 ? 46.175 -1.173 1.823 1.00 36.47 762 SER A C 1
ATOM 6006 O O . SER A 1 762 ? 45.853 -0.492 0.847 1.00 36.47 762 SER A O 1
ATOM 6008 N N . VAL A 1 763 ? 45.849 -0.851 3.073 1.00 34.75 763 VAL A N 1
ATOM 6009 C CA . VAL A 1 763 ? 45.312 0.461 3.447 1.00 34.75 763 VAL A CA 1
ATOM 6010 C C . VAL A 1 763 ? 46.494 1.308 3.926 1.00 34.75 763 VAL A C 1
ATOM 6012 O O . VAL A 1 763 ? 47.325 0.833 4.700 1.00 34.75 763 VAL A O 1
ATOM 6015 N N . ALA A 1 764 ? 46.605 2.530 3.399 1.00 36.09 764 ALA A N 1
ATOM 6016 C CA . ALA A 1 764 ? 47.713 3.461 3.629 1.00 36.09 764 ALA A CA 1
ATOM 6017 C C . ALA A 1 764 ? 48.063 3.659 5.130 1.00 36.09 764 ALA A C 1
ATOM 6019 O O . ALA A 1 764 ? 47.183 3.514 5.978 1.00 36.09 764 ALA A O 1
ATOM 6020 N N . PRO A 1 765 ? 49.328 4.001 5.469 1.00 35.28 765 PRO A N 1
ATOM 6021 C CA . PRO A 1 765 ? 49.815 4.074 6.851 1.00 35.28 765 PRO A CA 1
ATOM 6022 C C . PRO A 1 765 ? 48.988 4.990 7.758 1.00 35.28 765 PRO A C 1
ATOM 6024 O O . PRO A 1 765 ? 48.763 6.155 7.428 1.00 35.28 765 PRO A O 1
ATOM 6027 N N . GLU A 1 766 ? 48.677 4.504 8.961 1.00 37.16 766 GLU A N 1
ATOM 6028 C CA . GLU A 1 766 ? 48.354 5.358 10.103 1.00 37.16 766 GLU A CA 1
ATOM 6029 C C . GLU A 1 766 ? 49.629 5.645 10.906 1.00 37.16 766 GLU A C 1
ATOM 6031 O O . GLU A 1 766 ? 50.450 4.760 11.161 1.00 37.16 766 GLU A O 1
ATOM 6036 N N . TRP A 1 767 ? 49.802 6.899 11.320 1.00 36.03 767 TRP A N 1
ATOM 6037 C CA . TRP A 1 767 ? 50.908 7.320 12.175 1.00 36.03 767 TRP A CA 1
ATOM 6038 C C . TRP A 1 767 ? 50.417 7.577 13.603 1.00 36.03 767 TRP A C 1
ATOM 6040 O O . TRP A 1 767 ? 49.374 8.204 13.800 1.00 36.03 767 TRP A O 1
ATOM 6050 N N . ARG A 1 768 ? 51.189 7.140 14.605 1.00 33.72 768 ARG A N 1
ATOM 6051 C CA . ARG A 1 768 ? 51.020 7.521 16.016 1.00 33.72 768 ARG A CA 1
ATOM 6052 C C . ARG A 1 768 ? 52.336 8.066 16.561 1.00 33.72 768 ARG A C 1
ATOM 6054 O O . ARG A 1 768 ? 53.378 7.445 16.372 1.00 33.72 768 ARG A O 1
ATOM 6061 N N . GLU A 1 769 ? 52.284 9.191 17.275 1.00 32.06 769 GLU A N 1
ATOM 6062 C CA . GLU A 1 769 ? 53.385 9.580 18.166 1.00 32.06 769 GLU A CA 1
ATOM 6063 C C . GLU A 1 769 ? 53.221 8.966 19.564 1.00 32.06 769 GLU A C 1
ATOM 6065 O O . GLU A 1 769 ? 52.089 8.684 19.979 1.00 32.06 769 GLU A O 1
ATOM 6070 N N . PRO A 1 770 ? 54.324 8.805 20.324 1.00 33.47 770 PRO A N 1
ATOM 6071 C CA . PRO A 1 770 ? 54.331 8.127 21.626 1.00 33.47 770 PRO A CA 1
ATOM 6072 C C . PRO A 1 770 ? 53.512 8.808 22.741 1.00 33.47 770 PRO A C 1
ATOM 6074 O O . PRO A 1 770 ? 53.389 8.270 23.835 1.00 33.47 770 PRO A O 1
ATOM 6077 N N . ASN A 1 771 ? 52.962 9.997 22.506 1.00 33.88 771 ASN A N 1
ATOM 6078 C CA . ASN A 1 771 ? 52.350 10.880 23.505 1.00 33.88 771 ASN A CA 1
ATOM 6079 C C . ASN A 1 771 ? 50.826 11.078 23.335 1.00 33.88 771 ASN A C 1
ATOM 6081 O O . ASN A 1 771 ? 50.246 11.989 23.920 1.00 33.88 771 ASN A O 1
ATOM 6085 N N . GLY A 1 772 ? 50.145 10.189 22.604 1.00 37.66 772 GLY A N 1
ATOM 6086 C CA . GLY A 1 772 ? 48.703 9.941 22.787 1.00 37.66 772 GLY A CA 1
ATOM 6087 C C . GLY A 1 772 ? 47.721 11.025 22.308 1.00 37.66 772 GLY A C 1
ATOM 6088 O O . GLY A 1 772 ? 46.525 10.903 22.562 1.00 37.66 772 GLY A O 1
ATOM 6089 N N . LEU A 1 773 ? 48.169 12.055 21.584 1.00 28.64 773 LEU A N 1
ATOM 6090 C CA . LEU A 1 773 ? 47.306 13.087 20.991 1.00 28.64 773 LEU A CA 1
ATOM 6091 C C . LEU A 1 773 ? 47.216 12.901 19.468 1.00 28.64 773 LEU A C 1
ATOM 6093 O O . LEU A 1 773 ? 48.121 13.269 18.725 1.00 28.64 773 LEU A O 1
ATOM 6097 N N . GLY A 1 774 ? 46.111 12.325 18.989 1.00 31.50 774 GLY A N 1
ATOM 6098 C CA . GLY A 1 774 ? 45.866 12.107 17.562 1.00 31.50 774 GLY A CA 1
ATOM 6099 C C . GLY A 1 774 ? 45.570 13.405 16.801 1.00 31.50 774 GLY A C 1
ATOM 6100 O O . GLY A 1 774 ? 44.487 13.972 16.937 1.00 31.50 774 GLY A O 1
ATOM 6101 N N . LYS A 1 775 ? 46.501 13.842 15.947 1.00 25.19 775 LYS A N 1
ATOM 6102 C CA . LYS A 1 775 ? 46.243 14.767 14.830 1.00 25.19 775 LYS A CA 1
ATOM 6103 C C . LYS A 1 775 ? 46.586 14.066 13.514 1.00 25.19 775 LYS A C 1
ATOM 6105 O O . LYS A 1 775 ? 47.725 13.656 13.323 1.00 25.19 775 LYS A O 1
ATOM 6110 N N . MET A 1 776 ? 45.625 13.972 12.593 1.00 28.00 776 MET A N 1
ATOM 6111 C CA . MET A 1 776 ? 45.909 13.683 11.183 1.00 28.00 776 MET A CA 1
ATOM 6112 C C . MET A 1 776 ? 46.560 14.914 10.540 1.00 28.00 776 MET A C 1
ATOM 6114 O O . MET A 1 776 ? 45.958 15.988 10.523 1.00 28.00 776 MET A O 1
ATOM 6118 N N . PHE A 1 777 ? 47.763 14.767 9.989 1.00 26.64 777 PHE A N 1
ATOM 6119 C CA . PHE A 1 777 ? 48.363 15.773 9.112 1.00 26.64 777 PHE A CA 1
ATOM 6120 C C . PHE A 1 777 ? 48.144 15.394 7.644 1.00 26.64 777 PHE A C 1
ATOM 6122 O O . PHE A 1 777 ? 48.216 14.222 7.278 1.00 26.64 777 PHE A O 1
ATOM 6129 N N . ARG A 1 778 ? 47.919 16.403 6.794 1.00 27.94 778 ARG A N 1
ATOM 6130 C CA . ARG A 1 778 ? 47.983 16.276 5.332 1.00 27.94 778 ARG A CA 1
ATOM 6131 C C . ARG A 1 778 ? 49.451 16.061 4.958 1.00 27.94 778 ARG A C 1
ATOM 6133 O O . ARG A 1 778 ? 50.283 16.917 5.254 1.00 27.94 778 ARG A O 1
ATOM 6140 N N . VAL A 1 779 ? 49.782 14.921 4.361 1.00 28.69 779 VAL A N 1
ATOM 6141 C CA . VAL A 1 779 ? 51.159 14.639 3.938 1.00 28.69 779 VAL A CA 1
ATOM 6142 C C . VAL A 1 779 ? 51.435 15.432 2.659 1.00 28.69 779 VAL A C 1
ATOM 6144 O O . VAL A 1 779 ? 50.760 15.248 1.649 1.00 28.69 779 VAL A O 1
ATOM 6147 N N . GLY A 1 780 ? 52.391 16.362 2.730 1.00 26.83 780 GLY A N 1
ATOM 6148 C CA . GLY A 1 780 ? 52.911 17.086 1.570 1.00 26.83 780 GLY A CA 1
ATOM 6149 C C . GLY A 1 780 ? 53.612 16.155 0.576 1.00 26.83 780 GLY A C 1
ATOM 6150 O O . GLY A 1 780 ? 53.954 15.020 0.890 1.00 26.83 780 GLY A O 1
ATOM 6151 N N . THR A 1 781 ? 53.827 16.654 -0.636 1.00 28.31 781 THR A N 1
ATOM 6152 C CA . THR A 1 781 ? 54.237 15.941 -1.858 1.00 28.31 781 THR A CA 1
ATOM 6153 C C . THR A 1 781 ? 55.629 15.291 -1.862 1.00 28.31 781 THR A C 1
ATOM 6155 O O . THR A 1 781 ? 56.138 15.003 -2.941 1.00 28.31 781 THR A O 1
ATOM 6158 N N . ASP A 1 782 ? 56.254 14.990 -0.728 1.00 28.84 782 ASP A N 1
ATOM 6159 C CA . ASP A 1 782 ? 57.625 14.465 -0.682 1.00 28.84 782 ASP A CA 1
ATOM 6160 C C . ASP A 1 782 ? 57.684 13.045 -0.121 1.00 28.84 782 ASP A C 1
ATOM 6162 O O . ASP A 1 782 ? 58.081 12.799 1.014 1.00 28.84 782 ASP A O 1
ATOM 6166 N N . TRP A 1 783 ? 57.309 12.086 -0.968 1.00 31.22 783 TRP A N 1
ATOM 6167 C CA . TRP A 1 783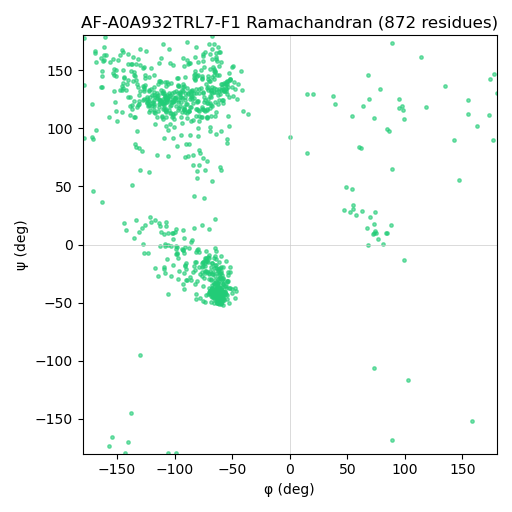 ? 57.721 10.697 -0.805 1.00 31.22 783 TRP A CA 1
ATOM 6168 C C . TRP A 1 783 ? 58.989 10.444 -1.625 1.00 31.22 783 TRP A C 1
ATOM 6170 O O . TRP A 1 783 ? 58.962 10.485 -2.858 1.00 31.22 783 TRP A O 1
ATOM 6180 N N . GLU A 1 784 ? 60.094 10.161 -0.937 1.00 29.62 784 GLU A N 1
ATOM 6181 C CA . GLU A 1 784 ? 61.208 9.395 -1.496 1.00 29.62 784 GLU A CA 1
ATOM 6182 C C . GLU A 1 784 ? 60.861 7.895 -1.438 1.00 29.62 784 GLU A C 1
ATOM 6184 O O . GLU A 1 784 ? 60.135 7.443 -0.553 1.00 29.62 784 GLU A O 1
ATOM 6189 N N . ARG A 1 785 ? 61.322 7.145 -2.447 1.00 30.41 785 ARG A N 1
ATOM 6190 C CA . ARG A 1 785 ? 60.961 5.751 -2.776 1.00 30.41 785 ARG A CA 1
ATOM 6191 C C . ARG A 1 785 ? 60.716 4.844 -1.554 1.00 30.41 785 ARG A C 1
ATOM 6193 O O . ARG A 1 785 ? 61.657 4.436 -0.884 1.00 30.41 785 ARG A O 1
ATOM 6200 N N . LEU A 1 786 ? 59.469 4.413 -1.364 1.00 31.91 786 LEU A N 1
ATOM 6201 C CA . LEU A 1 786 ? 59.139 3.232 -0.561 1.00 31.91 786 LEU A CA 1
ATOM 6202 C C . LEU A 1 786 ? 59.221 1.987 -1.452 1.00 31.91 786 LEU A C 1
ATOM 6204 O O . LEU A 1 786 ? 58.490 1.876 -2.434 1.00 31.91 786 LEU A O 1
ATOM 6208 N N . VAL A 1 787 ? 60.120 1.061 -1.119 1.00 30.72 787 VAL A N 1
ATOM 6209 C CA . VAL A 1 787 ? 60.218 -0.259 -1.760 1.00 30.72 787 VAL A CA 1
ATOM 6210 C C . VAL A 1 787 ? 59.520 -1.272 -0.857 1.00 30.72 787 VAL A C 1
ATOM 6212 O O . VAL A 1 787 ? 59.835 -1.356 0.328 1.00 30.72 787 VAL A O 1
ATOM 6215 N N . TRP A 1 788 ? 58.572 -2.027 -1.410 1.00 32.84 788 TRP A N 1
ATOM 6216 C CA . TRP A 1 788 ? 57.807 -3.041 -0.684 1.00 32.84 788 TRP A CA 1
ATOM 6217 C C . TRP A 1 788 ? 58.351 -4.430 -1.023 1.00 32.84 788 TRP A C 1
ATOM 6219 O O . TRP A 1 788 ? 58.498 -4.771 -2.197 1.00 32.84 788 TRP A O 1
ATOM 6229 N N . THR A 1 789 ? 58.621 -5.246 -0.006 1.00 30.12 789 THR A N 1
ATOM 6230 C CA . THR A 1 789 ? 59.086 -6.629 -0.180 1.00 30.12 789 THR A CA 1
ATOM 6231 C C . THR A 1 789 ? 58.105 -7.554 0.526 1.00 30.12 789 THR A C 1
ATOM 6233 O O . THR A 1 789 ? 57.901 -7.426 1.731 1.00 30.12 789 THR A O 1
ATOM 6236 N N . PHE A 1 790 ? 57.487 -8.476 -0.210 1.00 33.50 790 PHE A N 1
ATOM 6237 C CA . PHE A 1 790 ? 56.560 -9.458 0.349 1.00 33.50 790 PHE A CA 1
ATOM 6238 C C . PHE A 1 790 ? 57.233 -10.830 0.383 1.00 33.50 790 PHE A C 1
ATOM 6240 O O . PHE A 1 790 ? 57.736 -11.297 -0.637 1.00 33.50 790 PHE A O 1
ATOM 6247 N N . THR A 1 791 ? 57.210 -11.497 1.537 1.00 31.30 791 THR A N 1
ATOM 6248 C CA . THR A 1 791 ? 57.678 -12.883 1.665 1.00 31.30 791 THR A CA 1
ATOM 6249 C C . THR A 1 791 ? 56.464 -13.802 1.696 1.00 31.30 791 THR A C 1
ATOM 6251 O O . THR A 1 791 ? 55.698 -13.790 2.657 1.00 31.30 791 THR A O 1
ATOM 6254 N N . VAL A 1 792 ? 56.265 -14.592 0.640 1.00 32.53 792 VAL A N 1
ATOM 6255 C CA . VAL A 1 792 ? 55.197 -15.601 0.594 1.00 32.53 792 VAL A CA 1
ATOM 6256 C C . VAL A 1 792 ? 55.706 -16.884 1.269 1.00 32.53 792 VAL A C 1
ATOM 6258 O O . VAL A 1 792 ? 56.783 -17.360 0.897 1.00 32.53 792 VAL A O 1
ATOM 6261 N N . PRO A 1 793 ? 54.980 -17.462 2.245 1.00 31.06 793 PRO A N 1
ATOM 6262 C CA . PRO A 1 793 ? 55.351 -18.732 2.863 1.00 31.06 793 PRO A CA 1
ATOM 6263 C C . PRO A 1 793 ? 55.514 -19.851 1.823 1.00 31.06 793 PRO A C 1
ATOM 6265 O O . PRO A 1 793 ? 54.723 -19.975 0.886 1.00 31.06 793 PRO A O 1
ATOM 6268 N N . ALA A 1 794 ? 56.554 -20.674 1.976 1.00 31.09 794 ALA A N 1
ATOM 6269 C CA . ALA A 1 794 ? 56.921 -21.707 1.003 1.00 31.09 794 ALA A CA 1
ATOM 6270 C C . ALA A 1 794 ? 55.881 -22.840 0.845 1.00 31.09 794 ALA A C 1
ATOM 6272 O O . ALA A 1 794 ? 55.990 -23.630 -0.094 1.00 31.09 794 ALA A O 1
ATOM 6273 N N . ASP A 1 795 ? 54.890 -22.927 1.735 1.00 34.09 795 ASP A N 1
ATOM 6274 C CA . ASP A 1 795 ? 53.870 -23.977 1.792 1.00 34.09 795 ASP A CA 1
ATOM 6275 C C . ASP A 1 795 ? 52.589 -23.667 0.997 1.00 34.09 795 ASP A C 1
ATOM 6277 O O . ASP A 1 795 ? 51.735 -24.542 0.850 1.00 34.09 795 ASP A O 1
ATOM 6281 N N . VAL A 1 796 ? 52.476 -22.490 0.369 1.00 36.03 796 VAL A N 1
ATOM 6282 C CA . VAL A 1 796 ? 51.386 -22.197 -0.581 1.00 36.03 796 VAL A CA 1
ATOM 6283 C C . VAL A 1 796 ? 51.741 -22.734 -1.977 1.00 36.03 796 VAL A C 1
ATOM 6285 O O . VAL A 1 796 ? 52.000 -21.990 -2.924 1.00 36.03 796 VAL A O 1
ATOM 6288 N N . GLN A 1 797 ? 51.790 -24.063 -2.112 1.00 33.78 797 GLN A N 1
ATOM 6289 C CA . GLN A 1 797 ? 52.117 -24.756 -3.371 1.00 33.78 797 GLN A CA 1
ATOM 6290 C C . GLN A 1 797 ? 51.149 -24.432 -4.526 1.00 33.78 797 GLN A C 1
ATOM 6292 O O . GLN A 1 797 ? 51.541 -24.514 -5.687 1.00 33.78 797 GLN A O 1
ATOM 6297 N N . THR A 1 798 ? 49.924 -23.988 -4.243 1.00 38.56 798 THR A N 1
ATOM 6298 C CA . THR A 1 798 ? 48.907 -23.655 -5.256 1.00 38.56 798 THR A CA 1
ATOM 6299 C C . THR A 1 798 ? 49.184 -22.366 -6.036 1.00 38.56 798 THR A C 1
ATOM 6301 O O . THR A 1 798 ? 48.725 -22.238 -7.170 1.00 38.56 798 THR A O 1
ATOM 6304 N N . LEU A 1 799 ? 49.984 -21.431 -5.504 1.00 36.50 799 LEU A N 1
ATOM 6305 C CA . LEU A 1 799 ? 50.328 -20.185 -6.212 1.00 36.50 799 LEU A CA 1
ATOM 6306 C C . LEU A 1 799 ? 51.512 -20.347 -7.184 1.00 36.50 799 LEU A C 1
ATOM 6308 O O . LEU A 1 799 ? 51.615 -19.598 -8.158 1.00 36.50 799 LEU A O 1
ATOM 6312 N N . ARG A 1 800 ? 52.386 -21.342 -6.967 1.00 38.00 800 ARG A N 1
ATOM 6313 C CA . ARG A 1 800 ? 53.619 -21.547 -7.757 1.00 38.00 800 ARG A CA 1
ATOM 6314 C C . ARG A 1 800 ? 53.382 -22.050 -9.184 1.00 38.00 800 ARG A C 1
ATOM 6316 O O . ARG A 1 800 ? 54.217 -21.794 -10.052 1.00 38.00 800 ARG A O 1
ATOM 6323 N N . ASP A 1 801 ? 52.251 -22.699 -9.452 1.00 37.88 801 ASP A N 1
ATOM 6324 C CA . ASP A 1 801 ? 52.045 -23.402 -10.724 1.00 37.88 801 ASP A CA 1
ATOM 6325 C C . ASP A 1 801 ? 51.275 -22.606 -11.790 1.00 37.88 801 ASP A C 1
ATOM 6327 O O . ASP A 1 801 ? 51.246 -23.028 -12.948 1.00 37.88 801 ASP A O 1
ATOM 6331 N N . ARG A 1 802 ? 50.649 -21.459 -11.467 1.00 40.38 802 ARG A N 1
ATOM 6332 C CA . ARG A 1 802 ? 49.702 -20.802 -12.406 1.00 40.38 802 ARG A CA 1
ATOM 6333 C C . ARG A 1 802 ? 49.883 -19.299 -12.671 1.00 40.38 802 ARG A C 1
ATOM 6335 O O . ARG A 1 802 ? 49.089 -18.713 -13.403 1.00 40.38 802 ARG A O 1
ATOM 6342 N N . ASN A 1 803 ? 50.994 -18.709 -12.222 1.00 36.00 803 ASN A N 1
ATOM 6343 C CA . ASN A 1 803 ? 51.605 -17.498 -12.802 1.00 36.00 803 ASN A CA 1
ATOM 6344 C C . ASN A 1 803 ? 50.698 -16.240 -12.943 1.00 36.00 803 ASN A C 1
ATOM 6346 O O . ASN A 1 803 ? 50.900 -15.431 -13.856 1.00 36.00 803 ASN A O 1
ATOM 6350 N N . ARG A 1 804 ? 49.701 -16.047 -12.063 1.00 36.72 804 ARG A N 1
ATOM 6351 C CA . ARG A 1 804 ? 48.823 -14.858 -12.035 1.00 36.72 804 ARG A CA 1
ATOM 6352 C C . ARG A 1 804 ? 48.493 -14.423 -10.604 1.00 36.72 804 ARG A C 1
ATOM 6354 O O . ARG A 1 804 ? 48.056 -15.241 -9.805 1.00 36.72 804 ARG A O 1
ATOM 6361 N N . PHE A 1 805 ? 48.623 -13.125 -10.334 1.00 35.50 805 PHE A N 1
ATOM 6362 C CA . PHE A 1 805 ? 48.070 -12.451 -9.156 1.00 35.50 805 PHE A CA 1
ATOM 6363 C C . PHE A 1 805 ? 47.434 -11.114 -9.572 1.00 35.50 805 PHE A C 1
ATOM 6365 O O . PHE A 1 805 ? 47.717 -10.589 -10.652 1.00 35.50 805 PHE A O 1
ATOM 6372 N N . THR A 1 806 ? 46.561 -10.558 -8.732 1.00 34.78 806 THR A N 1
ATOM 6373 C CA . THR A 1 806 ? 45.961 -9.227 -8.923 1.00 34.78 806 THR A CA 1
ATOM 6374 C C . THR A 1 806 ? 46.187 -8.417 -7.654 1.00 34.78 806 THR A C 1
ATOM 6376 O O . THR A 1 806 ? 45.843 -8.876 -6.569 1.00 34.78 806 THR A O 1
ATOM 6379 N N . LEU A 1 807 ? 46.800 -7.241 -7.787 1.00 35.38 807 LEU A N 1
ATOM 6380 C CA . LEU A 1 807 ? 47.075 -6.335 -6.673 1.00 35.38 807 LEU A CA 1
ATOM 6381 C C . LEU A 1 807 ? 46.182 -5.101 -6.831 1.00 35.38 807 LEU A C 1
ATOM 6383 O O . LEU A 1 807 ? 46.239 -4.437 -7.865 1.00 35.38 807 LEU A O 1
ATOM 6387 N N . GLY A 1 808 ? 45.356 -4.814 -5.827 1.00 34.50 808 GLY A N 1
ATOM 6388 C CA . GLY A 1 808 ? 44.542 -3.601 -5.767 1.00 34.50 808 GLY A CA 1
ATOM 6389 C C . GLY A 1 808 ? 45.116 -2.646 -4.726 1.00 34.50 808 GLY A C 1
ATOM 6390 O O . GLY A 1 808 ? 45.312 -3.035 -3.576 1.00 34.50 808 GLY A O 1
ATOM 6391 N N . LEU A 1 809 ? 45.395 -1.402 -5.114 1.00 34.91 809 LEU A N 1
ATOM 6392 C CA . LEU A 1 809 ? 45.781 -0.342 -4.181 1.00 34.91 809 LEU A CA 1
ATOM 6393 C C . LEU A 1 809 ? 44.577 0.573 -3.970 1.00 34.91 809 LEU A C 1
ATOM 6395 O O . LEU A 1 809 ? 44.075 1.166 -4.921 1.00 34.91 809 LEU A O 1
ATOM 6399 N N . MET A 1 810 ? 44.109 0.684 -2.727 1.00 32.16 810 MET A N 1
ATOM 6400 C CA . MET A 1 810 ? 43.028 1.603 -2.373 1.00 32.16 810 MET A CA 1
ATOM 6401 C C . MET A 1 810 ? 43.636 2.936 -1.937 1.00 32.16 810 MET A C 1
ATOM 6403 O O . MET A 1 810 ? 44.346 3.001 -0.933 1.00 32.16 810 MET A O 1
ATOM 6407 N N . ASN A 1 811 ? 43.366 4.003 -2.690 1.00 32.97 811 ASN A N 1
ATOM 6408 C CA . ASN A 1 811 ? 43.657 5.360 -2.244 1.00 32.97 811 ASN A CA 1
ATOM 6409 C C . ASN A 1 811 ? 42.483 5.846 -1.372 1.00 32.97 811 ASN A C 1
ATOM 6411 O O . ASN A 1 811 ? 41.358 5.878 -1.869 1.00 32.97 811 ASN A O 1
ATOM 6415 N N . PRO A 1 812 ? 42.695 6.228 -0.100 1.00 31.53 812 PRO A N 1
ATOM 6416 C CA . PRO A 1 812 ? 41.604 6.623 0.792 1.00 31.53 812 PRO A CA 1
ATOM 6417 C C . PRO A 1 812 ? 40.853 7.902 0.372 1.00 31.53 812 PRO A C 1
ATOM 6419 O O . PRO A 1 812 ? 39.802 8.176 0.944 1.00 31.53 812 PRO A O 1
ATOM 6422 N N . GLU A 1 813 ? 41.336 8.672 -0.613 1.00 29.45 813 GLU A N 1
ATOM 6423 C CA . GLU A 1 813 ? 40.640 9.880 -1.099 1.00 29.45 813 GLU A CA 1
ATOM 6424 C C . GLU A 1 813 ? 39.685 9.653 -2.293 1.00 29.45 813 GLU A C 1
ATOM 6426 O O . GLU A 1 813 ? 38.926 10.559 -2.626 1.00 29.45 813 GLU A O 1
ATOM 6431 N N . PHE A 1 814 ? 39.638 8.461 -2.906 1.00 29.36 814 PHE A N 1
ATOM 6432 C CA . PHE A 1 814 ? 38.693 8.158 -3.994 1.00 29.36 814 PHE A CA 1
ATOM 6433 C C . PHE A 1 814 ? 38.079 6.762 -3.823 1.00 29.36 814 PHE A C 1
ATOM 6435 O O . PHE A 1 814 ? 38.778 5.755 -3.853 1.00 29.36 814 PHE A O 1
ATOM 6442 N N . TYR A 1 815 ? 36.751 6.684 -3.704 1.00 28.28 815 TYR A N 1
ATOM 6443 C CA . TYR A 1 815 ? 35.978 5.431 -3.626 1.00 28.28 815 TYR A CA 1
ATOM 6444 C C . TYR A 1 815 ? 35.858 4.698 -4.984 1.00 28.28 815 TYR A C 1
ATOM 6446 O O . TYR A 1 815 ? 34.813 4.149 -5.318 1.00 28.28 815 TYR A O 1
ATOM 6454 N N . TYR A 1 816 ? 36.930 4.662 -5.780 1.00 26.08 816 TYR A N 1
ATOM 6455 C CA . TYR A 1 816 ? 37.017 3.822 -6.976 1.00 26.08 816 TYR A CA 1
ATOM 6456 C C . TYR A 1 816 ? 38.342 3.047 -6.969 1.00 26.08 816 TYR A C 1
ATOM 6458 O O . TYR A 1 816 ? 39.403 3.669 -6.940 1.00 26.08 816 TYR A O 1
ATOM 6466 N N . PRO A 1 817 ? 38.321 1.701 -6.992 1.00 30.16 817 PRO A N 1
ATOM 6467 C CA . PRO A 1 817 ? 39.541 0.918 -7.133 1.00 30.16 817 PRO A CA 1
ATOM 6468 C C . PRO A 1 817 ? 40.092 1.048 -8.560 1.00 30.16 817 PRO A C 1
ATOM 6470 O O . PRO A 1 817 ? 39.396 0.738 -9.528 1.00 30.16 817 PRO A O 1
ATOM 6473 N N . GLU A 1 818 ? 41.353 1.462 -8.701 1.00 33.28 818 GLU A N 1
ATOM 6474 C CA . GLU A 1 818 ? 42.106 1.270 -9.944 1.00 33.28 818 GLU A CA 1
ATOM 6475 C C . GLU A 1 818 ? 42.771 -0.113 -9.918 1.00 33.28 818 GLU A C 1
ATOM 6477 O O . GLU A 1 818 ? 43.484 -0.468 -8.976 1.00 33.28 818 GLU A O 1
ATOM 6482 N N . TRP A 1 819 ? 42.510 -0.921 -10.947 1.00 32.06 819 TRP A N 1
ATOM 6483 C CA . TRP A 1 819 ? 42.973 -2.305 -11.034 1.00 32.06 819 TRP A CA 1
ATOM 6484 C C . TRP A 1 819 ? 44.141 -2.423 -12.007 1.00 32.06 819 TRP A C 1
ATOM 6486 O O . TRP A 1 819 ? 43.997 -2.109 -13.189 1.00 32.06 819 TRP A O 1
ATOM 6496 N N . THR A 1 820 ? 45.265 -2.975 -11.550 1.00 33.03 820 THR A N 1
ATOM 6497 C CA . THR A 1 820 ? 46.409 -3.277 -12.421 1.00 33.03 820 THR A CA 1
ATOM 6498 C C . THR A 1 820 ? 46.674 -4.781 -12.418 1.00 33.03 820 THR A C 1
ATOM 6500 O O . THR A 1 820 ? 46.964 -5.379 -11.383 1.00 33.03 820 THR A O 1
ATOM 6503 N N . THR A 1 821 ? 46.587 -5.427 -13.583 1.00 29.80 821 THR A N 1
ATOM 6504 C CA . THR A 1 821 ? 46.946 -6.847 -13.746 1.00 29.80 821 THR A CA 1
ATOM 6505 C C . THR A 1 821 ? 48.388 -6.992 -14.231 1.00 29.80 821 THR A C 1
ATOM 6507 O O . THR A 1 821 ? 48.715 -6.497 -15.308 1.00 29.80 821 THR A O 1
ATOM 6510 N N . GLY A 1 822 ? 49.234 -7.711 -13.486 1.00 33.00 822 GLY A N 1
ATOM 6511 C CA . GLY A 1 822 ? 50.603 -8.071 -13.888 1.00 33.00 822 GLY A CA 1
ATOM 6512 C C . GLY A 1 822 ? 50.777 -9.575 -14.156 1.00 33.00 822 GLY A C 1
ATOM 6513 O O . GLY A 1 822 ? 49.977 -10.393 -13.702 1.00 33.00 822 GLY A O 1
ATOM 6514 N N . ARG A 1 823 ? 51.830 -9.960 -14.895 1.00 30.09 823 ARG A N 1
ATOM 6515 C CA . ARG A 1 823 ? 52.315 -11.355 -15.012 1.00 30.09 823 ARG A CA 1
ATOM 6516 C C . ARG A 1 823 ? 53.710 -11.469 -14.392 1.00 30.09 823 ARG A C 1
ATOM 6518 O O . ARG A 1 823 ? 54.557 -10.623 -14.658 1.00 30.09 823 ARG A O 1
ATOM 6525 N N . LEU A 1 824 ? 53.958 -12.542 -13.639 1.00 31.14 824 LEU A N 1
ATOM 6526 C CA . LEU A 1 824 ? 55.296 -12.912 -13.161 1.00 31.14 824 LEU A CA 1
ATOM 6527 C C . LEU A 1 824 ? 56.123 -13.498 -14.309 1.00 31.14 824 LEU A C 1
ATOM 6529 O O . LEU A 1 824 ? 55.737 -14.508 -14.905 1.00 31.14 824 LEU A O 1
ATOM 6533 N N . ASN A 1 825 ? 57.278 -12.898 -14.600 1.00 31.39 825 ASN A N 1
ATOM 6534 C CA . ASN A 1 825 ? 58.283 -13.516 -15.462 1.00 31.39 825 ASN A CA 1
ATOM 6535 C C . ASN A 1 825 ? 59.324 -14.246 -14.606 1.00 31.39 825 ASN A C 1
ATOM 6537 O O . ASN A 1 825 ? 59.899 -13.679 -13.681 1.00 31.39 825 ASN A O 1
ATOM 6541 N N . ARG A 1 826 ? 59.595 -15.513 -14.945 1.00 33.16 826 ARG A N 1
ATOM 6542 C CA . ARG A 1 826 ? 60.649 -16.315 -14.309 1.00 33.16 826 ARG A CA 1
ATOM 6543 C C . ARG A 1 826 ? 62.020 -15.700 -14.597 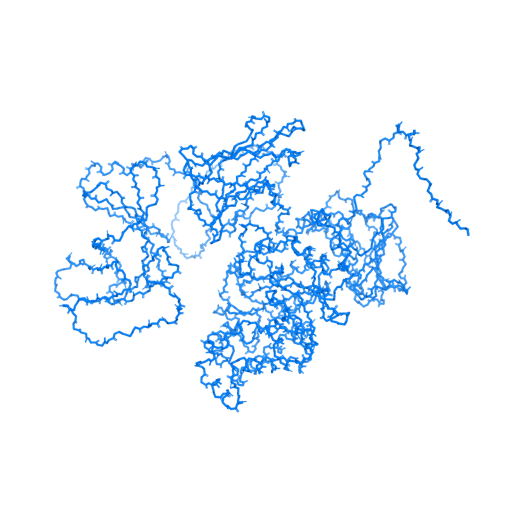1.00 33.16 826 ARG A C 1
ATOM 6545 O O . ARG A 1 826 ? 62.494 -15.791 -15.728 1.00 33.16 826 ARG A O 1
ATOM 6552 N N . ALA A 1 827 ? 62.712 -15.203 -13.576 1.00 32.38 827 ALA A N 1
ATOM 6553 C CA . ALA A 1 827 ? 64.155 -15.004 -13.667 1.00 32.38 827 ALA A CA 1
ATOM 6554 C C . ALA A 1 827 ? 64.850 -16.376 -13.816 1.00 32.38 827 ALA A C 1
ATOM 6556 O O . ALA A 1 827 ? 64.663 -17.287 -12.993 1.00 32.38 827 ALA A O 1
ATOM 6557 N N . ARG A 1 828 ? 65.619 -16.562 -14.897 1.00 31.20 828 ARG A N 1
ATOM 6558 C CA . ARG A 1 828 ? 66.491 -17.732 -15.086 1.00 31.20 828 ARG A CA 1
ATOM 6559 C C . ARG A 1 828 ? 67.866 -17.425 -14.486 1.00 31.20 828 ARG A C 1
ATOM 6561 O O . ARG A 1 828 ? 68.589 -16.604 -15.031 1.00 31.20 828 ARG A O 1
ATOM 6568 N N . GLY A 1 829 ? 68.221 -18.141 -13.419 1.00 33.31 829 GLY A N 1
ATOM 6569 C CA . GLY A 1 829 ? 69.566 -18.157 -12.828 1.00 33.31 829 GLY A CA 1
ATOM 6570 C C . GLY A 1 829 ? 69.592 -17.643 -11.386 1.00 33.31 829 GLY A C 1
ATOM 6571 O O . GLY A 1 829 ? 69.214 -16.508 -11.140 1.00 33.31 829 GLY A O 1
ATOM 6572 N N . GLY A 1 830 ? 70.003 -18.500 -10.443 1.00 34.81 830 GLY A N 1
ATOM 6573 C CA . GLY A 1 830 ? 70.098 -18.215 -9.001 1.00 34.81 830 GLY A CA 1
ATOM 6574 C C . GLY A 1 830 ? 69.525 -19.356 -8.150 1.00 34.81 830 GLY A C 1
ATOM 6575 O O . GLY A 1 830 ? 68.477 -19.910 -8.520 1.00 34.81 830 GLY A O 1
ATOM 6576 N N . SER A 1 831 ? 70.231 -19.726 -7.070 1.00 35.62 831 SER A N 1
ATOM 6577 C CA . SER A 1 831 ? 69.872 -20.801 -6.129 1.00 35.62 831 SER A CA 1
ATOM 6578 C C . SER A 1 831 ? 68.503 -20.545 -5.466 1.00 35.62 831 SER A C 1
ATOM 6580 O O . SER A 1 831 ? 68.036 -19.404 -5.437 1.00 35.62 831 SER A O 1
ATOM 6582 N N . PRO A 1 832 ? 67.809 -21.589 -4.969 1.00 33.09 832 PRO A N 1
ATOM 6583 C CA . PRO A 1 832 ? 66.425 -21.478 -4.491 1.00 33.09 832 PRO A CA 1
ATOM 6584 C C . PRO A 1 832 ? 66.216 -20.562 -3.275 1.00 33.09 832 PRO A C 1
ATOM 6586 O O . PRO A 1 832 ? 65.082 -20.166 -3.021 1.00 33.09 832 PRO A O 1
ATOM 6589 N N . GLU A 1 833 ? 67.278 -20.236 -2.539 1.00 31.69 833 GLU A N 1
ATOM 6590 C CA . GLU A 1 833 ? 67.212 -19.515 -1.260 1.00 31.69 833 GLU A CA 1
ATOM 6591 C C . GLU A 1 833 ? 67.302 -17.982 -1.421 1.00 31.69 833 GLU A C 1
ATOM 6593 O O . GLU A 1 833 ? 66.823 -17.260 -0.554 1.00 31.69 833 GLU A O 1
ATOM 6598 N N . ASP A 1 834 ? 67.777 -17.474 -2.569 1.00 32.91 834 ASP A N 1
ATOM 6599 C CA . ASP A 1 834 ? 67.992 -16.030 -2.808 1.00 32.91 834 ASP A CA 1
ATOM 6600 C C . ASP A 1 834 ? 66.903 -15.344 -3.661 1.00 32.91 834 ASP A C 1
ATOM 6602 O O . ASP A 1 834 ? 67.047 -14.192 -4.078 1.00 32.91 834 ASP A O 1
ATOM 6606 N N . ARG A 1 835 ? 65.778 -16.009 -3.951 1.00 32.00 835 ARG A N 1
ATOM 6607 C CA . ARG A 1 835 ? 64.695 -15.412 -4.759 1.00 32.00 835 ARG A CA 1
ATOM 6608 C C . ARG A 1 835 ? 63.657 -14.700 -3.894 1.00 32.00 835 ARG A C 1
ATOM 6610 O O . ARG A 1 835 ? 62.542 -15.186 -3.730 1.00 32.00 835 ARG A O 1
ATOM 6617 N N . ALA A 1 836 ? 64.003 -13.520 -3.387 1.00 27.92 836 ALA A N 1
ATOM 6618 C CA . ALA A 1 836 ? 62.997 -12.534 -3.000 1.00 27.92 836 ALA A CA 1
ATOM 6619 C C . ALA A 1 836 ? 62.465 -11.857 -4.277 1.00 27.92 836 ALA A C 1
ATOM 6621 O O . ALA A 1 836 ? 63.186 -11.117 -4.945 1.00 27.92 836 ALA A O 1
ATOM 6622 N N . GLU A 1 837 ? 61.220 -12.140 -4.657 1.00 32.78 837 GLU A N 1
ATOM 6623 C CA . GLU A 1 837 ? 60.570 -11.472 -5.788 1.00 32.78 837 GLU A CA 1
ATOM 6624 C C . GLU A 1 837 ? 60.240 -10.021 -5.393 1.00 32.78 837 GLU A C 1
ATOM 6626 O O . GLU A 1 837 ? 59.385 -9.768 -4.545 1.00 32.78 837 GLU A O 1
ATOM 6631 N N . GLN A 1 838 ? 60.960 -9.052 -5.967 1.00 29.55 838 GLN A N 1
ATOM 6632 C CA . GLN A 1 838 ? 60.739 -7.628 -5.704 1.00 29.55 838 GLN A CA 1
ATOM 6633 C C . GLN A 1 838 ? 59.629 -7.074 -6.605 1.00 29.55 838 GLN A C 1
ATOM 6635 O O . GLN A 1 838 ? 59.722 -7.137 -7.831 1.00 29.55 838 GLN A O 1
ATOM 6640 N N . ILE A 1 839 ? 58.605 -6.472 -5.998 1.00 31.56 839 ILE A N 1
ATOM 6641 C CA . ILE A 1 839 ? 57.583 -5.678 -6.690 1.00 31.56 839 ILE A CA 1
ATOM 6642 C C . ILE A 1 839 ? 57.812 -4.217 -6.295 1.00 31.56 839 ILE A C 1
ATOM 6644 O O . ILE A 1 839 ? 57.561 -3.821 -5.159 1.00 31.56 839 ILE A O 1
ATOM 6648 N N . VAL A 1 840 ? 58.308 -3.403 -7.228 1.00 29.23 840 VAL A N 1
ATOM 6649 C CA . VAL A 1 840 ? 58.573 -1.977 -6.990 1.00 29.23 840 VAL A CA 1
ATOM 6650 C C . VAL A 1 840 ? 57.371 -1.156 -7.459 1.00 29.23 840 VAL A C 1
ATOM 6652 O O . VAL A 1 840 ? 57.041 -1.169 -8.642 1.00 29.23 840 VAL A O 1
ATOM 6655 N N . VAL A 1 841 ? 56.727 -0.421 -6.547 1.00 30.28 841 VAL A N 1
ATOM 6656 C CA . VAL A 1 841 ? 55.620 0.503 -6.856 1.00 30.28 841 VAL A CA 1
ATOM 6657 C C . VAL A 1 841 ? 56.003 1.906 -6.385 1.00 30.28 841 VAL A C 1
ATOM 6659 O O . VAL A 1 841 ? 56.323 2.096 -5.215 1.00 30.28 841 VAL A O 1
ATOM 6662 N N . SER A 1 842 ? 55.979 2.894 -7.286 1.00 28.97 842 SER A N 1
ATOM 6663 C CA . SER A 1 842 ? 56.255 4.303 -6.970 1.00 28.97 842 SER A CA 1
ATOM 6664 C C . SER A 1 842 ? 54.964 5.130 -7.027 1.00 28.97 842 SER A C 1
ATOM 6666 O O . SER A 1 842 ? 54.296 5.108 -8.060 1.00 28.97 842 SER A O 1
ATOM 6668 N N . PRO A 1 843 ? 54.602 5.878 -5.967 1.00 34.53 843 PRO A N 1
ATOM 6669 C CA . PRO A 1 843 ? 53.423 6.729 -5.973 1.00 34.53 843 PRO A CA 1
ATOM 6670 C C . PRO A 1 843 ? 53.830 8.189 -6.208 1.00 34.53 843 PRO A C 1
ATOM 6672 O O . PRO A 1 843 ? 54.121 8.920 -5.264 1.00 34.53 843 PRO A O 1
ATOM 6675 N N . LYS A 1 844 ? 53.854 8.643 -7.463 1.00 27.16 844 LYS A N 1
ATOM 6676 C CA . LYS A 1 844 ? 53.798 10.082 -7.767 1.00 27.16 844 LYS A CA 1
ATOM 6677 C C . LYS A 1 844 ? 53.112 10.308 -9.113 1.00 27.16 844 LYS A C 1
ATOM 6679 O O . LYS A 1 844 ? 53.719 10.086 -10.150 1.00 27.16 844 LYS A O 1
ATOM 6684 N N . ASN A 1 845 ? 51.871 10.794 -9.037 1.00 29.61 845 ASN A N 1
ATOM 6685 C CA . ASN A 1 845 ? 51.006 11.279 -10.121 1.00 29.61 845 ASN A CA 1
ATOM 6686 C C . ASN A 1 845 ? 50.618 10.209 -11.160 1.00 29.61 845 ASN A C 1
ATOM 6688 O O . ASN A 1 845 ? 51.478 9.656 -11.828 1.00 29.61 845 ASN A O 1
ATOM 6692 N N . GLY A 1 846 ? 49.316 9.929 -11.301 1.00 35.47 846 GLY A N 1
ATOM 6693 C CA . GLY A 1 846 ? 48.721 8.841 -12.099 1.00 35.47 846 GLY A CA 1
ATOM 6694 C C . GLY A 1 846 ? 49.005 8.831 -13.612 1.00 35.47 846 GLY A C 1
ATOM 6695 O O . GLY A 1 846 ? 48.090 8.936 -14.420 1.00 35.47 846 GLY A O 1
ATOM 6696 N N . LEU A 1 847 ? 50.267 8.655 -14.005 1.00 25.02 847 LEU A N 1
ATOM 6697 C CA . LEU A 1 847 ? 50.748 8.344 -15.350 1.00 25.02 847 LEU A CA 1
ATOM 6698 C C . LEU A 1 847 ? 51.983 7.442 -15.213 1.00 25.02 847 LEU A C 1
ATOM 6700 O O . LEU A 1 847 ? 53.021 7.858 -14.703 1.00 25.02 847 LEU A O 1
ATOM 6704 N N . ILE A 1 848 ? 51.868 6.195 -15.669 1.00 27.73 848 ILE A N 1
ATOM 6705 C CA . ILE A 1 848 ? 52.962 5.218 -15.633 1.00 27.73 848 ILE A CA 1
ATOM 6706 C C . ILE A 1 848 ? 53.933 5.518 -16.785 1.00 27.73 848 ILE A C 1
ATOM 6708 O O . ILE A 1 848 ? 53.578 5.343 -17.949 1.00 27.73 848 ILE A O 1
ATOM 6712 N N . TRP A 1 849 ? 55.170 5.909 -16.468 1.00 23.66 849 TRP A N 1
ATOM 6713 C CA . TRP A 1 849 ? 56.318 5.751 -17.367 1.00 23.66 849 TRP A CA 1
ATOM 6714 C C . TRP A 1 849 ? 57.135 4.542 -16.908 1.00 23.66 849 TRP A C 1
ATOM 6716 O O . TRP A 1 849 ? 57.511 4.452 -15.741 1.00 23.66 849 TRP A O 1
ATOM 6726 N N . LEU A 1 850 ? 57.402 3.612 -17.825 1.00 26.89 850 LEU A N 1
ATOM 6727 C CA . LEU A 1 850 ? 58.338 2.509 -17.611 1.00 26.89 850 LEU A CA 1
ATOM 6728 C C . LEU A 1 850 ? 59.704 2.920 -18.170 1.00 26.89 850 LEU A C 1
ATOM 6730 O O . LEU A 1 850 ? 59.797 3.317 -19.331 1.00 26.89 850 LEU A O 1
ATOM 6734 N N . ASP A 1 851 ? 60.752 2.824 -17.350 1.00 25.16 851 ASP A N 1
ATOM 6735 C CA . ASP A 1 851 ? 62.135 2.956 -17.812 1.00 25.16 851 ASP A CA 1
ATOM 6736 C C . ASP A 1 851 ? 62.497 1.732 -18.674 1.00 25.16 851 ASP A C 1
ATOM 6738 O O . ASP A 1 851 ? 62.275 0.581 -18.289 1.00 25.16 851 ASP A O 1
ATOM 6742 N N . ALA A 1 852 ? 63.001 1.989 -19.879 1.00 25.38 852 ALA A N 1
ATOM 6743 C CA . ALA A 1 852 ? 63.088 1.045 -20.992 1.00 25.38 852 ALA A CA 1
ATOM 6744 C C . ALA A 1 852 ? 64.308 0.105 -20.939 1.00 25.38 852 ALA A C 1
ATOM 6746 O O . ALA A 1 852 ? 64.627 -0.547 -21.932 1.00 25.38 852 ALA A O 1
ATOM 6747 N N . ALA A 1 853 ? 65.012 0.002 -19.812 1.00 26.84 853 ALA A N 1
ATOM 6748 C CA . ALA A 1 853 ? 66.302 -0.686 -19.790 1.00 26.84 853 ALA A CA 1
ATOM 6749 C C . ALA A 1 853 ? 66.248 -2.228 -19.701 1.00 26.84 853 ALA A C 1
ATOM 6751 O O . ALA A 1 853 ? 67.309 -2.840 -19.803 1.00 26.84 853 ALA A O 1
ATOM 6752 N N . GLN A 1 854 ? 65.091 -2.891 -19.512 1.00 32.12 854 GLN A N 1
ATOM 6753 C CA . GLN A 1 854 ? 65.088 -4.350 -19.251 1.00 32.12 854 GLN A CA 1
ATOM 6754 C C . GLN A 1 854 ? 63.946 -5.213 -19.832 1.00 32.12 854 GLN A C 1
ATOM 6756 O O . GLN A 1 854 ? 63.786 -6.349 -19.389 1.00 32.12 854 GLN A O 1
ATOM 6761 N N . LEU A 1 855 ? 63.181 -4.782 -20.842 1.00 28.00 855 LEU A N 1
ATOM 6762 C CA . LEU A 1 855 ? 62.136 -5.646 -21.432 1.00 28.00 855 LEU A CA 1
ATOM 6763 C C . LEU A 1 855 ? 62.064 -5.551 -22.966 1.00 28.00 855 LEU A C 1
ATOM 6765 O O . LEU A 1 855 ? 61.605 -4.553 -23.514 1.00 28.00 855 LEU A O 1
ATOM 6769 N N . GLU A 1 856 ? 62.447 -6.633 -23.655 1.00 27.98 856 GLU A N 1
ATOM 6770 C CA . GLU A 1 856 ? 62.061 -6.882 -25.050 1.00 27.98 856 GLU A CA 1
ATOM 6771 C C . GLU A 1 856 ? 60.566 -7.252 -25.104 1.00 27.98 856 GLU A C 1
ATOM 6773 O O . GLU A 1 856 ? 60.123 -8.247 -24.524 1.00 27.98 856 GLU A O 1
ATOM 6778 N N . LEU A 1 857 ? 59.768 -6.417 -25.775 1.00 28.52 857 LEU A N 1
ATOM 6779 C CA . LEU A 1 857 ? 58.313 -6.543 -25.884 1.00 28.52 857 LEU A CA 1
ATOM 6780 C C . LEU A 1 857 ? 57.905 -7.418 -27.077 1.00 28.52 857 LEU A C 1
ATOM 6782 O O . LEU A 1 857 ? 58.043 -7.021 -28.232 1.00 28.52 857 LEU A O 1
ATOM 6786 N N . GLY A 1 858 ? 57.285 -8.564 -26.795 1.00 26.89 858 GLY A N 1
ATOM 6787 C CA . GLY A 1 858 ? 56.415 -9.265 -27.737 1.00 26.89 858 GLY A CA 1
ATOM 6788 C C . GLY A 1 858 ? 54.951 -8.878 -27.503 1.00 26.89 858 GLY A C 1
ATOM 6789 O O . GLY A 1 858 ? 54.286 -9.510 -26.687 1.00 26.89 858 GLY A O 1
ATOM 6790 N N . SER A 1 859 ? 54.460 -7.884 -28.256 1.00 28.84 859 SER A N 1
ATOM 6791 C CA . SER A 1 859 ? 53.074 -7.354 -28.359 1.00 28.84 859 SER A CA 1
ATOM 6792 C C . SER A 1 859 ? 52.557 -6.397 -27.256 1.00 28.84 859 SER A C 1
ATOM 6794 O O . SER A 1 859 ? 52.764 -6.599 -26.064 1.00 28.84 859 SER A O 1
ATOM 6796 N N . ALA A 1 860 ? 51.915 -5.303 -27.700 1.00 28.56 860 ALA A N 1
ATOM 6797 C CA . ALA A 1 860 ? 51.597 -4.079 -26.949 1.00 28.56 860 ALA A CA 1
ATOM 6798 C C . ALA A 1 860 ? 50.322 -4.163 -26.073 1.00 28.56 860 ALA A C 1
ATOM 6800 O O . ALA A 1 860 ? 49.347 -4.787 -26.493 1.00 28.56 860 ALA A O 1
ATOM 6801 N N . PRO A 1 861 ? 50.268 -3.491 -24.902 1.00 28.42 861 PRO A N 1
ATOM 6802 C CA . PRO A 1 861 ? 49.042 -3.353 -24.116 1.00 28.42 861 PRO A CA 1
ATOM 6803 C C . PRO A 1 861 ? 48.131 -2.223 -24.635 1.00 28.42 861 PRO A C 1
ATOM 6805 O O . PRO A 1 861 ? 48.571 -1.101 -24.882 1.00 28.42 861 PRO A O 1
ATOM 6808 N N . THR A 1 862 ? 46.835 -2.519 -24.754 1.00 25.12 862 THR A N 1
ATOM 6809 C CA . THR A 1 862 ? 45.766 -1.564 -25.092 1.00 25.12 862 THR A CA 1
ATOM 6810 C C . THR A 1 862 ? 45.342 -0.777 -23.847 1.00 25.12 862 THR A C 1
ATOM 6812 O O . THR A 1 862 ? 44.929 -1.372 -22.854 1.00 25.12 862 THR A O 1
ATOM 6815 N N . VAL A 1 863 ? 45.406 0.557 -23.899 1.00 27.05 863 VAL A N 1
ATOM 6816 C CA . VAL A 1 863 ? 44.954 1.463 -22.825 1.00 27.05 863 VAL A CA 1
ATOM 6817 C C . VAL A 1 863 ? 43.538 1.962 -23.131 1.00 27.05 863 VAL A C 1
ATOM 6819 O O . VAL A 1 863 ? 43.312 2.562 -24.182 1.00 27.05 863 VAL A O 1
ATOM 6822 N N . TYR A 1 864 ? 42.591 1.763 -22.210 1.00 23.27 864 TYR A N 1
ATOM 6823 C CA . TYR A 1 864 ? 41.261 2.384 -22.263 1.00 23.27 864 TYR A CA 1
ATOM 6824 C C . TYR A 1 864 ? 41.286 3.747 -21.552 1.00 23.27 864 TYR A C 1
ATOM 6826 O O . TYR A 1 864 ? 41.576 3.821 -20.362 1.00 23.27 864 TYR A O 1
ATOM 6834 N N . LYS A 1 865 ? 40.959 4.829 -22.272 1.00 24.64 865 LYS A N 1
ATOM 6835 C CA . LYS A 1 865 ? 40.660 6.152 -21.691 1.00 24.64 865 LYS A CA 1
ATOM 6836 C C . LYS A 1 865 ? 39.152 6.293 -21.443 1.00 24.64 865 LYS A C 1
ATOM 6838 O O . LYS A 1 865 ? 38.393 6.110 -22.395 1.00 24.64 865 LYS A O 1
ATOM 6843 N N . PRO A 1 866 ? 38.706 6.741 -20.259 1.00 25.33 866 PRO A N 1
ATOM 6844 C CA . PRO A 1 866 ? 37.399 7.364 -20.100 1.00 25.33 866 PRO A CA 1
ATOM 6845 C C . PRO A 1 866 ? 37.474 8.856 -20.476 1.00 25.33 866 PRO A C 1
ATOM 6847 O O . PRO A 1 866 ? 38.340 9.592 -20.012 1.00 25.33 866 PRO A O 1
ATOM 6850 N N . SER A 1 867 ? 36.547 9.309 -21.316 1.00 26.92 867 SER A N 1
ATOM 6851 C CA . SER A 1 867 ? 36.175 10.720 -21.530 1.00 26.92 867 SER A CA 1
ATOM 6852 C C . SER A 1 867 ? 34.744 10.879 -20.990 1.00 26.92 867 SER A C 1
ATOM 6854 O O . SER A 1 867 ? 33.963 9.966 -21.228 1.00 26.92 867 SER A O 1
ATOM 6856 N N . ARG A 1 868 ? 34.265 11.927 -20.310 1.00 28.62 868 ARG A N 1
ATOM 6857 C CA . ARG A 1 868 ? 34.645 13.339 -20.123 1.00 28.62 868 ARG A CA 1
ATOM 6858 C C . ARG A 1 868 ? 34.041 13.826 -18.789 1.00 28.62 868 ARG A C 1
ATOM 6860 O O . ARG A 1 868 ? 32.971 13.351 -18.445 1.00 28.62 868 ARG A O 1
ATOM 6867 N N . TYR A 1 869 ? 34.603 14.872 -18.183 1.00 26.58 869 TYR A N 1
ATOM 6868 C CA . TYR A 1 869 ? 33.866 16.087 -17.792 1.00 26.58 869 TYR A CA 1
ATOM 6869 C C . TYR A 1 869 ? 34.865 17.247 -17.823 1.00 26.58 869 TYR A C 1
ATOM 6871 O O . TYR A 1 869 ? 35.933 17.168 -17.224 1.00 26.58 869 TYR A O 1
ATOM 6879 N N . GLY A 1 870 ? 34.560 18.274 -18.612 1.00 28.20 870 GLY A N 1
ATOM 6880 C CA . GLY A 1 870 ? 35.323 19.513 -18.642 1.00 28.20 870 GLY A CA 1
ATOM 6881 C C . GLY A 1 870 ? 34.631 20.561 -17.785 1.00 28.20 870 GLY A C 1
ATOM 6882 O O . GLY A 1 870 ? 33.434 20.776 -17.946 1.00 28.20 870 GLY A O 1
ATOM 6883 N N . SER A 1 871 ? 35.399 21.222 -16.931 1.00 27.16 871 SER A N 1
ATOM 6884 C CA . SER A 1 871 ? 35.302 22.659 -16.672 1.00 27.16 871 SER A CA 1
ATOM 6885 C C . SER A 1 871 ? 36.581 23.093 -15.966 1.00 27.16 871 SER A C 1
ATOM 6887 O O . SER A 1 871 ? 37.073 22.396 -15.082 1.00 27.16 871 SER A O 1
ATOM 6889 N N . ASP A 1 872 ? 37.116 24.218 -16.421 1.00 31.95 872 ASP A N 1
ATOM 6890 C CA . ASP A 1 872 ? 38.390 24.825 -16.060 1.00 31.95 872 ASP A CA 1
ATOM 6891 C C . ASP A 1 872 ? 38.749 24.791 -14.569 1.00 31.95 872 ASP A C 1
ATOM 6893 O O . ASP A 1 872 ? 37.975 25.219 -13.721 1.00 31.95 872 ASP A O 1
ATOM 6897 N N . THR A 1 873 ? 39.985 24.398 -14.262 1.00 28.41 873 THR A N 1
ATOM 6898 C CA . THR A 1 873 ? 40.884 25.108 -13.333 1.00 28.41 873 THR A CA 1
ATOM 6899 C C . THR A 1 873 ? 42.315 24.611 -13.574 1.00 28.41 873 THR A C 1
ATOM 6901 O O . THR A 1 873 ? 42.528 23.426 -13.815 1.00 28.41 873 THR A O 1
ATOM 6904 N N . LYS A 1 874 ? 43.255 25.561 -13.629 1.00 28.70 874 LYS A N 1
ATOM 6905 C CA . LYS A 1 874 ? 44.671 25.388 -13.997 1.00 28.70 874 LYS A CA 1
ATOM 6906 C C . LYS A 1 874 ? 45.460 24.475 -13.070 1.00 28.70 874 LYS A C 1
ATOM 6908 O O . LYS A 1 874 ? 45.210 24.552 -11.847 1.00 28.70 874 LYS A O 1
#

Foldseek 3Di:
DDDDDDDDDDDDDDDDDDDDPDDDPDPDDQLAFVDFQDKDFDDDKAFQDQPAAEEEEPVADCRQLLSVVLQCLQCFAAVHNHHYYYDNDFDQAFRYEYEEEDDVVLEPDAQWWKWFDDNGGIYIYYNHVNVSLLSSLRQCSQFDLSSLFRGYDPPGTGMGGGMIGTHFWPFQAQEAEDECQQPHDALVLLLLVLVVCLNLSHAEYEYAQAFLQAHAEDQPVQRLSQDCVLRVGHLDPDPDGSHDYLVSLLVSQVSNVSSNHFYEYEDEAQFRQNSVCVSVVVQALNHGGGDLLDPVVLVVVLSVVVSVVVSGPALEYEHALPPPPQVVRVVPPVSVVVVCVVVVPPDSLVSSLVSLQSNQVSSVVVVHQYEYELSNLVHDHDQSYEYEYADPVCVVSLVSSLVSNHAYAYQHVVQQALQFAQDPLDDGDCPPHDHNHLQRLLPDARADPPDDPSSSVSHNFYYHYYDCNPPNDSLVVLASVPPSSSSSSNNRGHDPPSDDDPVVSVVSSQSVVSSCVSNVTNYHDPKDFAFFDKDWWDDDQPTRDKDKTWCLVPDDWFAKKKKKKKWFDPDDPDDFWDWKFKDWQNHTPWIWDWDDWDDDNGIIMTMTITGRRGDDNPTTIMIIITTPGRDGTIIGMTMIGDDPPQPPVPDHDDDPDPDDDDDDDDDDDDDDDDDDDDDDDDDDDDDDDDDDDDDDDDDPPDDDDDPVVVCPPDVDDDDDDDDDPDPADWDKDWDADPPPRFIKIWTWGWDDPDPQATETETDDIDGDDPPPDDDDDDDDDDDDFDWDFDDDDPPPPSNVPPFWYWYWYDDPVDPDIDTDTDGDDDDPDDDPPPDRPTDGDDDDDPDDDDDPDDDDDDDDDDDDDDDDDDDDDD

Sequence (874 aa):
MQTTTVLPALAAAVAWAAAGSAGGAVPDAPAIIPAPVHSEAGEGVFEFNAATRIVYNVAMKGGRELAEYCQAELSRSTGLPLAVAATKDPRDDENALVLSLAAAGEDQGPEGYSLVVSPRSIRIAASAGAGCFYGFQTLRQLLPDAIYSSGKVAGVAWRVPAITVTDRPRFGWRGFMLDVARRFSDKATVKRLIDALAVHKLNSLHLHLTDNDAWRVVIDKYPELTSPRVTAAGSYKGPDKPFFSKEDVREIVAYAKARYITVVPEIEMPGHARAAVSAYPEFGDGRNTFNPAVEGTYAFLDDCLTEVMELFDTPYVHMGADEVQGRHSWDKVPAVDAMMRERGFQTHQEVEAYFDRRMADLIIAKGGVPCGWDEATEYDLDRRFIAFWWRNWSPGKLEAAVKKGHRIVACPANPMYIASPQERGEHGSHWYGEANTARRVYEWEPVPDAFSESEAKQILGVEACLWTAIMKTDAWLEYKTFPVIAALAEVAWIPKGSRDDYPAFRARVERQVARYERMGFYYRRPVENVQVAQWSVGEGAGGGAPLLVDLTPHIREAQQIGIVFFLEKDATPYDKIQTVELLDNDRVIASSSRIYNYNGEMLKTHIYALDVKEYRPDASYRLRAVPRPGMRFDAVVYLRPFVQPETYLENPPWPCWPARYGSLLNVTADPPQPPGANLLRNSSFEEDLTAPYIDYWFMAERGYATLDDQVAKEGARSVCLKPNRYDRGITYQYLTNLEKGREYAFSVWARAEKPDSLLLVSVAPEWREPNGLGKMFRVGTDWERLVWTFTVPADVQTLRDRNRFTLGLMNPEFYYPEWTTGRLNRARGGSPEDRAEQIVVSPKNGLIWLDAAQLELGSAPTVYKPSRYGSDTK

Radius of gyration: 34.56 Å; Cα contacts (8 Å, |Δi|>4): 1551; chains: 1; bounding box: 105×105×88 Å

Nearest PDB structures (foldseek):
  8pxt-assembly1_C  TM=7.414E-01  e=3.196E-53  Akkermansia muciniphila
  8pxv-assembly2_B  TM=7.371E-01  e=5.820E-53  Akkermansia muciniphila
  8pxu-assembly1_A  TM=7.330E-01  e=3.920E-52  Akkermansia muciniphila
  3rcn-assembly1_A  TM=8.740E-01  e=3.061E-42  Paenarthrobacter aurescens TC1
  1o7a-assembly3_E  TM=8.606E-01  e=9.468E-33  Homo sapiens

Mean predicted aligned error: 17.92 Å

Solvent-accessible surface area (backbone atoms only — not comparable to full-atom values): 51783 Å² total; per-residue (Å²): 138,82,89,85,86,89,86,84,85,90,90,87,82,87,91,89,87,92,88,82,96,80,75,74,75,79,77,73,79,80,57,46,62,40,58,65,77,36,75,47,85,50,75,60,48,25,68,68,46,76,80,25,31,36,36,22,21,68,86,41,70,64,27,65,63,49,43,50,50,53,35,52,55,52,26,41,8,63,64,39,75,39,49,75,44,79,33,92,74,75,62,90,44,76,46,23,42,30,43,33,68,34,54,96,91,47,62,50,49,58,58,2,18,32,32,40,35,34,55,52,27,35,40,25,23,4,65,32,56,51,1,34,51,49,36,47,40,53,52,56,53,55,30,55,55,66,51,44,27,92,44,66,54,83,96,67,80,54,41,31,66,11,27,42,36,44,32,46,60,59,33,89,35,27,33,38,34,45,34,35,15,39,20,59,65,54,72,68,56,53,50,53,49,48,56,53,34,38,57,34,66,32,34,32,37,36,39,37,32,35,24,51,39,6,29,26,58,64,40,86,96,47,57,54,38,58,28,69,84,24,29,62,41,46,62,61,84,74,88,77,71,64,49,38,49,67,65,53,45,40,52,50,41,53,57,27,47,79,54,59,23,41,49,33,51,27,53,43,28,54,16,47,21,24,14,53,30,70,53,44,51,90,33,24,54,83,69,41,30,50,28,80,59,41,71,66,29,57,53,54,50,50,53,50,49,50,60,49,58,74,53,36,89,49,53,51,37,30,38,33,41,46,89,58,55,41,72,78,50,39,76,79,32,72,56,41,57,48,44,28,64,76,72,66,48,90,47,52,66,56,50,49,43,51,45,52,38,52,53,38,50,50,36,41,75,74,67,32,34,29,26,27,29,45,61,53,57,77,44,92,58,67,63,71,36,32,30,36,38,31,64,58,94,47,58,67,54,58,56,50,30,45,74,72,56,31,34,32,36,46,32,23,50,71,41,23,29,34,39,23,14,56,45,91,86,47,88,50,53,60,90,86,62,76,57,27,19,44,64,54,35,47,70,50,74,93,67,63,86,87,49,50,76,72,55,48,65,28,50,38,27,35,31,38,37,36,65,27,76,88,46,71,48,70,55,55,53,33,31,47,41,30,60,35,53,56,22,49,21,31,55,28,27,35,49,90,92,67,66,74,59,67,72,61,50,48,59,27,45,60,55,48,49,56,30,37,54,37,60,68,54,44,56,46,74,94,67,66,71,43,77,70,46,76,47,78,31,54,93,47,100,77,18,34,80,60,49,74,39,85,41,40,96,77,59,87,54,57,44,49,34,24,42,36,38,42,33,52,80,83,55,69,98,63,82,52,61,67,43,42,33,36,22,48,72,86,40,79,70,24,71,26,70,81,73,51,80,44,84,53,100,73,44,42,40,42,38,31,58,36,54,37,85,71,63,57,97,88,53,49,32,30,42,41,35,34,45,28,70,74,39,64,48,47,29,46,30,24,42,28,75,50,64,79,76,74,52,76,85,80,60,72,79,75,85,79,69,79,93,73,86,89,84,83,90,79,89,89,82,87,90,85,88,90,86,92,85,90,85,91,84,89,80,90,83,95,77,91,84,83,84,88,90,86,80,96,81,86,90,84,88,73,97,68,82,59,74,72,66,61,65,76,75,50,101,68,88,82,87,86,80,81,85,74,96,61,88,88,64,82,49,81,51,77,50,72,46,86,91,74,83,48,56,39,49,40,56,44,46,63,46,67,85,47,103,89,43,64,40,50,38,53,51,74,77,52,82,64,70,100,79,80,75,93,72,91,74,86,80,70,95,77,79,76,90,63,77,54,78,69,86,78,71,88,81,59,64,80,64,76,80,68,59,71,63,51,55,43,58,56,55,95,89,48,104,64,80,60,82,54,82,61,72,75,77,84,83,86,82,79,65,90,88,75,71,74,67,76,57,82,63,83,93,75,70,104,66,93,79,78,82,81,87,82,72,91,80,87,80,86,88,87,83,87,79,90,83,85,86,90,78,93,79,135

Secondary structure (DSSP, 8-state):
------------------S-------PPPP--SSPPSEEEEEEEEEE--TT-EEEEETTSTTHHHHHHHHHHHHHHHH----EEEEESS----TTEEEEEEPPTT----TT-EEEEE-SS-EEEEESSHHHHHHHHHHHHHHS-GGGGSSS--SS---EEEEEEEEE--S-SEEEEEEE-SSS---HHHHHHHHHHHHHTT--EEEEE-B-SS-B-B--TT-GGGGSHHHHS-SS---SS-SSB-HHHHHHHHHHHHTTT-EEEEEEEESSS-HHHHHH-GGGB-SSSSB-TT-HHHHHHHHHHHHHHHHHSSSSEEEEE--S--HHHHTTT-HHHHHHHHHHT--SHHHHHHHHHHHHHHHHHHTT-EEEEEGGGGGS---TT-EEEE--TT-HHHHHHHHHTT-EEEE--HHHHBTTS-SSTT-SS--TTSS---HHHHHH--SS-TTS-HHHHTTEEEEEEEE--TT--SHHHHHHHHTTHHHHHHHHHHSPTT-PPPHHHHHHHHHHHHHHHHHHT---------EEEEEEEE---TT-PPPEEEE-GGG--SSEEEEEEEEE-TT--SS--EEEEEEEETTEEEEEE---EEEE-SS-EEEEEEEEE-S--TTPPEEEEEEEPTT--EEEEEEEEE-------SSS--S-----------------------------------------S--SSSS-PPPTHHHHTT-------PPPPSSS---EEEEEEETTTTEEEEEEEEEEEEETTEEEEEEPPPEE--TT----PPPPPS----PPEE----TT-HHHHTT-EEEEEE--TT-SS-EEEEEE------S-TTS---EE----SSS--PPPSSS---SSPPPPPPP--------